Protein AF-0000000083313137 (afdb_homodimer)

Organism: NCBI:txid1204385

InterPro domains:
  IPR005835 Nucleotidyl transferase domain [PF00483] (5-257)
  IPR005836 ADP-glucose pyrophosphorylase, conserved site [PS00809] (96-104)
  IPR005836 ADP-glucose pyrophosphorylase, conserved site [PS00810] (188-198)
  IPR011004 Trimeric LpxA-like superfamily [SSF51161] (223-400)
  IPR011831 Glucose-1-phosphate adenylyltransferase [PTHR43523] (2-388)
  IPR011831 Glucose-1-phosphate adenylyltransferase [TIGR02091] (3-357)
  IPR011832 Glucose-1-phosphate adenylyltransferase, GlgD subunit [TIGR02092] (3-356)
  IPR023049 Glucose-1-phosphate adenylyltransferase GlgC, bacterial [MF_00624] (1-385)
  IPR029044 Nucleotide-diphospho-sugar transferases [G3DSA:3.90.550.10] (1-272)
  IPR029044 Nucleotide-diphospho-sugar transferases [SSF53448] (2-337)
  IPR056818 Glucose-1-phosphate ade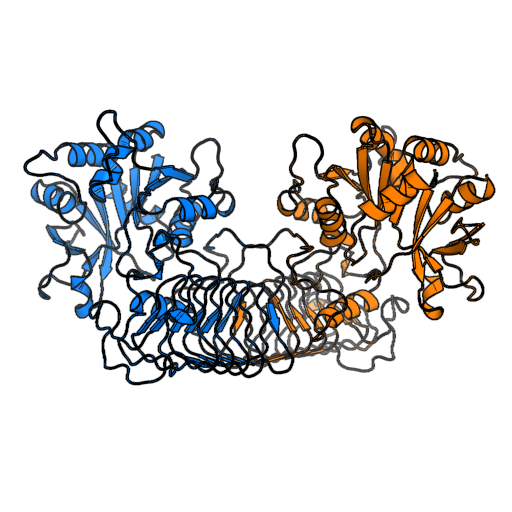nylyltransferase/Bifunctional protein GlmU-like, C-terminal hexapeptide [PF24894] (286-360)

Radius of gyration: 30.84 Å; Cα contacts (8 Å, |Δi|>4): 2310; chains: 2; bounding box: 64×96×79 Å

Secondary structure (DSSP, 8-state):
--EEEEEEE----GGGGGGGTSS-GGGSEETTTEETTHHHHHHHHHTT--EEEEEE-SSHHHHHHHHTTSGGGT---SSSEEEEEPPPEETTEE----SHHHHHHTTHHHHHHTT-SEEEEEETTEEE----HHHHHHHHHTT-SEEEEEEE--GGGGGGSEEEEE-TT-BEEEEEES-S-STT-SEEEEEEEEEEHHHHHHHHHT-BTTB----IIIIIHHHHHHTT--EEEEE--S-EEE--SHHHHHHHHHHTTSSS-SS-SS-SSSPPP------PPEEE-TT-EEESEEE-TT-EE-SEEES-EE-TT-EE-TT-EEES-EE-TT-EE-TT-EEESEEE-TT-EEPTT-EES-S-TTS--SS-TTTS-SS-EEE-TT-EEPTT-EE-SS-EEPTT--GGGS-TT-EE-TT-B-/--EEEEEEE----GGGGGGGTSS-GGGSEETTTEETTHHHHHHHHHTT--EEEEEE-SSHHHHHHHHTTSGGGT---SSSEEEEEPPPEETTEE----SHHHHHHTTHHHHHHTT-SEEEEEETTEEE----HHHHHHHHHTT-SEEEEEEE--GGGGGGSEEEEE-TT-BEEEEEES-S-GGG-SEEEEEEEEEEHHHHHHHHHT-BTTB----IIIIIHHHHHHTT--EEEEE--S-EEE--SHHHHHHHHHHTTSSS-SS-SS-SSSPPP------PPEEE-TT-EEESEEE-TT-EE-SEEES-EE-TT-EE-TT-EEES-EE-TT-EE-TT-EEESEEE-TT-EEPTT-EES-S-TTS--SS-TTTS-SS-EEE-TT-EEPTT-EE-SS-EEPTT--GGGS-TT-EE-TT-B-

Solvent-accessible surface area (backbone atoms only — not comparable to full-atom values): 40136 Å² total; per-residue (Å²): 134,41,59,33,38,38,28,48,39,37,55,60,40,66,50,40,47,60,67,16,68,83,23,18,44,27,50,35,73,34,70,30,63,35,33,32,36,26,28,52,53,23,27,34,43,77,45,71,39,54,30,35,37,35,36,31,63,34,49,48,63,49,43,47,68,58,47,61,57,20,56,64,64,71,18,58,41,92,79,58,8,47,44,82,44,58,63,59,67,50,98,90,48,76,49,72,63,82,29,67,34,30,45,50,58,77,42,45,64,62,45,54,76,66,62,37,47,31,37,35,38,35,50,22,50,36,52,50,76,55,70,53,50,66,58,54,51,48,30,62,73,71,62,41,43,31,30,35,34,27,37,78,48,60,60,90,55,31,44,79,24,39,24,37,40,60,51,96,84,30,35,46,76,45,71,39,56,41,35,83,65,71,84,66,53,29,36,23,50,69,55,37,39,40,28,30,37,67,55,47,53,52,59,47,63,67,32,42,94,91,50,57,29,30,28,44,64,80,30,43,52,48,50,38,49,76,71,63,50,45,37,32,55,40,81,57,88,75,54,73,45,70,47,60,32,46,62,45,38,52,49,55,47,53,47,52,41,42,96,78,32,84,64,72,72,83,46,83,88,69,55,72,41,48,66,78,78,95,50,48,36,16,36,29,30,78,71,20,39,50,26,21,21,33,47,13,30,35,18,38,36,28,14,39,37,32,43,25,35,29,7,36,37,26,34,34,26,52,68,12,35,41,29,52,24,41,38,31,37,48,18,40,37,23,44,46,13,37,39,32,32,31,42,34,35,38,45,21,39,36,22,40,45,15,34,38,37,42,80,53,39,83,38,36,12,71,90,42,49,91,55,24,45,82,23,45,16,38,37,14,39,44,17,38,44,45,62,55,18,38,32,15,5,8,20,39,36,42,56,62,36,40,62,86,69,46,53,93,83,32,59,41,57,50,8,39,74,80,134,41,61,34,38,38,30,48,40,38,55,60,40,67,49,39,46,59,67,16,68,85,24,19,43,26,51,35,74,36,72,30,63,36,32,31,34,27,29,50,53,24,27,34,43,77,43,72,41,53,30,34,39,35,37,31,62,34,50,48,61,48,44,46,67,58,47,61,58,20,56,65,64,71,17,59,42,92,77,58,8,48,42,81,44,57,64,59,66,50,96,93,50,74,48,73,64,81,28,66,32,30,44,50,55,78,42,45,64,63,46,54,75,65,62,36,47,30,37,36,38,36,52,23,51,35,49,48,77,57,70,53,51,66,58,54,50,48,30,61,73,72,62,40,46,31,30,34,33,26,38,78,49,59,61,90,54,30,44,78,25,38,24,39,38,59,53,96,85,28,37,45,76,42,71,37,58,40,35,85,63,72,84,65,54,30,37,21,50,68,55,36,37,41,28,31,38,68,56,47,51,52,60,46,63,66,33,42,93,90,51,58,29,30,29,44,64,80,31,42,51,47,49,38,48,76,70,63,51,46,36,32,54,40,81,59,87,76,54,73,45,70,47,59,33,48,62,44,38,51,50,55,47,53,45,53,42,42,94,79,32,85,65,70,72,84,48,82,91,71,55,71,40,49,65,77,78,94,52,47,36,15,36,30,30,77,70,21,40,50,27,21,21,33,47,14,29,35,18,38,36,28,14,39,37,32,45,25,34,30,7,37,37,24,34,34,27,52,69,12,36,38,29,50,24,40,37,30,37,46,18,39,37,24,45,44,14,36,40,30,34,33,41,35,35,39,46,21,38,38,21,41,45,14,32,39,36,42,81,50,40,84,38,37,12,73,91,42,48,90,55,24,46,80,23,47,16,40,37,13,39,46,16,38,44,44,63,54,18,37,32,16,5,7,21,40,35,39,56,61,35,40,61,86,70,48,53,93,84,31,59,42,56,51,8,39,74,79

Structure (mmCIF, N/CA/C/O backbone):
data_AF-0000000083313137-model_v1
#
loop_
_entity.id
_entity.type
_entity.pdbx_description
1 polymer 'Glucose-1-phosphate adenylyltransferase'
#
loop_
_atom_site.group_PDB
_atom_site.id
_atom_site.type_symbol
_atom_site.label_atom_id
_atom_site.label_alt_id
_atom_site.label_comp_id
_atom_site.label_asym_id
_atom_site.label_entity_id
_atom_site.label_seq_id
_atom_site.pdbx_PDB_ins_code
_atom_site.Cartn_x
_atom_site.Cartn_y
_atom_site.Cartn_z
_atom_site.occupancy
_atom_site.B_iso_or_equiv
_atom_site.auth_seq_id
_atom_site.auth_comp_id
_atom_site.auth_asym_id
_atom_site.auth_atom_id
_atom_site.pdbx_PDB_model_num
ATOM 1 N N . MET A 1 1 ? 30.031 -21.969 -2.078 1 82.25 1 MET A N 1
ATOM 2 C CA . MET A 1 1 ? 29.359 -22.188 -3.357 1 82.25 1 MET A CA 1
ATOM 3 C C . MET A 1 1 ? 28.422 -21.047 -3.691 1 82.25 1 MET A C 1
ATOM 5 O O . MET A 1 1 ? 27.734 -20.531 -2.811 1 82.25 1 MET A O 1
ATOM 9 N N . LYS A 1 2 ? 28.516 -20.531 -4.883 1 93.12 2 LYS A N 1
ATOM 10 C CA . LYS A 1 2 ? 27.688 -19.438 -5.355 1 93.12 2 LYS A CA 1
ATOM 11 C C . LYS A 1 2 ? 26.453 -19.953 -6.078 1 93.12 2 LYS A C 1
ATOM 13 O O . LYS A 1 2 ? 26.547 -20.828 -6.945 1 93.12 2 LYS A O 1
ATOM 18 N N . THR A 1 3 ? 25.281 -19.516 -5.621 1 96.5 3 THR A N 1
ATOM 19 C CA . THR A 1 3 ? 24.016 -19.953 -6.184 1 96.5 3 THR A CA 1
ATOM 20 C C . THR A 1 3 ? 23.344 -18.844 -6.992 1 96.5 3 THR A C 1
ATOM 22 O O . THR A 1 3 ? 23.328 -17.688 -6.566 1 96.5 3 THR A O 1
ATOM 25 N N . ILE A 1 4 ? 22.875 -19.188 -8.227 1 97 4 ILE A N 1
ATOM 26 C CA . ILE A 1 4 ? 22.062 -18.297 -9.055 1 97 4 ILE A CA 1
ATOM 27 C C . ILE A 1 4 ? 20.656 -18.891 -9.227 1 97 4 ILE A C 1
ATOM 29 O O . ILE A 1 4 ? 20.5 -20.109 -9.344 1 97 4 ILE A O 1
ATOM 33 N N . ALA A 1 5 ? 19.656 -18.047 -9.102 1 97.94 5 ALA A N 1
ATOM 34 C CA . ALA A 1 5 ? 18.297 -18.484 -9.336 1 97.94 5 ALA A CA 1
ATOM 35 C C . ALA A 1 5 ? 17.812 -18.062 -10.727 1 97.94 5 ALA A C 1
ATOM 37 O O . ALA A 1 5 ? 18.031 -16.938 -11.148 1 97.94 5 ALA A O 1
ATOM 38 N N . MET A 1 6 ? 17.266 -19 -11.469 1 97.75 6 MET A N 1
ATOM 39 C CA . MET A 1 6 ? 16.656 -18.766 -12.773 1 97.75 6 MET A CA 1
ATOM 40 C C . MET A 1 6 ? 15.156 -19.047 -12.742 1 97.75 6 MET A C 1
ATOM 42 O O . MET A 1 6 ? 14.734 -20.172 -12.508 1 97.75 6 MET A O 1
ATOM 46 N N . ILE A 1 7 ? 14.344 -18.047 -12.961 1 96.75 7 ILE A N 1
ATOM 47 C CA . ILE A 1 7 ? 12.891 -18.172 -12.898 1 96.75 7 ILE A CA 1
ATOM 48 C C . ILE A 1 7 ? 12.32 -18.25 -14.312 1 96.75 7 ILE A C 1
ATOM 50 O O . ILE A 1 7 ? 12.5 -17.344 -15.117 1 96.75 7 ILE A O 1
ATOM 54 N N . LEU A 1 8 ? 11.688 -19.359 -14.555 1 94.81 8 LEU A N 1
ATOM 55 C CA . LEU A 1 8 ? 11.047 -19.547 -15.852 1 94.81 8 LEU A CA 1
ATOM 56 C C . LEU A 1 8 ? 9.727 -18.781 -15.914 1 94.81 8 LEU A C 1
ATOM 58 O O . LEU A 1 8 ? 8.781 -19.125 -15.203 1 94.81 8 LEU A O 1
ATOM 62 N N . ALA A 1 9 ? 9.633 -17.828 -16.734 1 90.25 9 ALA A N 1
ATOM 63 C CA . ALA A 1 9 ? 8.453 -16.969 -16.828 1 90.25 9 ALA A CA 1
ATOM 64 C C . ALA A 1 9 ? 8.062 -16.734 -18.281 1 90.25 9 ALA A C 1
ATOM 66 O O . ALA A 1 9 ? 7.484 -15.695 -18.609 1 90.25 9 ALA A O 1
ATOM 67 N N . GLY A 1 10 ? 8.391 -17.656 -19.188 1 80.19 10 GLY A N 1
ATOM 68 C CA . GLY A 1 10 ? 8.227 -17.391 -20.609 1 80.19 10 GLY A CA 1
ATOM 69 C C . GLY A 1 10 ? 7.004 -18.062 -21.203 1 80.19 10 GLY A C 1
ATOM 70 O O . GLY A 1 10 ? 6.676 -17.844 -22.375 1 80.19 10 GLY A O 1
ATOM 71 N N . GLY A 1 11 ? 6.25 -18.797 -20.422 1 78.12 11 GLY A N 1
ATOM 72 C CA . GLY A 1 11 ? 5.129 -19.531 -20.969 1 78.12 11 GLY A CA 1
ATOM 73 C C . GLY A 1 11 ? 3.951 -18.641 -21.328 1 78.12 11 GLY A C 1
ATOM 74 O O . GLY A 1 11 ? 3.783 -17.562 -20.766 1 78.12 11 GLY A O 1
ATOM 75 N N . GLU A 1 12 ? 3.219 -19.047 -22.328 1 74.38 12 GLU A N 1
ATOM 76 C CA . GLU A 1 12 ? 2.07 -18.281 -22.797 1 74.38 12 GLU A CA 1
ATOM 77 C C . GLU A 1 12 ? 0.947 -18.281 -21.766 1 74.38 12 GLU A C 1
ATOM 79 O O . GLU A 1 12 ? 0.16 -17.328 -21.703 1 74.38 12 GLU A O 1
ATOM 84 N N . GLY A 1 13 ? 0.945 -19.234 -20.922 1 73.81 13 GLY A N 1
ATOM 85 C CA . GLY A 1 13 ? -0.058 -19.281 -19.859 1 73.81 13 GLY A CA 1
ATOM 86 C C . GLY A 1 13 ? -1.478 -19.344 -20.391 1 73.81 13 GLY A C 1
ATOM 87 O O . GLY A 1 13 ? -2.371 -18.672 -19.891 1 73.81 13 GLY A O 1
ATOM 88 N N . THR A 1 14 ? -1.757 -20.141 -21.406 1 76.75 14 THR A N 1
ATOM 89 C CA . THR A 1 14 ? -3.035 -20.156 -22.109 1 76.75 14 THR A CA 1
ATOM 90 C C . THR A 1 14 ? -4.148 -20.672 -21.203 1 76.75 14 THR A C 1
ATOM 92 O O . THR A 1 14 ? -5.32 -20.344 -21.406 1 76.75 14 THR A O 1
ATOM 95 N N . ARG A 1 15 ? -3.826 -21.297 -20.188 1 78.75 15 ARG A N 1
ATOM 96 C CA . ARG A 1 15 ? -4.828 -21.906 -19.328 1 78.75 15 ARG A CA 1
ATOM 97 C C . ARG A 1 15 ? -5.543 -20.844 -18.484 1 78.75 15 ARG A C 1
ATOM 99 O O . ARG A 1 15 ? -6.637 -21.094 -17.969 1 78.75 15 ARG A O 1
ATOM 106 N N . LEU A 1 16 ? -5.012 -19.656 -18.344 1 87.44 16 LEU A N 1
ATOM 107 C CA . LEU A 1 16 ? -5.652 -18.578 -17.609 1 87.44 16 LEU A CA 1
ATOM 108 C C . LEU A 1 16 ? -6.5 -17.719 -18.547 1 87.44 16 LEU A C 1
ATOM 110 O O . LEU A 1 16 ? -7.066 -16.703 -18.125 1 87.44 16 LEU A O 1
ATOM 114 N N . THR A 1 17 ? -6.637 -18.172 -19.75 1 88.06 17 THR A N 1
ATOM 115 C CA . THR A 1 17 ? -7.512 -17.578 -20.75 1 88.06 17 THR A CA 1
ATOM 116 C C . THR A 1 17 ? -7.133 -16.125 -20.984 1 88.06 17 THR A C 1
ATOM 118 O O . THR A 1 17 ? -5.988 -15.812 -21.328 1 88.06 17 THR A O 1
ATOM 121 N N . VAL A 1 18 ? -8.18 -15.234 -20.797 1 88.31 18 VAL A N 1
ATOM 122 C CA . VAL A 1 18 ? -8.016 -13.836 -21.172 1 88.31 18 VAL A CA 1
ATOM 123 C C . VAL A 1 18 ? -7.105 -13.133 -20.172 1 88.31 18 VAL A C 1
ATOM 125 O O . VAL A 1 18 ? -6.523 -12.094 -20.484 1 88.31 18 VAL A O 1
ATOM 128 N N . LEU A 1 19 ? -6.844 -13.695 -19.031 1 89.56 19 LEU A N 1
ATOM 129 C CA . LEU A 1 19 ? -6.043 -13.062 -17.984 1 89.56 19 LEU A CA 1
ATOM 130 C C . LEU A 1 19 ? -4.57 -13.031 -18.375 1 89.56 19 LEU A C 1
ATOM 132 O O . LEU A 1 19 ? -3.799 -12.234 -17.828 1 89.56 19 LEU A O 1
ATOM 136 N N . SER A 1 20 ? -4.203 -13.906 -19.281 1 85.44 20 SER A N 1
ATOM 137 C CA . SER A 1 20 ? -2.812 -13.984 -19.719 1 85.44 20 SER A CA 1
ATOM 138 C C . SER A 1 20 ? -2.66 -13.562 -21.172 1 85.44 20 SER A C 1
ATOM 140 O O . SER A 1 20 ? -1.634 -13.836 -21.812 1 85.44 20 SER A O 1
ATOM 142 N N . GLU A 1 21 ? -3.689 -13 -21.688 1 83 21 GLU A N 1
ATOM 143 C CA . GLU A 1 21 ? -3.615 -12.57 -23.078 1 83 21 GLU A CA 1
ATOM 144 C C . GLU A 1 21 ? -2.762 -11.32 -23.219 1 83 21 GLU A C 1
ATOM 146 O O . GLU A 1 21 ? -1.998 -11.188 -24.188 1 83 21 GLU A O 1
ATOM 151 N N . ALA A 1 22 ? -2.916 -10.469 -22.281 1 80.88 22 ALA A N 1
ATOM 152 C CA . ALA A 1 22 ? -2.219 -9.188 -22.406 1 80.88 22 ALA A CA 1
ATOM 153 C C . ALA A 1 22 ? -1.054 -9.102 -21.438 1 80.88 22 ALA A C 1
ATOM 155 O O . ALA A 1 22 ? -0.424 -8.047 -21.297 1 80.88 22 ALA A O 1
ATOM 156 N N . ARG A 1 23 ? -0.806 -10.133 -20.75 1 86.56 23 ARG A N 1
ATOM 157 C CA . ARG A 1 23 ? 0.291 -10.133 -19.781 1 86.56 23 ARG A CA 1
ATOM 158 C C . ARG A 1 23 ? 0.836 -11.539 -19.578 1 86.56 23 ARG A C 1
ATOM 160 O O . ARG A 1 23 ? 0.142 -12.523 -19.828 1 86.56 23 ARG A O 1
ATOM 167 N N . ALA A 1 24 ? 2.115 -11.539 -19.172 1 87.69 24 ALA A N 1
ATOM 168 C CA . ALA A 1 24 ? 2.688 -12.828 -18.781 1 87.69 24 ALA A CA 1
ATOM 169 C C . ALA A 1 24 ? 1.969 -13.398 -17.562 1 87.69 24 ALA A C 1
ATOM 171 O O . ALA A 1 24 ? 1.581 -12.656 -16.656 1 87.69 24 ALA A O 1
ATOM 172 N N . LYS A 1 25 ? 1.826 -14.68 -17.531 1 91.19 25 LYS A N 1
ATOM 173 C CA . LYS A 1 25 ? 1.146 -15.375 -16.438 1 91.19 25 LYS A CA 1
ATOM 174 C C . LYS A 1 25 ? 1.732 -14.977 -15.086 1 91.19 25 LYS A C 1
ATOM 176 O O . LYS A 1 25 ? 0.994 -14.641 -14.156 1 91.19 25 LYS A O 1
ATOM 181 N N . PRO A 1 26 ? 3.047 -14.922 -14.961 1 92.56 26 PRO A N 1
ATOM 182 C CA . PRO A 1 26 ? 3.623 -14.562 -13.664 1 92.56 26 PRO A CA 1
ATOM 183 C C . PRO A 1 26 ? 3.271 -13.141 -13.234 1 92.56 26 PRO A C 1
ATOM 185 O O . PRO A 1 26 ? 3.408 -12.797 -12.055 1 92.56 26 PRO A O 1
ATOM 188 N N . ALA A 1 27 ? 2.799 -12.328 -14.141 1 92.62 27 ALA A N 1
ATOM 189 C CA . ALA A 1 27 ? 2.486 -10.93 -13.844 1 92.62 27 ALA A CA 1
ATOM 190 C C . ALA A 1 27 ? 1.023 -10.766 -13.438 1 92.62 27 ALA A C 1
ATOM 192 O O . ALA A 1 27 ? 0.587 -9.664 -13.094 1 92.62 27 ALA A O 1
ATOM 193 N N . VAL A 1 28 ? 0.269 -11.828 -13.461 1 94.12 28 VAL A N 1
ATOM 194 C CA . VAL A 1 28 ? -1.145 -11.766 -13.109 1 94.12 28 VAL A CA 1
ATOM 195 C C . VAL A 1 28 ? -1.292 -11.383 -11.641 1 94.12 28 VAL A C 1
ATOM 197 O O . VAL A 1 28 ? -0.591 -11.922 -10.781 1 94.12 28 VAL A O 1
ATOM 200 N N . PRO A 1 29 ? -2.184 -10.43 -11.32 1 95.44 29 PRO A N 1
ATOM 201 C CA . PRO A 1 29 ? -2.41 -10.039 -9.922 1 95.44 29 PRO A CA 1
ATOM 202 C C . PRO A 1 29 ? -2.895 -11.203 -9.062 1 95.44 29 PRO A C 1
ATOM 204 O O . PRO A 1 29 ? -3.684 -12.031 -9.523 1 95.44 29 PRO A O 1
ATOM 207 N N . PHE A 1 30 ? -2.379 -11.258 -7.879 1 96.19 30 PHE A N 1
ATOM 208 C CA . PHE A 1 30 ? -2.729 -12.297 -6.922 1 96.19 30 PHE A CA 1
ATOM 209 C C . PHE A 1 30 ? -2.838 -11.727 -5.516 1 96.19 30 PHE A C 1
ATOM 211 O O . PHE A 1 30 ? -2.053 -10.859 -5.129 1 96.19 30 PHE A O 1
ATOM 218 N N . ALA A 1 31 ? -3.852 -12.133 -4.746 1 96.5 31 ALA A N 1
ATOM 219 C CA . ALA A 1 31 ? -4.039 -11.766 -3.346 1 96.5 31 ALA A CA 1
ATOM 220 C C . ALA A 1 31 ? -4.121 -10.25 -3.184 1 96.5 31 ALA A C 1
ATOM 222 O O . ALA A 1 31 ? -3.498 -9.68 -2.283 1 96.5 31 ALA A O 1
ATOM 223 N N . GLY A 1 32 ? -4.82 -9.656 -4.082 1 95.06 32 GLY A N 1
ATOM 224 C CA . GLY A 1 32 ? -5.023 -8.227 -3.98 1 95.06 32 GLY A CA 1
ATOM 225 C C . GLY A 1 32 ? -3.957 -7.418 -4.699 1 95.06 32 GLY A C 1
ATOM 226 O O . GLY A 1 32 ? -4.16 -6.977 -5.832 1 95.06 32 GLY A O 1
ATOM 227 N N . LYS A 1 33 ? -2.82 -7.398 -4.129 1 94.25 33 LYS A N 1
ATOM 228 C CA . LYS A 1 33 ? -1.879 -6.422 -4.672 1 94.25 33 LYS A CA 1
ATOM 229 C C . LYS A 1 33 ? -0.597 -7.102 -5.145 1 94.25 33 LYS A C 1
ATOM 231 O O . LYS A 1 33 ? 0.269 -6.457 -5.742 1 94.25 33 LYS A O 1
ATOM 236 N N . PHE A 1 34 ? -0.423 -8.328 -4.887 1 95.44 34 PHE A N 1
ATOM 237 C CA . PHE A 1 34 ? 0.764 -9.047 -5.332 1 95.44 34 PHE A CA 1
ATOM 238 C C . PHE A 1 34 ? 0.623 -9.477 -6.785 1 95.44 34 PHE A C 1
ATOM 240 O O . PHE A 1 34 ? -0.432 -9.289 -7.395 1 95.44 34 PHE A O 1
ATOM 247 N N . ARG A 1 35 ? 1.712 -9.922 -7.32 1 95.5 35 ARG A N 1
ATOM 248 C CA . ARG A 1 35 ? 1.758 -10.703 -8.555 1 95.5 35 ARG A CA 1
ATOM 249 C C . ARG A 1 35 ? 2.293 -12.109 -8.289 1 95.5 35 ARG A C 1
ATOM 251 O O . ARG A 1 35 ? 3.016 -12.328 -7.316 1 95.5 35 ARG A O 1
ATOM 258 N N . ILE A 1 36 ? 1.956 -12.977 -9.188 1 95.44 36 ILE A N 1
ATOM 259 C CA . ILE A 1 36 ? 2.342 -14.375 -9 1 95.44 36 ILE A CA 1
ATOM 260 C C . ILE A 1 36 ? 3.861 -14.469 -8.867 1 95.44 36 ILE A C 1
ATOM 262 O O . ILE A 1 36 ? 4.367 -15.188 -7.996 1 95.44 36 ILE A O 1
ATOM 266 N N . ILE A 1 37 ? 4.625 -13.695 -9.57 1 95.5 37 ILE A N 1
ATOM 267 C CA . ILE A 1 37 ? 6.082 -13.797 -9.625 1 95.5 37 ILE A CA 1
ATOM 268 C C . ILE A 1 37 ? 6.684 -13.281 -8.32 1 95.5 37 ILE A C 1
ATOM 270 O O . ILE A 1 37 ? 7.855 -13.523 -8.031 1 95.5 37 ILE A O 1
ATOM 274 N N . ASP A 1 38 ? 5.906 -12.531 -7.57 1 96.06 38 ASP A N 1
ATOM 275 C CA . ASP A 1 38 ? 6.406 -11.969 -6.32 1 96.06 38 ASP A CA 1
ATOM 276 C C . ASP A 1 38 ? 6.828 -13.07 -5.352 1 96.06 38 ASP A C 1
ATOM 278 O O . ASP A 1 38 ? 7.734 -12.875 -4.539 1 96.06 38 ASP A O 1
ATOM 282 N N . PHE A 1 39 ? 6.199 -14.188 -5.426 1 96.5 39 PHE A N 1
ATOM 283 C CA . PHE A 1 39 ? 6.434 -15.273 -4.48 1 96.5 39 PHE A CA 1
ATOM 284 C C . PHE A 1 39 ? 7.793 -15.914 -4.719 1 96.5 39 PHE A C 1
ATOM 286 O O . PHE A 1 39 ? 8.656 -15.906 -3.838 1 96.5 39 PHE A O 1
ATOM 293 N N . PRO A 1 40 ? 8.062 -16.391 -5.961 1 96.75 40 PRO A N 1
ATOM 294 C CA . PRO A 1 40 ? 9.406 -16.938 -6.156 1 96.75 40 PRO A CA 1
ATOM 295 C C . PRO A 1 40 ? 10.508 -15.883 -5.973 1 96.75 40 PRO A C 1
ATOM 297 O O . PRO A 1 40 ? 11.578 -16.188 -5.457 1 96.75 40 PRO A O 1
ATOM 300 N N . LEU A 1 41 ? 10.289 -14.656 -6.352 1 95.94 41 LEU A N 1
ATOM 301 C CA . LEU A 1 41 ? 11.273 -13.594 -6.164 1 95.94 41 LEU A CA 1
ATOM 302 C C . LEU A 1 41 ? 11.562 -13.375 -4.684 1 95.94 41 LEU A C 1
ATOM 304 O O . LEU A 1 41 ? 12.719 -13.297 -4.273 1 95.94 41 LEU A O 1
ATOM 308 N N . SER A 1 42 ? 10.523 -13.25 -3.947 1 96.12 42 SER A N 1
ATOM 309 C CA . SER A 1 42 ? 10.68 -13.031 -2.512 1 96.12 42 SER A CA 1
ATOM 310 C C . SER A 1 42 ? 11.344 -14.234 -1.842 1 96.12 42 SER A C 1
ATOM 312 O O . SER A 1 42 ? 12.156 -14.07 -0.93 1 96.12 42 SER A O 1
ATOM 314 N N . ASN A 1 43 ? 10.953 -15.438 -2.258 1 97 43 ASN A N 1
ATOM 315 C CA . ASN A 1 43 ? 11.586 -16.641 -1.717 1 97 43 ASN A CA 1
ATOM 316 C C . ASN A 1 43 ? 13.094 -16.641 -1.951 1 97 43 ASN A C 1
ATOM 318 O O . ASN A 1 43 ? 13.859 -17.062 -1.089 1 97 43 ASN A O 1
ATOM 322 N N . CYS A 1 44 ? 13.523 -16.172 -3.111 1 96.5 44 CYS A N 1
ATOM 323 C CA . CYS A 1 44 ? 14.953 -16.062 -3.4 1 96.5 44 CYS A CA 1
ATOM 324 C C . CYS A 1 44 ? 15.641 -15.133 -2.414 1 96.5 44 CYS A C 1
ATOM 326 O O . CYS A 1 44 ? 16.578 -15.531 -1.728 1 96.5 44 CYS A O 1
ATOM 328 N N . VAL A 1 45 ? 15.109 -13.977 -2.232 1 94.38 45 VAL A N 1
ATOM 329 C CA . VAL A 1 45 ? 15.734 -12.953 -1.396 1 94.38 45 VAL A CA 1
ATOM 330 C C . VAL A 1 45 ? 15.734 -13.406 0.062 1 94.38 45 VAL A C 1
ATOM 332 O O . VAL A 1 45 ? 16.734 -13.273 0.763 1 94.38 45 VAL A O 1
ATOM 335 N N . ASN A 1 46 ? 14.617 -13.914 0.453 1 94.69 46 ASN A N 1
ATOM 336 C CA . ASN A 1 46 ? 14.5 -14.383 1.827 1 94.69 46 ASN A CA 1
ATOM 337 C C . ASN A 1 46 ? 15.453 -15.547 2.1 1 94.69 46 ASN A C 1
ATOM 339 O O . ASN A 1 46 ? 15.82 -15.797 3.248 1 94.69 46 ASN A O 1
ATOM 343 N N . SER A 1 47 ? 15.836 -16.297 1.074 1 96.5 47 SER A N 1
ATOM 344 C CA . SER A 1 47 ? 16.766 -17.422 1.205 1 96.5 47 SER A CA 1
ATOM 345 C C . SER A 1 47 ? 18.219 -16.953 1.099 1 96.5 47 SER A C 1
ATOM 347 O O . SER A 1 47 ? 19.125 -17.766 1.157 1 96.5 47 SER A O 1
ATOM 349 N N . GLY A 1 48 ? 18.422 -15.656 0.869 1 92.69 48 GLY A N 1
ATOM 350 C CA . GLY A 1 48 ? 19.766 -15.125 0.732 1 92.69 48 GLY A CA 1
ATOM 351 C C . GLY A 1 48 ? 20.328 -15.266 -0.672 1 92.69 48 GLY A C 1
ATOM 352 O O . GLY A 1 48 ? 21.531 -15.242 -0.868 1 92.69 48 GLY A O 1
ATOM 353 N N . ILE A 1 49 ? 19.531 -15.516 -1.605 1 94.44 49 ILE A N 1
ATOM 354 C CA . ILE A 1 49 ? 19.938 -15.602 -3.006 1 94.44 49 ILE A CA 1
ATOM 355 C C . ILE A 1 49 ? 19.609 -14.289 -3.719 1 94.44 49 ILE A C 1
ATOM 357 O O . ILE A 1 49 ? 18.438 -13.969 -3.943 1 94.44 49 ILE A O 1
ATOM 361 N N . TYR A 1 50 ? 20.656 -13.586 -4.207 1 93 50 TYR A N 1
ATOM 362 C CA . TYR A 1 50 ? 20.453 -12.211 -4.664 1 93 50 TYR A CA 1
ATOM 363 C C . TYR A 1 50 ? 20.797 -12.07 -6.141 1 93 50 TYR A C 1
ATOM 365 O O . TYR A 1 50 ? 20.812 -10.961 -6.676 1 93 50 TYR A O 1
ATOM 373 N N . THR A 1 51 ? 21.188 -13.094 -6.781 1 93.31 51 THR A N 1
ATOM 374 C CA . THR A 1 51 ? 21.375 -13.125 -8.227 1 93.31 51 THR A CA 1
ATOM 375 C C . THR A 1 51 ? 20.281 -13.953 -8.891 1 93.31 51 THR A C 1
ATOM 377 O O . THR A 1 51 ? 20.266 -15.18 -8.789 1 93.31 51 THR A O 1
ATOM 380 N N . VAL A 1 52 ? 19.375 -13.219 -9.539 1 95.44 52 VAL A N 1
ATOM 381 C CA . VAL A 1 52 ? 18.172 -13.867 -10.047 1 95.44 52 VAL A CA 1
ATOM 382 C C . VAL A 1 52 ? 17.969 -13.492 -11.516 1 95.44 52 VAL A C 1
ATOM 384 O O . VAL A 1 52 ? 17.969 -12.312 -11.867 1 95.44 52 VAL A O 1
ATOM 387 N N . GLY A 1 53 ? 17.891 -14.461 -12.383 1 94.5 53 GLY A N 1
ATOM 388 C CA . GLY A 1 53 ? 17.484 -14.266 -13.766 1 94.5 53 GLY A CA 1
ATOM 389 C C . GLY A 1 53 ? 16.047 -14.672 -14.023 1 94.5 53 GLY A C 1
ATOM 390 O O . GLY A 1 53 ? 15.625 -15.758 -13.633 1 94.5 53 GLY A O 1
ATOM 391 N N . VAL A 1 54 ? 15.273 -13.789 -14.609 1 94.12 54 VAL A N 1
ATOM 392 C CA . VAL A 1 54 ? 13.898 -14.078 -15 1 94.12 54 VAL A CA 1
ATOM 393 C C . VAL A 1 54 ? 13.812 -14.258 -16.516 1 94.12 54 VAL A C 1
ATOM 395 O O . VAL A 1 54 ? 14.055 -13.312 -17.266 1 94.12 54 VAL A O 1
ATOM 398 N N . LEU A 1 55 ? 13.531 -15.508 -16.891 1 93.62 55 LEU A N 1
ATOM 399 C CA . LEU A 1 55 ? 13.484 -15.828 -18.312 1 93.62 55 LEU A CA 1
ATOM 400 C C . LEU A 1 55 ? 12.094 -15.562 -18.891 1 93.62 55 LEU A C 1
ATOM 402 O O . LEU A 1 55 ? 11.172 -16.344 -18.672 1 93.62 55 LEU A O 1
ATOM 406 N N . THR A 1 56 ? 11.992 -14.5 -19.641 1 89.5 56 THR A N 1
ATOM 407 C CA . THR A 1 56 ? 10.695 -14.086 -20.172 1 89.5 56 THR A CA 1
ATOM 408 C C . THR A 1 56 ? 10.68 -14.211 -21.703 1 89.5 56 THR A C 1
ATOM 410 O O . THR A 1 56 ? 11.727 -14.18 -22.344 1 89.5 56 THR A O 1
ATOM 413 N N . GLN A 1 57 ? 9.516 -14.477 -22.188 1 83.62 57 GLN A N 1
ATOM 414 C CA . GLN A 1 57 ? 9.367 -14.578 -23.625 1 83.62 57 GLN A CA 1
ATOM 415 C C . GLN A 1 57 ? 8.047 -13.961 -24.094 1 83.62 57 GLN A C 1
ATOM 417 O O . GLN A 1 57 ? 8.016 -13.172 -25.031 1 83.62 57 GLN A O 1
ATOM 422 N N . TYR A 1 58 ? 7.02 -14.344 -23.438 1 77.44 58 TYR A N 1
ATOM 423 C CA . TYR A 1 58 ? 5.691 -13.883 -23.844 1 77.44 58 TYR A CA 1
ATOM 424 C C . TYR A 1 58 ? 5.309 -12.617 -23.078 1 77.44 58 TYR A C 1
ATOM 426 O O . TYR A 1 58 ? 5.305 -12.602 -21.844 1 77.44 58 TYR A O 1
ATOM 434 N N . ARG A 1 59 ? 4.977 -11.508 -23.734 1 76.12 59 ARG A N 1
ATOM 435 C CA . ARG A 1 59 ? 4.496 -10.242 -23.188 1 76.12 59 ARG A CA 1
ATOM 436 C C . ARG A 1 59 ? 5.387 -9.766 -22.047 1 76.12 59 ARG A C 1
ATOM 438 O O . ARG A 1 59 ? 4.898 -9.484 -20.953 1 76.12 59 ARG A O 1
ATOM 445 N N . PRO A 1 60 ? 6.613 -9.555 -22.422 1 76.81 60 PRO A N 1
ATOM 446 C CA . PRO A 1 60 ? 7.574 -9.258 -21.359 1 76.81 60 PRO A CA 1
ATOM 447 C C . PRO A 1 60 ? 7.328 -7.902 -20.703 1 76.81 60 PRO A C 1
ATOM 449 O O . PRO A 1 60 ? 7.805 -7.656 -19.594 1 76.81 60 PRO A O 1
ATOM 452 N N . HIS A 1 61 ? 6.551 -7.062 -21.344 1 82.69 61 HIS A N 1
ATOM 453 C CA . HIS A 1 61 ? 6.395 -5.691 -20.859 1 82.69 61 HIS A CA 1
ATOM 454 C C . HIS A 1 61 ? 5.77 -5.656 -19.469 1 82.69 61 HIS A C 1
ATOM 456 O O . HIS A 1 61 ? 6.207 -4.891 -18.609 1 82.69 61 HIS A O 1
ATOM 462 N N . SER A 1 62 ? 4.809 -6.504 -19.234 1 85.81 62 SER A N 1
ATOM 463 C CA . SER A 1 62 ? 4.129 -6.512 -17.953 1 85.81 62 SER A CA 1
ATOM 464 C C . SER A 1 62 ? 5.086 -6.863 -16.812 1 85.81 62 SER A C 1
ATOM 466 O O . SER A 1 62 ? 5.043 -6.258 -15.75 1 85.81 62 SER A O 1
ATOM 468 N N . LEU A 1 63 ? 5.91 -7.77 -17.062 1 87.12 63 LEU A N 1
ATOM 469 C CA . LEU A 1 63 ? 6.879 -8.164 -16.047 1 87.12 63 LEU A CA 1
ATOM 470 C C . LEU A 1 63 ? 7.949 -7.09 -15.875 1 87.12 63 LEU A C 1
ATOM 472 O O . LEU A 1 63 ? 8.359 -6.797 -14.75 1 87.12 63 LEU A O 1
ATOM 476 N N . ASN A 1 64 ? 8.344 -6.559 -16.984 1 84.69 64 ASN A N 1
ATOM 477 C CA . ASN A 1 64 ? 9.312 -5.469 -16.922 1 84.69 64 ASN A CA 1
ATOM 478 C C . ASN A 1 64 ? 8.797 -4.309 -16.078 1 84.69 64 ASN A C 1
ATOM 480 O O . ASN A 1 64 ? 9.531 -3.768 -15.25 1 84.69 64 ASN A O 1
ATOM 484 N N . GLU A 1 65 ? 7.621 -4.012 -16.328 1 83.25 65 GLU A N 1
ATOM 485 C CA . GLU A 1 65 ? 7.012 -2.9 -15.594 1 83.25 65 GLU A CA 1
ATOM 486 C C . GLU A 1 65 ? 6.91 -3.209 -14.102 1 83.25 65 GLU A C 1
ATOM 488 O O . GLU A 1 65 ? 7.145 -2.334 -13.266 1 83.25 65 GLU A O 1
ATOM 493 N N . HIS A 1 66 ? 6.621 -4.371 -13.812 1 87.19 66 HIS A N 1
ATOM 494 C CA . HIS A 1 66 ? 6.406 -4.75 -12.422 1 87.19 66 HIS A CA 1
ATOM 495 C C . HIS A 1 66 ? 7.73 -4.914 -11.688 1 87.19 66 HIS A C 1
ATOM 497 O O . HIS A 1 66 ? 7.906 -4.375 -10.594 1 87.19 66 HIS A O 1
ATOM 503 N N . ILE A 1 67 ? 8.648 -5.609 -12.289 1 85.94 67 ILE A N 1
ATOM 504 C CA . ILE A 1 67 ? 9.898 -5.945 -11.617 1 85.94 67 ILE A CA 1
ATOM 505 C C . ILE A 1 67 ? 10.844 -4.746 -11.648 1 85.94 67 ILE A C 1
ATOM 507 O O . ILE A 1 67 ? 11.531 -4.461 -10.664 1 85.94 67 ILE A O 1
ATOM 511 N N . GLY A 1 68 ? 10.828 -4.059 -12.781 1 75.81 68 GLY A N 1
ATOM 512 C CA . GLY A 1 68 ? 11.75 -2.949 -12.953 1 75.81 68 GLY A CA 1
ATOM 513 C C . GLY A 1 68 ? 13.195 -3.32 -12.672 1 75.81 68 GLY A C 1
ATOM 514 O O . GLY A 1 68 ? 13.711 -4.289 -13.234 1 75.81 68 GLY A O 1
ATOM 515 N N . ILE A 1 69 ? 13.75 -2.537 -11.766 1 71.19 69 ILE A N 1
ATOM 516 C CA . ILE A 1 69 ? 15.148 -2.791 -11.453 1 71.19 69 ILE A CA 1
ATOM 517 C C . ILE A 1 69 ? 15.242 -3.682 -10.211 1 71.19 69 ILE A C 1
ATOM 519 O O . ILE A 1 69 ? 16.344 -3.949 -9.719 1 71.19 69 ILE A O 1
ATOM 523 N N . GLY A 1 70 ? 14.125 -4.148 -9.781 1 79.5 70 GLY A N 1
ATOM 524 C CA . GLY A 1 70 ? 14.086 -5.125 -8.703 1 79.5 70 GLY A CA 1
ATOM 525 C C . GLY A 1 70 ? 14.148 -4.492 -7.32 1 79.5 70 GLY A C 1
ATOM 526 O O . GLY A 1 70 ? 14.312 -5.191 -6.32 1 79.5 70 GLY A O 1
ATOM 527 N N . LYS A 1 71 ? 13.898 -3.236 -7.168 1 72.06 71 LYS A N 1
ATOM 528 C CA . LYS A 1 71 ? 14.07 -2.465 -5.941 1 72.06 71 LYS A CA 1
ATOM 529 C C . LYS A 1 71 ? 13.148 -2.971 -4.836 1 72.06 71 LYS A C 1
ATOM 531 O O . LYS A 1 71 ? 13.586 -3.172 -3.699 1 72.06 71 LYS A O 1
ATOM 536 N N . PRO A 1 72 ? 11.984 -3.252 -5.125 1 75.56 72 PRO A N 1
ATOM 537 C CA . PRO A 1 72 ? 11.094 -3.697 -4.055 1 75.56 72 PRO A CA 1
ATOM 538 C C . PRO A 1 72 ? 11.594 -4.961 -3.355 1 75.56 72 PRO A C 1
ATOM 540 O O . PRO A 1 72 ? 11.25 -5.203 -2.195 1 75.56 72 PRO A O 1
ATOM 543 N N . TRP A 1 73 ? 12.375 -5.715 -4.043 1 81.12 73 TRP A N 1
ATOM 544 C CA . TRP A 1 73 ? 12.891 -6.965 -3.496 1 81.12 73 TRP A CA 1
ATOM 545 C C . TRP A 1 73 ? 14.352 -6.82 -3.086 1 81.12 73 TRP A C 1
ATOM 547 O O . TRP A 1 73 ? 15.008 -7.801 -2.73 1 81.12 73 TRP A O 1
ATOM 557 N N . ASP A 1 74 ? 14.852 -5.633 -3.168 1 76.38 74 ASP A N 1
ATOM 558 C CA . ASP A 1 74 ? 16.266 -5.367 -2.91 1 76.38 74 ASP A CA 1
ATOM 559 C C . ASP A 1 74 ? 17.156 -6.105 -3.908 1 76.38 74 ASP A C 1
ATOM 561 O O . ASP A 1 74 ? 18.203 -6.645 -3.535 1 76.38 74 ASP A O 1
ATOM 565 N N . LEU A 1 75 ? 16.719 -6.199 -5.086 1 79.38 75 LEU A N 1
ATOM 566 C CA . LEU A 1 75 ? 17.469 -6.887 -6.137 1 79.38 75 LEU A CA 1
ATOM 567 C C . LEU A 1 75 ? 18.016 -5.891 -7.156 1 79.38 75 LEU A C 1
ATOM 569 O O . LEU A 1 75 ? 18.312 -6.266 -8.289 1 79.38 75 LEU A O 1
ATOM 573 N N . ASP A 1 76 ? 17.922 -4.613 -6.715 1 74.38 76 ASP A N 1
ATOM 574 C CA . ASP A 1 76 ? 18.516 -3.574 -7.562 1 74.38 76 ASP A CA 1
ATOM 575 C C . ASP A 1 76 ? 20 -3.412 -7.285 1 74.38 76 ASP A C 1
ATOM 577 O O . ASP A 1 76 ? 20.484 -2.297 -7.07 1 74.38 76 ASP A O 1
ATOM 581 N N . ARG A 1 77 ? 20.703 -4.484 -7.305 1 70.12 77 ARG A N 1
ATOM 582 C CA . ARG A 1 77 ? 22.109 -4.504 -6.941 1 70.12 77 ARG A CA 1
ATOM 583 C C . ARG A 1 77 ? 23 -4.402 -8.18 1 70.12 77 ARG A C 1
ATOM 585 O O . ARG A 1 77 ? 22.625 -4.867 -9.258 1 70.12 77 ARG A O 1
ATOM 592 N N . SER A 1 78 ? 24.203 -3.744 -8.008 1 65.25 78 SER A N 1
ATOM 593 C CA . SER A 1 78 ? 25.156 -3.633 -9.109 1 65.25 78 SER A CA 1
ATOM 594 C C . SER A 1 78 ? 25.719 -4.996 -9.492 1 65.25 78 SER A C 1
ATOM 596 O O . SER A 1 78 ? 25.938 -5.281 -10.672 1 65.25 78 SER A O 1
ATOM 598 N N . ARG A 1 79 ? 26.078 -5.652 -8.453 1 66.81 79 ARG A N 1
ATOM 599 C CA . ARG A 1 79 ? 26.516 -7.031 -8.656 1 66.81 79 ARG A CA 1
ATOM 600 C C . ARG A 1 79 ? 25.422 -8.016 -8.25 1 66.81 79 ARG A C 1
ATOM 602 O O . ARG A 1 79 ? 25 -8.031 -7.094 1 66.81 79 ARG A O 1
ATOM 609 N N . GLY A 1 80 ? 24.938 -8.727 -9.32 1 74.88 80 GLY A N 1
ATOM 610 C CA . GLY A 1 80 ? 23.766 -9.578 -9.094 1 74.88 80 GLY A CA 1
ATOM 611 C C . GLY A 1 80 ? 22.453 -8.875 -9.383 1 74.88 80 GLY A C 1
ATOM 612 O O . GLY A 1 80 ? 22.312 -8.234 -10.422 1 74.88 80 GLY A O 1
ATOM 613 N N . GLY A 1 81 ? 21.531 -9.094 -8.445 1 84.62 81 GLY A N 1
ATOM 614 C CA . GLY A 1 81 ? 20.234 -8.492 -8.68 1 84.62 81 GLY A CA 1
ATOM 615 C C . GLY A 1 81 ? 19.359 -9.289 -9.633 1 84.62 81 GLY A C 1
ATOM 616 O O . GLY A 1 81 ? 19.656 -10.445 -9.93 1 84.62 81 GLY A O 1
ATOM 617 N N . VAL A 1 82 ? 18.266 -8.672 -9.953 1 89.12 82 VAL A N 1
ATOM 618 C CA . VAL A 1 82 ? 17.344 -9.336 -10.859 1 89.12 82 VAL A CA 1
ATOM 619 C C . VAL A 1 82 ? 17.562 -8.836 -12.281 1 89.12 82 VAL A C 1
ATOM 621 O O . VAL A 1 82 ? 17.797 -7.648 -12.5 1 89.12 82 VAL A O 1
ATOM 624 N N . ARG A 1 83 ? 17.578 -9.703 -13.219 1 88.69 83 ARG A N 1
ATOM 625 C CA . ARG A 1 83 ? 17.688 -9.367 -14.633 1 88.69 83 ARG A CA 1
ATOM 626 C C . ARG A 1 83 ? 16.609 -10.078 -15.453 1 88.69 83 ARG A C 1
ATOM 628 O O . ARG A 1 83 ? 16.328 -11.25 -15.219 1 88.69 83 ARG A O 1
ATOM 635 N N . LEU A 1 84 ? 15.977 -9.336 -16.281 1 88.88 84 LEU A N 1
ATOM 636 C CA . LEU A 1 84 ? 15.031 -9.93 -17.219 1 88.88 84 LEU A CA 1
ATOM 637 C C . LEU A 1 84 ? 15.742 -10.383 -18.5 1 88.88 84 LEU A C 1
ATOM 639 O O . LEU A 1 84 ? 16.344 -9.57 -19.203 1 88.88 84 LEU A O 1
ATOM 643 N N . LEU A 1 85 ? 15.727 -11.688 -18.703 1 88.38 85 LEU A N 1
ATOM 644 C CA . LEU A 1 85 ? 16.453 -12.289 -19.812 1 88.38 85 LEU A CA 1
ATOM 645 C C . LEU A 1 85 ? 15.492 -12.695 -20.938 1 88.38 85 LEU A C 1
ATOM 647 O O . LEU A 1 85 ? 14.695 -13.617 -20.766 1 88.38 85 LEU A O 1
ATOM 651 N N . GLN A 1 86 ? 15.5 -11.93 -21.938 1 80.38 86 GLN A N 1
ATOM 652 C CA . GLN A 1 86 ? 14.672 -12.195 -23.109 1 80.38 86 GLN A CA 1
ATOM 653 C C . GLN A 1 86 ? 15.477 -12.93 -24.188 1 80.38 86 GLN A C 1
ATOM 655 O O . GLN A 1 86 ? 16.703 -12.859 -24.203 1 80.38 86 GLN A O 1
ATOM 660 N N . PRO A 1 87 ? 14.727 -13.758 -24.922 1 79.19 87 PRO A N 1
ATOM 661 C CA . PRO A 1 87 ? 15.461 -14.414 -26 1 79.19 87 PRO A CA 1
ATOM 662 C C . PRO A 1 87 ? 16.141 -13.422 -26.938 1 79.19 87 PRO A C 1
ATOM 664 O O . PRO A 1 87 ? 15.672 -12.289 -27.094 1 79.19 87 PRO A O 1
ATOM 667 N N . TYR A 1 88 ? 17.422 -13.695 -27.281 1 63.38 88 TYR A N 1
ATOM 668 C CA . TYR A 1 88 ? 18.188 -12.82 -28.172 1 63.38 88 TYR A CA 1
ATOM 669 C C . TYR A 1 88 ? 17.875 -13.125 -29.641 1 63.38 88 TYR A C 1
ATOM 671 O O . TYR A 1 88 ? 17.547 -14.258 -29.984 1 63.38 88 TYR A O 1
ATOM 679 N N . GLN A 1 89 ? 17.641 -12.062 -30.438 1 59.03 89 GLN A N 1
ATOM 680 C CA . GLN A 1 89 ? 17.594 -12.203 -31.875 1 59.03 89 GLN A CA 1
ATOM 681 C C . GLN A 1 89 ? 18.938 -12.68 -32.438 1 59.03 89 GLN A C 1
ATOM 683 O O . GLN A 1 89 ? 19.969 -12.055 -32.188 1 59.03 89 GLN A O 1
ATOM 688 N N . ARG A 1 90 ? 19.188 -13.898 -32.688 1 51.12 90 ARG A N 1
ATOM 689 C CA . ARG A 1 90 ? 20.359 -14.203 -33.5 1 51.12 90 ARG A CA 1
ATOM 690 C C . ARG A 1 90 ? 20.188 -13.688 -34.906 1 51.12 90 ARG A C 1
ATOM 692 O O . ARG A 1 90 ? 19.078 -13.375 -35.344 1 51.12 90 ARG A O 1
ATOM 699 N N . ARG A 1 91 ? 21.328 -13.547 -35.719 1 45.41 91 ARG A N 1
ATOM 700 C CA . ARG A 1 91 ? 21.422 -13.062 -37.094 1 45.41 91 ARG A CA 1
ATOM 701 C C . ARG A 1 91 ? 20.281 -13.594 -37.938 1 45.41 91 ARG A C 1
ATOM 703 O O . ARG A 1 91 ? 19.922 -13 -38.969 1 45.41 91 ARG A O 1
ATOM 710 N N . ARG A 1 92 ? 19.953 -14.672 -37.844 1 43.12 92 ARG A N 1
ATOM 711 C CA . ARG A 1 92 ? 19.109 -15.305 -38.844 1 43.12 92 ARG A CA 1
ATOM 712 C C . ARG A 1 92 ? 17.703 -15.539 -38.312 1 43.12 92 ARG A C 1
ATOM 714 O O . ARG A 1 92 ? 17.078 -16.562 -38.594 1 43.12 92 ARG A O 1
ATOM 721 N N . GLY A 1 93 ? 17.141 -14.625 -37.281 1 48.44 93 GLY A N 1
ATOM 722 C CA . GLY A 1 93 ? 15.758 -14.547 -36.844 1 48.44 93 GLY A CA 1
ATOM 723 C C . GLY A 1 93 ? 15.578 -14.672 -35.344 1 48.44 93 GLY A C 1
ATOM 724 O O . GLY A 1 93 ? 16.5 -15.07 -34.656 1 48.44 93 GLY A O 1
ATOM 725 N N . GLN A 1 94 ? 14.602 -14.062 -34.812 1 54.16 94 GLN A N 1
ATOM 726 C CA . GLN A 1 94 ? 14.289 -14.117 -33.375 1 54.16 94 GLN A CA 1
ATOM 727 C C . GLN A 1 94 ? 14.109 -15.562 -32.906 1 54.16 94 GLN A C 1
ATOM 729 O O . GLN A 1 94 ? 13.336 -16.312 -33.5 1 54.16 94 GLN A O 1
ATOM 734 N N . GLN A 1 95 ? 15.008 -16.141 -32.188 1 68.94 95 GLN A N 1
ATOM 735 C CA . GLN A 1 95 ? 14.836 -17.516 -31.688 1 68.94 95 GLN A CA 1
ATOM 736 C C . GLN A 1 95 ? 14.094 -17.531 -30.359 1 68.94 95 GLN A C 1
ATOM 738 O O . GLN A 1 95 ? 14.523 -16.891 -29.391 1 68.94 95 GLN A O 1
ATOM 743 N N . TRP A 1 96 ? 12.758 -17.984 -30.281 1 79.5 96 TRP A N 1
ATOM 744 C CA . TRP A 1 96 ? 11.945 -18.219 -29.094 1 79.5 96 TRP A CA 1
ATOM 745 C C . TRP A 1 96 ? 12.477 -19.406 -28.297 1 79.5 96 TRP A C 1
ATOM 747 O O . TRP A 1 96 ? 13.133 -20.297 -28.844 1 79.5 96 TRP A O 1
ATOM 757 N N . TYR A 1 97 ? 12.422 -19.234 -26.906 1 83.19 97 TYR A N 1
ATOM 758 C CA . TYR A 1 97 ? 12.703 -20.438 -26.141 1 83.19 97 TYR A CA 1
ATOM 759 C C . TYR A 1 97 ? 11.828 -21.594 -26.594 1 83.19 97 TYR A C 1
ATOM 761 O O . TYR A 1 97 ? 10.602 -21.469 -26.641 1 83.19 97 TYR A O 1
ATOM 769 N N . ALA A 1 98 ? 12.367 -22.625 -26.891 1 84.5 98 ALA A N 1
ATOM 770 C CA . ALA A 1 98 ? 11.625 -23.781 -27.391 1 84.5 98 ALA A CA 1
ATOM 771 C C . ALA A 1 98 ? 10.992 -24.562 -26.234 1 84.5 98 ALA A C 1
ATOM 773 O O . ALA A 1 98 ? 10.094 -25.375 -26.453 1 84.5 98 ALA A O 1
ATOM 774 N N . GLY A 1 99 ? 11.477 -24.359 -25.109 1 88.5 99 GLY A N 1
ATOM 775 C CA . GLY A 1 99 ? 11.023 -25.016 -23.891 1 88.5 99 GLY A CA 1
ATOM 776 C C . GLY A 1 99 ? 11.734 -24.5 -22.641 1 88.5 99 GLY A C 1
ATOM 777 O O . GLY A 1 99 ? 12.547 -23.578 -22.719 1 88.5 99 GLY A O 1
ATOM 778 N N . THR A 1 100 ? 11.398 -25.125 -21.578 1 91.12 100 THR A N 1
ATOM 779 C CA . THR A 1 100 ? 11.938 -24.672 -20.297 1 91.12 100 THR A CA 1
ATOM 780 C C . THR A 1 100 ? 13.445 -24.906 -20.234 1 91.12 100 THR A C 1
ATOM 782 O O . THR A 1 100 ? 14.195 -24.031 -19.812 1 91.12 100 THR A O 1
ATOM 785 N N . ALA A 1 101 ? 13.867 -26.078 -20.672 1 94.06 101 ALA A N 1
ATOM 786 C CA . ALA A 1 101 ? 15.297 -26.391 -20.641 1 94.06 101 ALA A CA 1
ATOM 787 C C . ALA A 1 101 ? 16.062 -25.562 -21.656 1 94.06 101 ALA A C 1
ATOM 789 O O . ALA A 1 101 ? 17.188 -25.125 -21.391 1 94.06 101 ALA A O 1
ATOM 790 N N . ASP A 1 102 ? 15.469 -25.359 -22.781 1 91.88 102 ASP A N 1
ATOM 791 C CA . ASP A 1 102 ? 16.094 -24.531 -23.812 1 91.88 102 ASP A CA 1
ATOM 792 C C . ASP A 1 102 ? 16.297 -23.094 -23.328 1 91.88 102 ASP A C 1
ATOM 794 O O . ASP A 1 102 ? 17.312 -22.469 -23.656 1 91.88 102 ASP A O 1
ATOM 798 N N . ALA A 1 103 ? 15.297 -22.578 -22.625 1 92.19 103 ALA A N 1
ATOM 799 C CA . ALA A 1 103 ? 15.406 -21.234 -22.078 1 92.19 103 ALA A CA 1
ATOM 800 C C . ALA A 1 103 ? 16.656 -21.078 -21.203 1 92.19 103 ALA A C 1
ATOM 802 O O . ALA A 1 103 ? 17.359 -20.078 -21.297 1 92.19 103 ALA A O 1
ATOM 803 N N . ILE A 1 104 ? 16.938 -22.078 -20.406 1 94.5 104 ILE A N 1
ATOM 804 C CA . ILE A 1 104 ? 18.109 -22.078 -19.531 1 94.5 104 ILE A CA 1
ATOM 805 C C . ILE A 1 104 ? 19.375 -22.188 -20.375 1 94.5 104 ILE A C 1
ATOM 807 O O . ILE A 1 104 ? 20.344 -21.453 -20.172 1 94.5 104 ILE A O 1
ATOM 811 N N . TYR A 1 105 ? 19.344 -23.062 -21.328 1 92.94 105 TYR A N 1
ATOM 812 C CA . TYR A 1 105 ? 20.516 -23.312 -22.156 1 92.94 105 TYR A CA 1
ATOM 813 C C . TYR A 1 105 ? 20.953 -22.047 -22.875 1 92.94 105 TYR A C 1
ATOM 815 O O . TYR A 1 105 ? 22.156 -21.734 -22.953 1 92.94 105 TYR A O 1
ATOM 823 N N . GLN A 1 106 ? 20 -21.344 -23.375 1 90.12 106 GLN A N 1
ATOM 824 C CA . GLN A 1 106 ? 20.281 -20.125 -24.125 1 90.12 106 GLN A CA 1
ATOM 825 C C . GLN A 1 106 ? 20.891 -19.047 -23.234 1 90.12 106 GLN A C 1
ATOM 827 O O . GLN A 1 106 ? 21.453 -18.062 -23.719 1 90.12 106 GLN A O 1
ATOM 832 N N . ASN A 1 107 ? 20.734 -19.234 -21.953 1 92.44 107 ASN A N 1
ATOM 833 C CA . ASN A 1 107 ? 21.219 -18.203 -21.031 1 92.44 107 ASN A CA 1
ATOM 834 C C . ASN A 1 107 ? 22.328 -18.734 -20.141 1 92.44 107 ASN A C 1
ATOM 836 O O . ASN A 1 107 ? 22.547 -18.234 -19.047 1 92.44 107 ASN A O 1
ATOM 840 N N . MET A 1 108 ? 23.031 -19.75 -20.578 1 93.56 108 MET A N 1
ATOM 841 C CA . MET A 1 108 ? 24.141 -20.328 -19.797 1 93.56 108 MET A CA 1
ATOM 842 C C . MET A 1 108 ? 25.25 -19.312 -19.594 1 93.56 108 MET A C 1
ATOM 844 O O . MET A 1 108 ? 25.922 -19.312 -18.562 1 93.56 108 MET A O 1
ATOM 848 N N . ASP A 1 109 ? 25.422 -18.406 -20.547 1 91.88 109 ASP A N 1
ATOM 849 C CA . ASP A 1 109 ? 26.438 -17.375 -20.422 1 91.88 109 ASP A CA 1
ATOM 850 C C . ASP A 1 109 ? 26.188 -16.516 -19.188 1 91.88 109 ASP A C 1
ATOM 852 O O . ASP A 1 109 ? 27.125 -16.125 -18.5 1 91.88 109 ASP A O 1
ATOM 856 N N . TYR A 1 110 ? 24.906 -16.219 -18.984 1 91.81 110 TYR A N 1
ATOM 857 C CA . TYR A 1 110 ? 24.547 -15.438 -17.812 1 91.81 110 TYR A CA 1
ATOM 858 C C . TYR A 1 110 ? 24.938 -16.156 -16.531 1 91.81 110 TYR A C 1
ATOM 860 O O . TYR A 1 110 ? 25.453 -15.539 -15.594 1 91.81 110 TYR A O 1
ATOM 868 N N . ILE A 1 111 ? 24.75 -17.422 -16.5 1 94 111 ILE A N 1
ATOM 869 C CA . ILE A 1 111 ? 25.062 -18.25 -15.336 1 94 111 ILE A CA 1
ATOM 870 C C . ILE A 1 111 ? 26.578 -18.25 -15.102 1 94 111 ILE A C 1
ATOM 872 O O . ILE A 1 111 ? 27.031 -18.062 -13.977 1 94 111 ILE A O 1
ATOM 876 N N . TRP A 1 112 ? 27.359 -18.359 -16.141 1 93.56 112 TRP A N 1
ATOM 877 C CA . TRP A 1 112 ? 28.812 -18.422 -16.047 1 93.56 112 TRP A CA 1
ATOM 878 C C . TRP A 1 112 ? 29.391 -17.062 -15.672 1 93.56 112 TRP A C 1
ATOM 880 O O . TRP A 1 112 ? 30.375 -16.969 -14.93 1 93.56 112 TRP A O 1
ATOM 890 N N . GLU A 1 113 ? 28.781 -16.047 -16.203 1 92.38 113 GLU A N 1
ATOM 891 C CA . GLU A 1 113 ? 29.234 -14.703 -15.875 1 92.38 113 GLU A CA 1
ATOM 892 C C . GLU A 1 113 ? 29.188 -14.453 -14.367 1 92.38 113 GLU A C 1
ATOM 894 O O . GLU A 1 113 ? 30 -13.703 -13.828 1 92.38 113 GLU A O 1
ATOM 899 N N . HIS A 1 114 ? 28.297 -15.133 -13.766 1 92.25 114 HIS A N 1
ATOM 900 C CA . HIS A 1 114 ? 28.156 -14.938 -12.328 1 92.25 114 HIS A CA 1
ATOM 901 C C . HIS A 1 114 ? 28.906 -16.016 -11.555 1 92.25 114 HIS A C 1
ATOM 903 O O . HIS A 1 114 ? 28.797 -16.094 -10.328 1 92.25 114 HIS A O 1
ATOM 909 N N . ARG A 1 115 ? 29.672 -16.875 -12.219 1 91.19 115 ARG A N 1
ATOM 910 C CA . ARG A 1 115 ? 30.516 -17.906 -11.641 1 91.19 115 ARG A CA 1
ATOM 911 C C . ARG A 1 115 ? 29.719 -18.797 -10.68 1 91.19 115 ARG A C 1
ATOM 913 O O . ARG A 1 115 ? 30.188 -19.062 -9.57 1 91.19 115 ARG A O 1
ATOM 920 N N . ALA A 1 116 ? 28.484 -19.156 -11.148 1 94.69 116 ALA A N 1
ATOM 921 C CA . ALA A 1 116 ? 27.609 -19.938 -10.289 1 94.69 116 ALA A CA 1
ATOM 922 C C . ALA A 1 116 ? 28.016 -21.406 -10.281 1 94.69 116 ALA A C 1
ATOM 924 O O . ALA A 1 116 ? 28.344 -21.969 -11.328 1 94.69 116 ALA A O 1
ATOM 925 N N . ASP A 1 117 ? 28.078 -22 -9.07 1 96.44 117 ASP A N 1
ATOM 926 C CA . ASP A 1 117 ? 28.281 -23.438 -8.906 1 96.44 117 ASP A CA 1
ATOM 927 C C . ASP A 1 117 ? 26.938 -24.172 -8.898 1 96.44 117 ASP A C 1
ATOM 929 O O . ASP A 1 117 ? 26.875 -25.344 -9.281 1 96.44 117 ASP A O 1
ATOM 933 N N . THR A 1 118 ? 26.016 -23.5 -8.375 1 98.06 118 THR A N 1
ATOM 934 C CA . THR A 1 118 ? 24.688 -24.062 -8.172 1 98.06 118 THR A CA 1
ATOM 935 C C . THR A 1 118 ? 23.641 -23.25 -8.922 1 98.06 118 THR A C 1
ATOM 937 O O . THR A 1 118 ? 23.625 -22.016 -8.836 1 98.06 118 THR A O 1
ATOM 940 N N . VAL A 1 119 ? 22.797 -23.906 -9.703 1 98.44 119 VAL A N 1
ATOM 941 C CA . VAL A 1 119 ? 21.703 -23.25 -10.406 1 98.44 119 VAL A CA 1
ATOM 942 C C . VAL A 1 119 ? 20.359 -23.703 -9.828 1 98.44 119 VAL A C 1
ATOM 944 O O . VAL A 1 119 ? 20.031 -24.891 -9.859 1 98.44 119 VAL A O 1
ATOM 947 N N . LEU A 1 120 ? 19.656 -22.766 -9.242 1 98.69 120 LEU A N 1
ATOM 948 C CA . LEU A 1 120 ? 18.297 -22.984 -8.773 1 98.69 120 LEU A CA 1
ATOM 949 C C . LEU A 1 120 ? 17.281 -22.578 -9.836 1 98.69 120 LEU A C 1
ATOM 951 O O . LEU A 1 120 ? 17.25 -21.406 -10.25 1 98.69 120 LEU A O 1
ATOM 955 N N . ILE A 1 121 ? 16.531 -23.531 -10.32 1 98.44 121 ILE A N 1
ATOM 956 C CA . ILE A 1 121 ? 15.523 -23.25 -11.344 1 98.44 121 ILE A CA 1
ATOM 957 C C . ILE A 1 121 ? 14.133 -23.234 -10.719 1 98.44 121 ILE A C 1
ATOM 959 O O . ILE A 1 121 ? 13.75 -24.172 -10.023 1 98.44 121 ILE A O 1
ATOM 963 N N . LEU A 1 122 ? 13.422 -22.219 -10.953 1 97.88 122 LEU A N 1
ATOM 964 C CA . LEU A 1 122 ? 12.117 -22 -10.344 1 97.88 122 LEU A CA 1
ATOM 965 C C . LEU A 1 122 ? 11.055 -21.734 -11.406 1 97.88 122 LEU A C 1
ATOM 967 O O . LEU A 1 122 ? 11.367 -21.203 -12.477 1 97.88 122 LEU A O 1
ATOM 971 N N . SER A 1 123 ? 9.852 -22.156 -11.055 1 94.5 123 SER A N 1
ATOM 972 C CA . SER A 1 123 ? 8.719 -21.75 -11.875 1 94.5 123 SER A CA 1
ATOM 973 C C . SER A 1 123 ? 8.18 -20.391 -11.438 1 94.5 123 SER A C 1
ATOM 975 O O . SER A 1 123 ? 8.117 -20.109 -10.242 1 94.5 123 SER A O 1
ATOM 977 N N . GLY A 1 124 ? 7.742 -19.594 -12.383 1 93.12 124 GLY A N 1
ATOM 978 C CA . GLY A 1 124 ? 7.25 -18.266 -12.086 1 93.12 124 GLY A CA 1
ATOM 979 C C . GLY A 1 124 ? 5.766 -18.219 -11.773 1 93.12 124 GLY A C 1
ATOM 980 O O . GLY A 1 124 ? 5.203 -17.156 -11.5 1 93.12 124 GLY A O 1
ATOM 981 N N . ASP A 1 125 ? 5.109 -19.375 -11.75 1 91 125 ASP A N 1
ATOM 982 C CA . ASP A 1 125 ? 3.654 -19.312 -11.648 1 91 125 ASP A CA 1
ATOM 983 C C . ASP A 1 125 ? 3.156 -20.125 -10.453 1 91 125 ASP A C 1
ATOM 985 O O . ASP A 1 125 ? 2.025 -20.609 -10.461 1 91 125 ASP A O 1
ATOM 989 N N . HIS A 1 126 ? 3.969 -20.359 -9.477 1 94.12 126 HIS A N 1
ATOM 990 C CA . HIS A 1 126 ? 3.57 -21.078 -8.281 1 94.12 126 HIS A CA 1
ATOM 991 C C . HIS A 1 126 ? 3.475 -20.141 -7.078 1 94.12 126 HIS A C 1
ATOM 993 O O . HIS A 1 126 ? 4.215 -19.156 -6.988 1 94.12 126 HIS A O 1
ATOM 999 N N . ILE A 1 127 ? 2.559 -20.531 -6.223 1 96.44 127 ILE A N 1
ATOM 1000 C CA . ILE A 1 127 ? 2.348 -19.781 -4.992 1 96.44 127 ILE A CA 1
ATOM 1001 C C . ILE A 1 127 ? 2.811 -20.609 -3.797 1 96.44 127 ILE A C 1
ATOM 1003 O O . ILE A 1 127 ? 2.271 -21.688 -3.535 1 96.44 127 ILE A O 1
ATOM 1007 N N . TYR A 1 128 ? 3.82 -20.188 -3.125 1 95.88 128 TYR A N 1
ATOM 1008 C CA . TYR A 1 128 ? 4.371 -20.891 -1.974 1 95.88 128 TYR A CA 1
ATOM 1009 C C . TYR A 1 128 ? 5.387 -20.031 -1.237 1 95.88 128 TYR A C 1
ATOM 1011 O O . TYR A 1 128 ? 5.805 -18.984 -1.744 1 95.88 128 TYR A O 1
ATOM 1019 N N . LYS A 1 129 ? 5.684 -20.391 0.01 1 95.62 129 LYS A N 1
ATOM 1020 C CA . LYS A 1 129 ? 6.793 -19.859 0.801 1 95.62 129 LYS A CA 1
ATOM 1021 C C . LYS A 1 129 ? 7.809 -20.953 1.112 1 95.62 129 LYS A C 1
ATOM 1023 O O . LYS A 1 129 ? 7.473 -21.969 1.747 1 95.62 129 LYS A O 1
ATOM 1028 N N . MET A 1 130 ? 9 -20.734 0.63 1 96.69 130 MET A N 1
ATOM 1029 C CA . MET A 1 130 ? 9.992 -21.781 0.82 1 96.69 130 MET A CA 1
ATOM 1030 C C . MET A 1 130 ? 11.383 -21.203 1.001 1 96.69 130 MET A C 1
ATOM 1032 O O . MET A 1 130 ? 11.812 -20.344 0.218 1 96.69 130 MET A O 1
ATOM 1036 N N . ASN A 1 131 ? 12.055 -21.625 2.092 1 97.31 131 ASN A N 1
ATOM 1037 C CA . ASN A 1 131 ? 13.5 -21.422 2.189 1 97.31 131 ASN A CA 1
ATOM 1038 C C . ASN A 1 131 ? 14.258 -22.438 1.34 1 97.31 131 ASN A C 1
ATOM 1040 O O . ASN A 1 131 ? 14.219 -23.641 1.615 1 97.31 131 ASN A O 1
ATOM 1044 N N . TYR A 1 132 ? 14.969 -21.953 0.35 1 98.12 132 TYR A N 1
ATOM 1045 C CA . TYR A 1 132 ? 15.609 -22.859 -0.604 1 98.12 132 TYR A CA 1
ATOM 1046 C C . TYR A 1 132 ? 16.906 -23.406 -0.038 1 98.12 132 TYR A C 1
ATOM 1048 O O . TYR A 1 132 ? 17.469 -24.375 -0.569 1 98.12 132 TYR A O 1
ATOM 1056 N N . MET A 1 133 ? 17.484 -22.891 1.004 1 97.75 133 MET A N 1
ATOM 1057 C CA . MET A 1 133 ? 18.828 -23.203 1.475 1 97.75 133 MET A CA 1
ATOM 1058 C C . MET A 1 133 ? 18.922 -24.656 1.947 1 97.75 133 MET A C 1
ATOM 1060 O O . MET A 1 133 ? 19.875 -25.359 1.606 1 97.75 133 MET A O 1
ATOM 1064 N N . PRO A 1 134 ? 17.891 -25.094 2.715 1 97.94 134 PRO A N 1
ATOM 1065 C CA . PRO A 1 134 ? 17.969 -26.5 3.113 1 97.94 134 PRO A CA 1
ATOM 1066 C C . PRO A 1 134 ? 18.016 -27.453 1.92 1 97.94 134 PRO A C 1
ATOM 1068 O O . PRO A 1 134 ? 18.719 -28.453 1.955 1 97.94 134 PRO A O 1
ATOM 1071 N N . MET A 1 135 ? 17.312 -27.156 0.909 1 98.31 135 MET A N 1
ATOM 1072 C CA . MET A 1 135 ? 17.312 -27.984 -0.292 1 98.31 135 MET A CA 1
ATOM 1073 C C . MET A 1 135 ? 18.672 -27.953 -0.982 1 98.31 135 MET A C 1
ATOM 1075 O O . MET A 1 135 ? 19.188 -28.984 -1.41 1 98.31 135 MET A O 1
ATOM 1079 N N . ILE A 1 136 ? 19.266 -26.781 -1.075 1 98.38 136 ILE A N 1
ATOM 1080 C CA . ILE A 1 136 ? 20.562 -26.609 -1.705 1 98.38 136 ILE A CA 1
ATOM 1081 C C . ILE A 1 136 ? 21.641 -27.344 -0.896 1 98.38 136 ILE A C 1
ATOM 1083 O O . ILE A 1 136 ? 22.5 -28.016 -1.462 1 98.38 136 ILE A O 1
ATOM 1087 N N . GLU A 1 137 ? 21.578 -27.203 0.403 1 98.12 137 GLU A N 1
ATOM 1088 C CA . GLU A 1 137 ? 22.516 -27.906 1.277 1 98.12 137 GLU A CA 1
ATOM 1089 C C . GLU A 1 137 ? 22.375 -29.422 1.127 1 98.12 137 GLU A C 1
ATOM 1091 O O . GLU A 1 137 ? 23.391 -30.141 1.071 1 98.12 137 GLU A O 1
ATOM 1096 N N . TYR A 1 138 ? 21.188 -29.875 1.073 1 98.19 138 TYR A N 1
ATOM 1097 C CA . TYR A 1 138 ? 20.922 -31.297 0.854 1 98.19 138 TYR A CA 1
ATOM 1098 C C . TYR A 1 138 ? 21.547 -31.766 -0.458 1 98.19 138 TYR A C 1
ATOM 1100 O O . TYR A 1 138 ? 22.172 -32.812 -0.511 1 98.19 138 TYR A O 1
ATOM 1108 N N . HIS A 1 139 ? 21.359 -31.031 -1.482 1 98.25 139 HIS A N 1
ATOM 1109 C CA . HIS A 1 139 ? 21.891 -31.328 -2.805 1 98.25 139 HIS A CA 1
ATOM 1110 C C . HIS A 1 139 ? 23.391 -31.594 -2.738 1 98.25 139 HIS A C 1
ATOM 1112 O O . HIS A 1 139 ? 23.875 -32.594 -3.277 1 98.25 139 HIS A O 1
ATOM 1118 N N . TRP A 1 140 ? 24.109 -30.797 -2.074 1 97.69 140 TRP A N 1
ATOM 1119 C CA . TRP A 1 140 ? 25.562 -30.922 -1.991 1 97.69 140 TRP A CA 1
ATOM 1120 C C . TRP A 1 140 ? 25.969 -32.031 -1.015 1 97.69 140 TRP A C 1
ATOM 1122 O O . TRP A 1 140 ? 26.938 -32.719 -1.237 1 97.69 140 TRP A O 1
ATOM 1132 N N . ALA A 1 141 ? 25.203 -32.125 0.05 1 97.75 141 ALA A N 1
ATOM 1133 C CA . ALA A 1 141 ? 25.516 -33.125 1.068 1 97.75 141 ALA A CA 1
ATOM 1134 C C . ALA A 1 141 ? 25.469 -34.531 0.483 1 97.75 141 ALA A C 1
ATOM 1136 O O . ALA A 1 141 ? 26.297 -35.406 0.84 1 97.75 141 ALA A O 1
ATOM 1137 N N . VAL A 1 142 ? 24.578 -34.812 -0.437 1 97.19 142 VAL A N 1
ATOM 1138 C CA . VAL A 1 142 ? 24.422 -36.156 -0.959 1 97.19 142 VAL A CA 1
ATOM 1139 C C . VAL A 1 142 ? 25.188 -36.312 -2.271 1 97.19 142 VAL A C 1
ATOM 1141 O O . VAL A 1 142 ? 25.156 -37.375 -2.898 1 97.19 142 VAL A O 1
ATOM 1144 N N . GLY A 1 143 ? 25.797 -35.188 -2.695 1 97 143 GLY A N 1
ATOM 1145 C CA . GLY A 1 143 ? 26.547 -35.219 -3.943 1 97 143 GLY A CA 1
ATOM 1146 C C . GLY A 1 143 ? 25.672 -35.375 -5.164 1 97 143 GLY A C 1
ATOM 1147 O O . GLY A 1 143 ? 25.984 -36.156 -6.062 1 97 143 GLY A O 1
ATOM 1148 N N . ALA A 1 144 ? 24.531 -34.719 -5.164 1 98.06 144 ALA A N 1
ATOM 1149 C CA . ALA A 1 144 ? 23.562 -34.844 -6.246 1 98.06 144 ALA A CA 1
ATOM 1150 C C . ALA A 1 144 ? 24 -34.062 -7.48 1 98.06 144 ALA A C 1
ATOM 1152 O O . ALA A 1 144 ? 24.734 -33.094 -7.367 1 98.06 144 ALA A O 1
ATOM 1153 N N . ASP A 1 145 ? 23.562 -34.594 -8.648 1 98.19 145 ASP A N 1
ATOM 1154 C CA . ASP A 1 145 ? 23.656 -33.844 -9.891 1 98.19 145 ASP A CA 1
ATOM 1155 C C . ASP A 1 145 ? 22.438 -32.938 -10.078 1 98.19 145 ASP A C 1
ATOM 1157 O O . ASP A 1 145 ? 22.531 -31.859 -10.648 1 98.19 145 ASP A O 1
ATOM 1161 N N . LEU A 1 146 ? 21.359 -33.469 -9.656 1 98.56 146 LEU A N 1
ATOM 1162 C CA . LEU A 1 146 ? 20.062 -32.781 -9.688 1 98.56 146 LEU A CA 1
ATOM 1163 C C . LEU A 1 146 ? 19.234 -33.156 -8.453 1 98.56 146 LEU A C 1
ATOM 1165 O O . LEU A 1 146 ? 19.172 -34.312 -8.062 1 98.56 146 LEU A O 1
ATOM 1169 N N . THR A 1 147 ? 18.719 -32.156 -7.789 1 98.75 147 THR A N 1
ATOM 1170 C CA . THR A 1 147 ? 17.734 -32.344 -6.73 1 98.75 147 THR A CA 1
ATOM 1171 C C . THR A 1 147 ? 16.406 -31.703 -7.102 1 98.75 147 THR A C 1
ATOM 1173 O O . THR A 1 147 ? 16.375 -30.562 -7.57 1 98.75 147 THR A O 1
ATOM 1176 N N . ILE A 1 148 ? 15.305 -32.438 -6.98 1 98.56 148 ILE A N 1
ATOM 1177 C CA . ILE A 1 148 ? 13.969 -31.969 -7.316 1 98.56 148 ILE A CA 1
ATOM 1178 C C . ILE A 1 148 ? 13.117 -31.859 -6.051 1 98.56 148 ILE A C 1
ATOM 1180 O O . ILE A 1 148 ? 13.039 -32.812 -5.273 1 98.56 148 ILE A O 1
ATOM 1184 N N . ALA A 1 149 ? 12.539 -30.641 -5.844 1 98.5 149 ALA A N 1
ATOM 1185 C CA . ALA A 1 149 ? 11.57 -30.547 -4.754 1 98.5 149 ALA A CA 1
ATOM 1186 C C . ALA A 1 149 ? 10.273 -31.281 -5.098 1 98.5 149 ALA A C 1
ATOM 1188 O O . ALA A 1 149 ? 9.758 -31.141 -6.207 1 98.5 149 ALA A O 1
ATOM 1189 N N . VAL A 1 150 ? 9.781 -32.062 -4.133 1 97.88 150 VAL A N 1
ATOM 1190 C CA . VAL A 1 150 ? 8.617 -32.906 -4.426 1 97.88 150 VAL A CA 1
ATOM 1191 C C . VAL A 1 150 ? 7.621 -32.812 -3.268 1 97.88 150 VAL A C 1
ATOM 1193 O O . VAL A 1 150 ? 8 -32.5 -2.137 1 97.88 150 VAL A O 1
ATOM 1196 N N . MET A 1 151 ? 6.441 -33.031 -3.621 1 96.25 151 MET A N 1
ATOM 1197 C CA . MET A 1 151 ? 5.359 -33.125 -2.645 1 96.25 151 MET A CA 1
ATOM 1198 C C . MET A 1 151 ? 4.25 -34.031 -3.143 1 96.25 151 MET A C 1
ATOM 1200 O O . MET A 1 151 ? 3.951 -34.062 -4.336 1 96.25 151 MET A O 1
ATOM 1204 N N . PRO A 1 152 ? 3.662 -34.844 -2.225 1 95.06 152 PRO A N 1
ATOM 1205 C CA . PRO A 1 152 ? 2.51 -35.625 -2.654 1 95.06 152 PRO A CA 1
ATOM 1206 C C . PRO A 1 152 ? 1.31 -34.75 -3.041 1 95.06 152 PRO A C 1
ATOM 1208 O O . PRO A 1 152 ? 1.045 -33.75 -2.396 1 95.06 152 PRO A O 1
ATOM 1211 N N . VAL A 1 153 ? 0.666 -35.125 -4.109 1 92.25 153 VAL A N 1
ATOM 1212 C CA . VAL A 1 153 ? -0.565 -34.469 -4.543 1 92.25 153 VAL A CA 1
ATOM 1213 C C . VAL A 1 153 ? -1.7 -35.5 -4.598 1 92.25 153 VAL A C 1
ATOM 1215 O O . VAL A 1 153 ? -1.457 -36.719 -4.594 1 92.25 153 VAL A O 1
ATOM 1218 N N . PRO A 1 154 ? -2.916 -35.031 -4.547 1 89.75 154 PRO A N 1
ATOM 1219 C CA . PRO A 1 154 ? -4.008 -36 -4.781 1 89.75 154 PRO A CA 1
ATOM 1220 C C . PRO A 1 154 ? -3.875 -36.719 -6.105 1 89.75 154 PRO A C 1
ATOM 1222 O O . PRO A 1 154 ? -3.48 -36.125 -7.113 1 89.75 154 PRO A O 1
ATOM 1225 N N . ILE A 1 155 ? -4.246 -37.938 -6.078 1 92.06 155 ILE A N 1
ATOM 1226 C CA . ILE A 1 155 ? -4.047 -38.812 -7.234 1 92.06 155 ILE A CA 1
ATOM 1227 C C . ILE A 1 155 ? -4.816 -38.25 -8.43 1 92.06 155 ILE A C 1
ATOM 1229 O O . ILE A 1 155 ? -4.363 -38.375 -9.578 1 92.06 155 ILE A O 1
ATOM 1233 N N . GLU A 1 156 ? -5.941 -37.594 -8.102 1 87.5 156 GLU A N 1
ATOM 1234 C CA . GLU A 1 156 ? -6.789 -37.031 -9.164 1 87.5 156 GLU A CA 1
ATOM 1235 C C . GLU A 1 156 ? -6.098 -35.906 -9.891 1 87.5 156 GLU A C 1
ATOM 1237 O O . GLU A 1 156 ? -6.453 -35.562 -11.023 1 87.5 156 GLU A O 1
ATOM 1242 N N . GLU A 1 157 ? -5.09 -35.344 -9.273 1 86.56 157 GLU A N 1
ATOM 1243 C CA . GLU A 1 157 ? -4.406 -34.188 -9.859 1 86.56 157 GLU A CA 1
ATOM 1244 C C . GLU A 1 157 ? -3.035 -34.594 -10.398 1 86.56 157 GLU A C 1
ATOM 1246 O O . GLU A 1 157 ? -2.346 -33.781 -11.008 1 86.56 157 GLU A O 1
ATOM 1251 N N . ALA A 1 158 ? -2.645 -35.812 -10.242 1 90.94 158 ALA A N 1
ATOM 1252 C CA . ALA A 1 158 ? -1.295 -36.281 -10.547 1 90.94 158 ALA A CA 1
ATOM 1253 C C . ALA A 1 158 ? -0.961 -36.062 -12.016 1 90.94 158 ALA A C 1
ATOM 1255 O O . ALA A 1 158 ? 0.194 -35.812 -12.367 1 90.94 158 ALA A O 1
ATOM 1256 N N . HIS A 1 159 ? -1.982 -36.062 -12.844 1 89.06 159 HIS A N 1
ATOM 1257 C CA . HIS A 1 159 ? -1.785 -35.969 -14.281 1 89.06 159 HIS A CA 1
ATOM 1258 C C . HIS A 1 159 ? -1.277 -34.594 -14.672 1 89.06 159 HIS A C 1
ATOM 1260 O O . HIS A 1 159 ? -0.824 -34.375 -15.805 1 89.06 159 HIS A O 1
ATOM 1266 N N . ARG A 1 160 ? -1.295 -33.625 -13.742 1 86.38 160 ARG A N 1
ATOM 1267 C CA . ARG A 1 160 ? -0.908 -32.25 -14.031 1 86.38 160 ARG A CA 1
ATOM 1268 C C . ARG A 1 160 ? 0.582 -32.031 -13.781 1 86.38 160 ARG A C 1
ATOM 1270 O O . ARG A 1 160 ? 1.143 -31.016 -14.18 1 86.38 160 ARG A O 1
ATOM 1277 N N . PHE A 1 161 ? 1.199 -33.031 -13.219 1 91.69 161 PHE A N 1
ATOM 1278 C CA . PHE A 1 161 ? 2.551 -32.812 -12.727 1 91.69 161 PHE A CA 1
ATOM 1279 C C . PHE A 1 161 ? 3.49 -33.938 -13.18 1 91.69 161 PHE A C 1
ATOM 1281 O O . PHE A 1 161 ? 3.043 -34.938 -13.711 1 91.69 161 PHE A O 1
ATOM 1288 N N . GLY A 1 162 ? 4.824 -33.656 -13.086 1 93.88 162 GLY A N 1
ATOM 1289 C CA . GLY A 1 162 ? 5.789 -34.719 -13.125 1 93.88 162 GLY A CA 1
ATOM 1290 C C . GLY A 1 162 ? 5.766 -35.594 -11.891 1 93.88 162 GLY A C 1
ATOM 1291 O O . GLY A 1 162 ? 5.855 -35.094 -10.766 1 93.88 162 GLY A O 1
ATOM 1292 N N . ILE A 1 163 ? 5.566 -36.875 -12.164 1 96.31 163 ILE A N 1
ATOM 1293 C CA . ILE A 1 163 ? 5.461 -37.844 -11.062 1 96.31 163 ILE A CA 1
ATOM 1294 C C . ILE A 1 163 ? 6.711 -38.719 -11.016 1 96.31 163 ILE A C 1
ATOM 1296 O O . ILE A 1 163 ? 7.227 -39.125 -12.055 1 96.31 163 ILE A O 1
ATOM 1300 N N . MET A 1 164 ? 7.25 -38.875 -9.766 1 95.62 164 MET A N 1
ATOM 1301 C CA . MET A 1 164 ? 8.477 -39.656 -9.688 1 95.62 164 MET A CA 1
ATOM 1302 C C . MET A 1 164 ? 8.367 -40.719 -8.602 1 95.62 164 MET A C 1
ATOM 1304 O O . MET A 1 164 ? 7.484 -40.656 -7.746 1 95.62 164 MET A O 1
ATOM 1308 N N . GLN A 1 165 ? 9.156 -41.75 -8.766 1 96 165 GLN A N 1
ATOM 1309 C CA . GLN A 1 165 ? 9.359 -42.812 -7.781 1 96 165 GLN A CA 1
ATOM 1310 C C . GLN A 1 165 ? 10.789 -42.781 -7.242 1 96 165 GLN A C 1
ATOM 1312 O O . GLN A 1 165 ? 11.742 -42.562 -7.988 1 96 165 GLN A O 1
ATOM 1317 N N . THR A 1 166 ? 10.891 -42.906 -5.957 1 96.56 166 THR A N 1
ATOM 1318 C CA . THR A 1 166 ? 12.203 -42.844 -5.32 1 96.56 166 THR A CA 1
ATOM 1319 C C . THR A 1 166 ? 12.539 -44.156 -4.617 1 96.56 166 THR A C 1
ATOM 1321 O O . THR A 1 166 ? 11.641 -44.938 -4.277 1 96.56 166 THR A O 1
ATOM 1324 N N . ASP A 1 167 ? 13.781 -44.406 -4.438 1 96.31 167 ASP A N 1
ATOM 1325 C CA . ASP A 1 167 ? 14.227 -45.531 -3.586 1 96.31 167 ASP A CA 1
ATOM 1326 C C . ASP A 1 167 ? 14.328 -45.062 -2.127 1 96.31 167 ASP A C 1
ATOM 1328 O O . ASP A 1 167 ? 13.805 -44.031 -1.755 1 96.31 167 ASP A O 1
ATOM 1332 N N . ASP A 1 168 ? 14.93 -45.875 -1.281 1 95.19 168 ASP A N 1
ATOM 1333 C CA . ASP A 1 168 ? 14.961 -45.656 0.159 1 95.19 168 ASP A CA 1
ATOM 1334 C C . ASP A 1 168 ? 15.859 -44.469 0.499 1 95.19 168 ASP A C 1
ATOM 1336 O O . ASP A 1 168 ? 15.719 -43.844 1.566 1 95.19 168 ASP A O 1
ATOM 1340 N N . GLU A 1 169 ? 16.75 -44.156 -0.386 1 95.62 169 GLU A N 1
ATOM 1341 C CA . GLU A 1 169 ? 17.656 -43.031 -0.154 1 95.62 169 GLU A CA 1
ATOM 1342 C C . GLU A 1 169 ? 17.172 -41.781 -0.845 1 95.62 169 GLU A C 1
ATOM 1344 O O . GLU A 1 169 ? 17.891 -40.781 -0.93 1 95.62 169 GLU A O 1
ATOM 1349 N N . GLN A 1 170 ? 15.961 -41.75 -1.408 1 96.75 170 GLN A N 1
ATOM 1350 C CA . GLN A 1 170 ? 15.305 -40.625 -2.064 1 96.75 170 GLN A CA 1
ATOM 1351 C C . GLN A 1 170 ? 15.914 -40.375 -3.438 1 96.75 170 GLN A C 1
ATOM 1353 O O . GLN A 1 170 ? 15.75 -39.281 -3.994 1 96.75 170 GLN A O 1
ATOM 1358 N N . ARG A 1 171 ? 16.672 -41.312 -3.879 1 97.5 171 ARG A N 1
ATOM 1359 C CA . ARG A 1 171 ? 17.109 -41.219 -5.266 1 97.5 171 ARG A CA 1
ATOM 1360 C C . ARG A 1 171 ? 15.961 -41.5 -6.227 1 97.5 171 ARG A C 1
ATOM 1362 O O . ARG A 1 171 ? 15.195 -42.469 -6.031 1 97.5 171 ARG A O 1
ATOM 1369 N N . ILE A 1 172 ? 15.773 -40.688 -7.184 1 97.56 172 ILE A N 1
ATOM 1370 C CA . ILE A 1 172 ? 14.688 -40.875 -8.141 1 97.56 172 ILE A CA 1
ATOM 1371 C C . ILE A 1 172 ? 15.039 -41.969 -9.141 1 97.56 172 ILE A C 1
ATOM 1373 O O . ILE A 1 172 ? 16.047 -41.875 -9.844 1 97.56 172 ILE A O 1
ATOM 1377 N N . ILE A 1 173 ? 14.18 -42.938 -9.242 1 95.81 173 ILE A N 1
ATOM 1378 C CA . ILE A 1 173 ? 14.469 -44.094 -10.094 1 95.81 173 ILE A CA 1
ATOM 1379 C C . ILE A 1 173 ? 13.586 -44.031 -11.336 1 95.81 173 ILE A C 1
ATOM 1381 O O . ILE A 1 173 ? 13.938 -44.625 -12.375 1 95.81 173 ILE A O 1
ATOM 1385 N N . GLN A 1 174 ? 12.453 -43.438 -11.188 1 95.25 174 GLN A N 1
ATOM 1386 C CA . GLN A 1 174 ? 11.547 -43.25 -12.312 1 95.25 174 GLN A CA 1
ATOM 1387 C C . GLN A 1 174 ? 10.906 -41.875 -12.289 1 95.25 174 GLN A C 1
ATOM 1389 O O . GLN A 1 174 ? 10.664 -41.312 -11.219 1 95.25 174 GLN A O 1
ATOM 1394 N N . PHE A 1 175 ? 10.641 -41.344 -13.461 1 95.56 175 PHE A N 1
ATOM 1395 C CA . PHE A 1 175 ? 10.008 -40.062 -13.641 1 95.56 175 PHE A CA 1
ATOM 1396 C C . PHE A 1 175 ? 8.992 -40.094 -14.781 1 95.56 175 PHE A C 1
ATOM 1398 O O . PHE A 1 175 ? 9.305 -40.562 -15.883 1 95.56 175 PHE A O 1
ATOM 1405 N N . TYR A 1 176 ? 7.785 -39.719 -14.516 1 94.06 176 TYR A N 1
ATOM 1406 C CA . TYR A 1 176 ? 6.703 -39.688 -15.492 1 94.06 176 TYR A CA 1
ATOM 1407 C C . TYR A 1 176 ? 6.164 -38.281 -15.656 1 94.06 176 TYR A C 1
ATOM 1409 O O . TYR A 1 176 ? 5.551 -37.719 -14.742 1 94.06 176 TYR A O 1
ATOM 1417 N N . GLU A 1 177 ? 6.391 -37.719 -16.812 1 92.62 177 GLU A N 1
ATOM 1418 C CA . GLU A 1 177 ? 5.871 -36.375 -17.047 1 92.62 177 GLU A CA 1
ATOM 1419 C C . GLU A 1 177 ? 4.379 -36.406 -17.359 1 92.62 177 GLU A C 1
ATOM 1421 O O . GLU A 1 177 ? 3.971 -36.938 -18.406 1 92.62 177 GLU A O 1
ATOM 1426 N N . LYS A 1 178 ? 3.611 -35.812 -16.484 1 89.69 178 LYS A N 1
ATOM 1427 C CA . LYS A 1 178 ? 2.166 -35.656 -16.641 1 89.69 178 LYS A CA 1
ATOM 1428 C C . LYS A 1 178 ? 1.524 -36.969 -17.109 1 89.69 178 LYS A C 1
ATOM 1430 O O . LYS A 1 178 ? 0.85 -37 -18.141 1 89.69 178 LYS A O 1
ATOM 1435 N N . PRO A 1 179 ? 1.678 -37.938 -16.312 1 90 179 PRO A N 1
ATOM 1436 C CA . PRO A 1 179 ? 1.127 -39.219 -16.703 1 90 179 PRO A CA 1
ATOM 1437 C C . PRO A 1 179 ? -0.399 -39.25 -16.672 1 90 179 PRO A C 1
ATOM 1439 O O . PRO A 1 179 ? -1.012 -38.688 -15.758 1 90 179 PRO A O 1
ATOM 1442 N N . LYS A 1 180 ? -1.004 -39.812 -17.625 1 88.19 180 LYS A N 1
ATOM 1443 C CA . LYS A 1 180 ? -2.453 -40 -17.641 1 88.19 180 LYS A CA 1
ATOM 1444 C C . LYS A 1 180 ? -2.893 -41.094 -16.688 1 88.19 180 LYS A C 1
ATOM 1446 O O . LYS A 1 180 ? -3.963 -41.031 -16.078 1 88.19 180 LYS A O 1
ATOM 1451 N N . GLU A 1 181 ? -1.97 -42.062 -16.656 1 85.25 181 GLU A N 1
ATOM 1452 C CA . GLU A 1 181 ? -2.266 -43.188 -15.789 1 85.25 181 GLU A CA 1
ATOM 1453 C C . GLU A 1 181 ? -2.098 -42.812 -14.312 1 85.25 181 GLU A C 1
ATOM 1455 O O . GLU A 1 181 ? -1.196 -42.062 -13.961 1 85.25 181 GLU A O 1
ATOM 1460 N N . ARG A 1 182 ? -2.996 -43.406 -13.461 1 85.44 182 ARG A N 1
ATOM 1461 C CA . ARG A 1 182 ? -2.99 -43.094 -12.039 1 85.44 182 ARG A CA 1
ATOM 1462 C C . ARG A 1 182 ? -2.133 -44.062 -11.25 1 85.44 182 ARG A C 1
ATOM 1464 O O . ARG A 1 182 ? -1.991 -43.938 -10.031 1 85.44 182 ARG A O 1
ATOM 1471 N N . ASP A 1 183 ? -1.528 -44.969 -11.883 1 86.38 183 ASP A N 1
ATOM 1472 C CA . ASP A 1 183 ? -0.8 -46 -11.18 1 86.38 183 ASP A CA 1
ATOM 1473 C C . ASP A 1 183 ? 0.676 -45.656 -11.031 1 86.38 183 ASP A C 1
ATOM 1475 O O . ASP A 1 183 ? 1.473 -46.469 -10.555 1 86.38 183 ASP A O 1
ATOM 1479 N N . LYS A 1 184 ? 1.058 -44.469 -11.398 1 87.31 184 LYS A N 1
ATOM 1480 C CA . LYS A 1 184 ? 2.461 -44.062 -11.375 1 87.31 184 LYS A CA 1
ATOM 1481 C C . LYS A 1 184 ? 2.832 -43.438 -10.039 1 87.31 184 LYS A C 1
ATOM 1483 O O . LYS A 1 184 ? 4.004 -43.156 -9.789 1 87.31 184 LYS A O 1
ATOM 1488 N N . GLY A 1 185 ? 1.871 -43.281 -9.156 1 91.12 185 GLY A N 1
ATOM 1489 C CA . GLY A 1 185 ? 2.117 -42.656 -7.871 1 91.12 185 GLY A CA 1
ATOM 1490 C C . GLY A 1 185 ? 1.628 -41.219 -7.812 1 91.12 185 GLY A C 1
ATOM 1491 O O . GLY A 1 185 ? 0.853 -40.781 -8.664 1 91.12 185 GLY A O 1
ATOM 1492 N N . ASN A 1 186 ? 2.027 -40.5 -6.668 1 93.56 186 ASN A N 1
ATOM 1493 C CA . ASN A 1 186 ? 1.493 -39.156 -6.492 1 93.56 186 ASN A CA 1
ATOM 1494 C C . ASN A 1 186 ? 2.566 -38.188 -6.008 1 93.56 186 ASN A C 1
ATOM 1496 O O . ASN A 1 186 ? 2.254 -37.094 -5.555 1 93.56 186 ASN A O 1
ATOM 1500 N N . LEU A 1 187 ? 3.789 -38.688 -6.074 1 95.94 187 LEU A N 1
ATOM 1501 C CA . LEU A 1 187 ? 4.879 -37.812 -5.703 1 95.94 187 LEU A CA 1
ATOM 1502 C C . LEU A 1 187 ? 5.203 -36.844 -6.844 1 95.94 187 LEU A C 1
ATOM 1504 O O . LEU A 1 187 ? 5.855 -37.219 -7.816 1 95.94 187 LEU A O 1
ATOM 1508 N N . ALA A 1 188 ? 4.77 -35.594 -6.695 1 95.94 188 ALA A N 1
ATOM 1509 C CA . ALA A 1 188 ? 4.785 -34.625 -7.793 1 95.94 188 ALA A CA 1
ATOM 1510 C C . ALA A 1 188 ? 5.992 -33.688 -7.695 1 95.94 188 ALA A C 1
ATOM 1512 O O . ALA A 1 188 ? 6.383 -33.281 -6.598 1 95.94 188 ALA A O 1
ATOM 1513 N N . SER A 1 189 ? 6.516 -33.375 -8.828 1 96.75 189 SER A N 1
ATOM 1514 C CA . SER A 1 189 ? 7.539 -32.344 -8.938 1 96.75 189 SER A CA 1
ATOM 1515 C C . SER A 1 189 ? 6.941 -30.969 -8.727 1 96.75 189 SER A C 1
ATOM 1517 O O . SER A 1 189 ? 5.93 -30.609 -9.336 1 96.75 189 SER A O 1
ATOM 1519 N N . MET A 1 190 ? 7.566 -30.141 -7.898 1 96.12 190 MET A N 1
ATOM 1520 C CA . MET A 1 190 ? 7.109 -28.781 -7.652 1 96.12 190 MET A CA 1
ATOM 1521 C C . MET A 1 190 ? 7.637 -27.828 -8.719 1 96.12 190 MET A C 1
ATOM 1523 O O . MET A 1 190 ? 7.324 -26.641 -8.703 1 96.12 190 MET A O 1
ATOM 1527 N N . GLY A 1 191 ? 8.438 -28.359 -9.594 1 94.94 191 GLY A N 1
ATOM 1528 C CA . GLY A 1 191 ? 9.047 -27.484 -10.586 1 94.94 191 GLY A CA 1
ATOM 1529 C C . GLY A 1 191 ? 10.18 -26.641 -10.031 1 94.94 191 GLY A C 1
ATOM 1530 O O . GLY A 1 191 ? 10.438 -25.547 -10.508 1 94.94 191 GLY A O 1
ATOM 1531 N N . ILE A 1 192 ? 10.727 -27.078 -8.953 1 97.88 192 ILE A N 1
ATOM 1532 C CA . ILE A 1 192 ? 11.898 -26.469 -8.32 1 97.88 192 ILE A CA 1
ATOM 1533 C C . ILE A 1 192 ? 13.086 -27.422 -8.422 1 97.88 192 ILE A C 1
ATOM 1535 O O . ILE A 1 192 ? 13.039 -28.531 -7.891 1 97.88 192 ILE A O 1
ATOM 1539 N N . TYR A 1 193 ? 14.164 -26.953 -9.094 1 98.5 193 TYR A N 1
ATOM 1540 C CA . TYR A 1 193 ? 15.312 -27.812 -9.375 1 98.5 193 TYR A CA 1
ATOM 1541 C C . TYR A 1 193 ? 16.609 -27.172 -8.875 1 98.5 193 TYR A C 1
ATOM 1543 O O . TYR A 1 193 ? 16.797 -25.969 -9.008 1 98.5 193 TYR A O 1
ATOM 1551 N N . VAL A 1 194 ? 17.406 -27.969 -8.297 1 98.69 194 VAL A N 1
ATOM 1552 C CA . VAL A 1 194 ? 18.766 -27.562 -7.98 1 98.69 194 VAL A CA 1
ATOM 1553 C C . VAL A 1 194 ? 19.75 -28.406 -8.789 1 98.69 194 VAL A C 1
ATOM 1555 O O . VAL A 1 194 ? 19.797 -29.625 -8.664 1 98.69 194 VAL A O 1
ATOM 1558 N N . PHE A 1 195 ? 20.594 -27.719 -9.609 1 98.62 195 PHE A N 1
ATOM 1559 C CA . PHE A 1 195 ? 21.578 -28.375 -10.469 1 98.62 195 PHE A CA 1
ATOM 1560 C C . PHE A 1 195 ? 22.984 -27.953 -10.086 1 98.62 195 PHE A C 1
ATOM 1562 O O . PHE A 1 195 ? 23.219 -26.797 -9.703 1 98.62 195 PHE A O 1
ATOM 1569 N N . ASN A 1 196 ? 23.906 -28.906 -10.312 1 97.5 196 ASN A N 1
ATOM 1570 C CA . ASN A 1 196 ? 25.281 -28.469 -10.555 1 97.5 196 ASN A CA 1
ATOM 1571 C C . ASN A 1 196 ? 25.406 -27.75 -11.898 1 97.5 196 ASN A C 1
ATOM 1573 O O . ASN A 1 196 ? 24.953 -28.266 -12.93 1 97.5 196 ASN A O 1
ATOM 1577 N N . ALA A 1 197 ? 26.047 -26.609 -11.844 1 96.75 197 ALA A N 1
ATOM 1578 C CA . ALA A 1 197 ? 26.109 -25.797 -13.047 1 96.75 197 ALA A CA 1
ATOM 1579 C C . ALA A 1 197 ? 26.75 -26.562 -14.203 1 96.75 197 ALA A C 1
ATOM 1581 O O . ALA A 1 197 ? 26.25 -26.547 -15.328 1 96.75 197 ALA A O 1
ATOM 1582 N N . HIS A 1 198 ? 27.812 -27.219 -13.914 1 96 198 HIS A N 1
ATOM 1583 C CA . HIS A 1 198 ? 28.531 -27.938 -14.945 1 96 198 HIS A CA 1
ATOM 1584 C C . HIS A 1 198 ? 27.703 -29.094 -15.492 1 96 198 HIS A C 1
ATOM 1586 O O . HIS A 1 198 ? 27.656 -29.328 -16.703 1 96 198 HIS A O 1
ATOM 1592 N N . THR A 1 199 ? 27.094 -29.812 -14.578 1 96.88 199 THR A N 1
ATOM 1593 C CA . THR A 1 199 ? 26.219 -30.922 -15 1 96.88 199 THR A CA 1
ATOM 1594 C C . THR A 1 199 ? 25.062 -30.391 -15.844 1 96.88 199 THR A C 1
ATOM 1596 O O . THR A 1 199 ? 24.703 -31.016 -16.844 1 96.88 199 THR A O 1
ATOM 1599 N N . LEU A 1 200 ? 24.484 -29.328 -15.398 1 97 200 LEU A N 1
ATOM 1600 C CA . LEU A 1 200 ? 23.375 -28.719 -16.125 1 97 200 LEU A CA 1
ATOM 1601 C C . LEU A 1 200 ? 23.781 -28.406 -17.562 1 97 200 LEU A C 1
ATOM 1603 O O . LEU A 1 200 ? 23.109 -28.812 -18.516 1 97 200 LEU A O 1
ATOM 1607 N N . GLU A 1 201 ? 24.859 -27.734 -17.75 1 95.44 201 GLU A N 1
ATOM 1608 C CA . GLU A 1 201 ? 25.312 -27.359 -19.094 1 95.44 201 GLU A CA 1
ATOM 1609 C C . GLU A 1 201 ? 25.578 -28.594 -19.953 1 95.44 201 GLU A C 1
ATOM 1611 O O . GLU A 1 201 ? 25.188 -28.641 -21.109 1 95.44 201 GLU A O 1
ATOM 1616 N N . ARG A 1 202 ? 26.25 -29.469 -19.344 1 94.94 202 ARG A N 1
ATOM 1617 C CA . ARG A 1 202 ? 26.594 -30.703 -20.078 1 94.94 202 ARG A CA 1
ATOM 1618 C C . ARG A 1 202 ? 25.328 -31.391 -20.578 1 94.94 202 ARG A C 1
ATOM 1620 O O . ARG A 1 202 ? 25.234 -31.719 -21.766 1 94.94 202 ARG A O 1
ATOM 1627 N N . ARG A 1 203 ? 24.391 -31.562 -19.719 1 94.75 203 ARG A N 1
ATOM 1628 C CA . ARG A 1 203 ? 23.188 -32.312 -20.062 1 94.75 203 ARG A CA 1
ATOM 1629 C C . ARG A 1 203 ? 22.312 -31.531 -21.047 1 94.75 203 ARG A C 1
ATOM 1631 O O . ARG A 1 203 ? 21.656 -32.125 -21.906 1 94.75 203 ARG A O 1
ATOM 1638 N N . LEU A 1 204 ? 22.312 -30.234 -20.969 1 94.25 204 LEU A N 1
ATOM 1639 C CA . LEU A 1 204 ? 21.547 -29.422 -21.906 1 94.25 204 LEU A CA 1
ATOM 1640 C C . LEU A 1 204 ? 22.188 -29.438 -23.281 1 94.25 204 LEU A C 1
ATOM 1642 O O . LEU A 1 204 ? 21.5 -29.328 -24.297 1 94.25 204 LEU A O 1
ATOM 1646 N N . SER A 1 205 ? 23.484 -29.578 -23.344 1 91.06 205 SER A N 1
ATOM 1647 C CA . SER A 1 205 ? 24.234 -29.516 -24.594 1 91.06 205 SER A CA 1
ATOM 1648 C C . SER A 1 205 ? 24.188 -30.844 -25.328 1 91.06 205 SER A C 1
ATOM 1650 O O . SER A 1 205 ? 24.453 -30.906 -26.531 1 91.06 205 SER A O 1
ATOM 1652 N N . GLU A 1 206 ? 23.938 -31.828 -24.625 1 88.19 206 GLU A N 1
ATOM 1653 C CA . GLU A 1 206 ? 23.969 -33.188 -25.188 1 88.19 206 GLU A CA 1
ATOM 1654 C C . GLU A 1 206 ? 22.781 -33.438 -26.094 1 88.19 206 GLU A C 1
ATOM 1656 O O . GLU A 1 206 ? 22.766 -34.406 -26.859 1 88.19 206 GLU A O 1
ATOM 1661 N N . GLY A 1 207 ? 21.859 -32.469 -26 1 77.75 207 GLY A N 1
ATOM 1662 C CA . GLY A 1 207 ? 20.703 -32.688 -26.844 1 77.75 207 GLY A CA 1
ATOM 1663 C C . GLY A 1 207 ? 20.969 -32.438 -28.312 1 77.75 207 GLY A C 1
ATOM 1664 O O . GLY A 1 207 ? 21.719 -31.531 -28.672 1 77.75 207 GLY A O 1
ATOM 1665 N N . GLY A 1 208 ? 20.812 -33.438 -29.266 1 74.69 208 GLY A N 1
ATOM 1666 C CA . GLY A 1 208 ? 20.953 -33.25 -30.703 1 74.69 208 GLY A CA 1
ATOM 1667 C C . GLY A 1 208 ? 19.625 -33.062 -31.406 1 74.69 208 GLY A C 1
ATOM 1668 O O . GLY A 1 208 ? 18.578 -33 -30.75 1 74.69 208 GLY A O 1
ATOM 1669 N N . PRO A 1 209 ? 19.672 -32.75 -32.688 1 76 209 PRO A N 1
ATOM 1670 C CA . PRO A 1 209 ? 18.453 -32.531 -33.469 1 76 209 PRO A CA 1
ATOM 1671 C C . PRO A 1 209 ? 17.438 -33.688 -33.312 1 76 209 PRO A C 1
ATOM 1673 O O . PRO A 1 209 ? 16.234 -33.438 -33.281 1 76 209 PRO A O 1
ATOM 1676 N N . GLU A 1 210 ? 17.906 -34.844 -33.094 1 75.69 210 GLU A N 1
ATOM 1677 C CA . GLU A 1 210 ? 17.031 -36 -33 1 75.69 210 GLU A CA 1
ATOM 1678 C C . GLU A 1 210 ? 16.469 -36.156 -31.578 1 75.69 210 GLU A C 1
ATOM 1680 O O . GLU A 1 210 ? 15.414 -36.75 -31.391 1 75.69 210 GLU A O 1
ATOM 1685 N N . ASN A 1 211 ? 17.172 -35.656 -30.656 1 80.25 211 ASN A N 1
ATOM 1686 C CA . ASN A 1 211 ? 16.75 -35.719 -29.25 1 80.25 211 ASN A CA 1
ATOM 1687 C C . ASN A 1 211 ? 17 -34.406 -28.531 1 80.25 211 ASN A C 1
ATOM 1689 O O . ASN A 1 211 ? 17.844 -34.344 -27.641 1 80.25 211 ASN A O 1
ATOM 1693 N N . PRO A 1 212 ? 16.188 -33.5 -28.984 1 83.44 212 PRO A N 1
ATOM 1694 C CA . PRO A 1 212 ? 16.438 -32.188 -28.391 1 83.44 212 PRO A CA 1
ATOM 1695 C C . PRO A 1 212 ? 16.125 -32.125 -26.906 1 83.44 212 PRO A C 1
ATOM 1697 O O . PRO A 1 212 ? 15.195 -32.812 -26.438 1 83.44 212 PRO A O 1
ATOM 1700 N N . ARG A 1 213 ? 16.922 -31.594 -26.078 1 86.75 213 ARG A N 1
ATOM 1701 C CA . ARG A 1 213 ? 16.703 -31.359 -24.656 1 86.75 213 ARG A CA 1
ATOM 1702 C C . ARG A 1 213 ? 16.125 -29.984 -24.406 1 86.75 213 ARG A C 1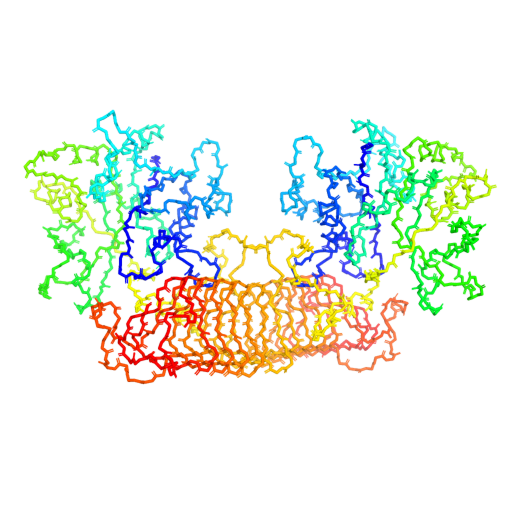
ATOM 1704 O O . ARG A 1 213 ? 16.781 -29.109 -23.844 1 86.75 213 ARG A O 1
ATOM 1711 N N . ILE A 1 214 ? 14.836 -29.922 -24.75 1 90.19 214 ILE A N 1
ATOM 1712 C CA . ILE A 1 214 ? 14.25 -28.594 -24.75 1 90.19 214 ILE A CA 1
ATOM 1713 C C . ILE A 1 214 ? 13.367 -28.406 -23.516 1 90.19 214 ILE A C 1
ATOM 1715 O O . ILE A 1 214 ? 13.047 -27.281 -23.125 1 90.19 214 ILE A O 1
ATOM 1719 N N . ASP A 1 215 ? 13.016 -29.547 -22.922 1 92.94 215 ASP A N 1
ATOM 1720 C CA . ASP A 1 215 ? 12.141 -29.5 -21.766 1 92.94 215 ASP A CA 1
ATOM 1721 C C . ASP A 1 215 ? 12.711 -30.328 -20.609 1 92.94 215 ASP A C 1
ATOM 1723 O O . ASP A 1 215 ? 13.203 -31.438 -20.812 1 92.94 215 ASP A O 1
ATOM 1727 N N . PHE A 1 216 ? 12.633 -29.797 -19.391 1 94.5 216 PHE A N 1
ATOM 1728 C CA . PHE A 1 216 ? 13.188 -30.5 -18.234 1 94.5 216 PHE A CA 1
ATOM 1729 C C . PHE A 1 216 ? 12.422 -31.781 -17.969 1 94.5 216 PHE A C 1
ATOM 1731 O O . PHE A 1 216 ? 13.023 -32.844 -17.797 1 94.5 216 PHE A O 1
ATOM 1738 N N . GLY A 1 217 ? 11.094 -31.719 -17.906 1 92.5 217 GLY A N 1
ATOM 1739 C CA . GLY A 1 217 ? 10.273 -32.875 -17.562 1 92.5 217 GLY A CA 1
ATOM 1740 C C . GLY A 1 217 ? 10.242 -33.938 -18.641 1 92.5 217 GLY A C 1
ATOM 1741 O O . GLY A 1 217 ? 10.281 -35.125 -18.344 1 92.5 217 GLY A O 1
ATOM 1742 N N . LYS A 1 218 ? 10.227 -33.5 -19.891 1 91.56 218 LYS A N 1
ATOM 1743 C CA . LYS A 1 218 ? 10.039 -34.438 -21 1 91.56 218 LYS A CA 1
ATOM 1744 C C . LYS A 1 218 ? 11.375 -35.031 -21.453 1 91.56 218 LYS A C 1
ATOM 1746 O O . LYS A 1 218 ? 11.43 -36.156 -21.922 1 91.56 218 LYS A O 1
ATOM 1751 N N . ASP A 1 219 ? 12.453 -34.219 -21.281 1 94.12 219 ASP A N 1
ATOM 1752 C CA . ASP A 1 219 ? 13.688 -34.594 -21.953 1 94.12 219 ASP A CA 1
ATOM 1753 C C . ASP A 1 219 ? 14.828 -34.75 -20.953 1 94.12 219 ASP A C 1
ATOM 1755 O O . ASP A 1 219 ? 15.359 -35.844 -20.766 1 94.12 219 ASP A O 1
ATOM 1759 N N . VAL A 1 220 ? 15.086 -33.75 -20.219 1 95.25 220 VAL A N 1
ATOM 1760 C CA . VAL A 1 220 ? 16.328 -33.656 -19.469 1 95.25 220 VAL A CA 1
ATOM 1761 C C . VAL A 1 220 ? 16.312 -34.625 -18.281 1 95.25 220 VAL A C 1
ATOM 1763 O O . VAL A 1 220 ? 17.203 -35.438 -18.141 1 95.25 220 VAL A O 1
ATOM 1766 N N . ILE A 1 221 ? 15.234 -34.594 -17.484 1 96.19 221 ILE A N 1
ATOM 1767 C CA . ILE A 1 221 ? 15.18 -35.375 -16.25 1 96.19 221 ILE A CA 1
ATOM 1768 C C . ILE A 1 221 ? 15.141 -36.844 -16.578 1 96.19 221 ILE A C 1
ATOM 1770 O O . ILE A 1 221 ? 15.922 -37.625 -16.031 1 96.19 221 ILE A O 1
ATOM 1774 N N . PRO A 1 222 ? 14.312 -37.219 -17.516 1 94.25 222 PRO A N 1
ATOM 1775 C CA . PRO A 1 222 ? 14.32 -38.656 -17.891 1 94.25 222 PRO A CA 1
ATOM 1776 C C . PRO A 1 222 ? 15.68 -39.094 -18.406 1 94.25 222 PRO A C 1
ATOM 1778 O O . PRO A 1 222 ? 16.125 -40.219 -18.062 1 94.25 222 PRO A O 1
ATOM 1781 N N . ALA A 1 223 ? 16.344 -38.312 -19.203 1 94.06 223 ALA A N 1
ATOM 1782 C CA . ALA A 1 223 ? 17.656 -38.656 -19.734 1 94.06 223 ALA A CA 1
ATOM 1783 C C . ALA A 1 223 ? 18.688 -38.812 -18.609 1 94.06 223 ALA A C 1
ATOM 1785 O O . ALA A 1 223 ? 19.516 -39.719 -18.625 1 94.06 223 ALA A O 1
ATOM 1786 N N . MET A 1 224 ? 18.672 -37.938 -17.656 1 96.44 224 MET A N 1
ATOM 1787 C CA . MET A 1 224 ? 19.609 -37.969 -16.531 1 96.44 224 MET A CA 1
ATOM 1788 C C . MET A 1 224 ? 19.438 -39.25 -15.711 1 96.44 224 MET A C 1
ATOM 1790 O O . MET A 1 224 ? 20.422 -39.875 -15.32 1 96.44 224 MET A O 1
ATOM 1794 N N . ILE A 1 225 ? 18.203 -39.562 -15.469 1 96.12 225 ILE A N 1
ATOM 1795 C CA . ILE A 1 225 ? 17.922 -40.781 -14.711 1 96.12 225 ILE A CA 1
ATOM 1796 C C . ILE A 1 225 ? 18.406 -42 -15.484 1 96.12 225 ILE A C 1
ATOM 1798 O O . ILE A 1 225 ? 19.078 -42.875 -14.93 1 96.12 225 ILE A O 1
ATOM 1802 N N . ALA A 1 226 ? 18.094 -42.094 -16.75 1 94 226 ALA A N 1
ATOM 1803 C CA . ALA A 1 226 ? 18.453 -43.219 -17.609 1 94 226 ALA A CA 1
ATOM 1804 C C . ALA A 1 226 ? 19.969 -43.375 -17.703 1 94 226 ALA A C 1
ATOM 1806 O O . ALA A 1 226 ? 20.484 -44.5 -17.781 1 94 226 ALA A O 1
ATOM 1807 N N . GLU A 1 227 ? 20.641 -42.281 -17.625 1 94.38 227 GLU A N 1
ATOM 1808 C CA . GLU A 1 227 ? 22.078 -42.281 -17.828 1 94.38 227 GLU A CA 1
ATOM 1809 C C . GLU A 1 227 ? 22.812 -42.438 -16.5 1 94.38 227 GLU A C 1
ATOM 1811 O O . GLU A 1 227 ? 24.047 -42.438 -16.469 1 94.38 227 GLU A O 1
ATOM 1816 N N . GLY A 1 228 ? 22.156 -42.438 -15.422 1 94.44 228 GLY A N 1
ATOM 1817 C CA . GLY A 1 228 ? 22.75 -42.844 -14.148 1 94.44 228 GLY A CA 1
ATOM 1818 C C . GLY A 1 228 ? 23.188 -41.656 -13.32 1 94.44 228 GLY A C 1
ATOM 1819 O O . GLY A 1 228 ? 23.984 -41.781 -12.375 1 94.44 228 GLY A O 1
ATOM 1820 N N . ASP A 1 229 ? 22.797 -40.469 -13.742 1 96.81 229 ASP A N 1
ATOM 1821 C CA . ASP A 1 229 ? 23.094 -39.312 -12.906 1 96.81 229 ASP A CA 1
ATOM 1822 C C . ASP A 1 229 ? 22.484 -39.469 -11.516 1 96.81 229 ASP A C 1
ATOM 1824 O O . ASP A 1 229 ? 21.547 -40.219 -11.328 1 96.81 229 ASP A O 1
ATOM 1828 N N . ARG A 1 230 ? 23.047 -38.781 -10.578 1 97.81 230 ARG A N 1
ATOM 1829 C CA . ARG A 1 230 ? 22.531 -38.781 -9.211 1 97.81 230 ARG A CA 1
ATOM 1830 C C . ARG A 1 230 ? 21.406 -37.781 -9.039 1 97.81 230 ARG A C 1
ATOM 1832 O O . ARG A 1 230 ? 21.656 -36.625 -8.672 1 97.81 230 ARG A O 1
ATOM 1839 N N . VAL A 1 231 ? 20.219 -38.281 -9.281 1 98.5 231 VAL A N 1
ATOM 1840 C CA . VAL A 1 231 ? 19.031 -37.438 -9.188 1 98.5 231 VAL A CA 1
ATOM 1841 C C . VAL A 1 231 ? 18.266 -37.75 -7.902 1 98.5 231 VAL A C 1
ATOM 1843 O O . VAL A 1 231 ? 17.875 -38.906 -7.684 1 98.5 231 VAL A O 1
ATOM 1846 N N . PHE A 1 232 ? 18.047 -36.688 -7.078 1 98.62 232 PHE A N 1
ATOM 1847 C CA . PHE A 1 232 ? 17.453 -36.938 -5.766 1 98.62 232 PHE A CA 1
ATOM 1848 C C . PHE A 1 232 ? 16.188 -36.125 -5.59 1 98.62 232 PHE A C 1
ATOM 1850 O O . PHE A 1 232 ? 16.031 -35.062 -6.191 1 98.62 232 PHE A O 1
ATOM 1857 N N . ALA A 1 233 ? 15.234 -36.656 -4.797 1 98.38 233 ALA A N 1
ATOM 1858 C CA . ALA A 1 233 ? 14.023 -35.938 -4.402 1 98.38 233 ALA A CA 1
ATOM 1859 C C . ALA A 1 233 ? 14.188 -35.281 -3.035 1 98.38 233 ALA A C 1
ATOM 1861 O O . ALA A 1 233 ? 14.742 -35.906 -2.111 1 98.38 233 ALA A O 1
ATOM 1862 N N . TYR A 1 234 ? 13.844 -34.031 -2.973 1 98.38 234 TYR A N 1
ATOM 1863 C CA . TYR A 1 234 ? 13.766 -33.312 -1.701 1 98.38 234 TYR A CA 1
ATOM 1864 C C . TYR A 1 234 ? 12.312 -33.094 -1.289 1 98.38 234 TYR A C 1
ATOM 1866 O O . TYR A 1 234 ? 11.594 -32.312 -1.916 1 98.38 234 TYR A O 1
ATOM 1874 N N . ARG A 1 235 ? 11.93 -33.719 -0.265 1 97.06 235 ARG A N 1
ATOM 1875 C CA . ARG A 1 235 ? 10.531 -33.656 0.169 1 97.06 235 ARG A CA 1
ATOM 1876 C C . ARG A 1 235 ? 10.258 -32.344 0.883 1 97.06 235 ARG A C 1
ATOM 1878 O O . ARG A 1 235 ? 10.859 -32.031 1.916 1 97.06 235 ARG A O 1
ATOM 1885 N N . TYR A 1 236 ? 9.352 -31.578 0.246 1 95.69 236 TYR A N 1
ATOM 1886 C CA . TYR A 1 236 ? 8.945 -30.312 0.826 1 95.69 236 TYR A CA 1
ATOM 1887 C C . TYR A 1 236 ? 7.672 -30.453 1.647 1 95.69 236 TYR A C 1
ATOM 1889 O O . TYR A 1 236 ? 6.73 -31.125 1.222 1 95.69 236 TYR A O 1
ATOM 1897 N N . GLU A 1 237 ? 7.793 -29.922 2.895 1 92 237 GLU A N 1
ATOM 1898 C CA . GLU A 1 237 ? 6.621 -29.875 3.764 1 92 237 GLU A CA 1
ATOM 1899 C C . GLU A 1 237 ? 6.102 -28.453 3.928 1 92 237 GLU A C 1
ATOM 1901 O O . GLU A 1 237 ? 6.785 -27.594 4.5 1 92 237 GLU A O 1
ATOM 1906 N N . GLY A 1 238 ? 5.07 -28.125 3.252 1 91.31 238 GLY A N 1
ATOM 1907 C CA . GLY A 1 238 ? 4.484 -26.797 3.328 1 91.31 238 GLY A CA 1
ATOM 1908 C C . GLY A 1 238 ? 3.391 -26.562 2.303 1 91.31 238 GLY A C 1
ATOM 1909 O O . GLY A 1 238 ? 2.842 -27.516 1.747 1 91.31 238 GLY A O 1
ATOM 1910 N N . TYR A 1 239 ? 3.078 -25.359 2.162 1 93.62 239 TYR A N 1
ATOM 1911 C CA . TYR A 1 239 ? 2.025 -24.969 1.23 1 93.62 239 TYR A CA 1
ATOM 1912 C C . TYR A 1 239 ? 2.598 -24.703 -0.157 1 93.62 239 TYR A C 1
ATOM 1914 O O . TYR A 1 239 ? 3.611 -24.016 -0.294 1 93.62 239 TYR A O 1
ATOM 1922 N N . TRP A 1 240 ? 2.025 -25.281 -1.143 1 94.69 240 TRP A N 1
ATOM 1923 C CA . TRP A 1 240 ? 2.408 -25.094 -2.537 1 94.69 240 TRP A CA 1
ATOM 1924 C C . TRP A 1 240 ? 1.22 -25.328 -3.465 1 94.69 240 TRP A C 1
ATOM 1926 O O . TRP A 1 240 ? 0.526 -26.344 -3.354 1 94.69 240 TRP A O 1
ATOM 1936 N N . VAL A 1 241 ? 0.979 -24.328 -4.305 1 93.44 241 VAL A N 1
ATOM 1937 C CA . VAL A 1 241 ? -0.129 -24.469 -5.242 1 93.44 241 VAL A CA 1
ATOM 1938 C C . VAL A 1 241 ? 0.289 -23.938 -6.617 1 93.44 241 VAL A C 1
ATOM 1940 O O . VAL A 1 241 ? 0.964 -22.906 -6.715 1 93.44 241 VAL A O 1
ATOM 1943 N N . ASP A 1 242 ? -0.075 -24.688 -7.617 1 89.44 242 ASP A N 1
ATOM 1944 C CA . ASP A 1 242 ? 0.03 -24.234 -9 1 89.44 242 ASP A CA 1
ATOM 1945 C C . ASP A 1 242 ? -1.225 -23.484 -9.43 1 89.44 242 ASP A C 1
ATOM 1947 O O . ASP A 1 242 ? -2.312 -24.047 -9.492 1 89.44 242 ASP A O 1
ATOM 1951 N N . VAL A 1 243 ? -1.089 -22.172 -9.703 1 89 243 VAL A N 1
ATOM 1952 C CA . VAL A 1 243 ? -2.238 -21.375 -10.102 1 89 243 VAL A CA 1
ATOM 1953 C C . VAL A 1 243 ? -2.27 -21.234 -11.617 1 89 243 VAL A C 1
ATOM 1955 O O . VAL A 1 243 ? -2.504 -20.141 -12.141 1 89 243 VAL A O 1
ATOM 1958 N N . GLY A 1 244 ? -2.191 -22.297 -12.336 1 83.5 244 GLY A N 1
ATOM 1959 C CA . GLY A 1 244 ? -2.109 -22.266 -13.789 1 83.5 244 GLY A CA 1
ATOM 1960 C C . GLY A 1 244 ? -3.469 -22.281 -14.461 1 83.5 244 GLY A C 1
ATOM 1961 O O . GLY A 1 244 ? -3.57 -22.047 -15.672 1 83.5 244 GLY A O 1
ATOM 1962 N N . THR A 1 245 ? -4.512 -22.531 -13.727 1 88.94 245 THR A N 1
ATOM 1963 C CA . THR A 1 245 ? -5.863 -22.562 -14.273 1 88.94 245 THR A CA 1
ATOM 1964 C C . THR A 1 245 ? -6.738 -21.5 -13.594 1 88.94 245 THR A C 1
ATOM 1966 O O . THR A 1 245 ? -6.41 -21.031 -12.508 1 88.94 245 THR A O 1
ATOM 1969 N N . VAL A 1 246 ? -7.867 -21.203 -14.242 1 94.25 246 VAL A N 1
ATOM 1970 C CA . VAL A 1 246 ? -8.789 -20.219 -13.695 1 94.25 246 VAL A CA 1
ATOM 1971 C C . VAL A 1 246 ? -9.336 -20.719 -12.359 1 94.25 246 VAL A C 1
ATOM 1973 O O . VAL A 1 246 ? -9.414 -19.953 -11.391 1 94.25 246 VAL A O 1
ATOM 1976 N N . ASP A 1 247 ? -9.633 -22 -12.359 1 93.5 247 ASP A N 1
ATOM 1977 C CA . ASP A 1 247 ? -10.188 -22.594 -11.148 1 93.5 247 ASP A CA 1
ATOM 1978 C C . ASP A 1 247 ? -9.195 -22.5 -9.984 1 93.5 247 ASP A C 1
ATOM 1980 O O . ASP A 1 247 ? -9.555 -22.078 -8.883 1 93.5 247 ASP A O 1
ATOM 1984 N N . SER A 1 248 ? -8.047 -22.984 -10.25 1 91.88 248 SER A N 1
ATOM 1985 C CA . SER A 1 248 ? -7.039 -22.969 -9.195 1 91.88 248 SER A CA 1
ATOM 1986 C C . SER A 1 248 ? -6.695 -21.562 -8.766 1 91.88 248 SER A C 1
ATOM 1988 O O . SER A 1 248 ? -6.477 -21.297 -7.574 1 91.88 248 SER A O 1
ATOM 1990 N N . TYR A 1 249 ? -6.668 -20.672 -9.75 1 95.75 249 TYR A N 1
ATOM 1991 C CA . TYR A 1 249 ? -6.387 -19.281 -9.469 1 95.75 249 TYR A CA 1
ATOM 1992 C C . TYR A 1 249 ? -7.441 -18.688 -8.539 1 95.75 249 TYR A C 1
ATOM 1994 O O . TYR A 1 249 ? -7.113 -18.094 -7.508 1 95.75 249 TYR A O 1
ATOM 2002 N N . TRP A 1 250 ? -8.633 -18.844 -8.875 1 97.56 250 TRP A N 1
ATOM 2003 C CA . TRP A 1 250 ? -9.773 -18.359 -8.109 1 97.56 250 TRP A CA 1
ATOM 2004 C C . TRP A 1 250 ? -9.797 -18.984 -6.719 1 97.56 250 TRP A C 1
ATOM 2006 O O . TRP A 1 250 ? -9.859 -18.266 -5.711 1 97.56 250 TRP A O 1
ATOM 2016 N N . ALA A 1 251 ? -9.672 -20.25 -6.68 1 96.25 251 ALA A N 1
ATOM 2017 C CA . ALA A 1 251 ? -9.766 -20.969 -5.414 1 96.25 251 ALA A CA 1
ATOM 2018 C C . ALA A 1 251 ? -8.648 -20.562 -4.465 1 96.25 251 ALA A C 1
ATOM 2020 O O . ALA A 1 251 ? -8.867 -20.406 -3.264 1 96.25 251 ALA A O 1
ATOM 2021 N N . THR A 1 252 ? -7.477 -20.453 -5.012 1 96.31 252 THR A N 1
ATOM 2022 C CA . THR A 1 252 ? -6.324 -20.125 -4.184 1 96.31 252 THR A CA 1
ATOM 2023 C C . THR A 1 252 ? -6.48 -18.719 -3.59 1 96.31 252 THR A C 1
ATOM 2025 O O . THR A 1 252 ? -6.125 -18.5 -2.432 1 96.31 252 THR A O 1
ATOM 2028 N N . ASN A 1 253 ? -6.98 -17.797 -4.332 1 97.81 253 ASN A N 1
ATOM 2029 C CA . ASN A 1 253 ? -7.258 -16.469 -3.803 1 97.81 253 ASN A CA 1
ATOM 2030 C C . ASN A 1 253 ? -8.242 -16.516 -2.641 1 97.81 253 ASN A C 1
ATOM 2032 O O . ASN A 1 253 ? -8.016 -15.898 -1.597 1 97.81 253 ASN A O 1
ATOM 2036 N N . LEU A 1 254 ? -9.297 -17.234 -2.824 1 97.44 254 LEU A N 1
ATOM 2037 C CA . LEU A 1 254 ? -10.352 -17.266 -1.815 1 97.44 254 LEU A CA 1
ATOM 2038 C C . LEU A 1 254 ? -9.898 -18.047 -0.581 1 97.44 254 LEU A C 1
ATOM 2040 O O . LEU A 1 254 ? -10.344 -17.75 0.534 1 97.44 254 LEU A O 1
ATOM 2044 N N . ASP A 1 255 ? -8.984 -18.969 -0.804 1 95.94 255 ASP A N 1
ATOM 2045 C CA . ASP A 1 255 ? -8.445 -19.734 0.323 1 95.94 255 ASP A CA 1
ATOM 2046 C C . ASP A 1 255 ? -7.746 -18.812 1.321 1 95.94 255 ASP A C 1
ATOM 2048 O O . ASP A 1 255 ? -7.688 -19.109 2.516 1 95.94 255 ASP A O 1
ATOM 2052 N N . LEU A 1 256 ? -7.254 -17.719 0.841 1 96.12 256 LEU A N 1
ATOM 2053 C CA . LEU A 1 256 ? -6.547 -16.766 1.689 1 96.12 256 LEU A CA 1
ATOM 2054 C C . LEU A 1 256 ? -7.5 -16.125 2.686 1 96.12 256 LEU A C 1
ATOM 2056 O O . LEU A 1 256 ? -7.066 -15.531 3.68 1 96.12 256 LEU A O 1
ATOM 2060 N N . LEU A 1 257 ? -8.781 -16.156 2.406 1 96.81 257 LEU A N 1
ATOM 2061 C CA . LEU A 1 257 ? -9.781 -15.422 3.182 1 96.81 257 LEU A CA 1
ATOM 2062 C C . LEU A 1 257 ? -10.195 -16.219 4.41 1 96.81 257 LEU A C 1
ATOM 2064 O O . LEU A 1 257 ? -10.852 -15.688 5.309 1 96.81 257 LEU A O 1
ATOM 2068 N N . LYS A 1 258 ? -9.75 -17.453 4.406 1 93.5 258 LYS A N 1
ATOM 2069 C CA . LYS A 1 258 ? -10.086 -18.297 5.551 1 93.5 258 LYS A CA 1
ATOM 2070 C C . LYS A 1 258 ? -9.438 -17.781 6.828 1 93.5 258 LYS A C 1
ATOM 2072 O O . LYS A 1 258 ? -8.398 -17.125 6.777 1 93.5 258 LYS A O 1
ATOM 2077 N N . PRO A 1 259 ? -10.031 -18.016 7.98 1 86.75 259 PRO A N 1
ATOM 2078 C CA . PRO A 1 259 ? -9.461 -17.562 9.25 1 86.75 259 PRO A CA 1
ATOM 2079 C C . PRO A 1 259 ? -8.039 -18.078 9.477 1 86.75 259 PRO A C 1
ATOM 2081 O O . PRO A 1 259 ? -7.191 -17.328 9.977 1 86.75 259 PRO A O 1
ATOM 2084 N N . GLU A 1 260 ? -7.824 -19.297 9.102 1 89.06 260 GLU A N 1
ATOM 2085 C CA . GLU A 1 260 ? -6.492 -19.891 9.172 1 89.06 260 GLU A CA 1
ATOM 2086 C C . GLU A 1 260 ? -6.047 -20.422 7.812 1 89.06 260 GLU A C 1
ATOM 2088 O O . GLU A 1 260 ? -6.031 -21.625 7.594 1 89.06 260 GLU A O 1
ATOM 2093 N N . PRO A 1 261 ? -5.633 -19.469 7.047 1 90.88 261 PRO A N 1
ATOM 2094 C CA . PRO A 1 261 ? -5.215 -19.922 5.715 1 90.88 261 PRO A CA 1
ATOM 2095 C C . PRO A 1 261 ? -3.896 -20.688 5.738 1 90.88 261 PRO A C 1
ATOM 2097 O O . PRO A 1 261 ? -3.066 -20.469 6.625 1 90.88 261 PRO A O 1
ATOM 2100 N N . ALA A 1 262 ? -3.746 -21.578 4.797 1 89.62 262 ALA A N 1
ATOM 2101 C CA . ALA A 1 262 ? -2.51 -22.344 4.68 1 89.62 262 ALA A CA 1
ATOM 2102 C C . ALA A 1 262 ? -1.332 -21.438 4.328 1 89.62 262 ALA A C 1
ATOM 2104 O O . ALA A 1 262 ? -0.198 -21.703 4.738 1 89.62 262 ALA A O 1
ATOM 2105 N N . LEU A 1 263 ? -1.646 -20.438 3.592 1 92.31 263 LEU A N 1
ATOM 2106 C CA . LEU A 1 263 ? -0.658 -19.422 3.248 1 92.31 263 LEU A CA 1
ATOM 2107 C C . LEU A 1 263 ? -0.908 -18.141 4.027 1 92.31 263 LEU A C 1
ATOM 2109 O O . LEU A 1 263 ? -1.883 -17.422 3.768 1 92.31 263 LEU A O 1
ATOM 2113 N N . ASP A 1 264 ? -0.025 -17.844 4.949 1 92.38 264 ASP A N 1
ATOM 2114 C CA . ASP A 1 264 ? -0.159 -16.641 5.75 1 92.38 264 ASP A CA 1
ATOM 2115 C C . ASP A 1 264 ? 0.689 -15.5 5.176 1 92.38 264 ASP A C 1
ATOM 2117 O O . ASP A 1 264 ? 1.92 -15.555 5.227 1 92.38 264 ASP A O 1
ATOM 2121 N N . LEU A 1 265 ? 0.049 -14.5 4.715 1 93.88 265 LEU A N 1
ATOM 2122 C CA . LEU A 1 265 ? 0.75 -13.391 4.086 1 93.88 265 LEU A CA 1
ATOM 2123 C C . LEU A 1 265 ? 1.055 -12.297 5.105 1 93.88 265 LEU A C 1
ATOM 2125 O O . LEU A 1 265 ? 1.712 -11.305 4.781 1 93.88 265 LEU A O 1
ATOM 2129 N N . TYR A 1 266 ? 0.661 -12.422 6.32 1 90.44 266 TYR A N 1
ATOM 2130 C CA . TYR A 1 266 ? 0.698 -11.32 7.285 1 90.44 266 TYR A CA 1
ATOM 2131 C C . TYR A 1 266 ? 1.773 -11.562 8.336 1 90.44 266 TYR A C 1
ATOM 2133 O O . TYR A 1 266 ? 1.914 -10.773 9.281 1 90.44 266 TYR A O 1
ATOM 2141 N N . THR A 1 267 ? 2.541 -12.539 8.141 1 85.69 267 THR A N 1
ATOM 2142 C CA . THR A 1 267 ? 3.633 -12.797 9.07 1 85.69 267 THR A CA 1
ATOM 2143 C C . THR A 1 267 ? 4.891 -12.039 8.656 1 85.69 267 THR A C 1
ATOM 2145 O O . THR A 1 267 ? 5.152 -11.867 7.461 1 85.69 267 THR A O 1
ATOM 2148 N N . ASP A 1 268 ? 5.652 -11.648 9.664 1 81.06 268 ASP A N 1
ATOM 2149 C CA . ASP A 1 268 ? 6.879 -10.906 9.414 1 81.06 268 ASP A CA 1
ATOM 2150 C C . ASP A 1 268 ? 8.062 -11.852 9.188 1 81.06 268 ASP A C 1
ATOM 2152 O O . ASP A 1 268 ? 9.125 -11.43 8.75 1 81.06 268 ASP A O 1
ATOM 2156 N N . LYS A 1 269 ? 7.992 -13.078 9.406 1 85.19 269 LYS A N 1
ATOM 2157 C CA . LYS A 1 269 ? 9.102 -14.031 9.359 1 85.19 269 LYS A CA 1
ATOM 2158 C C . LYS A 1 269 ? 9.516 -14.312 7.918 1 85.19 269 LYS A C 1
ATOM 2160 O O . LYS A 1 269 ? 10.68 -14.617 7.652 1 85.19 269 LYS A O 1
ATOM 2165 N N . TRP A 1 270 ? 8.68 -14.242 7.008 1 90.81 270 TRP A N 1
ATOM 2166 C CA . TRP A 1 270 ? 8.922 -14.531 5.598 1 90.81 270 TRP A CA 1
ATOM 2167 C C . TRP A 1 270 ? 8.031 -13.68 4.703 1 90.81 270 TRP A C 1
ATOM 2169 O O . TRP A 1 270 ? 7.121 -14.195 4.047 1 90.81 270 TRP A O 1
ATOM 2179 N N . PRO A 1 271 ? 8.414 -12.469 4.676 1 91 271 PRO A N 1
ATOM 2180 C CA . PRO A 1 271 ? 7.551 -11.531 3.953 1 91 271 PRO A CA 1
ATOM 2181 C C . PRO A 1 271 ? 7.586 -11.742 2.441 1 91 271 PRO A C 1
ATOM 2183 O O . PRO A 1 271 ? 8.625 -12.102 1.889 1 91 271 PRO A O 1
ATOM 2186 N N . ILE A 1 272 ? 6.48 -11.594 1.842 1 94.12 272 ILE A N 1
ATOM 2187 C CA . ILE A 1 272 ? 6.398 -11.523 0.386 1 94.12 272 ILE A CA 1
ATOM 2188 C C . ILE A 1 272 ? 6.422 -10.062 -0.06 1 94.12 272 ILE A C 1
ATOM 2190 O O . ILE A 1 272 ? 5.555 -9.273 0.323 1 94.12 272 ILE A O 1
ATOM 2194 N N . HIS A 1 273 ? 7.426 -9.734 -0.864 1 92.19 273 HIS A N 1
ATOM 2195 C CA . HIS A 1 273 ? 7.617 -8.367 -1.347 1 92.19 273 HIS A CA 1
ATOM 2196 C C . HIS A 1 273 ? 6.934 -8.164 -2.693 1 92.19 273 HIS A C 1
ATOM 2198 O O . HIS A 1 273 ? 6.734 -9.117 -3.447 1 92.19 273 HIS A O 1
ATOM 2204 N N . THR A 1 274 ? 6.543 -6.973 -2.939 1 92.44 274 THR A N 1
ATOM 2205 C CA . THR A 1 274 ? 5.941 -6.617 -4.219 1 92.44 274 THR A CA 1
ATOM 2206 C C . THR A 1 274 ? 6.141 -5.137 -4.516 1 92.44 274 THR A C 1
ATOM 2208 O O . THR A 1 274 ? 6.566 -4.375 -3.646 1 92.44 274 THR A O 1
ATOM 2211 N N . LYS A 1 275 ? 5.984 -4.785 -5.781 1 86.19 275 LYS A N 1
ATOM 2212 C CA . LYS A 1 275 ? 5.902 -3.375 -6.148 1 86.19 275 LYS A CA 1
ATOM 2213 C C . LYS A 1 275 ? 4.531 -2.801 -5.805 1 86.19 275 LYS A C 1
ATOM 2215 O O . LYS A 1 275 ? 3.537 -3.117 -6.461 1 86.19 275 LYS A O 1
ATOM 2220 N N . SER A 1 276 ? 4.516 -1.977 -4.801 1 82.31 276 SER A N 1
ATOM 2221 C CA . SER A 1 276 ? 3.236 -1.432 -4.367 1 82.31 276 SER A CA 1
ATOM 2222 C C . SER A 1 276 ? 2.869 -0.182 -5.16 1 82.31 276 SER A C 1
ATOM 2224 O O . SER A 1 276 ? 3.744 0.602 -5.535 1 82.31 276 SER A O 1
ATOM 2226 N N . GLU A 1 277 ? 1.534 -0.112 -5.406 1 82.88 277 GLU A N 1
ATOM 2227 C CA . GLU A 1 277 ? 0.999 1.111 -5.996 1 82.88 277 GLU A CA 1
ATOM 2228 C C . GLU A 1 277 ? 0.71 2.158 -4.926 1 82.88 277 GLU A C 1
ATOM 2230 O O . GLU A 1 277 ? 0.225 1.828 -3.84 1 82.88 277 GLU A O 1
ATOM 2235 N N . GLU A 1 278 ? 1.079 3.375 -5.266 1 84.12 278 GLU A N 1
ATOM 2236 C CA . GLU A 1 278 ? 0.767 4.461 -4.34 1 84.12 278 GLU A CA 1
ATOM 2237 C C . GLU A 1 278 ? -0.71 4.84 -4.41 1 84.12 278 GLU A C 1
ATOM 2239 O O . GLU A 1 278 ? -1.134 5.543 -5.328 1 84.12 278 GLU A O 1
ATOM 2244 N N . ARG A 1 279 ? -1.424 4.305 -3.492 1 92.19 279 ARG A N 1
ATOM 2245 C CA . ARG A 1 279 ? -2.854 4.57 -3.355 1 92.19 279 ARG A CA 1
ATOM 2246 C C . ARG A 1 279 ? -3.205 4.945 -1.92 1 92.19 279 ARG A C 1
ATOM 2248 O O . ARG A 1 279 ? -2.547 4.5 -0.978 1 92.19 279 ARG A O 1
ATOM 2255 N N . PRO A 1 280 ? -4.227 5.875 -1.794 1 94.44 280 PRO A N 1
ATOM 2256 C CA . PRO A 1 280 ? -4.695 6.105 -0.426 1 94.44 280 PRO A CA 1
ATOM 2257 C C . PRO A 1 280 ? -5.285 4.852 0.214 1 94.44 280 PRO A C 1
ATOM 2259 O O . PRO A 1 280 ? -5.543 3.863 -0.479 1 94.44 280 PRO A O 1
ATOM 2262 N N . ALA A 1 281 ? -5.438 4.859 1.551 1 96.25 281 ALA A N 1
ATOM 2263 C CA . ALA A 1 281 ? -6.086 3.766 2.271 1 96.25 281 ALA A CA 1
ATOM 2264 C C . ALA A 1 281 ? -7.473 3.482 1.706 1 96.25 281 ALA A C 1
ATOM 2266 O O . ALA A 1 281 ? -8.086 4.352 1.081 1 96.25 281 ALA A O 1
ATOM 2267 N N . ALA A 1 282 ? -7.883 2.25 1.869 1 97.75 282 ALA A N 1
ATOM 2268 C CA . ALA A 1 282 ? -9.234 1.922 1.42 1 97.75 282 ALA A CA 1
ATOM 2269 C C . ALA A 1 282 ? -10.281 2.693 2.221 1 97.75 282 ALA A C 1
ATOM 2271 O O . ALA A 1 282 ? -10.156 2.838 3.438 1 97.75 282 ALA A O 1
ATOM 2272 N N . LYS A 1 283 ? -11.25 3.232 1.513 1 97.62 283 LYS A N 1
ATOM 2273 C CA . LYS A 1 283 ? -12.328 3.992 2.148 1 97.62 283 LYS A CA 1
ATOM 2274 C C . LYS A 1 283 ? -13.641 3.217 2.125 1 97.62 283 LYS A C 1
ATOM 2276 O O . LYS A 1 283 ? -14 2.625 1.104 1 97.62 283 LYS A O 1
ATOM 2281 N N . PHE A 1 284 ? -14.32 3.184 3.254 1 97.88 284 PHE A N 1
ATOM 2282 C CA . PHE A 1 284 ? -15.586 2.48 3.4 1 97.88 284 PHE A CA 1
ATOM 2283 C C . PHE A 1 284 ? -16.719 3.453 3.727 1 97.88 284 PHE A C 1
ATOM 2285 O O . PHE A 1 284 ? -16.609 4.238 4.672 1 97.88 284 PHE A O 1
ATOM 2292 N N . GLY A 1 285 ? -17.797 3.424 2.947 1 95.81 285 GLY A N 1
ATOM 2293 C CA . GLY A 1 285 ? -18.938 4.297 3.152 1 95.81 285 GLY A CA 1
ATOM 2294 C C . GLY A 1 285 ? -19.859 3.824 4.262 1 95.81 285 GLY A C 1
ATOM 2295 O O . GLY A 1 285 ? -19.656 2.754 4.836 1 95.81 285 GLY A O 1
ATOM 2296 N N . PRO A 1 286 ? -20.875 4.652 4.582 1 93.06 286 PRO A N 1
ATOM 2297 C CA . PRO A 1 286 ? -21.766 4.352 5.703 1 93.06 286 PRO A CA 1
ATOM 2298 C C . PRO A 1 286 ? -22.594 3.098 5.469 1 93.06 286 PRO A C 1
ATOM 2300 O O . PRO A 1 286 ? -23.016 2.436 6.426 1 93.06 286 PRO A O 1
ATOM 2303 N N . GLN A 1 287 ? -22.844 2.764 4.215 1 92.06 287 GLN A N 1
ATOM 2304 C CA . GLN A 1 287 ? -23.688 1.617 3.928 1 92.06 287 GLN A CA 1
ATOM 2305 C C . GLN A 1 287 ? -22.859 0.402 3.521 1 92.06 287 GLN A C 1
ATOM 2307 O O . GLN A 1 287 ? -23.422 -0.641 3.166 1 92.06 287 GLN A O 1
ATOM 2312 N N . SER A 1 288 ? -21.609 0.54 3.549 1 93.81 288 SER A N 1
ATOM 2313 C CA . SER A 1 288 ? -20.75 -0.545 3.096 1 93.81 288 SER A CA 1
ATOM 2314 C C . SER A 1 288 ? -20.766 -1.717 4.074 1 93.81 288 SER A C 1
ATOM 2316 O O . SER A 1 288 ? -21.031 -1.532 5.266 1 93.81 288 SER A O 1
ATOM 2318 N N . LYS A 1 289 ? -20.656 -2.865 3.533 1 95.25 289 LYS A N 1
ATOM 2319 C CA . LYS A 1 289 ? -20.469 -4.082 4.316 1 95.25 289 LYS A CA 1
ATOM 2320 C C . LYS A 1 289 ? -19.422 -4.988 3.676 1 95.25 289 LYS A C 1
ATOM 2322 O O . LYS A 1 289 ? -19.5 -5.289 2.482 1 95.25 289 LYS A O 1
ATOM 2327 N N . VAL A 1 290 ? -18.453 -5.41 4.438 1 97.25 290 VAL A N 1
ATOM 2328 C CA . VAL A 1 290 ? -17.375 -6.277 3.957 1 97.25 290 VAL A CA 1
ATOM 2329 C C . VAL A 1 290 ? -17.234 -7.484 4.883 1 97.25 290 VAL A C 1
ATOM 2331 O O . VAL A 1 290 ? -17.094 -7.328 6.098 1 97.25 290 VAL A O 1
ATOM 2334 N N . VAL A 1 291 ? -17.312 -8.633 4.238 1 96.12 291 VAL A N 1
ATOM 2335 C CA . VAL A 1 291 ? -17.266 -9.875 5.004 1 96.12 291 VAL A CA 1
ATOM 2336 C C . VAL A 1 291 ? -16.25 -10.828 4.375 1 96.12 291 VAL A C 1
ATOM 2338 O O . VAL A 1 291 ? -16.266 -11.055 3.164 1 96.12 291 VAL A O 1
ATOM 2341 N N . SER A 1 292 ? -15.344 -11.453 5.23 1 97.12 292 SER A N 1
ATOM 2342 C CA . SER A 1 292 ? -14.406 -12.469 4.773 1 97.12 292 SER A CA 1
ATOM 2343 C C . SER A 1 292 ? -13.789 -12.094 3.436 1 97.12 292 SER A C 1
ATOM 2345 O O . SER A 1 292 ? -13.883 -12.844 2.463 1 97.12 292 SER A O 1
ATOM 2347 N N . SER A 1 293 ? -13.156 -10.953 3.41 1 98.56 293 SER A N 1
ATOM 2348 C CA . SER A 1 293 ? -12.633 -10.43 2.152 1 98.56 293 SER A CA 1
ATOM 2349 C C . SER A 1 293 ? -11.289 -9.742 2.355 1 98.56 293 SER A C 1
ATOM 2351 O O . SER A 1 293 ? -10.867 -9.516 3.492 1 98.56 293 SER A O 1
ATOM 2353 N N . MET A 1 294 ? -10.594 -9.609 1.329 1 98.31 294 MET A N 1
ATOM 2354 C CA . MET A 1 294 ? -9.367 -8.812 1.258 1 98.31 294 MET A CA 1
ATOM 2355 C C . MET A 1 294 ? -9.578 -7.566 0.407 1 98.31 294 MET A C 1
ATOM 2357 O O . MET A 1 294 ? -10.055 -7.652 -0.725 1 98.31 294 MET A O 1
ATOM 2361 N N . ILE A 1 295 ? -9.328 -6.367 0.995 1 98.62 295 ILE A N 1
ATOM 2362 C CA . ILE A 1 295 ? -9.539 -5.086 0.328 1 98.62 295 ILE A CA 1
ATOM 2363 C C . ILE A 1 295 ? -8.227 -4.305 0.286 1 98.62 295 ILE A C 1
ATOM 2365 O O . ILE A 1 295 ? -7.617 -4.047 1.326 1 98.62 295 ILE A O 1
ATOM 2369 N N . SER A 1 296 ? -7.816 -3.951 -0.903 1 97.81 296 SER A N 1
ATOM 2370 C CA . SER A 1 296 ? -6.543 -3.258 -1.078 1 97.81 296 SER A CA 1
ATOM 2371 C C . SER A 1 296 ? -6.723 -1.745 -1.002 1 97.81 296 SER A C 1
ATOM 2373 O O . SER A 1 296 ? -7.836 -1.239 -1.144 1 97.81 296 SER A O 1
ATOM 2375 N N . ASN A 1 297 ? -5.574 -1.021 -0.756 1 97.19 297 ASN A N 1
ATOM 2376 C CA . ASN A 1 297 ? -5.566 0.438 -0.78 1 97.19 297 ASN A CA 1
ATOM 2377 C C . ASN A 1 297 ? -6.148 0.982 -2.082 1 97.19 297 ASN A C 1
ATOM 2379 O O . ASN A 1 297 ? -6.066 0.329 -3.123 1 97.19 297 ASN A O 1
ATOM 2383 N N . GLY A 1 298 ? -6.738 2.166 -1.977 1 96.31 298 GLY A N 1
ATOM 2384 C CA . GLY A 1 298 ? -7.297 2.805 -3.158 1 96.31 298 GLY A CA 1
ATOM 2385 C C . GLY A 1 298 ? -8.75 2.438 -3.406 1 96.31 298 GLY A C 1
ATOM 2386 O O . GLY A 1 298 ? -9.438 3.107 -4.176 1 96.31 298 GLY A O 1
ATOM 2387 N N . CYS A 1 299 ? -9.172 1.349 -2.797 1 98.06 299 CYS A N 1
ATOM 2388 C CA . CYS A 1 299 ? -10.555 0.938 -2.979 1 98.06 299 CYS A CA 1
ATOM 2389 C C . CYS A 1 299 ? -11.508 1.91 -2.289 1 98.06 299 CYS A C 1
ATOM 2391 O O . CYS A 1 299 ? -11.164 2.502 -1.265 1 98.06 299 CYS A O 1
ATOM 2393 N N . VAL A 1 300 ? -12.594 2.125 -2.836 1 97.5 300 VAL A N 1
ATOM 2394 C CA . VAL A 1 300 ? -13.734 2.811 -2.232 1 97.5 300 VAL A CA 1
ATOM 2395 C C . VAL A 1 300 ? -14.953 1.89 -2.229 1 97.5 300 VAL A C 1
ATOM 2397 O O . VAL A 1 300 ? -15.477 1.538 -3.289 1 97.5 300 VAL A O 1
ATOM 2400 N N . ILE A 1 301 ? -15.383 1.488 -1.057 1 98.25 301 ILE A N 1
ATOM 2401 C CA . ILE A 1 301 ? -16.438 0.487 -0.917 1 98.25 301 ILE A CA 1
ATOM 2402 C C . ILE A 1 301 ? -17.703 1.144 -0.377 1 98.25 301 ILE A C 1
ATOM 2404 O O . ILE A 1 301 ? -17.719 1.627 0.757 1 98.25 301 ILE A O 1
ATOM 2408 N N . ARG A 1 302 ? -18.719 1.154 -1.161 1 97.38 302 ARG A N 1
ATOM 2409 C CA . ARG A 1 302 ? -20.016 1.708 -0.757 1 97.38 302 ARG A CA 1
ATOM 2410 C C . ARG A 1 302 ? -21.109 0.657 -0.849 1 97.38 302 ARG A C 1
ATOM 2412 O O . ARG A 1 302 ? -22.281 0.958 -0.623 1 97.38 302 ARG A O 1
ATOM 2419 N N . GLY A 1 303 ? -20.75 -0.571 -1.239 1 97.62 303 GLY A N 1
ATOM 2420 C CA . GLY A 1 303 ? -21.688 -1.683 -1.354 1 97.62 303 GLY A CA 1
ATOM 2421 C C . GLY A 1 303 ? -21.312 -2.869 -0.487 1 97.62 303 GLY A C 1
ATOM 2422 O O . GLY A 1 303 ? -20.703 -2.701 0.578 1 97.62 303 GLY A O 1
ATOM 2423 N N . LEU A 1 304 ? -21.828 -4.062 -0.907 1 98.12 304 LEU A N 1
ATOM 2424 C CA . LEU A 1 304 ? -21.594 -5.293 -0.156 1 98.12 304 LEU A CA 1
ATOM 2425 C C . LEU A 1 304 ? -20.516 -6.137 -0.811 1 98.12 304 LEU A C 1
ATOM 2427 O O . LEU A 1 304 ? -20.578 -6.422 -2.008 1 98.12 304 LEU A O 1
ATOM 2431 N N . VAL A 1 305 ? -19.469 -6.469 -0.1 1 98.62 305 VAL A N 1
ATOM 2432 C CA . VAL A 1 305 ? -18.406 -7.344 -0.565 1 98.62 305 VAL A CA 1
ATOM 2433 C C . VAL A 1 305 ? -18.281 -8.555 0.361 1 98.62 305 VAL A C 1
ATOM 2435 O O . VAL A 1 305 ? -18.031 -8.406 1.56 1 98.62 305 VAL A O 1
ATOM 2438 N N . VAL A 1 306 ? -18.484 -9.719 -0.217 1 98.31 306 VAL A N 1
ATOM 2439 C CA . VAL A 1 306 ? -18.484 -10.945 0.575 1 98.31 306 VAL A CA 1
ATOM 2440 C C . VAL A 1 306 ? -17.531 -11.969 -0.055 1 98.31 306 VAL A C 1
ATOM 2442 O O . VAL A 1 306 ? -17.625 -12.25 -1.252 1 98.31 306 VAL A O 1
ATOM 2445 N N . ASN A 1 307 ? -16.641 -12.5 0.772 1 98.25 307 ASN A N 1
ATOM 2446 C CA . ASN A 1 307 ? -15.773 -13.602 0.347 1 98.25 307 ASN A CA 1
ATOM 2447 C C . ASN A 1 307 ? -15.102 -13.297 -0.989 1 98.25 307 ASN A C 1
ATOM 2449 O O . ASN A 1 307 ? -15.195 -14.086 -1.93 1 98.25 307 ASN A O 1
ATOM 2453 N N . SER A 1 308 ? -14.461 -12.156 -1.031 1 98.81 308 SER A N 1
ATOM 2454 C CA . SER A 1 308 ? -13.914 -11.688 -2.299 1 98.81 308 SER A CA 1
ATOM 2455 C C . SER A 1 308 ? -12.578 -10.969 -2.092 1 98.81 308 SER A C 1
ATOM 2457 O O . SER A 1 308 ? -12.258 -10.562 -0.974 1 98.81 308 SER A O 1
ATOM 2459 N N . VAL A 1 309 ? -11.805 -10.938 -3.09 1 98.81 309 VAL A N 1
ATOM 2460 C CA . VAL A 1 309 ? -10.516 -10.258 -3.098 1 98.81 309 VAL A CA 1
ATOM 2461 C C . VAL A 1 309 ? -10.555 -9.086 -4.074 1 98.81 309 VAL A C 1
ATOM 2463 O O . VAL A 1 309 ? -10.805 -9.266 -5.266 1 98.81 309 VAL A O 1
ATOM 2466 N N . LEU A 1 310 ? -10.359 -7.844 -3.568 1 98.81 310 LEU A N 1
ATOM 2467 C CA . LEU A 1 310 ? -10.375 -6.648 -4.406 1 98.81 310 LEU A CA 1
ATOM 2468 C C . LEU A 1 310 ? -8.984 -6.02 -4.484 1 98.81 310 LEU A C 1
ATOM 2470 O O . LEU A 1 310 ? -8.406 -5.66 -3.457 1 98.81 310 LEU A O 1
ATOM 2474 N N . SER A 1 311 ? -8.508 -5.918 -5.699 1 98.38 311 SER A N 1
ATOM 2475 C CA . SER A 1 311 ? -7.227 -5.27 -5.965 1 98.38 311 SER A CA 1
ATOM 2476 C C . SER A 1 311 ? -7.332 -3.758 -5.805 1 98.38 311 SER A C 1
ATOM 2478 O O . SER A 1 311 ? -8.422 -3.225 -5.574 1 98.38 311 SER A O 1
ATOM 2480 N N . PRO A 1 312 ? -6.195 -3.053 -5.828 1 97.19 312 PRO A N 1
ATOM 2481 C CA . PRO A 1 312 ? -6.195 -1.607 -5.586 1 97.19 312 PRO A CA 1
ATOM 2482 C C . PRO A 1 312 ? -7.09 -0.846 -6.562 1 97.19 312 PRO A C 1
ATOM 2484 O O . PRO A 1 312 ? -7.094 -1.138 -7.762 1 97.19 312 PRO A O 1
ATOM 2487 N N . GLY A 1 313 ? -7.824 0.114 -6.02 1 97.19 313 GLY A N 1
ATOM 2488 C CA . GLY A 1 313 ? -8.531 1.074 -6.855 1 97.19 313 GLY A CA 1
ATOM 2489 C C . GLY A 1 313 ? -9.898 0.594 -7.289 1 97.19 313 GLY A C 1
ATOM 2490 O O . GLY A 1 313 ? -10.555 1.233 -8.117 1 97.19 313 GLY A O 1
ATOM 2491 N N . VAL A 1 314 ? -10.305 -0.502 -6.762 1 98.56 314 VAL A N 1
ATOM 2492 C CA . VAL A 1 314 ? -11.641 -0.986 -7.105 1 98.56 314 VAL A CA 1
ATOM 2493 C C . VAL A 1 314 ? -12.695 -0.115 -6.43 1 98.56 314 VAL A C 1
ATOM 2495 O O . VAL A 1 314 ? -12.555 0.248 -5.262 1 98.56 314 VAL A O 1
ATOM 2498 N N . TYR A 1 315 ? -13.688 0.254 -7.207 1 98.44 315 TYR A N 1
ATOM 2499 C CA . TYR A 1 315 ? -14.805 1.041 -6.703 1 98.44 315 TYR A CA 1
ATOM 2500 C C . TYR A 1 315 ? -16.094 0.223 -6.703 1 98.44 315 TYR A C 1
ATOM 2502 O O . TYR A 1 315 ? -16.531 -0.26 -7.754 1 98.44 315 TYR A O 1
ATOM 2510 N N . VAL A 1 316 ? -16.703 0.02 -5.562 1 98.69 316 VAL A N 1
ATOM 2511 C CA . VAL A 1 316 ? -17.953 -0.701 -5.434 1 98.69 316 VAL A CA 1
ATOM 2512 C C . VAL A 1 316 ? -19.078 0.275 -5.074 1 98.69 316 VAL A C 1
ATOM 2514 O O . VAL A 1 316 ? -19.141 0.769 -3.945 1 98.69 316 VAL A O 1
ATOM 2517 N N . SER A 1 317 ? -19.969 0.527 -5.977 1 98.12 317 SER A N 1
ATOM 2518 C CA . SER A 1 317 ? -21.016 1.525 -5.824 1 98.12 317 SER A CA 1
ATOM 2519 C C . SER A 1 317 ? -22.078 1.074 -4.816 1 98.12 317 SER A C 1
ATOM 2521 O O . SER A 1 317 ? -22.109 -0.098 -4.438 1 98.12 317 SER A O 1
ATOM 2523 N N . PRO A 1 318 ? -22.922 2.09 -4.367 1 96.75 318 PRO A N 1
ATOM 2524 C CA . PRO A 1 318 ? -24.016 1.726 -3.471 1 96.75 318 PRO A CA 1
ATOM 2525 C C . PRO A 1 318 ? -24.953 0.673 -4.07 1 96.75 318 PRO A C 1
ATOM 2527 O O . PRO A 1 318 ? -25.25 0.723 -5.266 1 96.75 318 PRO A O 1
ATOM 2530 N N . GLY A 1 319 ? -25.312 -0.238 -3.266 1 97.5 319 GLY A N 1
ATOM 2531 C CA . GLY A 1 319 ? -26.25 -1.263 -3.691 1 97.5 319 GLY A CA 1
ATOM 2532 C C . GLY A 1 319 ? -25.594 -2.4 -4.449 1 97.5 319 GLY A C 1
ATOM 2533 O O . GLY A 1 319 ? -26.203 -3.455 -4.645 1 97.5 319 GLY A O 1
ATOM 2534 N N . ALA A 1 320 ? -24.375 -2.227 -4.879 1 98.56 320 ALA A N 1
ATOM 2535 C CA . ALA A 1 320 ? -23.656 -3.289 -5.582 1 98.56 320 ALA A CA 1
ATOM 2536 C C . ALA A 1 320 ? -23.266 -4.414 -4.625 1 98.56 320 ALA A C 1
ATOM 2538 O O . ALA A 1 320 ? -23.094 -4.188 -3.428 1 98.56 320 ALA A O 1
ATOM 2539 N N . VAL A 1 321 ? -23.25 -5.629 -5.18 1 98.69 321 VAL A N 1
ATOM 2540 C CA . VAL A 1 321 ? -22.875 -6.816 -4.414 1 98.69 321 VAL A CA 1
ATOM 2541 C C . VAL A 1 321 ? -21.781 -7.582 -5.145 1 98.69 321 VAL A C 1
ATOM 2543 O O . VAL A 1 321 ? -21.922 -7.91 -6.328 1 98.69 321 VAL A O 1
ATOM 2546 N N . VAL A 1 322 ? -20.688 -7.809 -4.516 1 98.81 322 VAL A N 1
ATOM 2547 C CA . VAL A 1 322 ? -19.578 -8.633 -5.02 1 98.81 322 VAL A CA 1
ATOM 2548 C C . VAL A 1 322 ? -19.391 -9.844 -4.117 1 98.81 322 VAL A C 1
ATOM 2550 O O . VAL A 1 322 ? -19.031 -9.703 -2.947 1 98.81 322 VAL A O 1
ATOM 2553 N N . LYS A 1 323 ? -19.656 -10.992 -4.645 1 98.69 323 LYS A N 1
ATOM 2554 C CA . LYS A 1 323 ? -19.609 -12.211 -3.848 1 98.69 323 LYS A CA 1
ATOM 2555 C C . LYS A 1 323 ? -18.75 -13.273 -4.523 1 98.69 323 LYS A C 1
ATOM 2557 O O . LYS A 1 323 ? -18.812 -13.445 -5.742 1 98.69 323 LYS A O 1
ATOM 2562 N N . ASP A 1 324 ? -17.891 -13.961 -3.738 1 98.5 324 ASP A N 1
ATOM 2563 C CA . ASP A 1 324 ? -17.094 -15.086 -4.207 1 98.5 324 ASP A CA 1
ATOM 2564 C C . ASP A 1 324 ? -16.328 -14.727 -5.48 1 98.5 324 ASP A C 1
ATOM 2566 O O . ASP A 1 324 ? -16.359 -15.477 -6.461 1 98.5 324 ASP A O 1
ATOM 2570 N N . SER A 1 325 ? -15.695 -13.539 -5.449 1 98.88 325 SER A N 1
ATOM 2571 C CA . SER A 1 325 ? -15.117 -13.047 -6.699 1 98.88 325 SER A CA 1
ATOM 2572 C C . SER A 1 325 ? -13.727 -12.469 -6.473 1 98.88 325 SER A C 1
ATOM 2574 O O . SER A 1 325 ? -13.352 -12.148 -5.34 1 98.88 325 SER A O 1
ATOM 2576 N N . VAL A 1 326 ? -12.945 -12.469 -7.477 1 98.81 326 VAL A N 1
ATOM 2577 C CA . VAL A 1 326 ? -11.648 -11.789 -7.543 1 98.81 326 VAL A CA 1
ATOM 2578 C C . VAL A 1 326 ? -11.719 -10.641 -8.539 1 98.81 326 VAL A C 1
ATOM 2580 O O . VAL A 1 326 ? -11.953 -10.859 -9.734 1 98.81 326 VAL A O 1
ATOM 2583 N N . VAL A 1 327 ? -11.594 -9.406 -8.047 1 98.88 327 VAL A N 1
ATOM 2584 C CA . VAL A 1 327 ? -11.711 -8.211 -8.883 1 98.88 327 VAL A CA 1
ATOM 2585 C C . VAL A 1 327 ? -10.375 -7.469 -8.914 1 98.88 327 VAL A C 1
ATOM 2587 O O . VAL A 1 327 ? -9.883 -7.027 -7.875 1 98.88 327 VAL A O 1
ATOM 2590 N N . MET A 1 328 ? -9.844 -7.297 -10.125 1 98.25 328 MET A N 1
ATOM 2591 C CA . MET A 1 328 ? -8.5 -6.738 -10.266 1 98.25 328 MET A CA 1
ATOM 2592 C C . MET A 1 328 ? -8.555 -5.219 -10.383 1 98.25 328 MET A C 1
ATOM 2594 O O . MET A 1 328 ? -9.625 -4.617 -10.258 1 98.25 328 MET A O 1
ATOM 2598 N N . ASN A 1 329 ? -7.438 -4.586 -10.594 1 97.31 329 ASN A N 1
ATOM 2599 C CA . ASN A 1 329 ? -7.148 -3.174 -10.375 1 97.31 329 ASN A CA 1
ATOM 2600 C C . ASN A 1 329 ? -8.102 -2.279 -11.164 1 97.31 329 ASN A C 1
ATOM 2602 O O . ASN A 1 329 ? -8.391 -2.545 -12.328 1 97.31 329 ASN A O 1
ATOM 2606 N N . ASP A 1 330 ? -8.531 -1.173 -10.5 1 97.5 330 ASP A N 1
ATOM 2607 C CA . ASP A 1 330 ? -9.172 -0.012 -11.117 1 97.5 330 ASP A CA 1
ATOM 2608 C C . ASP A 1 330 ? -10.445 -0.41 -11.852 1 97.5 330 ASP A C 1
ATOM 2610 O O . ASP A 1 330 ? -10.727 0.087 -12.945 1 97.5 330 ASP A O 1
ATOM 2614 N N . THR A 1 331 ? -11.109 -1.401 -11.273 1 98.44 331 THR A N 1
ATOM 2615 C CA . THR A 1 331 ? -12.406 -1.814 -11.789 1 98.44 331 THR A CA 1
ATOM 2616 C C . THR A 1 331 ? -13.531 -1.038 -11.102 1 98.44 331 THR A C 1
ATOM 2618 O O . THR A 1 331 ? -13.492 -0.823 -9.883 1 98.44 331 THR A O 1
ATOM 2621 N N . TRP A 1 332 ? -14.477 -0.607 -11.898 1 98.69 332 TRP A N 1
ATOM 2622 C CA . TRP A 1 332 ? -15.641 0.109 -11.383 1 98.69 332 TRP A CA 1
ATOM 2623 C C . TRP A 1 332 ? -16.891 -0.771 -11.43 1 98.69 332 TRP A C 1
ATOM 2625 O O . TRP A 1 332 ? -17.297 -1.226 -12.508 1 98.69 332 TRP A O 1
ATOM 2635 N N . ILE A 1 333 ? -17.469 -1.038 -10.312 1 98.88 333 ILE A N 1
ATOM 2636 C CA . ILE A 1 333 ? -18.703 -1.813 -10.219 1 98.88 333 ILE A CA 1
ATOM 2637 C C . ILE A 1 333 ? -19.891 -0.876 -9.984 1 98.88 333 ILE A C 1
ATOM 2639 O O . ILE A 1 333 ? -20.016 -0.287 -8.906 1 98.88 333 ILE A O 1
ATOM 2643 N N . GLY A 1 334 ? -20.734 -0.791 -10.938 1 98.56 334 GLY A N 1
ATOM 2644 C CA . GLY A 1 334 ? -21.797 0.204 -10.945 1 98.56 334 GLY A CA 1
ATOM 2645 C C . GLY A 1 334 ? -22.859 -0.053 -9.906 1 98.56 334 GLY A C 1
ATOM 2646 O O . GLY A 1 334 ? -22.906 -1.126 -9.297 1 98.56 334 GLY A O 1
ATOM 2647 N N . PRO A 1 335 ? -23.75 1.005 -9.711 1 98.5 335 PRO A N 1
ATOM 2648 C CA . PRO A 1 335 ? -24.797 0.892 -8.688 1 98.5 335 PRO A CA 1
ATOM 2649 C C . PRO A 1 335 ? -25.734 -0.29 -8.93 1 98.5 335 PRO A C 1
ATOM 2651 O O . PRO A 1 335 ? -26.203 -0.493 -10.047 1 98.5 335 PRO A O 1
ATOM 2654 N N . GLY A 1 336 ? -25.906 -1.059 -7.898 1 98.44 336 GLY A N 1
ATOM 2655 C CA . GLY A 1 336 ? -26.875 -2.143 -7.957 1 98.44 336 GLY A CA 1
ATOM 2656 C C . GLY A 1 336 ? -26.375 -3.35 -8.727 1 98.44 336 GLY A C 1
ATOM 2657 O O . GLY A 1 336 ? -27.094 -4.344 -8.867 1 98.44 336 GLY A O 1
ATOM 2658 N N . ALA A 1 337 ? -25.156 -3.293 -9.25 1 98.69 337 ALA A N 1
ATOM 2659 C CA . ALA A 1 337 ? -24.594 -4.438 -9.961 1 98.69 337 ALA A CA 1
ATOM 2660 C C . ALA A 1 337 ? -24.344 -5.602 -9.008 1 98.69 337 ALA A C 1
ATOM 2662 O O . ALA A 1 337 ? -24.109 -5.398 -7.816 1 98.69 337 ALA A O 1
ATOM 2663 N N . ARG A 1 338 ? -24.438 -6.812 -9.547 1 98.75 338 ARG A N 1
ATOM 2664 C CA . ARG A 1 338 ? -24.219 -8.016 -8.758 1 98.75 338 ARG A CA 1
ATOM 2665 C C . ARG A 1 338 ? -23.234 -8.961 -9.453 1 98.75 338 ARG A C 1
ATOM 2667 O O . ARG A 1 338 ? -23.469 -9.375 -10.594 1 98.75 338 ARG A O 1
ATOM 2674 N N . LEU A 1 339 ? -22.156 -9.227 -8.852 1 98.81 339 LEU A N 1
ATOM 2675 C CA . LEU A 1 339 ? -21.156 -10.172 -9.32 1 98.81 339 LEU A CA 1
ATOM 2676 C C . LEU A 1 339 ? -21.062 -11.375 -8.391 1 98.81 339 LEU A C 1
ATOM 2678 O O . LEU A 1 339 ? -20.969 -11.219 -7.168 1 98.81 339 LEU A O 1
ATOM 2682 N N . GLU A 1 340 ? -21.141 -12.531 -8.898 1 98.62 340 GLU A N 1
ATOM 2683 C CA . GLU A 1 340 ? -20.984 -13.758 -8.109 1 98.62 340 GLU A CA 1
ATOM 2684 C C . GLU A 1 340 ? -20.109 -14.773 -8.836 1 98.62 340 GLU A C 1
ATOM 2686 O O . GLU A 1 340 ? -20.438 -15.203 -9.945 1 98.62 340 GLU A O 1
ATOM 2691 N N . LYS A 1 341 ? -19 -15.188 -8.18 1 98.25 341 LYS A N 1
ATOM 2692 C CA . LYS A 1 341 ? -18.078 -16.188 -8.703 1 98.25 341 LYS A CA 1
ATOM 2693 C C . LYS A 1 341 ? -17.516 -15.758 -10.055 1 98.25 341 LYS A C 1
ATOM 2695 O O . LYS A 1 341 ? -17.625 -16.484 -11.039 1 98.25 341 LYS A O 1
ATOM 2700 N N . VAL A 1 342 ? -16.906 -14.602 -10.078 1 98.56 342 VAL A N 1
ATOM 2701 C CA . VAL A 1 342 ? -16.359 -14 -11.289 1 98.56 342 VAL A CA 1
ATOM 2702 C C . VAL A 1 342 ? -14.906 -13.578 -11.047 1 98.56 342 VAL A C 1
ATOM 2704 O O . VAL A 1 342 ? -14.547 -13.203 -9.938 1 98.56 342 VAL A O 1
ATOM 2707 N N . VAL A 1 343 ? -14.078 -13.75 -12.008 1 98.5 343 VAL A N 1
ATOM 2708 C CA . VAL A 1 343 ? -12.758 -13.133 -12.062 1 98.5 343 VAL A CA 1
ATOM 2709 C C . VAL A 1 343 ? -12.773 -11.969 -13.047 1 98.5 343 VAL A C 1
ATOM 2711 O O . VAL A 1 343 ? -13.016 -12.164 -14.242 1 98.5 343 VAL A O 1
ATOM 2714 N N . VAL A 1 344 ? -12.602 -10.781 -12.516 1 98.62 344 VAL A N 1
ATOM 2715 C CA . VAL A 1 344 ? -12.656 -9.562 -13.328 1 98.62 344 VAL A CA 1
ATOM 2716 C C . VAL A 1 344 ? -11.258 -8.977 -13.484 1 98.62 344 VAL A C 1
ATOM 2718 O O . VAL A 1 344 ? -10.617 -8.617 -12.492 1 98.62 344 VAL A O 1
ATOM 2721 N N . ASP A 1 345 ? -10.805 -8.852 -14.695 1 97.88 345 ASP A N 1
ATOM 2722 C CA . ASP A 1 345 ? -9.477 -8.305 -14.969 1 97.88 345 ASP A CA 1
ATOM 2723 C C . ASP A 1 345 ? -9.445 -6.797 -14.734 1 97.88 345 ASP A C 1
ATOM 2725 O O . ASP A 1 345 ? -10.383 -6.234 -14.164 1 97.88 345 ASP A O 1
ATOM 2729 N N . LYS A 1 346 ? -8.344 -6.148 -15.102 1 97.19 346 LYS A N 1
ATOM 2730 C CA . LYS A 1 346 ? -8.086 -4.758 -14.75 1 97.19 346 LYS A CA 1
ATOM 2731 C C . LYS A 1 346 ? -8.945 -3.809 -15.586 1 97.19 346 LYS A C 1
ATOM 2733 O O . LYS A 1 346 ? -9.25 -4.098 -16.734 1 97.19 346 LYS A O 1
ATOM 2738 N N . GLN A 1 347 ? -9.297 -2.652 -14.984 1 97.56 347 GLN A N 1
ATOM 2739 C CA . GLN A 1 347 ? -9.875 -1.504 -15.672 1 97.56 347 GLN A CA 1
ATOM 2740 C C . GLN A 1 347 ? -11.188 -1.876 -16.359 1 97.56 347 GLN A C 1
ATOM 2742 O O . GLN A 1 347 ? -11.43 -1.487 -17.5 1 97.56 347 GLN A O 1
ATOM 2747 N N . VAL A 1 348 ? -11.969 -2.709 -15.711 1 98.31 348 VAL A N 1
ATOM 2748 C CA . VAL A 1 348 ? -13.273 -3.109 -16.219 1 98.31 348 VAL A CA 1
ATOM 2749 C C . VAL A 1 348 ? -14.352 -2.188 -15.648 1 98.31 348 VAL A C 1
ATOM 2751 O O . VAL A 1 348 ? -14.219 -1.676 -14.539 1 98.31 348 VAL A O 1
ATOM 2754 N N . MET A 1 349 ? -15.328 -1.902 -16.406 1 98.62 349 MET A N 1
ATOM 2755 C CA . MET A 1 349 ? -16.5 -1.162 -15.969 1 98.62 349 MET A CA 1
ATOM 2756 C C . MET A 1 349 ? -17.75 -2.043 -16.016 1 98.62 349 MET A C 1
ATOM 2758 O O . MET A 1 349 ? -18.141 -2.51 -17.078 1 98.62 349 MET A O 1
ATOM 2762 N N . ILE A 1 350 ? -18.312 -2.291 -14.875 1 98.75 350 ILE A N 1
ATOM 2763 C CA . ILE A 1 350 ? -19.562 -3.045 -14.781 1 98.75 350 ILE A CA 1
ATOM 2764 C C . ILE A 1 350 ? -20.734 -2.082 -14.672 1 98.75 350 ILE A C 1
ATOM 2766 O O . ILE A 1 350 ? -20.859 -1.352 -13.688 1 98.75 350 ILE A O 1
ATOM 2770 N N . GLY A 1 351 ? -21.578 -2.125 -15.609 1 98.44 351 GLY A N 1
ATOM 2771 C CA . GLY A 1 351 ? -22.703 -1.19 -15.664 1 98.44 351 GLY A CA 1
ATOM 2772 C C . GLY A 1 351 ? -23.672 -1.359 -14.523 1 98.44 351 GLY A C 1
ATOM 2773 O O . GLY A 1 351 ? -23.719 -2.408 -13.875 1 98.44 351 GLY A O 1
ATOM 2774 N N . ALA A 1 352 ? -24.5 -0.266 -14.344 1 98.44 352 ALA A N 1
ATOM 2775 C CA . ALA A 1 352 ? -25.5 -0.264 -13.289 1 98.44 352 ALA A CA 1
ATOM 2776 C C . ALA A 1 352 ? -26.5 -1.404 -13.477 1 98.44 352 ALA A C 1
ATOM 2778 O O . ALA A 1 352 ? -26.953 -1.657 -14.594 1 98.44 352 ALA A O 1
ATOM 2779 N N . GLY A 1 353 ? -26.688 -2.104 -12.406 1 98.44 353 GLY A N 1
ATOM 2780 C CA . GLY A 1 353 ? -27.719 -3.129 -12.406 1 98.44 353 GLY A CA 1
ATOM 2781 C C . GLY A 1 353 ? -27.312 -4.387 -13.148 1 98.44 353 GLY A C 1
ATOM 2782 O O . GLY A 1 353 ? -28.094 -5.34 -13.242 1 98.44 353 GLY A O 1
ATOM 2783 N N . ALA A 1 354 ? -26.109 -4.441 -13.672 1 98.5 354 ALA A N 1
ATOM 2784 C CA . ALA A 1 354 ? -25.656 -5.645 -14.367 1 98.5 354 ALA A CA 1
ATOM 2785 C C . ALA A 1 354 ? -25.5 -6.812 -13.398 1 98.5 354 ALA A C 1
ATOM 2787 O O . ALA A 1 354 ? -25.156 -6.617 -12.227 1 98.5 354 ALA A O 1
ATOM 2788 N N . VAL A 1 355 ? -25.859 -7.996 -13.867 1 98.62 355 VAL A N 1
ATOM 2789 C CA . VAL A 1 355 ? -25.703 -9.219 -13.094 1 98.62 355 VAL A CA 1
ATOM 2790 C C . VAL A 1 355 ? -24.734 -10.164 -13.812 1 98.62 355 VAL A C 1
ATOM 2792 O O . VAL A 1 355 ? -24.984 -10.562 -14.953 1 98.62 355 VAL A O 1
ATOM 2795 N N . VAL A 1 356 ? -23.656 -10.453 -13.18 1 98.25 356 VAL A N 1
ATOM 2796 C CA . VAL A 1 356 ? -22.641 -11.344 -13.758 1 98.25 356 VAL A CA 1
ATOM 2797 C C . VAL A 1 356 ? -22.516 -12.602 -12.898 1 98.25 356 VAL A C 1
ATOM 2799 O O . VAL A 1 356 ? -22.281 -12.516 -11.695 1 98.25 356 VAL A O 1
ATOM 2802 N N . GLY A 1 357 ? -22.484 -13.781 -13.484 1 96.81 357 GLY A N 1
ATOM 2803 C CA . GLY A 1 357 ? -22.375 -15.047 -12.781 1 96.81 357 GLY A CA 1
ATOM 2804 C C . GLY A 1 357 ? -23.719 -15.609 -12.359 1 96.81 357 GLY A C 1
ATOM 2805 O O . GLY A 1 357 ? -23.859 -16.156 -11.266 1 96.81 357 GLY A O 1
ATOM 2806 N N . THR A 1 358 ? -24.688 -15.234 -13.266 1 92.75 358 THR A N 1
ATOM 2807 C CA . THR A 1 358 ? -26 -15.805 -13.039 1 92.75 358 THR A CA 1
ATOM 2808 C C . THR A 1 358 ? -26.25 -16.984 -13.969 1 92.75 358 THR A C 1
ATOM 2810 O O . THR A 1 358 ? -25.641 -17.094 -15.023 1 92.75 358 THR A O 1
ATOM 2813 N N . GLY A 1 359 ? -26.891 -18.062 -13.445 1 92.88 359 GLY A N 1
ATOM 2814 C CA . GLY A 1 359 ? -27.234 -19.156 -14.336 1 92.88 359 GLY A CA 1
ATOM 2815 C C . GLY A 1 359 ? -26.781 -20.5 -13.82 1 92.88 359 GLY A C 1
ATOM 2816 O O . GLY A 1 359 ? -26.688 -20.719 -12.609 1 92.88 359 GLY A O 1
ATOM 2817 N N . ASP A 1 360 ? -26.547 -21.438 -14.875 1 94.44 360 ASP A N 1
ATOM 2818 C CA . ASP A 1 360 ? -26.234 -22.828 -14.586 1 94.44 360 ASP A CA 1
ATOM 2819 C C . ASP A 1 360 ? -24.734 -23.094 -14.711 1 94.44 360 ASP A C 1
ATOM 2821 O O . ASP A 1 360 ? -24.172 -22.984 -15.805 1 94.44 360 ASP A O 1
ATOM 2825 N N . GLU A 1 361 ? -24.109 -23.594 -13.641 1 94.06 361 GLU A N 1
ATOM 2826 C CA . GLU A 1 361 ? -22.672 -23.781 -13.617 1 94.06 361 GLU A CA 1
ATOM 2827 C C . GLU A 1 361 ? -22.266 -25.062 -14.344 1 94.06 361 GLU A C 1
ATOM 2829 O O . GLU A 1 361 ? -21.094 -25.266 -14.641 1 94.06 361 GLU A O 1
ATOM 2834 N N . SER A 1 362 ? -23.234 -25.844 -14.734 1 95.19 362 SER A N 1
ATOM 2835 C CA . SER A 1 362 ? -22.938 -27.141 -15.328 1 95.19 362 SER A CA 1
ATOM 2836 C C . SER A 1 362 ? -22.625 -27.016 -16.812 1 95.19 362 SER A C 1
ATOM 2838 O O . SER A 1 362 ? -22.172 -27.969 -17.453 1 95.19 362 SER A O 1
ATOM 2840 N N . VAL A 1 363 ? -22.844 -25.844 -17.484 1 97 363 VAL A N 1
ATOM 2841 C CA . VAL A 1 363 ? -22.625 -25.625 -18.906 1 97 363 VAL A CA 1
ATOM 2842 C C . VAL A 1 363 ? -21.219 -25.094 -19.125 1 97 363 VAL A C 1
ATOM 2844 O O . VAL A 1 363 ? -20.938 -23.922 -18.859 1 97 363 VAL A O 1
ATOM 2847 N N . PRO A 1 364 ? -20.344 -25.953 -19.656 1 97 364 PRO A N 1
ATOM 2848 C CA . PRO A 1 364 ? -18.984 -25.469 -19.891 1 97 364 PRO A CA 1
ATOM 2849 C C . PRO A 1 364 ? -18.922 -24.422 -21.016 1 97 364 PRO A C 1
ATOM 2851 O O . PRO A 1 364 ? -19.859 -24.312 -21.797 1 97 364 PRO A O 1
ATOM 2854 N N . ASN A 1 365 ? -17.891 -23.641 -21.016 1 97.56 365 ASN A N 1
ATOM 2855 C CA . ASN A 1 365 ? -17.703 -22.672 -22.078 1 97.56 365 ASN A CA 1
ATOM 2856 C C . ASN A 1 365 ? -17.609 -23.344 -23.453 1 97.56 365 ASN A C 1
ATOM 2858 O O . ASN A 1 365 ? -16.938 -24.375 -23.594 1 97.56 365 ASN A O 1
ATOM 2862 N N . GLU A 1 366 ? -18.188 -22.781 -24.406 1 97 366 GLU A N 1
ATOM 2863 C CA . GLU A 1 366 ? -18.281 -23.375 -25.734 1 97 366 GLU A CA 1
ATOM 2864 C C . GLU A 1 366 ? -16.922 -23.391 -26.422 1 97 366 GLU A C 1
ATOM 2866 O O . GLU A 1 366 ? -16.578 -24.359 -27.094 1 97 366 GLU A O 1
ATOM 2871 N N . GLN A 1 367 ? -16.172 -22.359 -26.281 1 94.62 367 GLN A N 1
ATOM 2872 C CA . GLN A 1 367 ? -14.906 -22.219 -27 1 94.62 367 GLN A CA 1
ATOM 2873 C C . GLN A 1 367 ? -13.758 -22.828 -26.203 1 94.62 367 GLN A C 1
ATOM 2875 O O . GLN A 1 367 ? -12.75 -23.266 -26.781 1 94.62 367 GLN A O 1
ATOM 2880 N N . MET A 1 368 ? -13.922 -22.875 -24.922 1 93.44 368 MET A N 1
ATOM 2881 C CA . MET A 1 368 ? -12.859 -23.391 -24.062 1 93.44 368 MET A CA 1
ATOM 2882 C C . MET A 1 368 ? -13.43 -24.281 -22.953 1 93.44 368 MET A C 1
ATOM 2884 O O . MET A 1 368 ? -13.273 -23.984 -21.766 1 93.44 368 MET A O 1
ATOM 2888 N N . PRO A 1 369 ? -13.977 -25.391 -23.312 1 93.94 369 PRO A N 1
ATOM 2889 C CA . PRO A 1 369 ? -14.672 -26.25 -22.344 1 93.94 369 PRO A CA 1
ATOM 2890 C C . PRO A 1 369 ? -13.727 -26.844 -21.297 1 93.94 369 PRO A C 1
ATOM 2892 O O . PRO A 1 369 ? -14.164 -27.188 -20.203 1 93.94 369 PRO A O 1
ATOM 2895 N N . ASP A 1 370 ? -12.492 -26.891 -21.641 1 90.19 370 ASP A N 1
ATOM 2896 C CA . ASP A 1 370 ? -11.531 -27.5 -20.719 1 90.19 370 ASP A CA 1
ATOM 2897 C C . ASP A 1 370 ? -10.945 -26.453 -19.766 1 90.19 370 ASP A C 1
ATOM 2899 O O . ASP A 1 370 ? -10.25 -26.812 -18.812 1 90.19 370 ASP A O 1
ATOM 2903 N N . LYS A 1 371 ? -11.297 -25.219 -19.969 1 91.81 371 LYS A N 1
ATOM 2904 C CA . LYS A 1 371 ? -10.711 -24.156 -19.156 1 91.81 371 LYS A CA 1
ATOM 2905 C C . LYS A 1 371 ? -11.773 -23.5 -18.281 1 91.81 371 LYS A C 1
ATOM 2907 O O . LYS A 1 371 ? -11.477 -23 -17.188 1 91.81 371 LYS A O 1
ATOM 2912 N N . LEU A 1 372 ? -12.938 -23.422 -18.75 1 95 372 LEU A N 1
ATOM 2913 C CA . LEU A 1 372 ? -14.047 -22.797 -18.031 1 95 372 LEU A CA 1
ATOM 2914 C C . LEU A 1 372 ? -15.234 -23.75 -17.922 1 95 372 LEU A C 1
ATOM 2916 O O . LEU A 1 372 ? -16.047 -23.844 -18.859 1 95 372 LEU A O 1
ATOM 2920 N N . TYR A 1 373 ? -15.32 -24.375 -16.781 1 95.12 373 TYR A N 1
ATOM 2921 C CA . TYR A 1 373 ? -16.344 -25.406 -16.641 1 95.12 373 TYR A CA 1
ATOM 2922 C C . TYR A 1 373 ? -16.844 -25.516 -15.211 1 95.12 373 TYR A C 1
ATOM 2924 O O . TYR A 1 373 ? -17.672 -26.375 -14.891 1 95.12 373 TYR A O 1
ATOM 2932 N N . THR A 1 374 ? -16.359 -24.672 -14.32 1 95 374 THR A N 1
ATOM 2933 C CA . THR A 1 374 ? -16.688 -24.844 -12.914 1 95 374 THR A CA 1
ATOM 2934 C C . THR A 1 374 ? -17.641 -23.734 -12.445 1 95 374 THR A C 1
ATOM 2936 O O . THR A 1 374 ? -17.875 -23.578 -11.242 1 95 374 THR A O 1
ATOM 2939 N N . GLY A 1 375 ? -18.141 -22.969 -13.289 1 97.31 375 GLY A N 1
ATOM 2940 C CA . GLY A 1 375 ? -19.109 -21.953 -12.93 1 97.31 375 GLY A CA 1
ATOM 2941 C C . GLY A 1 375 ? -18.531 -20.547 -12.883 1 97.31 375 GLY A C 1
ATOM 2942 O O . GLY A 1 375 ? -19.266 -19.562 -12.75 1 97.31 375 GLY A O 1
ATOM 2943 N N . ILE A 1 376 ? -17.188 -20.406 -13.062 1 97.81 376 ILE A N 1
ATOM 2944 C CA . ILE A 1 376 ? -16.516 -19.109 -12.977 1 97.81 376 ILE A CA 1
ATOM 2945 C C . ILE A 1 376 ? -16.609 -18.391 -14.32 1 97.81 376 ILE A C 1
ATOM 2947 O O . ILE A 1 376 ? -16.297 -18.969 -15.359 1 97.81 376 ILE A O 1
ATOM 2951 N N . SER A 1 377 ? -17.125 -17.203 -14.312 1 98.25 377 SER A N 1
ATOM 2952 C CA . SER A 1 377 ? -17.047 -16.359 -15.5 1 98.25 377 SER A CA 1
ATOM 2953 C C . SER A 1 377 ? -15.867 -15.391 -15.422 1 98.25 377 SER A C 1
ATOM 2955 O O . SER A 1 377 ? -15.5 -14.945 -14.336 1 98.25 377 SER A O 1
ATOM 2957 N N . VAL A 1 378 ? -15.258 -15.148 -16.547 1 98.19 378 VAL A N 1
ATOM 2958 C CA . VAL A 1 378 ? -14.055 -14.328 -16.594 1 98.19 378 VAL A CA 1
ATOM 2959 C C . VAL A 1 378 ? -14.289 -13.117 -17.5 1 98.19 378 VAL A C 1
ATOM 2961 O O . VAL A 1 378 ? -14.781 -13.266 -18.625 1 98.19 378 VAL A O 1
ATOM 2964 N N . ILE A 1 379 ? -14.023 -11.938 -16.969 1 98.25 379 ILE A N 1
ATOM 2965 C CA . ILE A 1 379 ? -14.148 -10.703 -17.734 1 98.25 379 ILE A CA 1
ATOM 2966 C C . ILE A 1 379 ? -12.758 -10.141 -18.016 1 98.25 379 ILE A C 1
ATOM 2968 O O . ILE A 1 379 ? -11.992 -9.852 -17.094 1 98.25 379 ILE A O 1
ATOM 2972 N N . GLY A 1 380 ? -12.516 -9.883 -19.297 1 97.56 380 GLY A N 1
ATOM 2973 C CA . GLY A 1 380 ? -11.195 -9.453 -19.734 1 97.56 380 GLY A CA 1
ATOM 2974 C C . GLY A 1 380 ? -10.93 -7.984 -19.469 1 97.56 380 GLY A C 1
ATOM 2975 O O . GLY A 1 380 ? -11.859 -7.215 -19.234 1 97.56 380 GLY A O 1
ATOM 2976 N N . LYS A 1 381 ? -9.703 -7.66 -19.609 1 97 381 LYS A N 1
ATOM 2977 C CA . LYS A 1 381 ? -9.203 -6.328 -19.281 1 97 381 LYS A CA 1
ATOM 2978 C C . LYS A 1 381 ? -9.898 -5.254 -20.109 1 97 381 LYS A C 1
ATOM 2980 O O . LYS A 1 381 ? -10.062 -5.406 -21.312 1 97 381 LYS A O 1
ATOM 2985 N N . GLY A 1 382 ? -10.344 -4.191 -19.438 1 97.31 382 GLY A N 1
ATOM 2986 C CA . GLY A 1 382 ? -10.852 -3.01 -20.109 1 97.31 382 GLY A CA 1
ATOM 2987 C C . GLY A 1 382 ? -12.258 -3.191 -20.672 1 97.31 382 GLY A C 1
ATOM 2988 O O . GLY A 1 382 ? -12.766 -2.326 -21.375 1 97.31 382 GLY A O 1
ATOM 2989 N N . ALA A 1 383 ? -12.859 -4.277 -20.391 1 97.69 383 ALA A N 1
ATOM 2990 C CA . ALA A 1 383 ? -14.195 -4.52 -20.906 1 97.69 383 ALA A CA 1
ATOM 2991 C C . ALA A 1 383 ? -15.227 -3.633 -20.219 1 97.69 383 ALA A C 1
ATOM 2993 O O . ALA A 1 383 ? -15.047 -3.254 -19.047 1 97.69 383 ALA A O 1
ATOM 2994 N N . TYR A 1 384 ? -16.188 -3.275 -20.938 1 98.25 384 TYR A N 1
ATOM 2995 C CA . TYR A 1 384 ? -17.359 -2.561 -20.422 1 98.25 384 TYR A CA 1
ATOM 2996 C C . TYR A 1 384 ? -18.609 -3.424 -20.516 1 98.25 384 TYR A C 1
ATOM 2998 O O . TYR A 1 384 ? -19.078 -3.74 -21.609 1 98.25 384 TYR A O 1
ATOM 3006 N N . ILE A 1 385 ? -19.125 -3.844 -19.359 1 98.44 385 ILE A N 1
ATOM 3007 C CA . ILE A 1 385 ? -20.375 -4.586 -19.297 1 98.44 385 ILE A CA 1
ATOM 3008 C C . ILE A 1 385 ? -21.562 -3.611 -19.25 1 98.44 385 ILE A C 1
ATOM 3010 O O . ILE A 1 385 ? -21.672 -2.811 -18.312 1 98.44 385 ILE A O 1
ATOM 3014 N N . PRO A 1 386 ? -22.438 -3.684 -20.172 1 98 386 PRO A N 1
ATOM 3015 C CA . PRO A 1 386 ? -23.516 -2.707 -20.266 1 98 386 PRO A CA 1
ATOM 3016 C C . PRO A 1 386 ? -24.438 -2.75 -19.047 1 98 386 PRO A C 1
ATOM 3018 O O . PRO A 1 386 ? -24.531 -3.781 -18.375 1 98 386 PRO A O 1
ATOM 3021 N N . ASP A 1 387 ? -25.172 -1.606 -18.875 1 97.88 387 ASP A N 1
ATOM 3022 C CA . ASP A 1 387 ? -26.156 -1.521 -17.797 1 97.88 387 ASP A CA 1
ATOM 3023 C C . ASP A 1 387 ? -27.219 -2.609 -17.953 1 97.88 387 ASP A C 1
ATOM 3025 O O . ASP A 1 387 ? -27.688 -2.885 -19.062 1 97.88 387 ASP A O 1
ATOM 3029 N N . GLY A 1 388 ? -27.453 -3.242 -16.891 1 97.81 388 GLY A N 1
ATOM 3030 C CA . GLY A 1 388 ? -28.547 -4.191 -16.844 1 97.81 388 GLY A CA 1
ATOM 3031 C C . GLY A 1 388 ? -28.219 -5.508 -17.531 1 97.81 388 GLY A C 1
ATOM 3032 O O . GLY A 1 388 ? -29.062 -6.418 -17.562 1 97.81 388 GLY A O 1
ATOM 3033 N N . ALA A 1 389 ? -27.047 -5.664 -18.047 1 97.94 389 ALA A N 1
ATOM 3034 C CA . ALA A 1 389 ? -26.672 -6.902 -18.719 1 97.94 389 ALA A CA 1
ATOM 3035 C C . ALA A 1 389 ? -26.75 -8.094 -17.781 1 97.94 389 ALA A C 1
ATOM 3037 O O . ALA A 1 389 ? -26.469 -7.965 -16.578 1 97.94 389 ALA A O 1
ATOM 3038 N N . GLN A 1 390 ? -27.172 -9.219 -18.312 1 98.31 390 GLN A N 1
ATOM 3039 C CA . GLN A 1 390 ? -27.188 -10.484 -17.594 1 98.31 390 GLN A CA 1
ATOM 3040 C C . GLN A 1 390 ? -26.188 -11.469 -18.203 1 98.31 390 GLN A C 1
ATOM 3042 O O . GLN A 1 390 ? -26.422 -12.008 -19.281 1 98.31 390 GLN A O 1
ATOM 3047 N N . ILE A 1 391 ? -25.172 -11.734 -17.484 1 98.31 391 ILE A N 1
ATOM 3048 C CA . ILE A 1 391 ? -24.094 -12.594 -17.969 1 98.31 391 ILE A CA 1
ATOM 3049 C C . ILE A 1 391 ? -24.125 -13.914 -17.203 1 98.31 391 ILE A C 1
ATOM 3051 O O . ILE A 1 391 ? -24.016 -13.93 -15.977 1 98.31 391 ILE A O 1
ATOM 3055 N N . GLY A 1 392 ? -24.172 -15.016 -17.891 1 98.19 392 GLY A N 1
ATOM 3056 C CA . GLY A 1 392 ? -24.281 -16.328 -17.281 1 98.19 392 GLY A CA 1
ATOM 3057 C C . GLY A 1 392 ? -22.984 -16.828 -16.688 1 98.19 392 GLY A C 1
ATOM 3058 O O . GLY A 1 392 ? -22.109 -16.031 -16.344 1 98.19 392 GLY A O 1
ATOM 3059 N N . ARG A 1 393 ? -22.938 -18.141 -16.438 1 98.25 393 ARG A N 1
ATOM 3060 C CA . ARG A 1 393 ? -21.781 -18.797 -15.859 1 98.25 393 ARG A CA 1
ATOM 3061 C C . ARG A 1 393 ? -20.906 -19.438 -16.938 1 98.25 393 ARG A C 1
ATOM 3063 O O . ARG A 1 393 ? -21.375 -19.719 -18.031 1 98.25 393 ARG A O 1
ATOM 3070 N N . ASN A 1 394 ? -19.594 -19.562 -16.547 1 98.12 394 ASN A N 1
ATOM 3071 C CA . ASN A 1 394 ? -18.609 -20.094 -17.5 1 98.12 394 ASN A CA 1
ATOM 3072 C C . ASN A 1 394 ? -18.562 -19.25 -18.781 1 98.12 394 ASN A C 1
ATOM 3074 O O . ASN A 1 394 ? -18.391 -19.797 -19.875 1 98.12 394 ASN A O 1
ATOM 3078 N N . VAL A 1 395 ? -18.828 -17.984 -18.609 1 98.12 395 VAL A N 1
ATOM 3079 C CA . VAL A 1 395 ? -18.797 -17.047 -19.734 1 98.12 395 VAL A CA 1
ATOM 3080 C C . VAL A 1 395 ? -17.422 -16.375 -19.781 1 98.12 395 VAL A C 1
ATOM 3082 O O . VAL A 1 395 ? -16.812 -16.094 -18.734 1 98.12 395 VAL A O 1
ATOM 3085 N N . LEU A 1 396 ? -16.953 -16.203 -21.016 1 97.81 396 LEU A N 1
ATOM 3086 C CA . LEU A 1 396 ? -15.719 -15.453 -21.234 1 97.81 396 LEU A CA 1
ATOM 3087 C C . LEU A 1 396 ? -16.016 -14.156 -21.984 1 97.81 396 LEU A C 1
ATOM 3089 O O . LEU A 1 396 ? -16.562 -14.18 -23.094 1 97.81 396 LEU A O 1
ATOM 3093 N N . ILE A 1 397 ? -15.797 -13.023 -21.344 1 98 397 ILE A N 1
ATOM 3094 C CA . ILE A 1 397 ? -15.82 -11.734 -22.031 1 98 397 ILE A CA 1
ATOM 3095 C C . ILE A 1 397 ? -14.391 -11.305 -22.359 1 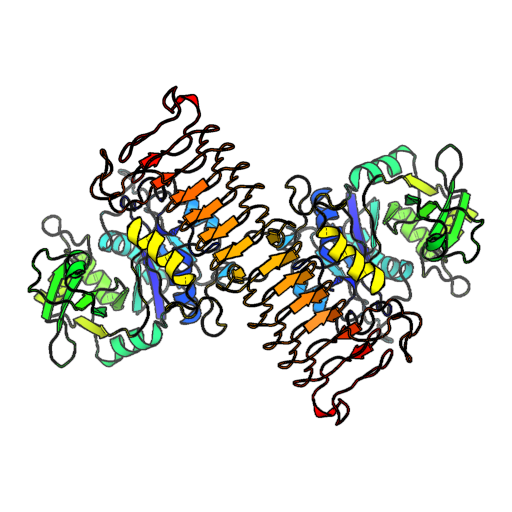98 397 ILE A C 1
ATOM 3097 O O . ILE A 1 397 ? -13.586 -11.047 -21.469 1 98 397 ILE A O 1
ATOM 3101 N N . ASN A 1 398 ? -14.109 -11.195 -23.625 1 96.88 398 ASN A N 1
ATOM 3102 C CA . ASN A 1 398 ? -12.766 -10.828 -24.062 1 96.88 398 ASN A CA 1
ATOM 3103 C C . ASN A 1 398 ? -12.438 -9.383 -23.688 1 96.88 398 ASN A C 1
ATOM 3105 O O . ASN A 1 398 ? -13.328 -8.594 -23.375 1 96.88 398 ASN A O 1
ATOM 3109 N N . SER A 1 399 ? -11.18 -9.062 -23.766 1 96.44 399 SER A N 1
ATOM 3110 C CA . SER A 1 399 ? -10.703 -7.734 -23.391 1 96.44 399 SER A CA 1
ATOM 3111 C C . SER A 1 399 ? -11.273 -6.66 -24.312 1 96.44 399 SER A C 1
ATOM 3113 O O . SER A 1 399 ? -11.516 -6.914 -25.5 1 96.44 399 SER A O 1
ATOM 3115 N N . ASN A 1 400 ? -11.539 -5.512 -23.781 1 96.38 400 ASN A N 1
ATOM 3116 C CA . ASN A 1 400 ? -11.898 -4.285 -24.484 1 96.38 400 ASN A CA 1
ATOM 3117 C C . ASN A 1 400 ? -13.227 -4.434 -25.219 1 96.38 400 ASN A C 1
ATOM 3119 O O . ASN A 1 400 ? -13.414 -3.863 -26.297 1 96.38 400 ASN A O 1
ATOM 3123 N N . ARG A 1 401 ? -14.047 -5.363 -24.719 1 96.5 401 ARG A N 1
ATOM 3124 C CA . ARG A 1 401 ? -15.398 -5.438 -25.25 1 96.5 401 ARG A CA 1
ATOM 3125 C C . ARG A 1 401 ? -16.25 -4.262 -24.781 1 96.5 401 ARG A C 1
ATOM 3127 O O . ARG A 1 401 ? -16.016 -3.723 -23.703 1 96.5 401 ARG A O 1
ATOM 3134 N N . ASP A 1 402 ? -17.141 -3.875 -25.625 1 95.88 402 ASP A N 1
ATOM 3135 C CA . ASP A 1 402 ? -18.031 -2.754 -25.312 1 95.88 402 ASP A CA 1
ATOM 3136 C C . ASP A 1 402 ? -19.484 -3.104 -25.625 1 95.88 402 ASP A C 1
ATOM 3138 O O . ASP A 1 402 ? -19.797 -4.25 -25.938 1 95.88 402 ASP A O 1
ATOM 3142 N N . GLU A 1 403 ? -20.297 -2.143 -25.469 1 94.81 403 GLU A N 1
ATOM 3143 C CA . GLU A 1 403 ? -21.734 -2.352 -25.578 1 94.81 403 GLU A CA 1
ATOM 3144 C C . GLU A 1 403 ? -22.109 -2.984 -26.922 1 94.81 403 GLU A C 1
ATOM 3146 O O . GLU A 1 403 ? -23 -3.832 -26.984 1 94.81 403 GLU A O 1
ATOM 3151 N N . LYS A 1 404 ? -21.406 -2.598 -27.938 1 95.62 404 LYS A N 1
ATOM 3152 C CA . LYS A 1 404 ? -21.75 -3.064 -29.281 1 95.62 404 LYS A CA 1
ATOM 3153 C C . LYS A 1 404 ? -21.469 -4.559 -29.422 1 95.62 404 LYS A C 1
ATOM 3155 O O . LYS A 1 404 ? -22 -5.203 -30.344 1 95.62 404 LYS A O 1
ATOM 3160 N N . ASP A 1 405 ? -20.641 -5.102 -28.578 1 96.75 405 ASP A N 1
ATOM 3161 C CA . ASP A 1 405 ? -20.25 -6.504 -28.688 1 96.75 405 ASP A CA 1
ATOM 3162 C C . ASP A 1 405 ? -21.25 -7.418 -28 1 96.75 405 ASP A C 1
ATOM 3164 O O . ASP A 1 405 ? -21.203 -8.641 -28.172 1 96.75 405 ASP A O 1
ATOM 3168 N N . PHE A 1 406 ? -22.141 -6.82 -27.234 1 96.94 406 PHE A N 1
ATOM 3169 C CA . PHE A 1 406 ? -23.109 -7.605 -26.469 1 96.94 406 PHE A CA 1
ATOM 3170 C C . PHE A 1 406 ? -24.422 -7.742 -27.25 1 96.94 406 PHE A C 1
ATOM 3172 O O . PHE A 1 406 ? -24.766 -6.883 -28.062 1 96.94 406 PHE A O 1
ATOM 3179 N N . PRO A 1 407 ? -25.141 -8.82 -26.953 1 96.25 407 PRO A N 1
ATOM 3180 C CA . PRO A 1 407 ? -26.453 -8.953 -27.562 1 96.25 407 PRO A CA 1
ATOM 3181 C C . PRO A 1 407 ? -27.391 -7.793 -27.234 1 96.25 407 PRO A C 1
ATOM 3183 O O . PRO A 1 407 ? -27.281 -7.199 -26.156 1 96.25 407 PRO A O 1
ATOM 3186 N N . ALA A 1 408 ? -28.359 -7.555 -28.062 1 93.94 408 ALA A N 1
ATOM 3187 C CA . ALA A 1 408 ? -29.266 -6.426 -27.922 1 93.94 408 ALA A CA 1
ATOM 3188 C C . ALA A 1 408 ? -30.109 -6.551 -26.656 1 93.94 408 ALA A C 1
ATOM 3190 O O . ALA A 1 408 ? -30.453 -5.543 -26.031 1 93.94 408 ALA A O 1
ATOM 3191 N N . ASP A 1 409 ? -30.344 -7.77 -26.297 1 94.38 409 ASP A N 1
ATOM 3192 C CA . ASP A 1 409 ? -31.188 -7.961 -25.125 1 94.38 409 ASP A CA 1
ATOM 3193 C C . ASP A 1 409 ? -30.344 -7.965 -23.844 1 94.38 409 ASP A C 1
ATOM 3195 O O . ASP A 1 409 ? -30.891 -8.078 -22.75 1 94.38 409 ASP A O 1
ATOM 3199 N N . GLY A 1 410 ? -29.062 -7.922 -24.031 1 94.44 410 GLY A N 1
ATOM 3200 C CA . GLY A 1 410 ? -28.156 -7.805 -22.891 1 94.44 410 GLY A CA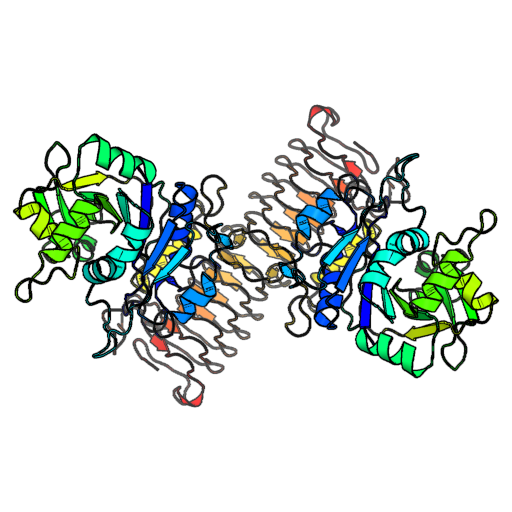 1
ATOM 3201 C C . GLY A 1 410 ? -27.906 -9.125 -22.188 1 94.44 410 GLY A C 1
ATOM 3202 O O . GLY A 1 410 ? -27.297 -9.156 -21.109 1 94.44 410 GLY A O 1
ATOM 3203 N N . ILE A 1 411 ? -28.422 -10.211 -22.75 1 97.12 411 ILE A N 1
ATOM 3204 C CA . ILE A 1 411 ? -28.312 -11.508 -22.109 1 97.12 411 ILE A CA 1
ATOM 3205 C C . ILE A 1 411 ? -27.203 -12.336 -22.766 1 97.12 411 ILE A C 1
ATOM 3207 O O . ILE A 1 411 ? -27.25 -12.57 -23.984 1 97.12 411 ILE A O 1
ATOM 3211 N N . VAL A 1 412 ? -26.234 -12.719 -22.031 1 97.94 412 VAL A N 1
ATOM 3212 C CA . VAL A 1 412 ? -25.188 -13.648 -22.469 1 97.94 412 VAL A CA 1
ATOM 3213 C C . VAL A 1 412 ? -25.375 -14.992 -21.766 1 97.94 412 VAL A C 1
ATOM 3215 O O . VAL A 1 412 ? -25.094 -15.109 -20.562 1 97.94 412 VAL A O 1
ATOM 3218 N N . ALA A 1 413 ? -25.75 -15.984 -22.484 1 97.5 413 ALA A N 1
ATOM 3219 C CA . ALA A 1 413 ? -26.094 -17.281 -21.922 1 97.5 413 ALA A CA 1
ATOM 3220 C C . ALA A 1 413 ? -24.859 -17.969 -21.344 1 97.5 413 ALA A C 1
ATOM 3222 O O . ALA A 1 413 ? -23.719 -17.594 -21.656 1 97.5 413 ALA A O 1
ATOM 3223 N N . ASP A 1 414 ? -25.141 -18.984 -20.547 1 98.06 414 ASP A N 1
ATOM 3224 C CA . ASP A 1 414 ? -24.062 -19.797 -19.969 1 98.06 414 ASP A CA 1
ATOM 3225 C C . ASP A 1 414 ? -23.141 -20.344 -21.047 1 98.06 414 ASP A C 1
ATOM 3227 O O . ASP A 1 414 ? -23.609 -20.766 -22.109 1 98.06 414 ASP A O 1
ATOM 3231 N N . GLY A 1 415 ? -21.859 -20.281 -20.75 1 97.94 415 GLY A N 1
ATOM 3232 C CA . GLY A 1 415 ? -20.875 -20.953 -21.578 1 97.94 415 GLY A CA 1
ATOM 3233 C C . GLY A 1 415 ? -20.484 -20.156 -22.812 1 97.94 415 GLY A C 1
ATOM 3234 O O . GLY A 1 415 ? -19.672 -20.609 -23.625 1 97.94 415 GLY A O 1
ATOM 3235 N N . LYS A 1 416 ? -21.016 -18.969 -22.984 1 97.69 416 LYS A N 1
ATOM 3236 C CA . LYS A 1 416 ? -20.75 -18.188 -24.203 1 97.69 416 LYS A CA 1
ATOM 3237 C C . LYS A 1 416 ? -19.469 -17.375 -24.047 1 97.69 416 LYS A C 1
ATOM 3239 O O . LYS A 1 416 ? -18.969 -17.188 -22.938 1 97.69 416 LYS A O 1
ATOM 3244 N N . THR A 1 417 ? -18.938 -17.031 -25.188 1 97.25 417 THR A N 1
ATOM 3245 C CA . THR A 1 417 ? -17.797 -16.125 -25.281 1 97.25 417 THR A CA 1
ATOM 3246 C C . THR A 1 417 ? -18.141 -14.883 -26.109 1 97.25 417 THR A C 1
ATOM 3248 O O . THR A 1 417 ? -18.75 -14.992 -27.172 1 97.25 417 THR A O 1
ATOM 3251 N N . ILE A 1 418 ? -17.875 -13.781 -25.453 1 96.19 418 ILE A N 1
ATOM 3252 C CA . ILE A 1 418 ? -18.047 -12.531 -26.188 1 96.19 418 ILE A CA 1
ATOM 3253 C C . ILE A 1 418 ? -16.688 -11.883 -26.438 1 96.19 418 ILE A C 1
ATOM 3255 O O . ILE A 1 418 ? -15.93 -11.633 -25.5 1 96.19 418 ILE A O 1
ATOM 3259 N N . MET B 1 1 ? 12.484 31.969 -14.664 1 82.81 1 MET B N 1
ATOM 3260 C CA . MET B 1 1 ? 12.812 32.094 -13.25 1 82.81 1 MET B CA 1
ATOM 3261 C C . MET B 1 1 ? 12.859 30.75 -12.562 1 82.81 1 MET B C 1
ATOM 3263 O O . MET B 1 1 ? 12.039 29.875 -12.844 1 82.81 1 MET B O 1
ATOM 3267 N N . LYS B 1 2 ? 13.891 30.5 -11.828 1 93.12 2 LYS B N 1
ATOM 3268 C CA . LYS B 1 2 ? 14.078 29.25 -11.102 1 93.12 2 LYS B CA 1
ATOM 3269 C C . LYS B 1 2 ? 13.531 29.359 -9.68 1 93.12 2 LYS B C 1
ATOM 3271 O O . LYS B 1 2 ? 13.828 30.312 -8.969 1 93.12 2 LYS B O 1
ATOM 3276 N N . THR B 1 3 ? 12.648 28.438 -9.336 1 96.5 3 THR B N 1
ATOM 3277 C CA . THR B 1 3 ? 12.008 28.438 -8.023 1 96.5 3 THR B CA 1
ATOM 3278 C C . THR B 1 3 ? 12.523 27.281 -7.16 1 96.5 3 THR B C 1
ATOM 3280 O O . THR B 1 3 ? 12.672 26.156 -7.645 1 96.5 3 THR B O 1
ATOM 3283 N N . ILE B 1 4 ? 12.875 27.594 -5.883 1 97.06 4 ILE B N 1
ATOM 3284 C CA . ILE B 1 4 ? 13.219 26.594 -4.879 1 97.06 4 ILE B CA 1
ATOM 3285 C C . ILE B 1 4 ? 12.188 26.625 -3.752 1 97.06 4 ILE B C 1
ATOM 3287 O O . ILE B 1 4 ? 11.688 27.688 -3.381 1 97.06 4 ILE B O 1
ATOM 3291 N N . ALA B 1 5 ? 11.781 25.453 -3.326 1 97.94 5 ALA B N 1
ATOM 3292 C CA . ALA B 1 5 ? 10.859 25.344 -2.193 1 97.94 5 ALA B CA 1
ATOM 3293 C C . ALA B 1 5 ? 11.609 25 -0.912 1 97.94 5 ALA B C 1
ATOM 3295 O O . ALA B 1 5 ? 12.469 24.109 -0.912 1 97.94 5 ALA B O 1
ATOM 3296 N N . MET B 1 6 ? 11.375 25.75 0.144 1 97.75 6 MET B N 1
ATOM 3297 C CA . MET B 1 6 ? 11.914 25.484 1.477 1 97.75 6 MET B CA 1
ATOM 3298 C C . MET B 1 6 ? 10.797 25.156 2.463 1 97.75 6 MET B C 1
ATOM 3300 O O . MET B 1 6 ? 9.938 26 2.738 1 97.75 6 MET B O 1
ATOM 3304 N N . ILE B 1 7 ? 10.789 23.969 2.998 1 96.75 7 ILE B N 1
ATOM 3305 C CA . ILE B 1 7 ? 9.742 23.516 3.91 1 96.75 7 ILE B CA 1
ATOM 3306 C C . ILE B 1 7 ? 10.25 23.594 5.352 1 96.75 7 ILE B C 1
ATOM 3308 O O . ILE B 1 7 ? 11.242 22.938 5.695 1 96.75 7 ILE B O 1
ATOM 3312 N N . LEU B 1 8 ? 9.562 24.391 6.102 1 94.81 8 LEU B N 1
ATOM 3313 C CA . LEU B 1 8 ? 9.906 24.5 7.516 1 94.81 8 LEU B CA 1
ATOM 3314 C C . LEU B 1 8 ? 9.367 23.312 8.305 1 94.81 8 LEU B C 1
ATOM 3316 O O . LEU B 1 8 ? 8.156 23.156 8.438 1 94.81 8 LEU B O 1
ATOM 3320 N N . ALA B 1 9 ? 10.211 22.516 8.82 1 90.12 9 ALA B N 1
ATOM 3321 C CA . ALA B 1 9 ? 9.82 21.297 9.523 1 90.12 9 ALA B CA 1
ATOM 3322 C C . ALA B 1 9 ? 10.594 21.141 10.828 1 90.12 9 ALA B C 1
ATOM 3324 O O . ALA B 1 9 ? 10.82 20.031 11.305 1 90.12 9 ALA B O 1
ATOM 3325 N N . GLY B 1 10 ? 11.039 22.25 11.438 1 79.88 10 GLY B N 1
ATOM 3326 C CA . GLY B 1 10 ? 11.945 22.156 12.57 1 79.88 10 GLY B CA 1
ATOM 3327 C C . GLY B 1 10 ? 11.258 22.375 13.906 1 79.88 10 GLY B C 1
ATOM 3328 O O . GLY B 1 10 ? 11.883 22.234 14.961 1 79.88 10 GLY B O 1
ATOM 3329 N N . GLY B 1 11 ? 9.977 22.625 13.922 1 78.12 11 GLY B N 1
ATOM 3330 C CA . GLY B 1 11 ? 9.312 22.938 15.172 1 78.12 11 GLY B CA 1
ATOM 3331 C C . GLY B 1 11 ? 9.117 21.734 16.062 1 78.12 11 GLY B C 1
ATOM 3332 O O . GLY B 1 11 ? 9.062 20.594 15.578 1 78.12 11 GLY B O 1
ATOM 3333 N N . GLU B 1 12 ? 9.117 21.953 17.344 1 73.88 12 GLU B N 1
ATOM 3334 C CA . GLU B 1 12 ? 8.969 20.875 18.312 1 73.88 12 GLU B CA 1
ATOM 3335 C C . GLU B 1 12 ? 7.562 20.281 18.266 1 73.88 12 GLU B C 1
ATOM 3337 O O . GLU B 1 12 ? 7.371 19.109 18.578 1 73.88 12 GLU B O 1
ATOM 3342 N N . GLY B 1 13 ? 6.652 21.031 17.781 1 73.5 13 GLY B N 1
ATOM 3343 C CA . GLY B 1 13 ? 5.293 20.516 17.656 1 73.5 13 GLY B CA 1
ATOM 3344 C C . GLY B 1 13 ? 4.684 20.125 18.984 1 73.5 13 GLY B C 1
ATOM 3345 O O . GLY B 1 13 ? 4.023 19.078 19.078 1 73.5 13 GLY B O 1
ATOM 3346 N N . THR B 1 14 ? 4.836 20.891 20.031 1 76.56 14 THR B N 1
ATOM 3347 C CA . THR B 1 14 ? 4.457 20.516 21.375 1 76.56 14 THR B CA 1
ATOM 3348 C C . THR B 1 14 ? 2.938 20.422 21.516 1 76.56 14 THR B C 1
ATOM 3350 O O . THR B 1 14 ? 2.426 19.703 22.375 1 76.56 14 THR B O 1
ATOM 3353 N N . ARG B 1 15 ? 2.254 20.969 20.641 1 78 15 ARG B N 1
ATOM 3354 C CA . ARG B 1 15 ? 0.799 21 20.75 1 78 15 ARG B CA 1
ATOM 3355 C C . ARG B 1 15 ? 0.194 19.641 20.422 1 78 15 ARG B C 1
ATOM 3357 O O . ARG B 1 15 ? -0.952 19.359 20.781 1 78 15 ARG B O 1
ATOM 3364 N N . LEU B 1 16 ? 0.911 18.75 19.781 1 87.12 16 LEU B N 1
ATOM 3365 C CA . LEU B 1 16 ? 0.441 17.391 19.484 1 87.12 16 LEU B CA 1
ATOM 3366 C C . LEU B 1 16 ? 0.822 16.422 20.594 1 87.12 16 LEU B C 1
ATOM 3368 O O . LEU B 1 16 ? 0.578 15.227 20.5 1 87.12 16 LEU B O 1
ATOM 3372 N N . THR B 1 17 ? 1.336 16.984 21.656 1 87.62 17 THR B N 1
ATOM 3373 C CA . THR B 1 17 ? 1.644 16.25 22.875 1 87.62 17 THR B CA 1
ATOM 3374 C C . THR B 1 17 ? 2.607 15.102 22.578 1 87.62 17 THR B C 1
ATOM 3376 O O . THR B 1 17 ? 3.701 15.32 22.062 1 87.62 17 THR B O 1
ATOM 3379 N N . VAL B 1 18 ? 2.135 13.867 22.984 1 88 18 VAL B N 1
ATOM 3380 C CA . VAL B 1 18 ? 3.021 12.711 22.938 1 88 18 VAL B CA 1
ATOM 3381 C C . VAL B 1 18 ? 3.238 12.273 21.5 1 88 18 VAL B C 1
ATOM 3383 O O . VAL B 1 18 ? 4.227 11.602 21.188 1 88 18 VAL B O 1
ATOM 3386 N N . LEU B 1 19 ? 2.459 12.711 20.562 1 89.25 19 LEU B N 1
ATOM 3387 C CA . LEU B 1 19 ? 2.549 12.289 19.172 1 89.25 19 LEU B CA 1
ATOM 3388 C C . LEU B 1 19 ? 3.785 12.883 18.5 1 89.25 19 LEU B C 1
ATOM 3390 O O . LEU B 1 19 ? 4.246 12.375 17.484 1 89.25 19 LEU B O 1
ATOM 3394 N N . SER B 1 20 ? 4.289 13.953 19.078 1 85.19 20 SER B N 1
ATOM 3395 C CA . SER B 1 20 ? 5.457 14.625 18.516 1 85.19 20 SER B CA 1
ATOM 3396 C C . SER B 1 20 ? 6.66 14.508 19.453 1 85.19 20 SER B C 1
ATOM 3398 O O . SER B 1 20 ? 7.645 15.234 19.281 1 85.19 20 SER B O 1
ATOM 3400 N N . GLU B 1 21 ? 6.52 13.68 20.406 1 82.75 21 GLU B N 1
ATOM 3401 C CA . GLU B 1 21 ? 7.633 13.523 21.344 1 82.75 21 GLU B CA 1
ATOM 3402 C C . GLU B 1 21 ? 8.781 12.742 20.703 1 82.75 21 GLU B C 1
ATOM 3404 O O . GLU B 1 21 ? 9.953 13.062 20.906 1 82.75 21 GLU B O 1
ATOM 3409 N N . ALA B 1 22 ? 8.406 11.773 19.953 1 80.88 22 ALA B N 1
ATOM 3410 C CA . ALA B 1 22 ? 9.438 10.898 19.406 1 80.88 22 ALA B CA 1
ATOM 3411 C C . ALA B 1 22 ? 9.602 11.125 17.906 1 80.88 22 ALA B C 1
ATOM 3413 O O . ALA B 1 22 ? 10.336 10.391 17.234 1 80.88 22 ALA B O 1
ATOM 3414 N N . ARG B 1 23 ? 8.922 12.055 17.406 1 86.44 23 ARG B N 1
ATOM 3415 C CA . ARG B 1 23 ? 9.016 12.336 15.977 1 86.44 23 ARG B CA 1
ATOM 3416 C C . ARG B 1 23 ? 8.695 13.797 15.68 1 86.44 23 ARG B C 1
ATOM 3418 O O . ARG B 1 23 ? 8.031 14.461 16.469 1 86.44 23 ARG B O 1
ATOM 3425 N N . ALA B 1 24 ? 9.273 14.234 14.539 1 87.5 24 ALA B N 1
ATOM 3426 C CA . ALA B 1 24 ? 8.898 15.57 14.078 1 87.5 24 ALA B CA 1
ATOM 3427 C C . ALA B 1 24 ? 7.418 15.625 13.719 1 87.5 24 ALA B C 1
ATOM 3429 O O . ALA B 1 24 ? 6.863 14.664 13.188 1 87.5 24 ALA B O 1
ATOM 3430 N N . LYS B 1 25 ? 6.805 16.719 13.984 1 91.12 25 LYS B N 1
ATOM 3431 C CA . LYS B 1 25 ? 5.383 16.922 13.711 1 91.12 25 LYS B CA 1
ATOM 3432 C C . LYS B 1 25 ? 5.051 16.578 12.258 1 91.12 25 LYS B C 1
ATOM 3434 O O . LYS B 1 25 ? 4.09 15.859 11.992 1 91.12 25 LYS B O 1
ATOM 3439 N N . PRO B 1 26 ? 5.863 17.047 11.305 1 92.5 26 PRO B N 1
ATOM 3440 C CA . PRO B 1 26 ? 5.543 16.734 9.906 1 92.5 26 PRO B CA 1
ATOM 3441 C C . PRO B 1 26 ? 5.582 15.242 9.602 1 92.5 26 PRO B C 1
ATOM 3443 O O . PRO B 1 26 ? 5.043 14.805 8.586 1 92.5 26 PRO B O 1
ATOM 3446 N N . ALA B 1 27 ? 6.164 14.461 10.461 1 92.56 27 ALA B N 1
ATOM 3447 C CA . ALA B 1 27 ? 6.309 13.023 10.234 1 92.56 27 ALA B CA 1
ATOM 3448 C C . ALA B 1 27 ? 5.145 12.25 10.852 1 92.56 27 ALA B C 1
ATOM 3450 O O . ALA B 1 27 ? 5.055 11.031 10.711 1 92.56 27 ALA B O 1
ATOM 3451 N N . VAL B 1 28 ? 4.258 12.922 11.523 1 94.06 28 VAL B N 1
ATOM 3452 C CA . VAL B 1 28 ? 3.121 12.266 12.164 1 94.06 28 VAL B CA 1
ATOM 3453 C C . VAL B 1 28 ? 2.217 11.648 11.102 1 94.06 28 VAL B C 1
ATOM 3455 O O . VAL B 1 28 ? 1.911 12.281 10.086 1 94.06 28 VAL B O 1
ATOM 3458 N N . PRO B 1 29 ? 1.793 10.391 11.289 1 95.44 29 PRO B N 1
ATOM 3459 C CA . PRO B 1 29 ? 0.889 9.742 10.336 1 95.44 29 PRO B CA 1
ATOM 3460 C C . PRO B 1 29 ? -0.436 10.484 10.18 1 95.44 29 PRO B C 1
ATOM 3462 O O . PRO B 1 29 ? -0.978 11 11.164 1 95.44 29 PRO B O 1
ATOM 3465 N N . PHE B 1 30 ? -0.884 10.555 8.977 1 96.06 30 PHE B N 1
ATOM 3466 C CA . PHE B 1 30 ? -2.137 11.227 8.648 1 96.06 30 PHE B CA 1
ATOM 3467 C C . PHE B 1 30 ? -2.9 10.445 7.582 1 96.06 30 PHE B C 1
ATOM 3469 O O . PHE B 1 30 ? -2.299 9.898 6.656 1 96.06 30 PHE B O 1
ATOM 3476 N N . ALA B 1 31 ? -4.219 10.312 7.711 1 96.5 31 ALA B N 1
ATOM 3477 C CA . ALA B 1 31 ? -5.102 9.695 6.73 1 96.5 31 ALA B CA 1
ATOM 3478 C C . ALA B 1 31 ? -4.672 8.258 6.434 1 96.5 31 ALA B C 1
ATOM 3480 O O . ALA B 1 31 ? -4.621 7.848 5.27 1 96.5 31 ALA B O 1
ATOM 3481 N N . GLY B 1 32 ? -4.324 7.594 7.477 1 95.19 32 GLY B N 1
ATOM 3482 C CA . GLY B 1 32 ? -3.967 6.195 7.32 1 95.19 32 GLY B CA 1
ATOM 3483 C C . GLY B 1 32 ? -2.49 5.984 7.043 1 95.19 32 GLY B C 1
ATOM 3484 O O . GLY B 1 32 ? -1.72 5.68 7.957 1 95.19 32 GLY B O 1
ATOM 3485 N N . LYS B 1 33 ? -2.107 6.312 5.867 1 94.25 33 LYS B N 1
ATOM 3486 C CA . LYS B 1 33 ? -0.762 5.867 5.516 1 94.25 33 LYS B CA 1
ATOM 3487 C C . LYS B 1 33 ? 0.127 7.051 5.145 1 94.25 33 LYS B C 1
ATOM 3489 O O . LYS B 1 33 ? 1.332 6.891 4.941 1 94.25 33 LYS B O 1
ATOM 3494 N N . PHE B 1 34 ? -0.4 8.195 5.031 1 95.44 34 PHE B N 1
ATOM 3495 C CA . PHE B 1 34 ? 0.391 9.375 4.703 1 95.44 34 PHE B CA 1
ATOM 3496 C C . PHE B 1 34 ? 1.073 9.93 5.949 1 95.44 34 PHE B C 1
ATOM 3498 O O . PHE B 1 34 ? 0.841 9.453 7.059 1 95.44 34 PHE B O 1
ATOM 3505 N N . ARG B 1 35 ? 1.966 10.836 5.711 1 95.56 35 ARG B N 1
ATOM 3506 C CA . ARG B 1 35 ? 2.49 11.75 6.723 1 95.56 35 ARG B CA 1
ATOM 3507 C C . ARG B 1 35 ? 2.131 13.195 6.395 1 95.56 35 ARG B C 1
ATOM 3509 O O . ARG B 1 35 ? 1.887 13.531 5.234 1 95.56 35 ARG B O 1
ATOM 3516 N N . ILE B 1 36 ? 2.154 13.992 7.418 1 95.44 36 ILE B N 1
ATOM 3517 C CA . ILE B 1 36 ? 1.748 15.375 7.238 1 95.44 36 ILE B CA 1
ATOM 3518 C C . ILE B 1 36 ? 2.621 16.031 6.176 1 95.44 36 ILE B C 1
ATOM 3520 O O . ILE B 1 36 ? 2.117 16.75 5.305 1 95.44 36 ILE B O 1
ATOM 3524 N N . ILE B 1 37 ? 3.883 15.734 6.078 1 95.44 37 ILE B N 1
ATOM 3525 C CA . ILE B 1 37 ? 4.836 16.391 5.195 1 95.44 37 ILE B CA 1
ATOM 3526 C C . ILE B 1 37 ? 4.59 15.961 3.752 1 95.44 37 ILE B C 1
ATOM 3528 O O . ILE B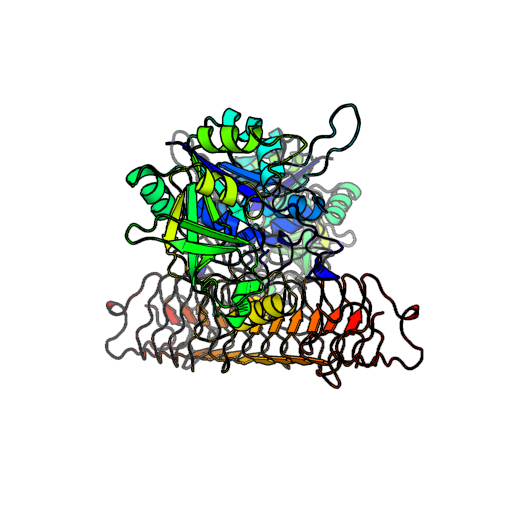 1 37 ? 5.078 16.594 2.814 1 95.44 37 ILE B O 1
ATOM 3532 N N . ASP B 1 38 ? 3.873 14.867 3.58 1 96.12 38 ASP B N 1
ATOM 3533 C CA . ASP B 1 38 ? 3.611 14.359 2.234 1 96.12 38 ASP B CA 1
ATOM 3534 C C . ASP B 1 38 ? 2.838 15.383 1.405 1 96.12 38 ASP B C 1
ATOM 3536 O O . ASP B 1 38 ? 2.984 15.438 0.182 1 96.12 38 ASP B O 1
ATOM 3540 N N . PHE B 1 39 ? 2.039 16.172 2.049 1 96.5 39 PHE B N 1
ATOM 3541 C CA . PHE B 1 39 ? 1.162 17.109 1.355 1 96.5 39 PHE B CA 1
ATOM 3542 C C . PHE B 1 39 ? 1.962 18.266 0.753 1 96.5 39 PHE B C 1
ATOM 3544 O O . PHE B 1 39 ? 1.957 18.453 -0.464 1 96.5 39 PHE B O 1
ATOM 3551 N N . PRO B 1 40 ? 2.76 18.984 1.574 1 96.69 40 PRO B N 1
ATOM 3552 C CA . PRO B 1 40 ? 3.561 20.031 0.934 1 96.69 40 PRO B CA 1
ATOM 3553 C C . PRO B 1 40 ? 4.566 19.469 -0.069 1 96.69 40 PRO B C 1
ATOM 3555 O O . PRO B 1 40 ? 4.824 20.094 -1.104 1 96.69 40 PRO B O 1
ATOM 3558 N N . LEU B 1 41 ? 5.141 18.328 0.163 1 95.94 41 LEU B N 1
ATOM 3559 C CA . LEU B 1 41 ? 6.078 17.719 -0.776 1 95.94 41 LEU B CA 1
ATOM 3560 C C . LEU B 1 41 ? 5.391 17.406 -2.102 1 95.94 41 LEU B C 1
ATOM 3562 O O . LEU B 1 41 ? 5.918 17.719 -3.17 1 95.94 41 LEU B O 1
ATOM 3566 N N . SER B 1 42 ? 4.277 16.781 -2.004 1 96.19 42 SER B N 1
ATOM 3567 C CA . SER B 1 42 ? 3.531 16.422 -3.207 1 96.19 42 SER B CA 1
ATOM 3568 C C . SER B 1 42 ? 3.074 17.672 -3.957 1 96.19 42 SER B C 1
ATOM 3570 O O . SER B 1 42 ? 3.076 17.703 -5.188 1 96.19 42 SER B O 1
ATOM 3572 N N . ASN B 1 43 ? 2.625 18.688 -3.205 1 96.94 43 ASN B N 1
ATOM 3573 C CA . ASN B 1 43 ? 2.229 19.938 -3.836 1 96.94 43 ASN B CA 1
ATOM 3574 C C . ASN B 1 43 ? 3.375 20.547 -4.637 1 96.94 43 ASN B C 1
ATOM 3576 O O . ASN B 1 43 ? 3.158 21.109 -5.711 1 96.94 43 ASN B O 1
ATOM 3580 N N . CYS B 1 44 ? 4.594 20.469 -4.121 1 96.56 44 CYS B N 1
ATOM 3581 C CA . CYS B 1 44 ? 5.758 20.969 -4.844 1 96.56 44 CYS B CA 1
ATOM 3582 C C . CYS B 1 44 ? 5.934 20.234 -6.172 1 96.56 44 CYS B C 1
ATOM 3584 O O . CYS B 1 44 ? 5.953 20.859 -7.23 1 96.56 44 CYS B O 1
ATOM 3586 N N . VAL B 1 45 ? 5.91 18.953 -6.133 1 94.38 45 VAL B N 1
ATOM 3587 C CA . VAL B 1 45 ? 6.176 18.141 -7.316 1 94.38 45 VAL B CA 1
ATOM 3588 C C . VAL B 1 45 ? 5.055 18.328 -8.336 1 94.38 45 VAL B C 1
ATOM 3590 O O . VAL B 1 45 ? 5.312 18.5 -9.531 1 94.38 45 VAL B O 1
ATOM 3593 N N . ASN B 1 46 ? 3.877 18.297 -7.836 1 94.62 46 ASN B N 1
ATOM 3594 C CA . ASN B 1 46 ? 2.732 18.484 -8.719 1 94.62 46 ASN B CA 1
ATOM 3595 C C . ASN B 1 46 ? 2.738 19.875 -9.359 1 94.62 46 ASN B C 1
ATOM 3597 O O . ASN B 1 46 ? 2.146 20.062 -10.422 1 94.62 46 ASN B O 1
ATOM 3601 N N . SER B 1 47 ? 3.361 20.859 -8.719 1 96.5 47 SER B N 1
ATOM 3602 C CA . SER B 1 47 ? 3.453 22.219 -9.242 1 96.5 47 SER B CA 1
ATOM 3603 C C . SER B 1 47 ? 4.652 22.375 -10.172 1 96.5 47 SER B C 1
ATOM 3605 O O . SER B 1 47 ? 4.902 23.453 -10.695 1 96.5 47 SER B O 1
ATOM 3607 N N . GLY B 1 48 ? 5.43 21.297 -10.328 1 92.75 48 GLY B N 1
ATOM 3608 C CA . GLY B 1 48 ? 6.609 21.359 -11.172 1 92.75 48 GLY B CA 1
ATOM 3609 C C . GLY B 1 48 ? 7.832 21.906 -10.461 1 92.75 48 GLY B C 1
ATOM 3610 O O . GLY B 1 48 ? 8.773 22.375 -11.109 1 92.75 48 GLY B O 1
ATOM 3611 N N . ILE B 1 49 ? 7.824 21.969 -9.211 1 94.5 49 ILE B N 1
ATOM 3612 C CA . ILE B 1 49 ? 8.961 22.406 -8.406 1 94.5 49 ILE B CA 1
ATOM 3613 C C . ILE B 1 49 ? 9.711 21.203 -7.863 1 94.5 49 ILE B C 1
ATOM 3615 O O . ILE B 1 49 ? 9.203 20.484 -6.988 1 94.5 49 ILE B O 1
ATOM 3619 N N . TYR B 1 50 ? 10.984 21.031 -8.289 1 93.06 50 TYR B N 1
ATOM 3620 C CA . TYR B 1 50 ? 11.672 19.781 -8.023 1 93.06 50 TYR B CA 1
ATOM 3621 C C . TYR B 1 50 ? 12.906 20 -7.16 1 93.06 50 TYR B C 1
ATOM 3623 O O . TYR B 1 50 ? 13.68 19.078 -6.93 1 93.06 50 TYR B O 1
ATOM 3631 N N . THR B 1 51 ? 13.203 21.188 -6.793 1 93.38 51 THR B N 1
ATOM 3632 C CA . THR B 1 51 ? 14.242 21.5 -5.824 1 93.38 51 THR B CA 1
ATOM 3633 C C . THR B 1 51 ? 13.633 21.922 -4.492 1 93.38 51 THR B C 1
ATOM 3635 O O . THR B 1 51 ? 13.086 23.031 -4.375 1 93.38 51 THR B O 1
ATOM 3638 N N . VAL B 1 52 ? 13.734 21.016 -3.541 1 95.38 52 VAL B N 1
ATOM 3639 C CA . VAL B 1 52 ? 13.031 21.203 -2.281 1 95.38 52 VAL B CA 1
ATOM 3640 C C . VAL B 1 52 ? 13.992 21.016 -1.112 1 95.38 52 VAL B C 1
ATOM 3642 O O . VAL B 1 52 ? 14.68 19.984 -1.033 1 95.38 52 VAL B O 1
ATOM 3645 N N . GLY B 1 53 ? 14.133 21.984 -0.276 1 94.56 53 GLY B N 1
ATOM 3646 C CA . GLY B 1 53 ? 14.836 21.859 0.991 1 94.56 53 GLY B CA 1
ATOM 3647 C C . GLY B 1 53 ? 13.898 21.719 2.178 1 94.56 53 GLY B C 1
ATOM 3648 O O . GLY B 1 53 ? 12.953 22.484 2.326 1 94.56 53 GLY B O 1
ATOM 3649 N N . VAL B 1 54 ? 14.109 20.703 2.984 1 94.06 54 VAL B N 1
ATOM 3650 C CA . VAL B 1 54 ? 13.344 20.484 4.211 1 94.06 54 VAL B CA 1
ATOM 3651 C C . VAL B 1 54 ? 14.203 20.844 5.422 1 94.06 54 VAL B C 1
ATOM 3653 O O . VAL B 1 54 ? 15.219 20.188 5.684 1 94.06 54 VAL B O 1
ATOM 3656 N N . LEU B 1 55 ? 13.773 21.938 6.078 1 93.56 55 LEU B N 1
ATOM 3657 C CA . LEU B 1 55 ? 14.539 22.422 7.219 1 93.56 55 LEU B CA 1
ATOM 3658 C C . LEU B 1 55 ? 14.094 21.734 8.508 1 93.56 55 LEU B C 1
ATOM 3660 O O . LEU B 1 55 ? 13.047 22.062 9.062 1 93.56 55 LEU B O 1
ATOM 3664 N N . THR B 1 56 ? 14.914 20.828 8.977 1 89.44 56 THR B N 1
ATOM 3665 C CA . THR B 1 56 ? 14.562 20.031 10.148 1 89.44 56 THR B CA 1
ATOM 3666 C C . THR B 1 56 ? 15.492 20.344 11.312 1 89.44 56 THR B C 1
ATOM 3668 O O . THR B 1 56 ? 16.625 20.797 11.109 1 89.44 56 THR B O 1
ATOM 3671 N N . GLN B 1 57 ? 14.938 20.234 12.477 1 83.56 57 GLN B N 1
ATOM 3672 C CA . GLN B 1 57 ? 15.742 20.469 13.672 1 83.56 57 GLN B CA 1
ATOM 3673 C C . GLN B 1 57 ? 15.406 19.469 14.773 1 83.56 57 GLN B C 1
ATOM 3675 O O . GLN B 1 57 ? 16.297 18.891 15.383 1 83.56 57 GLN B O 1
ATOM 3680 N N . TYR B 1 58 ? 14.172 19.312 14.992 1 77.44 58 TYR B N 1
ATOM 3681 C CA . TYR B 1 58 ? 13.734 18.438 16.078 1 77.44 58 TYR B CA 1
ATOM 3682 C C . TYR B 1 58 ? 13.484 17.016 15.562 1 77.44 58 TYR B C 1
ATOM 3684 O O . TYR B 1 58 ? 12.68 16.828 14.648 1 77.44 58 TYR B O 1
ATOM 3692 N N . ARG B 1 59 ? 14.117 15.992 16.094 1 76.31 59 ARG B N 1
ATOM 3693 C CA . ARG B 1 59 ? 13.945 14.57 15.805 1 76.31 59 ARG B CA 1
ATOM 3694 C C . ARG B 1 59 ? 13.977 14.312 14.297 1 76.31 59 ARG B C 1
ATOM 3696 O O . ARG B 1 59 ? 13.062 13.703 13.75 1 76.31 59 ARG B O 1
ATOM 3703 N N . PRO B 1 60 ? 15.117 14.656 13.766 1 76.69 60 PRO B N 1
ATOM 3704 C CA . PRO B 1 60 ? 15.172 14.602 12.297 1 76.69 60 PRO B CA 1
ATOM 3705 C C . PRO B 1 60 ? 15.109 13.172 11.758 1 76.69 60 PRO B C 1
ATOM 3707 O O . PRO B 1 60 ? 14.805 12.969 10.586 1 76.69 60 PRO B O 1
ATOM 3710 N N . HIS B 1 61 ? 15.336 12.203 12.609 1 82.62 61 HIS B N 1
ATOM 3711 C CA . HIS B 1 61 ? 15.453 10.828 12.148 1 82.62 61 HIS B CA 1
ATOM 3712 C C . HIS B 1 61 ? 14.148 10.344 11.516 1 82.62 61 HIS B C 1
ATOM 3714 O O . HIS B 1 61 ? 14.172 9.68 10.477 1 82.62 61 HIS B O 1
ATOM 3720 N N . SER B 1 62 ? 13.047 10.711 12.086 1 85.75 62 SER B N 1
ATOM 3721 C CA . SER B 1 62 ? 11.75 10.266 11.57 1 85.75 62 SER B CA 1
ATOM 3722 C C . SER B 1 62 ? 11.516 10.781 10.156 1 85.75 62 SER B C 1
ATOM 3724 O O . SER B 1 62 ? 11.023 10.055 9.297 1 85.75 62 SER B O 1
ATOM 3726 N N . LEU B 1 63 ? 11.875 11.969 9.953 1 87.06 63 LEU B N 1
ATOM 3727 C CA . LEU B 1 63 ? 11.695 12.547 8.625 1 87.06 63 LEU B CA 1
ATOM 3728 C C . LEU B 1 63 ? 12.695 11.953 7.637 1 87.06 63 LEU B C 1
ATOM 3730 O O . LEU B 1 63 ? 12.352 11.68 6.488 1 87.06 63 LEU B O 1
ATOM 3734 N N . ASN B 1 64 ? 13.883 11.797 8.141 1 84.75 64 ASN B N 1
ATOM 3735 C CA . ASN B 1 64 ? 14.906 11.164 7.301 1 84.75 64 ASN B CA 1
ATOM 3736 C C . ASN B 1 64 ? 14.461 9.781 6.828 1 84.75 64 ASN B C 1
ATOM 3738 O O . ASN B 1 64 ? 14.625 9.445 5.656 1 84.75 64 ASN B O 1
ATOM 3742 N N . GLU B 1 65 ? 13.961 9.094 7.727 1 83.38 65 GLU B N 1
ATOM 3743 C CA . GLU B 1 65 ? 13.516 7.738 7.41 1 83.38 65 GLU B CA 1
ATOM 3744 C C . GLU B 1 65 ? 12.367 7.75 6.41 1 83.38 65 GLU B C 1
ATOM 3746 O O . GLU B 1 65 ? 12.312 6.914 5.504 1 83.38 65 GLU B O 1
ATOM 3751 N N . HIS B 1 66 ? 11.539 8.656 6.551 1 87.38 66 HIS B N 1
ATOM 3752 C CA . HIS B 1 66 ? 10.352 8.703 5.703 1 87.38 66 HIS B CA 1
ATOM 3753 C C . HIS B 1 66 ? 10.68 9.25 4.32 1 87.38 66 HIS B C 1
ATOM 3755 O O . HIS B 1 66 ? 10.297 8.664 3.307 1 87.38 66 HIS B O 1
ATOM 3761 N N . ILE B 1 67 ? 11.406 10.336 4.285 1 86.12 67 ILE B N 1
ATOM 3762 C CA . ILE B 1 67 ? 11.664 11.023 3.027 1 86.12 67 ILE B CA 1
ATOM 3763 C C . ILE B 1 67 ? 12.766 10.305 2.26 1 86.12 67 ILE B C 1
ATOM 3765 O O . ILE B 1 67 ? 12.688 10.156 1.038 1 86.12 67 ILE B O 1
ATOM 3769 N N . GLY B 1 68 ? 13.766 9.852 3.014 1 76.25 68 GLY B N 1
ATOM 3770 C CA . GLY B 1 68 ? 14.914 9.227 2.381 1 76.25 68 GLY B CA 1
ATOM 3771 C C . GLY B 1 68 ? 15.531 10.086 1.292 1 76.25 68 GLY B C 1
ATOM 3772 O O . GLY B 1 68 ? 15.852 11.25 1.519 1 76.25 68 GLY B O 1
ATOM 3773 N N . ILE B 1 69 ? 15.609 9.453 0.131 1 71.62 69 ILE B N 1
ATOM 3774 C CA . ILE B 1 69 ? 16.219 10.172 -0.976 1 71.62 69 ILE B CA 1
ATOM 3775 C C . ILE B 1 69 ? 15.133 10.836 -1.823 1 71.62 69 ILE B C 1
ATOM 3777 O O . ILE B 1 69 ? 15.43 11.43 -2.865 1 71.62 69 ILE B O 1
ATOM 3781 N N . GLY B 1 70 ? 13.938 10.766 -1.349 1 79.31 70 GLY B N 1
ATOM 3782 C CA . GLY B 1 70 ? 12.836 11.469 -1.978 1 79.31 70 GLY B CA 1
ATOM 3783 C C . GLY B 1 70 ? 12.227 10.719 -3.145 1 79.31 70 GLY B C 1
ATOM 3784 O O . GLY B 1 70 ? 11.422 11.266 -3.896 1 79.31 70 GLY B O 1
ATOM 3785 N N . LYS B 1 71 ? 12.445 9.445 -3.289 1 72.19 71 LYS B N 1
ATOM 3786 C CA . LYS B 1 71 ? 12.07 8.625 -4.438 1 72.19 71 LYS B CA 1
ATOM 3787 C C . LYS B 1 71 ? 10.555 8.57 -4.59 1 72.19 71 LYS B C 1
ATOM 3789 O O . LYS B 1 71 ? 10.023 8.75 -5.691 1 72.19 71 LYS B O 1
ATOM 3794 N N . PRO B 1 72 ? 9.867 8.422 -3.574 1 75.38 72 PRO B N 1
ATOM 3795 C CA . PRO B 1 72 ? 8.414 8.32 -3.732 1 75.38 72 PRO B CA 1
ATOM 3796 C C . PRO B 1 72 ? 7.801 9.562 -4.383 1 75.38 72 PRO B C 1
ATOM 3798 O O . PRO B 1 72 ? 6.727 9.484 -4.984 1 75.38 72 PRO B O 1
ATOM 3801 N N . TRP B 1 73 ? 8.477 10.648 -4.266 1 81.06 73 TRP B N 1
ATOM 3802 C CA . TRP B 1 73 ? 7.988 11.906 -4.812 1 81.06 73 TRP B CA 1
ATOM 3803 C C . TRP B 1 73 ? 8.742 12.281 -6.09 1 81.06 73 TRP B C 1
ATOM 3805 O O . TRP B 1 73 ? 8.562 13.375 -6.621 1 81.06 73 TRP B O 1
ATOM 3815 N N . ASP B 1 74 ? 9.57 11.406 -6.531 1 76.69 74 ASP B N 1
ATOM 3816 C CA . ASP B 1 74 ? 10.438 11.672 -7.68 1 76.69 74 ASP B CA 1
ATOM 3817 C C . ASP B 1 74 ? 11.383 12.836 -7.395 1 76.69 74 ASP B C 1
ATOM 3819 O O . ASP B 1 74 ? 11.617 13.672 -8.266 1 76.69 74 ASP B O 1
ATOM 3823 N N . LEU B 1 75 ? 11.828 12.93 -6.223 1 79.31 75 LEU B N 1
ATOM 3824 C CA . LEU B 1 75 ? 12.734 13.992 -5.816 1 79.31 75 LEU B CA 1
ATOM 3825 C C . LEU B 1 75 ? 14.133 13.445 -5.555 1 79.31 75 LEU B C 1
ATOM 3827 O O . LEU B 1 75 ? 14.922 14.07 -4.84 1 79.31 75 LEU B O 1
ATOM 3831 N N . ASP B 1 76 ? 14.289 12.211 -6.043 1 74.44 76 ASP B N 1
ATOM 3832 C CA . ASP B 1 76 ? 15.617 11.609 -5.941 1 74.44 76 ASP B CA 1
ATOM 3833 C C . ASP B 1 76 ? 16.484 12 -7.141 1 74.44 76 ASP B C 1
ATOM 3835 O O . ASP B 1 76 ? 17.156 11.148 -7.73 1 74.44 76 ASP B O 1
ATOM 3839 N N . ARG B 1 77 ? 16.531 13.242 -7.43 1 70.62 77 ARG B N 1
ATOM 3840 C CA . ARG B 1 77 ? 17.219 13.75 -8.609 1 70.62 77 ARG B CA 1
ATOM 3841 C C . ARG B 1 77 ? 18.641 14.172 -8.273 1 70.62 77 ARG B C 1
ATOM 3843 O O . ARG B 1 77 ? 18.922 14.602 -7.152 1 70.62 77 ARG B O 1
ATOM 3850 N N . SER B 1 78 ? 19.562 14.016 -9.281 1 65.69 78 SER B N 1
ATOM 3851 C CA . SER B 1 78 ? 20.953 14.445 -9.086 1 65.69 78 SER B CA 1
ATOM 3852 C C . SER B 1 78 ? 21.047 15.953 -8.953 1 65.69 78 SER B C 1
ATOM 3854 O O . SER B 1 78 ? 21.828 16.469 -8.148 1 65.69 78 SER B O 1
ATOM 3856 N N . ARG B 1 79 ? 20.359 16.547 -9.836 1 68.31 79 ARG B N 1
ATOM 3857 C CA . ARG B 1 79 ? 20.25 18 -9.75 1 68.31 79 ARG B CA 1
ATOM 3858 C C . ARG B 1 79 ? 18.891 18.406 -9.203 1 68.31 79 ARG B C 1
ATOM 3860 O O . ARG B 1 79 ? 17.859 18.078 -9.789 1 68.31 79 ARG B O 1
ATOM 3867 N N . GLY B 1 80 ? 19 19.031 -7.984 1 75.19 80 GLY B N 1
ATOM 3868 C CA . GLY B 1 80 ? 17.766 19.312 -7.277 1 75.19 80 GLY B CA 1
ATOM 3869 C C . GLY B 1 80 ? 17.344 18.219 -6.32 1 75.19 80 GLY B C 1
ATOM 3870 O O . GLY B 1 80 ? 18.172 17.703 -5.555 1 75.19 80 GLY B O 1
ATOM 3871 N N . GLY B 1 81 ? 16.031 17.922 -6.371 1 84.88 81 GLY B N 1
ATOM 3872 C CA . GLY B 1 81 ? 15.562 16.906 -5.449 1 84.88 81 GLY B CA 1
ATOM 3873 C C . GLY B 1 81 ? 15.305 17.438 -4.051 1 84.88 81 GLY B C 1
ATOM 3874 O O . GLY B 1 81 ? 15.25 18.656 -3.844 1 84.88 81 GLY B O 1
ATOM 3875 N N . VAL B 1 82 ? 15.023 16.5 -3.211 1 89.12 82 VAL B N 1
ATOM 3876 C CA . VAL B 1 82 ? 14.75 16.891 -1.831 1 89.12 82 VAL B CA 1
ATOM 3877 C C . VAL B 1 82 ? 16.016 16.734 -0.987 1 89.12 82 VAL B C 1
ATOM 3879 O O . VAL B 1 82 ? 16.766 15.773 -1.167 1 89.12 82 VAL B O 1
ATOM 3882 N N . ARG B 1 83 ? 16.297 17.656 -0.17 1 88.75 83 ARG B N 1
ATOM 3883 C CA . ARG B 1 83 ? 17.406 17.594 0.769 1 88.75 83 ARG B CA 1
ATOM 3884 C C . ARG B 1 83 ? 16.953 17.953 2.182 1 88.75 83 ARG B C 1
ATOM 3886 O O . ARG B 1 83 ? 16.156 18.875 2.371 1 88.75 83 ARG B O 1
ATOM 3893 N N . LEU B 1 84 ? 17.359 17.156 3.102 1 88.81 84 LEU B N 1
ATOM 3894 C CA . LEU B 1 84 ? 17.125 17.469 4.508 1 88.81 84 LEU B CA 1
ATOM 3895 C C . LEU B 1 84 ? 18.234 18.344 5.07 1 88.81 84 LEU B C 1
ATOM 3897 O O . LEU B 1 84 ? 19.406 17.938 5.082 1 88.81 84 LEU B O 1
ATOM 3901 N N . LEU B 1 85 ? 17.859 19.562 5.422 1 88.31 85 LEU B N 1
ATOM 3902 C CA . LEU B 1 85 ? 18.828 20.562 5.875 1 88.31 85 LEU B CA 1
ATOM 3903 C C . LEU B 1 85 ? 18.766 20.719 7.391 1 88.31 85 LEU B C 1
ATOM 3905 O O . LEU B 1 85 ? 17.766 21.234 7.926 1 88.31 85 LEU B O 1
ATOM 3909 N N . GLN B 1 86 ? 19.688 20.172 8.031 1 80.44 86 GLN B N 1
ATOM 3910 C CA . GLN B 1 86 ? 19.797 20.266 9.484 1 80.44 86 GLN B CA 1
ATOM 3911 C C . GLN B 1 86 ? 20.75 21.391 9.883 1 80.44 86 GLN B C 1
ATOM 3913 O O . GLN B 1 86 ? 21.609 21.812 9.094 1 80.44 86 GLN B O 1
ATOM 3918 N N . PRO B 1 87 ? 20.422 21.969 11.039 1 78.94 87 PRO B N 1
ATOM 3919 C CA . PRO B 1 87 ? 21.375 23 11.477 1 78.94 87 PRO B CA 1
ATOM 3920 C C . PRO B 1 87 ? 22.797 22.484 11.594 1 78.94 87 PRO B C 1
ATOM 3922 O O . PRO B 1 87 ? 23 21.281 11.844 1 78.94 87 PRO B O 1
ATOM 3925 N N . TYR B 1 88 ? 23.766 23.234 11.047 1 62.69 88 TYR B N 1
ATOM 3926 C CA . TYR B 1 88 ? 25.172 22.844 11.094 1 62.69 88 TYR B CA 1
ATOM 3927 C C . TYR B 1 88 ? 25.812 23.266 12.406 1 62.69 88 TYR B C 1
ATOM 3929 O O . TYR B 1 88 ? 25.406 24.266 13.008 1 62.69 88 TYR B O 1
ATOM 3937 N N . GLN B 1 89 ? 26.531 22.359 13.055 1 58.41 89 GLN B N 1
ATOM 3938 C CA . GLN B 1 89 ? 27.391 22.719 14.172 1 58.41 89 GLN B CA 1
ATOM 3939 C C . GLN B 1 89 ? 28.453 23.734 13.758 1 58.41 89 GLN B C 1
ATOM 3941 O O . GLN B 1 89 ? 29.219 23.5 12.828 1 58.41 89 GLN B O 1
ATOM 3946 N N . ARG B 1 90 ? 28.266 25.078 13.961 1 48.31 90 ARG B N 1
ATOM 3947 C CA . ARG B 1 90 ? 29.438 25.922 13.82 1 48.31 90 ARG B CA 1
ATOM 3948 C C . ARG B 1 90 ? 30.469 25.625 14.898 1 48.31 90 ARG B C 1
ATOM 3950 O O . ARG B 1 90 ? 30.156 24.953 15.883 1 48.31 90 ARG B O 1
ATOM 3957 N N . ARG B 1 91 ? 31.828 26 14.734 1 44.25 91 ARG B N 1
ATOM 3958 C CA . ARG B 1 91 ? 32.969 25.812 15.625 1 44.25 91 ARG B CA 1
ATOM 3959 C C . ARG B 1 91 ? 32.594 26.031 17.078 1 44.25 91 ARG B C 1
ATOM 3961 O O . ARG B 1 91 ? 33.219 25.5 17.984 1 44.25 91 ARG B O 1
ATOM 3968 N N . ARG B 1 92 ? 31.922 26.906 17.453 1 44.12 92 ARG B N 1
ATOM 3969 C CA . ARG B 1 92 ? 31.797 27.297 18.859 1 44.12 92 ARG B CA 1
ATOM 3970 C C . ARG B 1 92 ? 30.438 26.891 19.422 1 44.12 92 ARG B C 1
ATOM 3972 O O . ARG B 1 92 ? 29.875 27.578 20.266 1 44.12 92 ARG B O 1
ATOM 3979 N N . GLY B 1 93 ? 29.719 25.531 18.828 1 49.28 93 GLY B N 1
ATOM 3980 C CA . GLY B 1 93 ? 28.547 24.875 19.422 1 49.28 93 GLY B CA 1
ATOM 3981 C C . GLY B 1 93 ? 27.406 24.688 18.453 1 49.28 93 GLY B C 1
ATOM 3982 O O . GLY B 1 93 ? 27.406 25.281 17.375 1 49.28 93 GLY B O 1
ATOM 3983 N N . GLN B 1 94 ? 26.594 23.688 18.578 1 53.88 94 GLN B N 1
ATOM 3984 C CA . GLN 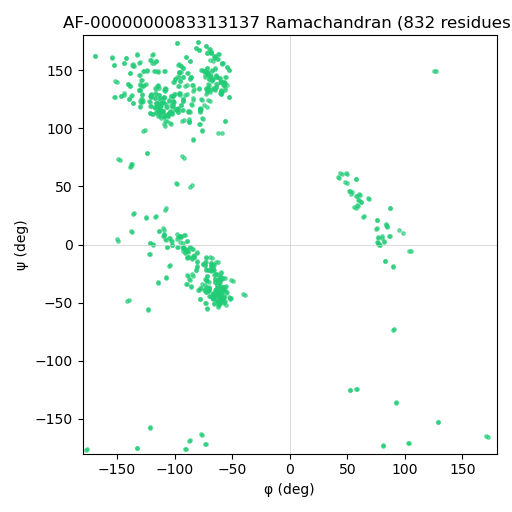B 1 94 ? 25.438 23.391 17.734 1 53.88 94 GLN B CA 1
ATOM 3985 C C . GLN B 1 94 ? 24.469 24.578 17.688 1 53.88 94 GLN B C 1
ATOM 3987 O O . GLN B 1 94 ? 24.078 25.094 18.719 1 53.88 94 GLN B O 1
ATOM 3992 N N . GLN B 1 95 ? 24.375 25.328 16.625 1 68.88 95 GLN B N 1
ATOM 3993 C CA . GLN B 1 95 ? 23.438 26.438 16.547 1 68.88 95 GLN B CA 1
ATOM 3994 C C . GLN B 1 95 ? 22.062 25.969 16.047 1 68.88 95 GLN B C 1
ATOM 3996 O O . GLN B 1 95 ? 21.969 25.359 14.984 1 68.88 95 GLN B O 1
ATOM 4001 N N . TRP B 1 96 ? 20.953 25.859 16.938 1 79.19 96 TRP B N 1
ATOM 4002 C CA . TRP B 1 96 ? 19.547 25.594 16.609 1 79.19 96 TRP B CA 1
ATOM 4003 C C . TRP B 1 96 ? 18.938 26.766 15.844 1 79.19 96 TRP B C 1
ATOM 4005 O O . TRP B 1 96 ? 19.406 27.906 15.969 1 79.19 96 TRP B O 1
ATOM 4015 N N . TYR B 1 97 ? 18.062 26.375 14.836 1 82.75 97 TYR B N 1
ATOM 4016 C CA . TYR B 1 97 ? 17.297 27.469 14.258 1 82.75 97 TYR B CA 1
ATOM 4017 C C . TYR B 1 97 ? 16.578 28.266 15.344 1 82.75 97 TYR B C 1
ATOM 4019 O O . TYR B 1 97 ? 15.836 27.688 16.156 1 82.75 97 TYR B O 1
ATOM 4027 N N . ALA B 1 98 ? 16.734 29.453 15.383 1 83.81 98 ALA B N 1
ATOM 4028 C CA . ALA B 1 98 ? 16.125 30.281 16.406 1 83.81 98 ALA B CA 1
ATOM 4029 C C . ALA B 1 98 ? 14.664 30.578 16.078 1 83.81 98 ALA B C 1
ATOM 4031 O O . ALA B 1 98 ? 13.891 31 16.938 1 83.81 98 ALA B O 1
ATOM 4032 N N . GLY B 1 99 ? 14.328 30.406 14.906 1 88.19 99 GLY B N 1
ATOM 4033 C CA . GLY B 1 99 ? 12.992 30.656 14.383 1 88.19 99 GLY B CA 1
ATOM 4034 C C . GLY B 1 99 ? 12.844 30.281 12.914 1 88.19 99 GLY B C 1
ATOM 4035 O O . GLY B 1 99 ? 13.781 29.75 12.312 1 88.19 99 GLY B O 1
ATOM 4036 N N . THR B 1 100 ? 11.688 30.562 12.422 1 90.88 100 THR B N 1
ATOM 4037 C CA . THR B 1 100 ? 11.383 30.172 11.055 1 90.88 100 THR B CA 1
ATOM 4038 C C . THR B 1 100 ? 12.25 30.953 10.062 1 90.88 100 THR B C 1
ATOM 4040 O O . THR B 1 100 ? 12.805 30.375 9.125 1 90.88 100 THR B O 1
ATOM 4043 N N . ALA B 1 101 ? 12.367 32.25 10.305 1 93.81 101 ALA B N 1
ATOM 4044 C CA . ALA B 1 101 ? 13.164 33.094 9.406 1 93.81 101 ALA B CA 1
ATOM 4045 C C . ALA B 1 101 ? 14.648 32.781 9.539 1 93.81 101 ALA B C 1
ATOM 4047 O O . ALA B 1 101 ? 15.383 32.781 8.547 1 93.81 101 ALA B O 1
ATOM 4048 N N . ASP B 1 102 ? 15.07 32.5 10.727 1 91.69 102 ASP B N 1
ATOM 4049 C CA . ASP B 1 102 ? 16.469 32.156 10.969 1 91.69 102 ASP B CA 1
ATOM 4050 C C . ASP B 1 102 ? 16.828 30.875 10.25 1 91.69 102 ASP B C 1
ATOM 4052 O O . ASP B 1 102 ? 17.953 30.734 9.734 1 91.69 102 ASP B O 1
ATOM 4056 N N . ALA B 1 103 ? 15.922 29.891 10.289 1 92.12 103 ALA B N 1
ATOM 4057 C CA . ALA B 1 103 ? 16.156 28.625 9.609 1 92.12 103 ALA B CA 1
ATOM 4058 C C . ALA B 1 103 ? 16.469 28.844 8.133 1 92.12 103 ALA B C 1
ATOM 4060 O O . ALA B 1 103 ? 17.359 28.219 7.574 1 92.12 103 ALA B O 1
ATOM 4061 N N . ILE B 1 104 ? 15.742 29.766 7.5 1 94.44 104 ILE B N 1
ATOM 4062 C CA . ILE B 1 104 ? 15.961 30.078 6.09 1 94.44 104 ILE B CA 1
ATOM 4063 C C . ILE B 1 104 ? 17.297 30.797 5.918 1 94.44 104 ILE B C 1
ATOM 4065 O O . ILE B 1 104 ? 18.062 30.484 5.016 1 94.44 104 ILE B O 1
ATOM 4069 N N . TYR B 1 105 ? 17.547 31.734 6.785 1 92.88 105 TYR B N 1
ATOM 4070 C CA . TYR B 1 105 ? 18.766 32.531 6.688 1 92.88 105 TYR B CA 1
ATOM 4071 C C . TYR B 1 105 ? 20 31.641 6.754 1 92.88 105 TYR B C 1
ATOM 4073 O O . TYR B 1 105 ? 20.953 31.844 5.984 1 92.88 105 TYR B O 1
ATOM 4081 N N . GLN B 1 106 ? 19.984 30.703 7.621 1 90.06 106 GLN B N 1
ATOM 4082 C CA . GLN B 1 106 ? 21.125 29.812 7.816 1 90.06 106 GLN B CA 1
ATOM 4083 C C . GLN B 1 106 ? 21.344 28.938 6.59 1 90.06 106 GLN B C 1
ATOM 4085 O O . GLN B 1 106 ? 22.422 28.328 6.438 1 90.06 106 GLN B O 1
ATOM 4090 N N . ASN B 1 107 ? 20.359 28.859 5.758 1 92.38 107 ASN B N 1
ATOM 4091 C CA . ASN B 1 107 ? 20.469 27.969 4.602 1 92.38 107 ASN B CA 1
ATOM 4092 C C . ASN B 1 107 ? 20.422 28.75 3.293 1 92.38 107 ASN B C 1
ATOM 4094 O O . ASN B 1 107 ? 20.031 28.203 2.256 1 92.38 107 ASN B O 1
ATOM 4098 N N . MET B 1 108 ? 20.766 30.016 3.318 1 93.5 108 MET B N 1
ATOM 4099 C CA . MET B 1 108 ? 20.766 30.859 2.119 1 93.5 108 MET B CA 1
ATOM 4100 C C . MET B 1 108 ? 21.766 30.328 1.092 1 93.5 108 MET B C 1
ATOM 4102 O O . MET B 1 108 ? 21.531 30.422 -0.114 1 93.5 108 MET B O 1
ATOM 4106 N N . ASP B 1 109 ? 22.828 29.703 1.565 1 91.94 109 ASP B N 1
ATOM 4107 C CA . ASP B 1 109 ? 23.812 29.125 0.653 1 91.94 109 ASP B CA 1
ATOM 4108 C C . ASP B 1 109 ? 23.188 28.062 -0.24 1 91.94 109 ASP B C 1
ATOM 4110 O O . ASP B 1 109 ? 23.516 27.969 -1.425 1 91.94 109 ASP B O 1
ATOM 4114 N N . TYR B 1 110 ? 22.328 27.281 0.389 1 91.81 110 TYR B N 1
ATOM 4115 C CA . TYR B 1 110 ? 21.625 26.25 -0.376 1 91.81 110 TYR B CA 1
ATOM 4116 C C . TYR B 1 110 ? 20.781 26.875 -1.479 1 91.81 110 TYR B C 1
ATOM 4118 O O . TYR B 1 110 ? 20.75 26.375 -2.605 1 91.81 110 TYR B O 1
ATOM 4126 N N . ILE B 1 111 ? 20.141 27.938 -1.191 1 94.06 111 ILE B N 1
ATOM 4127 C CA . ILE B 1 111 ? 19.297 28.656 -2.133 1 94.06 111 ILE B CA 1
ATOM 4128 C C . ILE B 1 111 ? 20.125 29.203 -3.285 1 94.06 111 ILE B C 1
ATOM 4130 O O . ILE B 1 111 ? 19.766 29.031 -4.453 1 94.06 111 ILE B O 1
ATOM 4134 N N . TRP B 1 112 ? 21.281 29.766 -2.988 1 93.56 112 TRP B N 1
ATOM 4135 C CA . TRP B 1 112 ? 22.141 30.359 -4 1 93.56 112 TRP B CA 1
ATOM 4136 C C . TRP B 1 112 ? 22.812 29.297 -4.859 1 93.56 112 TRP B C 1
ATOM 4138 O O . TRP B 1 112 ? 23.016 29.484 -6.059 1 93.56 112 TRP B O 1
ATOM 4148 N N . GLU B 1 113 ? 23.156 28.219 -4.223 1 92.38 113 GLU B N 1
ATOM 4149 C CA . GLU B 1 113 ? 23.75 27.109 -4.961 1 92.38 113 GLU B CA 1
ATOM 4150 C C . GLU B 1 113 ? 22.844 26.641 -6.094 1 92.38 113 GLU B C 1
ATOM 4152 O O . GLU B 1 113 ? 23.328 26.188 -7.133 1 92.38 113 GLU B O 1
ATOM 4157 N N . HIS B 1 114 ? 21.625 26.828 -5.891 1 92.38 114 HIS B N 1
ATOM 4158 C CA . HIS B 1 114 ? 20.672 26.375 -6.906 1 92.38 114 HIS B CA 1
ATOM 4159 C C . HIS B 1 114 ? 20.25 27.531 -7.809 1 92.38 114 HIS B C 1
ATOM 4161 O O . HIS B 1 114 ? 19.344 27.375 -8.641 1 92.38 114 HIS B O 1
ATOM 4167 N N . ARG B 1 115 ? 20.828 28.688 -7.641 1 91.88 115 ARG B N 1
ATOM 4168 C CA . ARG B 1 115 ? 20.625 29.891 -8.461 1 91.88 115 ARG B CA 1
ATOM 4169 C C . ARG B 1 115 ? 19.141 30.234 -8.531 1 91.88 115 ARG B C 1
ATOM 4171 O O . ARG B 1 115 ? 18.609 30.5 -9.617 1 91.88 115 ARG B O 1
ATOM 4178 N N . ALA B 1 116 ? 18.484 30.172 -7.348 1 94.69 116 ALA B N 1
ATOM 4179 C CA . ALA B 1 116 ? 17.047 30.422 -7.301 1 94.69 116 ALA B CA 1
ATOM 4180 C C . ALA B 1 116 ? 16.75 31.922 -7.348 1 94.69 116 ALA B C 1
ATOM 4182 O O . ALA B 1 116 ? 17.422 32.719 -6.691 1 94.69 116 ALA B O 1
ATOM 4183 N N . ASP B 1 117 ? 15.766 32.281 -8.18 1 96.5 117 ASP B N 1
ATOM 4184 C CA . ASP B 1 117 ? 15.234 33.656 -8.219 1 96.5 117 ASP B CA 1
ATOM 4185 C C . ASP B 1 117 ? 14.07 33.812 -7.242 1 96.5 117 ASP B C 1
ATOM 4187 O O . ASP B 1 117 ? 13.828 34.906 -6.746 1 96.5 117 ASP B O 1
ATOM 4191 N N . THR B 1 118 ? 13.391 32.75 -7.148 1 98.06 118 THR B N 1
ATOM 4192 C CA . THR B 1 118 ? 12.172 32.719 -6.352 1 98.06 118 THR B CA 1
ATOM 4193 C C . THR B 1 118 ? 12.273 31.688 -5.238 1 98.06 118 THR B C 1
ATOM 4195 O O . THR B 1 118 ? 12.688 30.547 -5.484 1 98.06 118 THR B O 1
ATOM 4198 N N . VAL B 1 119 ? 11.977 32.094 -4.008 1 98.5 119 VAL B N 1
ATOM 4199 C CA . VAL B 1 119 ? 11.969 31.172 -2.873 1 98.5 119 VAL B CA 1
ATOM 4200 C C . VAL B 1 119 ? 10.539 30.984 -2.371 1 98.5 119 VAL B C 1
ATOM 4202 O O . VAL B 1 119 ? 9.883 31.938 -1.952 1 98.5 119 VAL B O 1
ATOM 4205 N N . LEU B 1 120 ? 10.055 29.766 -2.498 1 98.69 120 LEU B N 1
ATOM 4206 C CA . LEU B 1 120 ? 8.766 29.359 -1.935 1 98.69 120 LEU B CA 1
ATOM 4207 C C . LEU B 1 120 ? 8.953 28.75 -0.545 1 98.69 120 LEU B C 1
ATOM 4209 O O . LEU B 1 120 ? 9.641 27.75 -0.386 1 98.69 120 LEU B O 1
ATOM 4213 N N . ILE B 1 121 ? 8.398 29.406 0.454 1 98.44 121 ILE B N 1
ATOM 4214 C CA . ILE B 1 121 ? 8.508 28.922 1.824 1 98.44 121 ILE B CA 1
ATOM 4215 C C . ILE B 1 121 ? 7.195 28.266 2.248 1 98.44 121 ILE B C 1
ATOM 4217 O O . ILE B 1 121 ? 6.129 28.875 2.129 1 98.44 121 ILE B O 1
ATOM 4221 N N . LEU B 1 122 ? 7.273 27.109 2.73 1 97.88 122 LEU B N 1
ATOM 4222 C CA . LEU B 1 122 ? 6.102 26.312 3.09 1 97.88 122 LEU B CA 1
ATOM 4223 C C . LEU B 1 122 ? 6.199 25.812 4.527 1 97.88 122 LEU B C 1
ATOM 4225 O O . LEU B 1 122 ? 7.301 25.625 5.047 1 97.88 122 LEU B O 1
ATOM 4229 N N . SER B 1 123 ? 5.016 25.688 5.098 1 94.5 123 SER B N 1
ATOM 4230 C CA . SER B 1 123 ? 4.953 25 6.387 1 94.5 123 SER B CA 1
ATOM 4231 C C . SER B 1 123 ? 4.836 23.484 6.203 1 94.5 123 SER B C 1
ATOM 4233 O O . SER B 1 123 ? 4.137 23.016 5.301 1 94.5 123 SER B O 1
ATOM 4235 N N . GLY B 1 124 ? 5.461 22.719 7.07 1 93.12 124 GLY B N 1
ATOM 4236 C CA . GLY B 1 124 ? 5.453 21.281 6.965 1 93.12 124 GLY B CA 1
ATOM 4237 C C . GLY B 1 124 ? 4.289 20.625 7.691 1 93.12 124 GLY B C 1
ATOM 4238 O O . GLY B 1 124 ? 4.156 19.406 7.695 1 93.12 124 GLY B O 1
ATOM 4239 N N . ASP B 1 125 ? 3.408 21.406 8.266 1 90.88 125 ASP B N 1
ATOM 4240 C CA . ASP B 1 125 ? 2.406 20.781 9.117 1 90.88 125 ASP B CA 1
ATOM 4241 C C . ASP B 1 125 ? 0.994 21.156 8.672 1 90.88 125 ASP B C 1
ATOM 4243 O O . ASP B 1 125 ? 0.066 21.172 9.484 1 90.88 125 ASP B O 1
ATOM 4247 N N . HIS B 1 126 ? 0.807 21.516 7.461 1 94 126 HIS B N 1
ATOM 4248 C CA . HIS B 1 126 ? -0.512 21.844 6.93 1 94 126 HIS B CA 1
ATOM 4249 C C . HIS B 1 126 ? -0.99 20.781 5.953 1 94 126 HIS B C 1
ATOM 4251 O O . HIS B 1 126 ? -0.18 20.156 5.262 1 94 126 HIS B O 1
ATOM 4257 N N . ILE B 1 127 ? -2.293 20.656 5.953 1 96.31 127 ILE B N 1
ATOM 4258 C CA . ILE B 1 127 ? -2.943 19.703 5.051 1 96.31 127 ILE B CA 1
ATOM 4259 C C . ILE B 1 127 ? -3.729 20.469 3.984 1 96.31 127 ILE B C 1
ATOM 4261 O O . ILE B 1 127 ? -4.668 21.203 4.301 1 96.31 127 ILE B O 1
ATOM 4265 N N . TYR B 1 128 ? -3.328 20.375 2.777 1 95.81 128 TYR B N 1
ATOM 4266 C CA . TYR B 1 128 ? -3.98 21.062 1.667 1 95.81 128 TYR B CA 1
ATOM 4267 C C . TYR B 1 128 ? -3.455 20.547 0.329 1 95.81 128 TYR B C 1
ATOM 4269 O O . TYR B 1 128 ? -2.453 19.828 0.278 1 95.81 128 TYR B O 1
ATOM 4277 N N . LYS B 1 129 ? -4.207 20.812 -0.736 1 95.44 129 LYS B N 1
ATOM 4278 C CA . LYS B 1 129 ? -3.789 20.641 -2.125 1 95.44 129 LYS B CA 1
ATOM 4279 C C . LYS B 1 129 ? -3.744 21.984 -2.85 1 95.44 129 LYS B C 1
ATOM 4281 O O . LYS B 1 129 ? -4.766 22.672 -2.965 1 95.44 129 LYS B O 1
ATOM 4286 N N . MET B 1 130 ? -2.551 22.312 -3.289 1 96.56 130 MET B N 1
ATOM 4287 C CA . MET B 1 130 ? -2.428 23.641 -3.912 1 96.56 130 MET B CA 1
ATOM 4288 C C . MET B 1 130 ? -1.402 23.609 -5.043 1 96.56 130 MET B C 1
ATOM 4290 O O . MET B 1 130 ? -0.288 23.109 -4.863 1 96.56 130 MET B O 1
ATOM 4294 N N . ASN B 1 131 ? -1.84 24.094 -6.219 1 97.25 131 ASN B N 1
ATOM 4295 C CA . ASN B 1 131 ? -0.879 24.453 -7.254 1 97.25 131 ASN B CA 1
ATOM 4296 C C . ASN B 1 131 ? -0.22 25.797 -6.957 1 97.25 131 ASN B C 1
ATOM 4298 O O . ASN B 1 131 ? -0.883 26.828 -6.969 1 97.25 131 ASN B O 1
ATOM 4302 N N . TYR B 1 132 ? 1.074 25.781 -6.754 1 98.12 132 TYR B N 1
ATOM 4303 C CA . TYR B 1 132 ? 1.767 26.984 -6.316 1 98.12 132 TYR B CA 1
ATOM 4304 C C . TYR B 1 132 ? 2.039 27.922 -7.496 1 98.12 132 TYR B C 1
ATOM 4306 O O . TYR B 1 132 ? 2.371 29.094 -7.305 1 98.12 132 TYR B O 1
ATOM 4314 N N . MET B 1 133 ? 1.935 27.516 -8.719 1 97.75 133 MET B N 1
ATOM 4315 C CA . MET B 1 133 ? 2.393 28.25 -9.898 1 97.75 133 MET B CA 1
ATOM 4316 C C . MET B 1 133 ? 1.589 29.531 -10.086 1 97.75 133 MET B C 1
ATOM 4318 O O . MET B 1 133 ? 2.156 30.594 -10.344 1 97.75 133 MET B O 1
ATOM 4322 N N . PRO B 1 134 ? 0.248 29.422 -9.93 1 97.94 134 PRO B N 1
ATOM 4323 C CA . PRO B 1 134 ? -0.502 30.672 -10.062 1 97.94 134 PRO B CA 1
ATOM 4324 C C . PRO B 1 134 ? -0.067 31.734 -9.055 1 97.94 134 PRO B C 1
ATOM 4326 O O . PRO B 1 134 ? -0.022 32.906 -9.383 1 97.94 134 PRO B O 1
ATOM 4329 N N . MET B 1 135 ? 0.248 31.344 -7.887 1 98.31 135 MET B N 1
ATOM 4330 C CA . MET B 1 135 ? 0.706 32.281 -6.859 1 98.31 135 MET B CA 1
ATOM 4331 C C . MET B 1 135 ? 2.061 32.875 -7.23 1 98.31 135 MET B C 1
ATOM 4333 O O . MET B 1 135 ? 2.279 34.062 -7.078 1 98.31 135 MET B O 1
ATOM 4337 N N . ILE B 1 136 ? 2.943 32.062 -7.727 1 98.38 136 ILE B N 1
ATOM 4338 C CA . ILE B 1 136 ? 4.277 32.5 -8.125 1 98.38 136 ILE B CA 1
ATOM 4339 C C . ILE B 1 136 ? 4.172 33.438 -9.312 1 98.38 136 ILE B C 1
ATOM 4341 O O . ILE B 1 136 ? 4.844 34.469 -9.344 1 98.38 136 ILE B O 1
ATOM 4345 N N . GLU B 1 137 ? 3.338 33.125 -10.258 1 98.12 137 GLU B N 1
ATOM 4346 C CA . GLU B 1 137 ? 3.115 33.969 -11.406 1 98.12 137 GLU B CA 1
ATOM 4347 C C . GLU B 1 137 ? 2.545 35.344 -10.977 1 98.12 137 GLU B C 1
ATOM 4349 O O . GLU B 1 137 ? 2.965 36.375 -11.484 1 98.12 137 GLU B O 1
ATOM 4354 N N . TYR B 1 138 ? 1.627 35.281 -10.094 1 98.19 138 TYR B N 1
ATOM 4355 C CA . TYR B 1 138 ? 1.053 36.5 -9.547 1 98.19 138 TYR B CA 1
ATOM 4356 C C . TYR B 1 138 ? 2.127 37.375 -8.891 1 98.19 138 TYR B C 1
ATOM 4358 O O . TYR B 1 138 ? 2.17 38.594 -9.102 1 98.19 138 TYR B O 1
ATOM 4366 N N . HIS B 1 139 ? 2.947 36.781 -8.117 1 98.25 139 HIS B N 1
ATOM 4367 C CA . HIS B 1 139 ? 4.047 37.469 -7.441 1 98.25 139 HIS B CA 1
ATOM 4368 C C . HIS B 1 139 ? 4.883 38.281 -8.414 1 98.25 139 HIS B C 1
ATOM 4370 O O . HIS B 1 139 ? 5.156 39.469 -8.172 1 98.25 139 HIS B O 1
ATOM 4376 N N . TRP B 1 140 ? 5.227 37.719 -9.5 1 97.69 140 TRP B N 1
ATOM 4377 C CA . TRP B 1 140 ? 6.082 38.375 -10.484 1 97.69 140 TRP B CA 1
ATOM 4378 C C . TRP B 1 140 ? 5.285 39.406 -11.297 1 97.69 140 TRP B C 1
ATOM 4380 O O . TRP B 1 140 ? 5.805 40.469 -11.664 1 97.69 140 TRP B O 1
ATOM 4390 N N . ALA B 1 141 ? 4.059 39.062 -11.586 1 97.75 141 ALA B N 1
ATOM 4391 C CA . ALA B 1 141 ? 3.215 39.938 -12.391 1 97.75 141 ALA B CA 1
ATOM 4392 C C . ALA B 1 141 ? 3.025 41.281 -11.711 1 97.75 141 ALA B C 1
ATOM 4394 O O . ALA B 1 141 ? 3.002 42.344 -12.375 1 97.75 141 ALA B O 1
ATOM 4395 N N . VAL B 1 142 ? 2.932 41.344 -10.406 1 97.19 142 VAL B N 1
ATOM 4396 C CA . VAL B 1 142 ? 2.645 42.594 -9.695 1 97.19 142 VAL B CA 1
ATOM 4397 C C . VAL B 1 142 ? 3.945 43.188 -9.195 1 97.19 142 VAL B C 1
ATOM 4399 O O . VAL B 1 142 ? 3.932 44.25 -8.555 1 97.19 142 VAL B O 1
ATOM 4402 N N . GLY B 1 143 ? 5.062 42.469 -9.445 1 97.06 143 GLY B N 1
ATOM 4403 C CA . GLY B 1 143 ? 6.352 42.969 -8.992 1 97.06 143 GLY B CA 1
ATOM 4404 C C . GLY B 1 143 ? 6.5 42.969 -7.484 1 97.06 143 GLY B C 1
ATOM 4405 O O . GLY B 1 143 ? 6.996 43.938 -6.898 1 97.06 143 GLY B O 1
ATOM 4406 N N . ALA B 1 144 ? 6.008 41.938 -6.852 1 98.06 144 ALA B N 1
ATOM 4407 C CA . ALA B 1 144 ? 6.02 41.844 -5.395 1 98.06 144 ALA B CA 1
ATOM 4408 C C . ALA B 1 144 ? 7.414 41.469 -4.883 1 98.06 144 ALA B C 1
ATOM 4410 O O . ALA B 1 144 ? 8.195 40.844 -5.59 1 98.06 144 ALA B O 1
ATOM 4411 N N . ASP B 1 145 ? 7.676 41.969 -3.646 1 98.19 145 ASP B N 1
ATOM 4412 C CA . ASP B 1 145 ? 8.828 41.5 -2.891 1 98.19 145 ASP B CA 1
ATOM 4413 C C . ASP B 1 145 ? 8.492 40.219 -2.09 1 98.19 145 ASP B C 1
ATOM 4415 O O . ASP B 1 145 ? 9.336 39.344 -1.901 1 98.19 145 ASP B O 1
ATOM 4419 N N . LEU B 1 146 ? 7.312 40.219 -1.639 1 98.56 146 LEU B N 1
ATOM 4420 C CA . LEU B 1 146 ? 6.742 39.125 -0.881 1 98.56 146 LEU B CA 1
ATOM 4421 C C . LEU B 1 146 ? 5.262 38.938 -1.205 1 98.56 146 LEU B C 1
ATOM 4423 O O . LEU B 1 146 ? 4.52 39.906 -1.279 1 98.56 146 LEU B O 1
ATOM 4427 N N . THR B 1 147 ? 4.875 37.75 -1.522 1 98.75 147 THR B N 1
ATOM 4428 C CA . THR B 1 147 ? 3.469 37.375 -1.648 1 98.75 147 THR B CA 1
ATOM 4429 C C . THR B 1 147 ? 3.086 36.312 -0.609 1 98.75 147 THR B C 1
ATOM 4431 O O . THR B 1 147 ? 3.805 35.344 -0.419 1 98.75 147 THR B O 1
ATOM 4434 N N . ILE B 1 148 ? 1.998 36.531 0.115 1 98.56 148 ILE B N 1
ATOM 4435 C CA . ILE B 1 148 ? 1.517 35.656 1.162 1 98.56 148 ILE B CA 1
ATOM 4436 C C . ILE B 1 148 ? 0.179 35.031 0.748 1 98.56 148 ILE B C 1
ATOM 4438 O O . ILE B 1 148 ? -0.748 35.75 0.37 1 98.56 148 ILE B O 1
ATOM 4442 N N . ALA B 1 149 ? 0.131 33.688 0.784 1 98.44 149 ALA B N 1
ATOM 4443 C CA . ALA B 1 149 ? -1.172 33.062 0.581 1 98.44 149 ALA B CA 1
ATOM 4444 C C . ALA B 1 149 ? -2.08 33.281 1.787 1 98.44 149 ALA B C 1
ATOM 4446 O O . ALA B 1 149 ? -1.652 33.094 2.932 1 98.44 149 ALA B O 1
ATOM 4447 N N . VAL B 1 150 ? -3.346 33.656 1.495 1 97.81 150 VAL B N 1
ATOM 4448 C CA . VAL B 1 150 ? -4.242 34 2.596 1 97.81 150 VAL B CA 1
ATOM 4449 C C . VAL B 1 150 ? -5.609 33.375 2.361 1 97.81 150 VAL B C 1
ATOM 4451 O O . VAL B 1 150 ? -5.973 33.062 1.224 1 97.81 150 VAL B O 1
ATOM 4454 N N . MET B 1 151 ? -6.238 33.156 3.426 1 96.25 151 MET B N 1
ATOM 4455 C CA . MET B 1 151 ? -7.617 32.656 3.408 1 96.25 151 MET B CA 1
ATOM 4456 C C . MET B 1 151 ? -8.383 33.156 4.637 1 96.25 151 MET B C 1
ATOM 4458 O O . MET B 1 151 ? -7.82 33.219 5.73 1 96.25 151 MET B O 1
ATOM 4462 N N . PRO B 1 152 ? -9.664 33.531 4.445 1 94.94 152 PRO B N 1
ATOM 4463 C CA . PRO B 1 152 ? -10.453 33.844 5.633 1 94.94 152 PRO B CA 1
ATOM 4464 C C . PRO B 1 152 ? -10.656 32.656 6.566 1 94.94 152 PRO B C 1
ATOM 4466 O O . PRO B 1 152 ? -10.859 31.547 6.102 1 94.94 152 PRO B O 1
ATOM 4469 N N . VAL B 1 153 ? -10.539 32.906 7.836 1 92.19 153 VAL B N 1
ATOM 4470 C CA . VAL B 1 153 ? -10.82 31.922 8.859 1 92.19 153 VAL B CA 1
ATOM 4471 C C . VAL B 1 153 ? -11.922 32.406 9.789 1 92.19 153 VAL B C 1
ATOM 4473 O O . VAL B 1 153 ? -12.227 33.625 9.812 1 92.19 153 VAL B O 1
ATOM 4476 N N . PRO B 1 154 ? -12.57 31.531 10.477 1 89.69 154 PRO B N 1
ATOM 4477 C CA . PRO B 1 154 ? -13.508 32 11.5 1 89.69 154 PRO B CA 1
ATOM 4478 C C . PRO B 1 154 ? -12.844 32.938 12.523 1 89.69 154 PRO B C 1
ATOM 4480 O O . PRO B 1 154 ? -11.703 32.688 12.93 1 89.69 154 PRO B O 1
ATOM 4483 N N . ILE B 1 155 ? -13.578 33.875 12.938 1 91.94 155 ILE B N 1
ATOM 4484 C CA . ILE B 1 155 ? -13.031 34.906 13.805 1 91.94 155 ILE B CA 1
ATOM 4485 C C . ILE B 1 155 ? -12.547 34.281 15.109 1 91.94 155 ILE B C 1
ATOM 4487 O O . ILE B 1 155 ? -11.547 34.75 15.688 1 91.94 155 ILE B O 1
ATOM 4491 N N . GLU B 1 156 ? -13.234 33.188 15.484 1 87.31 156 GLU B N 1
ATOM 4492 C CA . GLU B 1 156 ? -12.891 32.531 16.734 1 87.31 156 GLU B CA 1
ATOM 4493 C C . GLU B 1 156 ? -11.523 31.875 16.656 1 87.31 156 GLU B C 1
ATOM 4495 O O . GLU B 1 156 ? -10.898 31.609 17.688 1 87.31 156 GLU B O 1
ATOM 4500 N N . GLU B 1 157 ? -11.062 31.672 15.461 1 86.56 157 GLU B N 1
ATOM 4501 C CA . GLU B 1 157 ? -9.789 30.984 15.289 1 86.56 157 GLU B CA 1
ATOM 4502 C C . GLU B 1 157 ? -8.688 31.938 14.867 1 86.56 157 GLU B C 1
ATOM 4504 O O . GLU B 1 157 ? -7.52 31.562 14.75 1 86.56 157 GLU B O 1
ATOM 4509 N N . ALA B 1 158 ? -9.008 33.188 14.68 1 90.88 158 ALA B N 1
ATOM 4510 C CA . ALA B 1 158 ? -8.102 34.188 14.117 1 90.88 158 ALA B CA 1
ATOM 4511 C C . ALA B 1 158 ? -6.84 34.312 14.969 1 90.88 158 ALA B C 1
ATOM 4513 O O . ALA B 1 158 ? -5.758 34.594 14.445 1 90.88 158 ALA B O 1
ATOM 4514 N N . HIS B 1 159 ? -6.98 34.062 16.25 1 88.94 159 HIS B N 1
ATOM 4515 C CA . HIS B 1 159 ? -5.883 34.25 17.188 1 88.94 159 HIS B CA 1
ATOM 4516 C C . HIS B 1 159 ? -4.762 33.25 16.938 1 88.94 159 HIS B C 1
ATOM 4518 O O . HIS B 1 159 ? -3.652 33.406 17.453 1 88.94 159 HIS B O 1
ATOM 4524 N N . ARG B 1 160 ? -5.016 32.219 16.094 1 86.31 160 ARG B N 1
ATOM 4525 C CA . ARG B 1 160 ? -4.043 31.172 15.852 1 86.31 160 ARG B CA 1
ATOM 4526 C C . ARG B 1 160 ? -3.145 31.516 14.672 1 86.31 160 ARG B C 1
ATOM 4528 O O . ARG B 1 160 ? -2.117 30.875 14.453 1 86.31 160 ARG B O 1
ATOM 4535 N N . PHE B 1 161 ? -3.48 32.594 14.008 1 91.69 161 PHE B N 1
ATOM 4536 C CA . PHE B 1 161 ? -2.824 32.812 12.727 1 91.69 161 PHE B CA 1
ATOM 4537 C C . PHE B 1 161 ? -2.332 34.25 12.633 1 91.69 161 PHE B C 1
ATOM 4539 O O . PHE B 1 161 ? -2.672 35.094 13.477 1 91.69 161 PHE B O 1
ATOM 4546 N N . GLY B 1 162 ? -1.417 34.5 11.648 1 93.75 162 GLY B N 1
ATOM 4547 C CA . GLY B 1 162 ? -1.171 35.875 11.227 1 93.75 162 GLY B CA 1
ATOM 4548 C C . GLY B 1 162 ? -2.328 36.469 10.445 1 93.75 162 GLY B C 1
ATOM 4549 O O . GLY B 1 162 ? -2.801 35.875 9.477 1 93.75 162 GLY B O 1
ATOM 4550 N N . ILE B 1 163 ? -2.771 37.594 10.977 1 96.19 163 ILE B N 1
ATOM 4551 C CA . ILE B 1 163 ? -3.92 38.25 10.359 1 96.19 163 ILE B CA 1
ATOM 4552 C C . ILE B 1 163 ? -3.467 39.531 9.648 1 96.19 163 ILE B C 1
ATOM 4554 O O . ILE B 1 163 ? -2.615 40.25 10.156 1 96.19 163 ILE B O 1
ATOM 4558 N N . MET B 1 164 ? -3.992 39.688 8.398 1 95.5 164 MET B N 1
ATOM 4559 C CA . MET B 1 164 ? -3.539 40.875 7.668 1 95.5 164 MET B CA 1
ATOM 4560 C C . MET B 1 164 ? -4.723 41.656 7.09 1 95.5 164 MET B C 1
ATOM 4562 O O . MET B 1 164 ? -5.832 41.125 7.008 1 95.5 164 MET B O 1
ATOM 4566 N N . GLN B 1 165 ? -4.492 42.906 6.855 1 95.88 165 GLN B N 1
ATOM 4567 C CA . GLN B 1 165 ? -5.402 43.781 6.148 1 95.88 165 GLN B CA 1
ATOM 4568 C C . GLN B 1 165 ? -4.805 44.25 4.82 1 95.88 165 GLN B C 1
ATOM 4570 O O . GLN B 1 165 ? -3.607 44.531 4.73 1 95.88 165 GLN B O 1
ATOM 4575 N N . THR B 1 166 ? -5.621 44.25 3.824 1 96.56 166 THR B N 1
ATOM 4576 C CA . THR B 1 166 ? -5.141 44.594 2.492 1 96.56 166 THR B CA 1
ATOM 4577 C C . THR B 1 166 ? -5.879 45.812 1.949 1 96.56 166 THR B C 1
ATOM 4579 O O . THR B 1 166 ? -6.977 46.125 2.402 1 96.56 166 THR B O 1
ATOM 4582 N N . ASP B 1 167 ? -5.277 46.5 1.043 1 96.25 167 ASP B N 1
ATOM 4583 C CA . ASP B 1 167 ? -5.961 47.531 0.289 1 96.25 167 ASP B CA 1
ATOM 4584 C C . ASP B 1 167 ? -6.668 46.969 -0.935 1 96.25 167 ASP B C 1
ATOM 4586 O O . ASP B 1 167 ? -6.848 45.75 -1.038 1 96.25 167 ASP B O 1
ATOM 4590 N N . ASP B 1 168 ? -7.117 47.812 -1.832 1 95.06 168 ASP B N 1
ATOM 4591 C CA . ASP B 1 168 ? -7.938 47.375 -2.965 1 95.06 168 ASP B CA 1
ATOM 4592 C C . ASP B 1 168 ? -7.109 46.594 -3.98 1 95.06 168 ASP B C 1
ATOM 4594 O O . ASP B 1 168 ? -7.66 45.844 -4.781 1 95.06 168 ASP B O 1
ATOM 4598 N N . GLU B 1 169 ? -5.844 46.812 -3.949 1 95.56 169 GLU B N 1
ATOM 4599 C CA . GLU B 1 169 ? -4.961 46.094 -4.883 1 95.56 169 GLU B CA 1
ATOM 4600 C C . GLU B 1 169 ? -4.352 44.844 -4.242 1 95.56 169 GLU B C 1
ATOM 4602 O O . GLU B 1 169 ? -3.438 44.25 -4.801 1 95.56 169 GLU B O 1
ATOM 4607 N N . GLN B 1 170 ? -4.766 44.469 -3.037 1 96.62 170 GLN B N 1
ATOM 4608 C CA . GLN B 1 170 ? -4.34 43.281 -2.295 1 96.62 170 GLN B CA 1
ATOM 4609 C C . GLN B 1 170 ? -2.949 43.469 -1.703 1 96.62 170 GLN B C 1
ATOM 4611 O O . GLN B 1 170 ? -2.279 42.5 -1.345 1 96.62 170 GLN B O 1
ATOM 4616 N N . ARG B 1 171 ? -2.541 44.688 -1.716 1 97.44 171 ARG B N 1
ATOM 4617 C CA . ARG B 1 171 ? -1.317 45 -0.979 1 97.44 171 ARG B CA 1
ATOM 4618 C C . ARG B 1 171 ? -1.561 44.969 0.526 1 97.44 171 ARG B C 1
ATOM 4620 O O . ARG B 1 171 ? -2.555 45.5 1.017 1 97.44 171 ARG B O 1
ATOM 4627 N N . ILE B 1 172 ? -0.753 44.281 1.243 1 97.5 172 ILE B N 1
ATOM 4628 C CA . ILE B 1 172 ? -0.918 44.156 2.686 1 97.5 172 ILE B CA 1
ATOM 4629 C C . ILE B 1 172 ? -0.455 45.438 3.375 1 97.5 172 ILE B C 1
ATOM 4631 O O . ILE B 1 172 ? 0.703 45.844 3.24 1 97.5 172 ILE B O 1
ATOM 4635 N N . ILE B 1 173 ? -1.334 46 4.148 1 95.69 173 ILE B N 1
ATOM 4636 C CA . ILE B 1 173 ? -1.036 47.281 4.773 1 95.69 173 ILE B CA 1
ATOM 4637 C C . ILE B 1 173 ? -0.789 47.094 6.266 1 95.69 173 ILE B C 1
ATOM 4639 O O . ILE B 1 173 ? -0.117 47.906 6.906 1 95.69 173 ILE B O 1
ATOM 4643 N N . GLN B 1 174 ? -1.401 46.094 6.793 1 95.12 174 GLN B N 1
ATOM 4644 C CA . GLN B 1 174 ? -1.203 45.75 8.195 1 95.12 174 GLN B CA 1
ATOM 4645 C C . GLN B 1 174 ? -1.104 44.219 8.383 1 95.12 174 GLN B C 1
ATOM 4647 O O . GLN B 1 174 ? -1.738 43.469 7.648 1 95.12 174 GLN B O 1
ATOM 4652 N N . PHE B 1 175 ? -0.319 43.844 9.352 1 95.5 175 PHE B N 1
ATOM 4653 C CA . PHE B 1 175 ? -0.121 42.438 9.703 1 95.5 175 PHE B CA 1
ATOM 4654 C C . PHE B 1 175 ? -0.073 42.25 11.219 1 95.5 175 PHE B C 1
ATOM 4656 O O . PHE B 1 175 ? 0.671 42.969 11.906 1 95.5 175 PHE B O 1
ATOM 4663 N N . TYR B 1 176 ? -0.891 41.406 11.734 1 94 176 TYR B N 1
ATOM 4664 C CA . TYR B 1 176 ? -0.956 41.094 13.156 1 94 176 TYR B CA 1
ATOM 4665 C C . TYR B 1 176 ? -0.652 39.625 13.414 1 94 176 TYR B C 1
ATOM 4667 O O . TYR B 1 176 ? -1.433 38.75 13.039 1 94 176 TYR B O 1
ATOM 4675 N N . GLU B 1 177 ? 0.45 39.375 14.047 1 92.56 177 GLU B N 1
ATOM 4676 C CA . GLU B 1 177 ? 0.781 37.969 14.359 1 92.56 177 GLU B CA 1
ATOM 4677 C C . GLU B 1 177 ? -0.01 37.469 15.562 1 92.56 177 GLU B C 1
ATOM 4679 O O . GLU B 1 177 ? 0.193 37.938 16.688 1 92.56 177 GLU B O 1
ATOM 4684 N N . LYS B 1 178 ? -0.833 36.5 15.305 1 89.56 178 LYS B N 1
ATOM 4685 C CA . LYS B 1 178 ? -1.635 35.844 16.328 1 89.56 178 LYS B CA 1
ATOM 4686 C C . LYS B 1 178 ? -2.258 36.844 17.281 1 89.56 178 LYS B C 1
ATOM 4688 O O . LYS B 1 178 ? -2.051 36.75 18.5 1 89.56 178 LYS B O 1
ATOM 4693 N N . PRO B 1 179 ? -3.043 37.656 16.766 1 89.75 179 PRO B N 1
ATOM 4694 C CA . PRO B 1 179 ? -3.664 38.688 17.609 1 89.75 179 PRO B CA 1
ATOM 4695 C C . PRO B 1 179 ? -4.699 38.125 18.562 1 89.75 179 PRO B C 1
ATOM 4697 O O . PRO B 1 179 ? -5.48 37.25 18.188 1 89.75 179 PRO B O 1
ATOM 4700 N N . LYS B 1 180 ? -4.719 38.562 19.75 1 87.88 180 LYS B N 1
ATOM 4701 C CA . LYS B 1 180 ? -5.723 38.156 20.719 1 87.88 180 LYS B CA 1
ATOM 4702 C C . LYS B 1 180 ? -7.055 38.844 20.469 1 87.88 180 LYS B C 1
ATOM 4704 O O . LYS B 1 180 ? -8.117 38.281 20.703 1 87.88 180 LYS B O 1
ATOM 4709 N N . GLU B 1 181 ? -6.832 40.062 20 1 85.06 181 GLU B N 1
ATOM 4710 C CA . GLU B 1 181 ? -8.023 40.844 19.719 1 85.06 181 GLU B CA 1
ATOM 4711 C C . GLU B 1 181 ? -8.727 40.344 18.453 1 85.06 181 GLU B C 1
ATOM 4713 O O . GLU B 1 181 ? -8.07 39.969 17.484 1 85.06 181 GLU B O 1
ATOM 4718 N N . ARG B 1 182 ? -10.094 40.438 18.469 1 85.12 182 ARG B N 1
ATOM 4719 C CA . ARG B 1 182 ? -10.883 39.906 17.359 1 85.12 182 ARG B CA 1
ATOM 4720 C C . ARG B 1 182 ? -11.203 41.031 16.359 1 85.12 182 ARG B C 1
ATOM 4722 O O . ARG B 1 182 ? -11.852 40.781 15.336 1 85.12 182 ARG B O 1
ATOM 4729 N N . ASP B 1 183 ? -10.742 42.156 16.594 1 86.12 183 ASP B N 1
ATOM 4730 C CA . ASP B 1 183 ? -11.125 43.281 15.75 1 86.12 183 ASP B CA 1
ATOM 4731 C C . ASP B 1 183 ? -10.109 43.5 14.633 1 86.12 183 ASP B C 1
ATOM 4733 O O . ASP B 1 183 ? -10.203 44.5 13.891 1 86.12 183 ASP B O 1
ATOM 4737 N N . LYS B 1 184 ? -9.172 42.656 14.484 1 87.06 184 LYS B N 1
ATOM 4738 C CA . LYS B 1 184 ? -8.102 42.812 13.5 1 87.06 184 LYS B CA 1
ATOM 4739 C C . LYS B 1 184 ? -8.477 42.188 12.156 1 87.06 184 LYS B C 1
ATOM 4741 O O . LYS B 1 184 ? -7.758 42.344 11.172 1 87.06 184 LYS B O 1
ATOM 4746 N N . GLY B 1 185 ? -9.625 41.531 12.109 1 91 185 GLY B N 1
ATOM 4747 C CA . GLY B 1 185 ? -10.047 40.875 10.891 1 91 185 GLY B CA 1
ATOM 4748 C C . GLY B 1 185 ? -9.852 39.375 10.938 1 91 185 GLY B C 1
ATOM 4749 O O . GLY B 1 185 ? -9.641 38.812 12.008 1 91 185 GLY B O 1
ATOM 4750 N N . ASN B 1 186 ? -10.055 38.719 9.695 1 93.5 186 ASN B N 1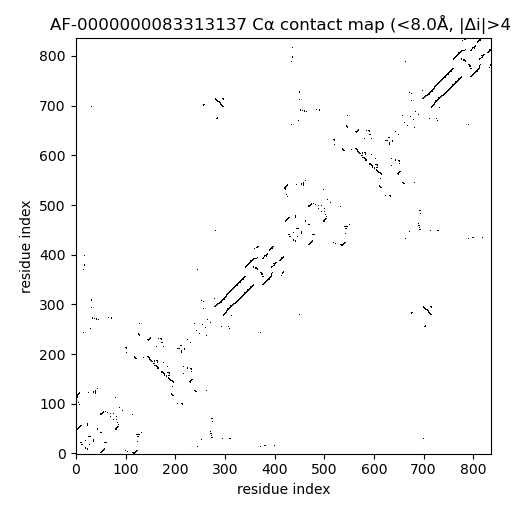
ATOM 4751 C CA . ASN B 1 186 ? -10 37.25 9.695 1 93.5 186 ASN B CA 1
ATOM 4752 C C . ASN B 1 186 ? -9.227 36.719 8.5 1 93.5 186 ASN B C 1
ATOM 4754 O O . ASN B 1 186 ? -9.297 35.531 8.195 1 93.5 186 ASN B O 1
ATOM 4758 N N . LEU B 1 187 ? -8.578 37.656 7.84 1 95.88 187 LEU B N 1
ATOM 4759 C CA . LEU B 1 187 ? -7.758 37.219 6.723 1 95.88 187 LEU B CA 1
ATOM 4760 C C . LEU B 1 187 ? -6.438 36.625 7.219 1 95.88 187 LEU B C 1
ATOM 4762 O O . LEU B 1 187 ? -5.52 37.375 7.566 1 95.88 187 LEU B O 1
ATOM 4766 N N . ALA B 1 188 ? -6.34 35.312 7.199 1 95.81 188 ALA B N 1
ATOM 4767 C CA . ALA B 1 188 ? -5.25 34.594 7.867 1 95.81 188 ALA B CA 1
ATOM 4768 C C . ALA B 1 188 ? -4.16 34.188 6.871 1 95.81 188 ALA B C 1
ATOM 4770 O O . ALA B 1 188 ? -4.453 33.812 5.738 1 95.81 188 ALA B O 1
ATOM 4771 N N . SER B 1 189 ? -2.955 34.281 7.332 1 96.75 189 SER B N 1
ATOM 4772 C CA . SER B 1 189 ? -1.814 33.75 6.594 1 96.75 189 SER B CA 1
ATOM 4773 C C . SER B 1 189 ? -1.807 32.219 6.605 1 96.75 189 SER B C 1
ATOM 4775 O O . SER B 1 189 ? -1.946 31.609 7.664 1 96.75 189 SER B O 1
ATOM 4777 N N . MET B 1 190 ? -1.612 31.609 5.461 1 96.06 190 MET B N 1
ATOM 4778 C CA . MET B 1 190 ? -1.547 30.141 5.363 1 96.06 190 MET B CA 1
ATOM 4779 C C . MET B 1 190 ? -0.141 29.641 5.672 1 96.06 190 MET B C 1
ATOM 4781 O O . MET B 1 190 ? 0.102 28.438 5.688 1 96.06 190 MET B O 1
ATOM 4785 N N . GLY B 1 191 ? 0.751 30.562 5.887 1 94.88 191 GLY B N 1
ATOM 4786 C CA . GLY B 1 191 ? 2.131 30.156 6.102 1 94.88 191 GLY B CA 1
ATOM 4787 C C . GLY B 1 191 ? 2.838 29.75 4.82 1 94.88 191 GLY B C 1
ATOM 4788 O O . GLY B 1 191 ? 3.76 28.938 4.852 1 94.88 191 GLY B O 1
ATOM 4789 N N . ILE B 1 192 ? 2.344 30.188 3.729 1 97.81 192 ILE B N 1
ATOM 4790 C CA . ILE B 1 192 ? 2.934 30 2.408 1 97.81 192 ILE B CA 1
ATOM 4791 C C . ILE B 1 192 ? 3.412 31.344 1.859 1 97.81 192 ILE B C 1
ATOM 4793 O O . ILE B 1 192 ? 2.613 32.25 1.664 1 97.81 192 ILE B O 1
ATOM 4797 N N . TYR B 1 193 ? 4.738 31.438 1.602 1 98.5 193 TYR B N 1
ATOM 4798 C CA . TYR B 1 193 ? 5.344 32.688 1.195 1 98.5 193 TYR B CA 1
ATOM 4799 C C . TYR B 1 193 ? 6.109 32.531 -0.111 1 98.5 193 TYR B C 1
ATOM 4801 O O . TYR B 1 193 ? 6.789 31.531 -0.323 1 98.5 193 TYR B O 1
ATOM 4809 N N . VAL B 1 194 ? 5.961 33.5 -0.941 1 98.69 194 VAL B N 1
ATOM 4810 C CA . VAL B 1 194 ? 6.809 33.594 -2.125 1 98.69 194 VAL B CA 1
ATOM 4811 C C . VAL B 1 194 ? 7.664 34.875 -2.033 1 98.69 194 VAL B C 1
ATOM 4813 O O . VAL B 1 194 ? 7.137 35.969 -1.957 1 98.69 194 VAL B O 1
ATOM 4816 N N . PHE B 1 195 ? 9.008 34.688 -2.064 1 98.56 195 PHE B N 1
ATOM 4817 C CA . PHE B 1 195 ? 9.953 35.781 -1.965 1 98.56 195 PHE B CA 1
ATOM 4818 C C . PHE B 1 195 ? 10.805 35.906 -3.227 1 98.56 195 PHE B C 1
ATOM 4820 O O . PHE B 1 195 ? 11.141 34.875 -3.836 1 98.56 195 PHE B O 1
ATOM 4827 N N . ASN B 1 196 ? 11.188 37.156 -3.512 1 97.5 196 ASN B N 1
ATOM 4828 C CA . ASN B 1 196 ? 12.414 37.312 -4.281 1 97.5 196 ASN B CA 1
ATOM 4829 C C . ASN B 1 196 ? 13.641 36.906 -3.469 1 97.5 196 ASN B C 1
ATOM 4831 O O . ASN B 1 196 ? 13.812 37.344 -2.334 1 97.5 196 ASN B O 1
ATOM 4835 N N . ALA B 1 197 ? 14.469 36.125 -4.094 1 96.81 197 ALA B N 1
ATOM 4836 C CA . ALA B 1 197 ? 15.602 35.562 -3.357 1 96.81 197 ALA B CA 1
ATOM 4837 C C . ALA B 1 197 ? 16.484 36.688 -2.795 1 96.81 197 ALA B C 1
ATOM 4839 O O . ALA B 1 197 ? 16.891 36.656 -1.632 1 96.81 197 ALA B O 1
ATOM 4840 N N . HIS B 1 198 ? 16.734 37.656 -3.588 1 95.94 198 HIS B N 1
ATOM 4841 C CA . HIS B 1 198 ? 17.609 38.75 -3.166 1 95.94 198 HIS B CA 1
ATOM 4842 C C . HIS B 1 198 ? 16.953 39.562 -2.043 1 95.94 198 HIS B C 1
ATOM 4844 O O . HIS B 1 198 ? 17.625 39.938 -1.082 1 95.94 198 HIS B O 1
ATOM 4850 N N . THR B 1 199 ? 15.68 39.844 -2.234 1 96.88 199 THR B N 1
ATOM 4851 C CA . THR B 1 199 ? 14.961 40.562 -1.194 1 96.88 199 THR B CA 1
ATOM 4852 C C . THR B 1 199 ? 14.945 39.781 0.11 1 96.88 199 THR B C 1
ATOM 4854 O O . THR B 1 199 ? 15.117 40.344 1.189 1 96.88 199 THR B O 1
ATOM 4857 N N . LEU B 1 200 ? 14.703 38.531 -0.003 1 96.94 200 LEU B N 1
ATOM 4858 C CA . LEU B 1 200 ? 14.68 37.656 1.165 1 96.94 200 LEU B CA 1
ATOM 4859 C C . LEU B 1 200 ? 16 37.719 1.925 1 96.94 200 LEU B C 1
ATOM 4861 O O . LEU B 1 200 ? 16.016 37.969 3.133 1 96.94 200 LEU B O 1
ATOM 4865 N N . GLU B 1 201 ? 17.078 37.562 1.269 1 95.38 201 GLU B N 1
ATOM 4866 C CA . GLU B 1 201 ? 18.391 37.594 1.917 1 95.38 201 GLU B CA 1
ATOM 4867 C C . GLU B 1 201 ? 18.625 38.938 2.576 1 95.38 201 GLU B C 1
ATOM 4869 O O . GLU B 1 201 ? 19.109 39 3.711 1 95.38 201 GLU B O 1
ATOM 4874 N N . ARG B 1 202 ? 18.359 39.938 1.825 1 94.88 202 ARG B N 1
ATOM 4875 C CA . ARG B 1 202 ? 18.578 41.281 2.334 1 94.88 202 ARG B CA 1
ATOM 4876 C C . ARG B 1 202 ? 17.812 41.5 3.631 1 94.88 202 ARG B C 1
ATOM 4878 O O . ARG B 1 202 ? 18.375 41.938 4.629 1 94.88 202 ARG B O 1
ATOM 4885 N N . ARG B 1 203 ? 16.578 41.156 3.619 1 94.56 203 ARG B N 1
ATOM 4886 C CA . ARG B 1 203 ? 15.719 41.438 4.766 1 94.56 203 ARG B CA 1
ATOM 4887 C C . ARG B 1 203 ? 16.078 40.531 5.945 1 94.56 203 ARG B C 1
ATOM 4889 O O . ARG B 1 203 ? 15.961 40.938 7.105 1 94.56 203 ARG B O 1
ATOM 4896 N N . LEU B 1 204 ? 16.531 39.344 5.691 1 94 204 LEU B N 1
ATOM 4897 C CA . LEU B 1 204 ? 16.938 38.438 6.766 1 94 204 LEU B CA 1
ATOM 4898 C C . LEU B 1 204 ? 18.25 38.906 7.379 1 94 204 LEU B C 1
ATOM 4900 O O . LEU B 1 204 ? 18.5 38.688 8.57 1 94 204 LEU B O 1
ATOM 4904 N N . SER B 1 205 ? 19.078 39.531 6.605 1 90.75 205 SER B N 1
ATOM 4905 C CA . SER B 1 205 ? 20.406 39.969 7.055 1 90.75 205 SER B CA 1
ATOM 4906 C C . SER B 1 205 ? 20.344 41.281 7.832 1 90.75 205 SER B C 1
ATOM 4908 O O . SER B 1 205 ? 21.266 41.594 8.578 1 90.75 205 SER B O 1
ATOM 4910 N N . GLU B 1 206 ? 19.344 41.969 7.609 1 87.81 206 GLU B N 1
ATOM 4911 C CA . GLU B 1 206 ? 19.203 43.312 8.211 1 87.81 206 GLU B CA 1
ATOM 4912 C C . GLU B 1 206 ? 18.906 43.188 9.703 1 87.81 206 GLU B C 1
ATOM 4914 O O . GLU B 1 206 ? 19.047 44.188 10.438 1 87.81 206 GLU B O 1
ATOM 4919 N N . GLY B 1 207 ? 18.609 41.969 10.078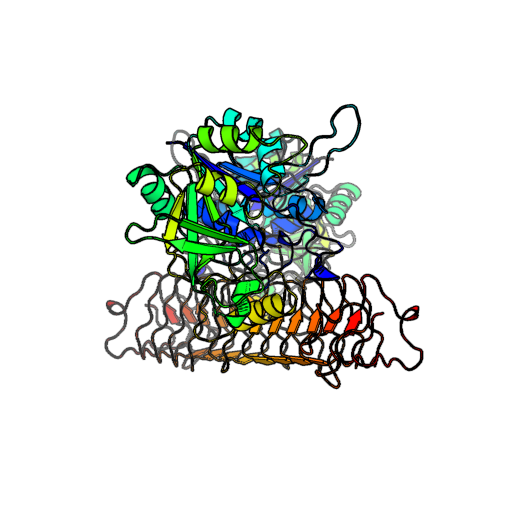 1 77.44 207 GLY B N 1
ATOM 4920 C CA . GLY B 1 207 ? 18.297 41.812 11.492 1 77.44 207 GLY B CA 1
ATOM 4921 C C . GLY B 1 207 ? 19.531 41.938 12.383 1 77.44 207 GLY B C 1
ATOM 4922 O O . GLY B 1 207 ? 20.609 41.469 12.016 1 77.44 207 GLY B O 1
ATOM 4923 N N . GLY B 1 208 ? 19.672 42.906 13.344 1 74.06 208 GLY B N 1
ATOM 4924 C CA . GLY B 1 208 ? 20.75 43 14.312 1 74.06 208 GLY B CA 1
ATOM 4925 C C . GLY B 1 208 ? 20.406 42.438 15.664 1 74.06 208 GLY B C 1
ATOM 4926 O O . GLY B 1 208 ? 19.312 41.875 15.852 1 74.06 208 GLY B O 1
ATOM 4927 N N . PRO B 1 209 ? 21.391 42.375 16.531 1 75.75 209 PRO B N 1
ATOM 4928 C CA . PRO B 1 209 ? 21.172 41.844 17.875 1 75.75 209 PRO B CA 1
ATOM 4929 C C . PRO B 1 209 ? 19.953 42.469 18.578 1 75.75 209 PRO B C 1
ATOM 4931 O O . PRO B 1 209 ? 19.25 41.781 19.312 1 75.75 209 PRO B O 1
ATOM 4934 N N . GLU B 1 210 ? 19.688 43.656 18.281 1 74.94 210 GLU B N 1
ATOM 4935 C CA . GLU B 1 210 ? 18.594 44.375 18.953 1 74.94 210 GLU B CA 1
ATOM 4936 C C . GLU B 1 210 ? 17.25 44.062 18.281 1 74.94 210 GLU B C 1
ATOM 4938 O O . GLU B 1 210 ? 16.203 44.219 18.906 1 74.94 210 GLU B O 1
ATOM 4943 N N . ASN B 1 211 ? 17.312 43.75 17.078 1 79.75 211 ASN B N 1
ATOM 4944 C CA . ASN B 1 211 ? 16.094 43.438 16.312 1 79.75 211 ASN B CA 1
ATOM 4945 C C . ASN B 1 211 ? 16.312 42.219 15.422 1 79.75 211 ASN B C 1
ATOM 4947 O O . ASN B 1 211 ? 16.297 42.312 14.195 1 79.75 211 ASN B O 1
ATOM 4951 N N . PRO B 1 212 ? 16.422 41.125 16.156 1 82.94 212 PRO B N 1
ATOM 4952 C CA . PRO B 1 212 ? 16.703 39.938 15.352 1 82.94 212 PRO B CA 1
ATOM 4953 C C . PRO B 1 212 ? 15.539 39.562 14.438 1 82.94 212 PRO B C 1
ATOM 4955 O O . PRO B 1 212 ? 14.375 39.719 14.812 1 82.94 212 PRO B O 1
ATOM 4958 N N . ARG B 1 213 ? 15.75 39.25 13.227 1 85.62 213 ARG B N 1
ATOM 4959 C CA . ARG B 1 213 ? 14.773 38.75 12.273 1 85.62 213 ARG B CA 1
ATOM 4960 C C . ARG B 1 213 ? 14.766 37.219 12.25 1 85.62 213 ARG B C 1
ATOM 4962 O O . ARG B 1 213 ? 15.156 36.625 11.258 1 85.62 213 ARG B O 1
ATOM 4969 N N . ILE B 1 214 ? 14.148 36.719 13.312 1 89.81 214 ILE B N 1
ATOM 4970 C CA . ILE B 1 214 ? 14.281 35.281 13.492 1 89.81 214 ILE B CA 1
ATOM 4971 C C . ILE B 1 214 ? 12.969 34.594 13.102 1 89.81 214 ILE B C 1
ATOM 4973 O O . ILE B 1 214 ? 12.945 33.375 12.852 1 89.81 214 ILE B O 1
ATOM 4977 N N . ASP B 1 215 ? 11.938 35.406 13.078 1 92.75 215 ASP B N 1
ATOM 4978 C CA . ASP B 1 215 ? 10.625 34.844 12.766 1 92.75 215 ASP B CA 1
ATOM 4979 C C . ASP B 1 215 ? 9.93 35.656 11.664 1 92.75 215 ASP B C 1
ATOM 4981 O O . ASP B 1 215 ? 9.961 36.875 11.664 1 92.75 215 ASP B O 1
ATOM 4985 N N . PHE B 1 216 ? 9.281 34.969 10.719 1 94.38 216 PHE B N 1
ATOM 4986 C CA . PHE B 1 216 ? 8.633 35.625 9.609 1 94.38 216 PHE B CA 1
ATOM 4987 C C . PHE B 1 216 ? 7.461 36.469 10.102 1 94.38 216 PHE B C 1
ATOM 4989 O O . PHE B 1 216 ? 7.332 37.656 9.727 1 94.38 216 PHE B O 1
ATOM 4996 N N . GLY B 1 217 ? 6.578 35.875 10.906 1 92.31 217 GLY B N 1
ATOM 4997 C CA . GLY B 1 217 ? 5.375 36.562 11.352 1 92.31 217 GLY B CA 1
ATOM 4998 C C . GLY B 1 217 ? 5.648 37.688 12.336 1 92.31 217 GLY B C 1
ATOM 4999 O O . GLY B 1 217 ? 5.02 38.75 12.281 1 92.31 217 GLY B O 1
ATOM 5000 N N . LYS B 1 218 ? 6.598 37.469 13.211 1 91.44 218 LYS B N 1
ATOM 5001 C CA . LYS B 1 218 ? 6.84 38.406 14.305 1 91.44 218 LYS B CA 1
ATOM 5002 C C . LYS B 1 218 ? 7.789 39.531 13.875 1 91.44 218 LYS B C 1
ATOM 5004 O O . LYS B 1 218 ? 7.695 40.656 14.367 1 91.44 218 LYS B O 1
ATOM 5009 N N . ASP B 1 219 ? 8.695 39.188 12.93 1 94 219 ASP B N 1
ATOM 5010 C CA . ASP B 1 219 ? 9.789 40.125 12.688 1 94 219 ASP B CA 1
ATOM 5011 C C . ASP B 1 219 ? 9.836 40.562 11.227 1 94 219 ASP B C 1
ATOM 5013 O O . ASP B 1 219 ? 9.633 41.719 10.906 1 94 219 ASP B O 1
ATOM 5017 N N . VAL B 1 220 ? 9.914 39.625 10.359 1 95.12 220 VAL B N 1
ATOM 5018 C CA . VAL B 1 220 ? 10.289 39.906 8.977 1 95.12 220 VAL B CA 1
ATOM 5019 C C . VAL B 1 220 ? 9.133 40.594 8.258 1 95.12 220 VAL B C 1
ATOM 5021 O O . VAL B 1 220 ? 9.305 41.688 7.676 1 95.12 220 VAL B O 1
ATOM 5024 N N . ILE B 1 221 ? 7.914 40.031 8.336 1 96.06 221 ILE B N 1
ATOM 5025 C CA . ILE B 1 221 ? 6.777 40.531 7.574 1 96.06 221 ILE B CA 1
ATOM 5026 C C . ILE B 1 221 ? 6.391 41.938 8.07 1 96.06 221 ILE B C 1
ATOM 5028 O O . ILE B 1 221 ? 6.246 42.875 7.277 1 96.06 221 ILE B O 1
ATOM 5032 N N . PRO B 1 222 ? 6.316 42.094 9.375 1 94.19 222 PRO B N 1
ATOM 5033 C CA . PRO B 1 222 ? 6.012 43.438 9.859 1 94.19 222 PRO B CA 1
ATOM 5034 C C . PRO B 1 222 ? 7.059 44.469 9.438 1 94.19 222 PRO B C 1
ATOM 5036 O O . PRO B 1 222 ? 6.711 45.594 9.062 1 94.19 222 PRO B O 1
ATOM 5039 N N . ALA B 1 223 ? 8.32 44.125 9.477 1 93.94 223 ALA B N 1
ATOM 5040 C CA . ALA B 1 223 ? 9.391 45.031 9.078 1 93.94 223 ALA B CA 1
ATOM 5041 C C . ALA B 1 223 ? 9.289 45.406 7.602 1 93.94 223 ALA B C 1
ATOM 5043 O O . ALA B 1 223 ? 9.492 46.562 7.223 1 93.94 223 ALA B O 1
ATOM 5044 N N . MET B 1 224 ? 8.992 44.438 6.758 1 96.31 224 MET B N 1
ATOM 5045 C CA . MET B 1 224 ? 8.875 44.656 5.32 1 96.31 224 MET B CA 1
ATOM 5046 C C . MET B 1 224 ? 7.734 45.625 5.012 1 96.31 224 MET B C 1
ATOM 5048 O O . MET B 1 224 ? 7.887 46.531 4.18 1 96.31 224 MET B O 1
ATOM 5052 N N . ILE B 1 225 ? 6.641 45.438 5.684 1 96 225 ILE B N 1
ATOM 5053 C CA . ILE B 1 225 ? 5.496 46.312 5.48 1 96 225 ILE B CA 1
ATOM 5054 C C . ILE B 1 225 ? 5.848 47.719 5.934 1 96 225 ILE B C 1
ATOM 5056 O O . ILE B 1 225 ? 5.586 48.688 5.219 1 96 225 ILE B O 1
ATOM 5060 N N . ALA B 1 226 ? 6.43 47.875 7.09 1 93.88 226 ALA B N 1
ATOM 5061 C CA . ALA B 1 226 ? 6.785 49.156 7.668 1 93.88 226 ALA B CA 1
ATOM 5062 C C . ALA B 1 226 ? 7.781 49.906 6.781 1 93.88 226 ALA B C 1
ATOM 5064 O O . ALA B 1 226 ? 7.742 51.125 6.688 1 93.88 226 ALA B O 1
ATOM 5065 N N . GLU B 1 227 ? 8.602 49.156 6.137 1 94.25 227 GLU B N 1
ATOM 5066 C CA . GLU B 1 227 ? 9.672 49.75 5.352 1 94.25 227 GLU B CA 1
ATOM 5067 C C . GLU B 1 227 ? 9.242 49.969 3.904 1 94.25 227 GLU B C 1
ATOM 5069 O O . GLU B 1 227 ? 10.023 50.469 3.086 1 94.25 227 GLU B O 1
ATOM 5074 N N . GLY B 1 228 ? 8.102 49.594 3.533 1 94.38 228 GLY B N 1
ATOM 5075 C CA . GLY B 1 228 ? 7.508 49.969 2.262 1 94.38 228 GLY B CA 1
ATOM 5076 C C . GLY B 1 228 ? 7.727 48.938 1.17 1 94.38 228 GLY B C 1
ATOM 5077 O O . GLY B 1 228 ? 7.574 49.219 -0.015 1 94.38 228 GLY B O 1
ATOM 5078 N N . ASP B 1 229 ? 8.188 47.75 1.559 1 96.75 229 ASP B N 1
ATOM 5079 C CA . ASP B 1 229 ? 8.297 46.688 0.561 1 96.75 229 ASP B CA 1
ATOM 5080 C C . ASP B 1 229 ? 6.934 46.406 -0.059 1 96.75 229 ASP B C 1
ATOM 5082 O O . ASP B 1 229 ? 5.895 46.688 0.529 1 96.75 229 ASP B O 1
ATOM 5086 N N . ARG B 1 230 ? 6.965 45.875 -1.222 1 97.81 230 ARG B N 1
ATOM 5087 C CA . ARG B 1 230 ? 5.742 45.469 -1.911 1 97.81 230 ARG B CA 1
ATOM 5088 C C . ARG B 1 230 ? 5.289 44.094 -1.466 1 97.81 230 ARG B C 1
ATOM 5090 O O . ARG B 1 230 ? 5.641 43.062 -2.088 1 97.81 230 ARG B O 1
ATOM 5097 N N . VAL B 1 231 ? 4.465 44.094 -0.448 1 98.44 231 VAL B N 1
ATOM 5098 C CA . VAL B 1 231 ? 3.945 42.875 0.119 1 98.44 231 VAL B CA 1
ATOM 5099 C C . VAL B 1 231 ? 2.488 42.688 -0.296 1 98.44 231 VAL B C 1
ATOM 5101 O O . VAL B 1 231 ? 1.646 43.531 -0.029 1 98.44 231 VAL B O 1
ATOM 5104 N N . PHE B 1 232 ? 2.211 41.5 -0.925 1 98.62 232 PHE B N 1
ATOM 5105 C CA . PHE B 1 232 ? 0.88 41.281 -1.484 1 98.62 232 PHE B CA 1
ATOM 5106 C C . PHE B 1 232 ? 0.248 40.031 -0.923 1 98.62 232 PHE B C 1
ATOM 5108 O O . PHE B 1 232 ? 0.955 39.094 -0.538 1 98.62 232 PHE B O 1
ATOM 5115 N N . ALA B 1 233 ? -1.094 40.031 -0.827 1 98.38 233 ALA B N 1
ATOM 5116 C CA . ALA B 1 233 ? -1.882 38.875 -0.443 1 98.38 233 ALA B CA 1
ATOM 5117 C C . ALA B 1 233 ? -2.402 38.125 -1.673 1 98.38 233 ALA B C 1
ATOM 5119 O O . ALA B 1 233 ? -2.871 38.75 -2.627 1 98.38 233 ALA B O 1
ATOM 5120 N N . TYR B 1 234 ? -2.176 36.844 -1.689 1 98.38 234 TYR B N 1
ATOM 5121 C CA . TYR B 1 234 ? -2.779 35.969 -2.697 1 98.38 234 TYR B CA 1
ATOM 5122 C C . TYR B 1 234 ? -3.916 35.156 -2.1 1 98.38 234 TYR B C 1
ATOM 5124 O O . TYR B 1 234 ? -3.682 34.25 -1.286 1 98.38 234 TYR B O 1
ATOM 5132 N N . ARG B 1 235 ? -5.078 35.406 -2.523 1 97 235 ARG B N 1
ATOM 5133 C CA . ARG B 1 235 ? -6.242 34.75 -1.96 1 97 235 ARG B CA 1
ATOM 5134 C C . ARG B 1 235 ? -6.379 33.312 -2.514 1 97 235 ARG B C 1
ATOM 5136 O O . ARG B 1 235 ? -6.539 33.125 -3.723 1 97 235 ARG B O 1
ATOM 5143 N N . TYR B 1 236 ? -6.277 32.375 -1.567 1 95.62 236 TYR B N 1
ATOM 5144 C CA . TYR B 1 236 ? -6.422 30.984 -1.934 1 95.62 236 TYR B CA 1
ATOM 5145 C C . TYR B 1 236 ? -7.852 30.5 -1.704 1 95.62 236 TYR B C 1
ATOM 5147 O O . TYR B 1 236 ? -8.461 30.812 -0.675 1 95.62 236 TYR B O 1
ATOM 5155 N N . GLU B 1 237 ? -8.359 29.859 -2.799 1 91.81 237 GLU B N 1
ATOM 5156 C CA . GLU B 1 237 ? -9.68 29.234 -2.699 1 91.81 237 GLU B CA 1
ATOM 5157 C C . GLU B 1 237 ? -9.57 27.719 -2.705 1 91.81 237 GLU B C 1
ATOM 5159 O O . GLU B 1 237 ? -9.156 27.125 -3.703 1 91.81 237 GLU B O 1
ATOM 5164 N N . GLY B 1 238 ? -9.711 27.125 -1.574 1 91.25 238 GLY B N 1
ATOM 5165 C CA . GLY B 1 238 ? -9.625 25.672 -1.459 1 91.25 238 GLY B CA 1
ATOM 5166 C C . GLY B 1 238 ? -9.594 25.188 -0.021 1 91.25 238 GLY B C 1
ATOM 5167 O O . GLY B 1 238 ? -9.969 25.922 0.895 1 91.25 238 GLY B O 1
ATOM 5168 N N . TYR B 1 239 ? -9.227 24 0.096 1 93.44 239 TYR B N 1
ATOM 5169 C CA . TYR B 1 239 ? -9.164 23.375 1.413 1 93.44 239 TYR B CA 1
ATOM 5170 C C . TYR B 1 239 ? -7.789 23.547 2.039 1 93.44 239 TYR B C 1
ATOM 5172 O O . TYR B 1 239 ? -6.77 23.344 1.384 1 93.44 239 TYR B O 1
ATOM 5180 N N . TRP B 1 240 ? -7.758 24.016 3.238 1 94.62 240 TRP B N 1
ATOM 5181 C CA . TRP B 1 240 ? -6.531 24.203 4.008 1 94.62 240 TRP B CA 1
ATOM 5182 C C . TRP B 1 240 ? -6.805 24.094 5.504 1 94.62 240 TRP B C 1
ATOM 5184 O O . TRP B 1 240 ? -7.719 24.734 6.023 1 94.62 240 TRP B O 1
ATOM 5194 N N . VAL B 1 241 ? -6.027 23.219 6.129 1 93.44 241 VAL B N 1
ATOM 5195 C CA . VAL B 1 241 ? -6.203 23.047 7.57 1 93.44 241 VAL B CA 1
ATOM 5196 C C . VAL B 1 241 ? -4.836 22.938 8.242 1 93.44 241 VAL B C 1
ATOM 5198 O O . VAL B 1 241 ? -3.934 22.281 7.73 1 93.44 241 VAL B O 1
ATOM 5201 N N . ASP B 1 242 ? -4.715 23.625 9.352 1 89.31 242 ASP B N 1
ATOM 5202 C CA . ASP B 1 242 ? -3.574 23.469 10.242 1 89.31 242 ASP B CA 1
ATOM 5203 C C . ASP B 1 242 ? -3.832 22.359 11.258 1 89.31 242 ASP B C 1
ATOM 5205 O O . ASP B 1 242 ? -4.73 22.469 12.094 1 89.31 242 ASP B O 1
ATOM 5209 N N . VAL B 1 243 ? -3.061 21.266 11.188 1 88.88 243 VAL B N 1
ATOM 5210 C CA . VAL B 1 243 ? -3.248 20.156 12.102 1 88.88 243 VAL B CA 1
ATOM 5211 C C . VAL B 1 243 ? -2.23 20.25 13.242 1 88.88 243 VAL B C 1
ATOM 5213 O O . VAL B 1 243 ? -1.606 19.25 13.602 1 88.88 243 VAL B O 1
ATOM 5216 N N . GLY B 1 244 ? -2.141 21.344 13.898 1 83.38 244 GLY B N 1
ATOM 5217 C CA . GLY B 1 244 ? -1.141 21.578 14.93 1 83.38 244 GLY B CA 1
ATOM 5218 C C . GLY B 1 244 ? -1.603 21.156 16.312 1 83.38 244 GLY B C 1
ATOM 5219 O O . GLY B 1 244 ? -0.798 21.078 17.234 1 83.38 244 GLY B O 1
ATOM 5220 N N . THR B 1 245 ? -2.873 20.875 16.469 1 88.88 245 THR B N 1
ATOM 5221 C CA . THR B 1 245 ? -3.414 20.453 17.75 1 88.88 245 THR B CA 1
ATOM 5222 C C . THR B 1 245 ? -4.02 19.047 17.641 1 88.88 245 THR B C 1
ATOM 5224 O O . THR B 1 245 ? -4.32 18.578 16.531 1 88.88 245 THR B O 1
ATOM 5227 N N . VAL B 1 246 ? -4.23 18.438 18.797 1 94.19 246 VAL B N 1
ATOM 5228 C CA . VAL B 1 246 ? -4.809 17.094 18.828 1 94.19 246 VAL B CA 1
ATOM 5229 C C . VAL B 1 246 ? -6.223 17.125 18.25 1 94.19 246 VAL B C 1
ATOM 5231 O O . VAL B 1 246 ? -6.602 16.25 17.469 1 94.19 246 VAL B O 1
ATOM 5234 N N . ASP B 1 247 ? -6.914 18.188 18.656 1 93.5 247 ASP B N 1
ATOM 5235 C CA . ASP B 1 247 ? -8.297 18.328 18.188 1 93.5 247 ASP B CA 1
ATOM 5236 C C . ASP B 1 247 ? -8.359 18.469 16.672 1 93.5 247 ASP B C 1
ATOM 5238 O O . ASP B 1 247 ? -9.148 17.781 16.016 1 93.5 247 ASP B O 1
ATOM 5242 N N . SER B 1 248 ? -7.613 19.375 16.188 1 91.81 248 SER B N 1
ATOM 5243 C CA . SER B 1 248 ? -7.625 19.609 14.75 1 91.81 248 SER B CA 1
ATOM 5244 C C . SER B 1 248 ? -7.133 18.391 13.984 1 91.81 248 SER B C 1
ATOM 5246 O O . SER B 1 248 ? -7.656 18.062 12.922 1 91.81 248 SER B O 1
ATOM 5248 N N . TYR B 1 249 ? -6.152 17.75 14.578 1 95.75 249 TYR B N 1
ATOM 5249 C CA . TYR B 1 249 ? -5.605 16.531 13.969 1 95.75 249 TYR B CA 1
ATOM 5250 C C . TYR B 1 249 ? -6.668 15.445 13.867 1 95.75 249 TYR B C 1
ATOM 5252 O O . TYR B 1 249 ? -6.891 14.883 12.797 1 95.75 249 TYR B O 1
ATOM 5260 N N . TRP B 1 250 ? -7.289 15.203 14.906 1 97.56 250 TRP B N 1
ATOM 5261 C CA . TRP B 1 250 ? -8.344 14.195 14.992 1 97.56 250 TRP B CA 1
ATOM 5262 C C . TRP B 1 250 ? -9.508 14.547 14.07 1 97.56 250 TRP B C 1
ATOM 5264 O O . TRP B 1 250 ? -9.922 13.727 13.25 1 97.56 250 TRP B O 1
ATOM 5274 N N . ALA B 1 251 ? -9.938 15.727 14.156 1 96.19 251 ALA B N 1
ATOM 5275 C CA . ALA B 1 251 ? -11.094 16.156 13.383 1 96.19 251 ALA B CA 1
ATOM 5276 C C . ALA B 1 251 ? -10.812 16.094 11.883 1 96.19 251 ALA B C 1
ATOM 5278 O O . ALA B 1 251 ? -11.68 15.68 11.102 1 96.19 251 ALA B O 1
ATOM 5279 N N . THR B 1 252 ? -9.656 16.531 11.516 1 96.25 252 THR B N 1
ATOM 5280 C CA . THR B 1 252 ? -9.297 16.531 10.102 1 96.25 252 THR B CA 1
ATOM 5281 C C . THR B 1 252 ? -9.242 15.117 9.547 1 96.25 252 THR B C 1
ATOM 5283 O O . THR B 1 252 ? -9.672 14.867 8.414 1 96.25 252 THR B O 1
ATOM 5286 N N . ASN B 1 253 ? -8.734 14.188 10.281 1 97.81 253 ASN B N 1
ATOM 5287 C CA . ASN B 1 253 ? -8.75 12.789 9.867 1 97.81 253 ASN B CA 1
ATOM 5288 C C . ASN B 1 253 ? -10.164 12.281 9.641 1 97.81 253 ASN B C 1
ATOM 5290 O O . ASN B 1 253 ? -10.453 11.656 8.617 1 97.81 253 ASN B O 1
ATOM 5294 N N . LEU B 1 254 ? -11.023 12.562 10.57 1 97.44 254 LEU B N 1
ATOM 5295 C CA . LEU B 1 254 ? -12.383 12.031 10.5 1 97.44 254 LEU B CA 1
ATOM 5296 C C . LEU B 1 254 ? -13.18 12.727 9.398 1 97.44 254 LEU B C 1
ATOM 5298 O O . LEU B 1 254 ? -14.078 12.125 8.805 1 97.44 254 LEU B O 1
ATOM 5302 N N . ASP B 1 255 ? -12.789 13.961 9.117 1 95.88 255 ASP B N 1
ATOM 5303 C CA . ASP B 1 255 ? -13.453 14.688 8.039 1 95.88 255 ASP B CA 1
ATOM 5304 C C . ASP B 1 255 ? -13.281 13.969 6.707 1 95.88 255 ASP B C 1
ATOM 5306 O O . ASP B 1 255 ? -14.141 14.086 5.82 1 95.88 255 ASP B O 1
ATOM 5310 N N . LEU B 1 256 ? -12.227 13.242 6.574 1 96.06 256 LEU B N 1
ATOM 5311 C CA . LEU B 1 256 ? -11.945 12.516 5.344 1 96.06 256 LEU B CA 1
ATOM 5312 C C . LEU B 1 256 ? -12.961 11.406 5.117 1 96.06 256 LEU B C 1
ATOM 5314 O O . LEU B 1 256 ? -13.086 10.891 4.004 1 96.06 256 LEU B O 1
ATOM 5318 N N . LEU B 1 257 ? -13.625 10.984 6.16 1 96.81 257 LEU B N 1
ATOM 5319 C CA . LEU B 1 257 ? -14.508 9.82 6.117 1 96.81 257 LEU B CA 1
ATOM 5320 C C . LEU B 1 257 ? -15.883 10.195 5.582 1 96.81 257 LEU B C 1
ATOM 5322 O O . LEU B 1 257 ? -16.688 9.32 5.254 1 96.81 257 LEU B O 1
ATOM 5326 N N . LYS B 1 258 ? -16.078 11.492 5.484 1 93.44 258 LYS B N 1
ATOM 5327 C CA . LYS B 1 258 ? -17.359 11.953 4.969 1 93.44 258 LYS B CA 1
ATOM 5328 C C . LYS B 1 258 ? -17.547 11.539 3.514 1 93.44 258 LYS B C 1
ATOM 5330 O O . LYS B 1 258 ? -16.578 11.352 2.785 1 93.44 258 LYS B O 1
ATOM 5335 N N . PRO B 1 259 ? -18.766 11.359 3.062 1 86.62 259 PRO B N 1
ATOM 5336 C CA . PRO B 1 259 ? -19.031 10.977 1.674 1 86.62 259 PRO B CA 1
ATOM 5337 C C . PRO B 1 259 ? -18.438 11.961 0.668 1 86.62 259 PRO B C 1
ATOM 5339 O O . PRO B 1 259 ? -17.922 11.539 -0.37 1 86.62 259 PRO B O 1
ATOM 5342 N N . GLU B 1 260 ? -18.531 13.203 0.997 1 89 260 GLU B N 1
ATOM 5343 C CA . GLU B 1 260 ? -17.922 14.25 0.174 1 89 260 GLU B CA 1
ATOM 5344 C C . GLU B 1 260 ? -16.969 15.109 0.989 1 89 260 GLU B C 1
ATOM 5346 O O . GLU B 1 260 ? -17.281 16.25 1.319 1 89 260 GLU B O 1
ATOM 5351 N N . PRO B 1 261 ? -15.828 14.523 1.159 1 90.81 261 PRO B N 1
ATOM 5352 C CA . PRO B 1 261 ? -14.875 15.297 1.957 1 90.81 261 PRO B CA 1
ATOM 5353 C C . PRO B 1 261 ? -14.32 16.5 1.205 1 90.81 261 PRO B C 1
ATOM 5355 O O . PRO B 1 261 ? -14.258 16.5 -0.027 1 90.81 261 PRO B O 1
ATOM 5358 N N . ALA B 1 262 ? -13.953 17.516 1.97 1 89.38 262 ALA B N 1
ATOM 5359 C CA . ALA B 1 262 ? -13.359 18.719 1.375 1 89.38 262 ALA B CA 1
ATOM 5360 C C . ALA B 1 262 ? -12.008 18.391 0.735 1 89.38 262 ALA B C 1
ATOM 5362 O O . ALA B 1 262 ? -11.633 19.016 -0.265 1 89.38 262 ALA B O 1
ATOM 5363 N N . LEU B 1 263 ? -11.352 17.469 1.326 1 92.19 263 LEU B N 1
ATOM 5364 C CA . LEU B 1 263 ? -10.086 16.969 0.787 1 92.19 263 LEU B CA 1
ATOM 5365 C C . LEU B 1 263 ? -10.266 15.586 0.169 1 92.19 263 LEU B C 1
ATOM 5367 O O . LEU B 1 263 ? -10.469 14.609 0.884 1 92.19 263 LEU B O 1
ATOM 5371 N N . ASP B 1 264 ? -10.164 15.531 -1.144 1 92.25 264 ASP B N 1
ATOM 5372 C CA . ASP B 1 264 ? -10.305 14.258 -1.84 1 92.25 264 ASP B CA 1
ATOM 5373 C C . ASP B 1 264 ? -8.938 13.641 -2.135 1 92.25 264 ASP B C 1
ATOM 5375 O O . ASP B 1 264 ? -8.18 14.164 -2.957 1 92.25 264 ASP B O 1
ATOM 5379 N N . LEU B 1 265 ? -8.68 12.547 -1.531 1 93.75 265 LEU B N 1
ATOM 5380 C CA . LEU B 1 265 ? -7.379 11.898 -1.685 1 93.75 265 LEU B CA 1
ATOM 5381 C C . LEU B 1 265 ? -7.418 10.875 -2.811 1 93.75 265 LEU B C 1
ATOM 5383 O O . LEU B 1 265 ? -6.395 10.273 -3.143 1 93.75 265 LEU B O 1
ATOM 5387 N N . TYR B 1 266 ? -8.516 10.664 -3.447 1 90.25 266 TYR B N 1
ATOM 5388 C CA . TYR B 1 266 ? -8.695 9.539 -4.359 1 90.25 266 TYR B CA 1
ATOM 5389 C C . TYR B 1 266 ? -8.758 10.016 -5.805 1 90.25 266 TYR B C 1
ATOM 5391 O O . TYR B 1 266 ? -8.984 9.211 -6.719 1 90.25 266 TYR B O 1
ATOM 5399 N N . THR B 1 267 ? -8.5 11.227 -6.008 1 85.5 267 THR B N 1
ATOM 5400 C CA . THR B 1 267 ? -8.484 11.75 -7.371 1 85.5 267 THR B CA 1
ATOM 5401 C C . THR B 1 267 ? -7.094 11.609 -7.984 1 85.5 267 THR B C 1
ATOM 5403 O O . THR B 1 267 ? -6.086 11.742 -7.289 1 85.5 267 THR B O 1
ATOM 5406 N N . ASP B 1 268 ? -7.102 11.406 -9.281 1 81.5 268 ASP B N 1
ATOM 5407 C CA . ASP B 1 268 ? -5.84 11.242 -10 1 81.5 268 ASP B CA 1
ATOM 5408 C C . ASP B 1 268 ? -5.285 12.594 -10.453 1 81.5 268 ASP B C 1
ATOM 5410 O O . ASP B 1 268 ? -4.125 12.688 -10.852 1 81.5 268 ASP B O 1
ATOM 5414 N N . LYS B 1 269 ? -5.949 13.625 -10.398 1 85.88 269 LYS B N 1
ATOM 5415 C CA . LYS B 1 269 ? -5.551 14.922 -10.93 1 85.88 269 LYS B CA 1
ATOM 5416 C C . LYS B 1 269 ? -4.453 15.555 -10.078 1 85.88 269 LYS B C 1
ATOM 5418 O O . LYS B 1 269 ? -3.607 16.297 -10.594 1 85.88 269 LYS B O 1
ATOM 5423 N N . TRP B 1 270 ? -4.395 15.32 -8.852 1 91 270 TRP B N 1
ATOM 5424 C CA . TRP B 1 270 ? -3.432 15.883 -7.91 1 91 270 TRP B CA 1
ATOM 5425 C C . TRP B 1 270 ? -3.109 14.898 -6.793 1 91 270 TRP B C 1
ATOM 5427 O O . TRP B 1 270 ? -3.465 15.125 -5.637 1 91 270 TRP B O 1
ATOM 5437 N N . PRO B 1 271 ? -2.379 13.945 -7.199 1 91 271 PRO B N 1
ATOM 5438 C CA . PRO B 1 271 ? -2.119 12.867 -6.246 1 91 271 PRO B CA 1
ATOM 5439 C C . PRO B 1 271 ? -1.197 13.297 -5.105 1 91 271 PRO B C 1
ATOM 5441 O O . PRO B 1 271 ? -0.289 14.102 -5.312 1 91 271 PRO B O 1
ATOM 5444 N N . ILE B 1 272 ? -1.471 12.828 -3.967 1 94.06 272 ILE B N 1
ATOM 5445 C CA . ILE B 1 272 ? -0.555 12.953 -2.838 1 94.06 272 ILE B CA 1
ATOM 5446 C C . ILE B 1 272 ? 0.312 11.695 -2.74 1 94.06 272 ILE B C 1
ATOM 5448 O O . ILE B 1 272 ? -0.205 10.594 -2.574 1 94.06 272 ILE B O 1
ATOM 5452 N N . HIS B 1 273 ? 1.609 11.914 -2.84 1 92.19 273 HIS B N 1
ATOM 5453 C CA . HIS B 1 273 ? 2.57 10.82 -2.807 1 92.19 273 HIS B CA 1
ATOM 5454 C C . HIS B 1 273 ? 3.072 10.562 -1.388 1 92.19 273 HIS B C 1
ATOM 5456 O O . HIS B 1 273 ? 3.064 11.477 -0.552 1 92.19 273 HIS B O 1
ATOM 5462 N N . THR B 1 274 ? 3.436 9.367 -1.141 1 92.56 274 THR B N 1
ATOM 5463 C CA . THR B 1 274 ? 4.004 9 0.151 1 92.56 274 THR B CA 1
ATOM 5464 C C . THR B 1 274 ? 4.898 7.77 0.021 1 92.56 274 THR B C 1
ATOM 5466 O O . THR B 1 274 ? 4.906 7.109 -1.021 1 92.56 274 THR B O 1
ATOM 5469 N N . LYS B 1 275 ? 5.75 7.594 1.005 1 86.25 275 LYS B N 1
ATOM 5470 C CA . LYS B 1 275 ? 6.473 6.332 1.123 1 86.25 275 LYS B CA 1
ATOM 5471 C C . LYS B 1 275 ? 5.57 5.227 1.664 1 86.25 275 LYS B C 1
ATOM 5473 O O . LYS B 1 275 ? 5.223 5.227 2.846 1 86.25 275 LYS B O 1
ATOM 5478 N N . SER B 1 276 ? 5.23 4.324 0.797 1 82.62 276 SER B N 1
ATOM 5479 C CA . SER B 1 276 ? 4.309 3.271 1.217 1 82.62 276 SER B CA 1
ATOM 5480 C C . SER B 1 276 ? 5.059 2.105 1.854 1 82.62 276 SER B C 1
ATOM 5482 O O . SER B 1 276 ? 6.176 1.778 1.443 1 82.62 276 SER B O 1
ATOM 5484 N N . GLU B 1 277 ? 4.371 1.572 2.895 1 82.94 277 GLU B N 1
ATOM 5485 C CA . GLU B 1 277 ? 4.871 0.339 3.494 1 82.94 277 GLU B CA 1
ATOM 5486 C C . GLU B 1 277 ? 4.391 -0.885 2.721 1 82.94 277 GLU B C 1
ATOM 5488 O O . GLU B 1 277 ? 3.242 -0.933 2.273 1 82.94 277 GLU B O 1
ATOM 5493 N N . GLU B 1 278 ? 5.328 -1.798 2.549 1 84.19 278 GLU B N 1
ATOM 5494 C CA . GLU B 1 278 ? 4.941 -3.047 1.898 1 84.19 278 GLU B CA 1
ATOM 5495 C C . GLU B 1 278 ? 4.164 -3.949 2.854 1 84.19 278 GLU B C 1
ATOM 5497 O O . GLU B 1 278 ? 4.758 -4.605 3.715 1 84.19 278 GLU B O 1
ATOM 5502 N N . ARG B 1 279 ? 2.906 -3.895 2.707 1 92.12 279 ARG B N 1
ATOM 5503 C CA . ARG B 1 279 ? 1.982 -4.707 3.49 1 92.12 279 ARG B CA 1
ATOM 5504 C C . ARG B 1 279 ? 0.964 -5.402 2.592 1 92.12 279 ARG B C 1
ATOM 5506 O O . ARG B 1 279 ? 0.615 -4.887 1.528 1 92.12 279 ARG B O 1
ATOM 5513 N N . PRO B 1 280 ? 0.572 -6.664 3.02 1 94.44 280 PRO B N 1
ATOM 5514 C CA . PRO B 1 280 ? -0.533 -7.262 2.268 1 94.44 280 PRO B CA 1
ATOM 5515 C C . PRO B 1 280 ? -1.82 -6.445 2.359 1 94.44 280 PRO B C 1
ATOM 5517 O O . PRO B 1 280 ? -1.923 -5.539 3.191 1 94.44 280 PRO B O 1
ATOM 5520 N N . ALA B 1 281 ? -2.783 -6.711 1.466 1 96.31 281 ALA B N 1
ATOM 5521 C CA . ALA B 1 281 ? -4.098 -6.074 1.51 1 96.31 281 ALA B CA 1
ATOM 5522 C C . ALA B 1 281 ? -4.75 -6.266 2.875 1 96.31 281 ALA B C 1
ATOM 5524 O O . ALA B 1 281 ? -4.41 -7.195 3.611 1 96.31 281 ALA B O 1
ATOM 5525 N N . ALA B 1 282 ? -5.602 -5.324 3.197 1 97.75 282 ALA B N 1
ATOM 5526 C CA . ALA B 1 282 ? -6.328 -5.48 4.457 1 97.75 282 ALA B CA 1
ATOM 5527 C C . ALA B 1 282 ? -7.234 -6.707 4.422 1 97.75 282 ALA B C 1
ATOM 5529 O O . ALA B 1 282 ? -7.887 -6.973 3.408 1 97.75 282 ALA B O 1
ATOM 5530 N N . LYS B 1 283 ? -7.211 -7.469 5.496 1 97.62 283 LYS B N 1
ATOM 5531 C CA . LYS B 1 283 ? -8.031 -8.672 5.598 1 97.62 283 LYS B CA 1
ATOM 5532 C C . LYS B 1 283 ? -9.18 -8.469 6.586 1 97.62 283 LYS B C 1
ATOM 5534 O O . LYS B 1 283 ? -8.984 -7.918 7.668 1 97.62 283 LYS B O 1
ATOM 5539 N N . PHE B 1 284 ? -10.367 -8.875 6.184 1 97.88 284 PHE B N 1
ATOM 5540 C CA . PHE B 1 284 ? -11.57 -8.742 7.004 1 97.88 284 PHE B CA 1
ATOM 5541 C C . PHE B 1 284 ? -12.141 -10.117 7.344 1 97.88 284 PHE B C 1
ATOM 5543 O O . PHE B 1 284 ? -12.391 -10.93 6.449 1 97.88 284 PHE B O 1
ATOM 5550 N N . GLY B 1 285 ? -12.352 -10.383 8.633 1 95.81 285 GLY B N 1
ATOM 5551 C CA . GLY B 1 285 ? -12.891 -11.656 9.086 1 95.81 285 GLY B CA 1
ATOM 5552 C C . GLY B 1 285 ? -14.398 -11.75 8.93 1 95.81 285 GLY B C 1
ATOM 5553 O O . GLY B 1 285 ? -15.047 -10.781 8.531 1 95.81 285 GLY B O 1
ATOM 5554 N N . PRO B 1 286 ? -14.945 -12.938 9.211 1 93.12 286 PRO B N 1
ATOM 5555 C CA . PRO B 1 286 ? -16.375 -13.18 9 1 93.12 286 PRO B CA 1
ATOM 5556 C C . PRO B 1 286 ? -17.25 -12.328 9.906 1 93.12 286 PRO B C 1
ATOM 5558 O O . PRO B 1 286 ? -18.406 -12.039 9.555 1 93.12 286 PRO B O 1
ATOM 5561 N N . GLN B 1 287 ? -16.734 -11.914 11.047 1 92.06 287 GLN B N 1
ATOM 5562 C CA . GLN B 1 287 ? -17.562 -11.156 11.984 1 92.06 287 GLN B CA 1
ATOM 5563 C C . GLN B 1 287 ? -17.219 -9.672 11.93 1 92.06 287 GLN B C 1
ATOM 5565 O O . GLN B 1 287 ? -17.766 -8.883 12.703 1 92.06 287 GLN B O 1
ATOM 5570 N N . SER B 1 288 ? -16.359 -9.328 11.086 1 93.88 288 SER B N 1
ATOM 5571 C CA . SER B 1 288 ? -15.922 -7.938 11.023 1 93.88 288 SER B CA 1
ATOM 5572 C C . SER B 1 288 ? -17.031 -7.031 10.492 1 93.88 288 SER B C 1
ATOM 5574 O O . SER B 1 288 ? -17.891 -7.477 9.742 1 93.88 288 SER B O 1
ATOM 5576 N N . LYS B 1 289 ? -17.047 -5.863 11 1 95.31 289 LYS B N 1
ATOM 5577 C CA . LYS B 1 289 ? -17.906 -4.797 10.477 1 95.31 289 LYS B CA 1
ATOM 5578 C C . LYS B 1 289 ? -17.156 -3.473 10.414 1 95.31 289 LYS B C 1
ATOM 5580 O O . LYS B 1 289 ? -16.547 -3.051 11.398 1 95.31 289 LYS B O 1
ATOM 5585 N N . VAL B 1 290 ? -17.172 -2.832 9.281 1 97.25 290 VAL B N 1
ATOM 5586 C CA . VAL B 1 290 ? -16.484 -1.558 9.078 1 97.25 290 VAL B CA 1
ATOM 5587 C C . VAL B 1 290 ? -17.453 -0.543 8.484 1 97.25 290 VAL B C 1
ATOM 5589 O O . VAL B 1 290 ? -18.078 -0.807 7.449 1 97.25 290 VAL B O 1
ATOM 5592 N N . VAL B 1 291 ? -17.531 0.567 9.188 1 96.12 291 VAL B N 1
ATOM 5593 C CA . VAL B 1 291 ? -18.469 1.603 8.773 1 96.12 291 VAL B CA 1
ATOM 5594 C C . VAL B 1 291 ? -17.766 2.955 8.727 1 96.12 291 VAL B C 1
ATOM 5596 O O . VAL B 1 291 ? -17.094 3.338 9.68 1 96.12 291 VAL B O 1
ATOM 5599 N N . SER B 1 292 ? -17.969 3.744 7.598 1 97.12 292 SER B N 1
ATOM 5600 C CA . SER B 1 292 ? -17.453 5.102 7.488 1 97.12 292 SER B CA 1
ATOM 5601 C C . SER B 1 292 ? -16.031 5.195 8.023 1 97.12 292 SER B C 1
ATOM 5603 O O . SER B 1 292 ? -15.75 5.988 8.93 1 97.12 292 SER B O 1
ATOM 5605 N N . SER B 1 293 ? -15.164 4.41 7.457 1 98.56 293 SER B N 1
ATOM 5606 C CA . SER B 1 293 ? -13.805 4.324 7.98 1 98.56 293 SER B CA 1
ATOM 5607 C C . SER B 1 293 ? -12.781 4.195 6.855 1 98.56 293 SER B C 1
ATOM 5609 O O . SER B 1 293 ? -13.156 3.984 5.695 1 98.56 293 SER B O 1
ATOM 5611 N N . MET B 1 294 ? -11.609 4.484 7.152 1 98.31 294 MET B N 1
ATOM 5612 C CA . MET B 1 294 ? -10.453 4.25 6.289 1 98.31 294 MET B CA 1
ATOM 5613 C C . MET B 1 294 ? -9.555 3.166 6.871 1 98.31 294 MET B C 1
ATOM 5615 O O . MET B 1 294 ? -9.164 3.234 8.039 1 98.31 294 MET B O 1
ATOM 5619 N N . ILE B 1 295 ? -9.305 2.088 6.086 1 98.62 295 ILE B N 1
ATOM 5620 C CA . ILE B 1 295 ? -8.516 0.941 6.527 1 98.62 295 ILE B CA 1
ATOM 5621 C C . ILE B 1 295 ? -7.324 0.743 5.59 1 98.62 295 ILE B C 1
ATOM 5623 O O . ILE B 1 295 ? -7.5 0.588 4.379 1 98.62 295 ILE B O 1
ATOM 5627 N N . SER B 1 296 ? -6.152 0.755 6.16 1 97.81 296 SER B N 1
ATOM 5628 C CA . SER B 1 296 ? -4.934 0.643 5.363 1 97.81 296 SER B CA 1
ATOM 5629 C C . SER B 1 296 ? -4.516 -0.814 5.191 1 97.81 296 SER B C 1
ATOM 5631 O O . SER B 1 296 ? -4.961 -1.685 5.945 1 97.81 296 SER B O 1
ATOM 5633 N N . ASN B 1 297 ? -3.643 -1.069 4.152 1 97.25 297 ASN B N 1
ATOM 5634 C CA . ASN B 1 297 ? -3.059 -2.391 3.945 1 97.25 297 ASN B CA 1
ATOM 5635 C C . ASN B 1 297 ? -2.389 -2.914 5.211 1 97.25 297 ASN B C 1
ATOM 5637 O O . ASN B 1 297 ? -1.91 -2.131 6.035 1 97.25 297 ASN B O 1
ATOM 5641 N N . GLY B 1 298 ? -2.387 -4.242 5.336 1 96.31 298 GLY B N 1
ATOM 5642 C CA . GLY B 1 298 ? -1.743 -4.863 6.484 1 96.31 298 GLY B CA 1
ATOM 5643 C C . GLY B 1 298 ? -2.678 -5.051 7.664 1 96.31 298 GLY B C 1
ATOM 5644 O O . GLY B 1 298 ? -2.379 -5.816 8.586 1 96.31 298 GLY B O 1
ATOM 5645 N N . CYS B 1 299 ? -3.76 -4.305 7.648 1 98.06 299 CYS B N 1
ATOM 5646 C CA . CYS B 1 299 ? -4.715 -4.438 8.742 1 98.06 299 CYS B CA 1
ATOM 5647 C C . CYS B 1 299 ? -5.414 -5.793 8.695 1 98.06 299 CYS B C 1
ATOM 5649 O O . CYS B 1 299 ? -5.621 -6.352 7.617 1 98.06 299 CYS B O 1
ATOM 5651 N N . VAL B 1 300 ? -5.699 -6.332 9.781 1 97.56 300 VAL B N 1
ATOM 5652 C CA . VAL B 1 300 ? -6.57 -7.484 9.961 1 97.56 300 VAL B CA 1
ATOM 5653 C C . VAL B 1 300 ? -7.727 -7.121 10.883 1 97.56 300 VAL B C 1
ATOM 5655 O O . VAL B 1 300 ? -7.52 -6.848 12.07 1 97.56 300 VAL B O 1
ATOM 5658 N N . ILE B 1 301 ? -8.922 -7.094 10.352 1 98.25 301 ILE B N 1
ATOM 5659 C CA . ILE B 1 301 ? -10.094 -6.613 11.078 1 98.25 301 ILE B CA 1
ATOM 5660 C C . ILE B 1 301 ? -11.023 -7.785 11.398 1 98.25 301 ILE B C 1
ATOM 5662 O O . ILE B 1 301 ? -11.586 -8.398 10.492 1 98.25 301 ILE B O 1
ATOM 5666 N N . ARG B 1 302 ? -11.18 -8.07 12.641 1 97.38 302 ARG B N 1
ATOM 5667 C CA . ARG B 1 302 ? -12.07 -9.133 13.086 1 97.38 302 ARG B CA 1
ATOM 5668 C C . ARG B 1 302 ? -13.141 -8.586 14.023 1 97.38 302 ARG B C 1
ATOM 5670 O O . ARG B 1 302 ? -13.938 -9.344 14.578 1 97.38 302 ARG B O 1
ATOM 5677 N N . GLY B 1 303 ? -13.125 -7.277 14.273 1 97.62 303 GLY B N 1
ATOM 5678 C CA . GLY B 1 303 ? -14.094 -6.605 15.133 1 97.62 303 GLY B CA 1
ATOM 5679 C C . GLY B 1 303 ? -14.859 -5.508 14.414 1 97.62 303 GLY B C 1
ATOM 5680 O O . GLY B 1 303 ? -15.086 -5.586 13.203 1 97.62 303 GLY B O 1
ATOM 5681 N N . LEU B 1 304 ? -15.398 -4.562 15.242 1 98.12 304 LEU B N 1
ATOM 5682 C CA . LEU B 1 304 ? -16.203 -3.467 14.727 1 98.12 304 LEU B CA 1
ATOM 5683 C C . LEU B 1 304 ? -15.398 -2.18 14.641 1 98.12 304 LEU B C 1
ATOM 5685 O O . LEU B 1 304 ? -14.773 -1.767 15.617 1 98.12 304 LEU B O 1
ATOM 5689 N N . VAL B 1 305 ? -15.305 -1.585 13.484 1 98.62 305 VAL B N 1
ATOM 5690 C CA . VAL B 1 305 ? -14.641 -0.302 13.273 1 98.62 305 VAL B CA 1
ATOM 5691 C C . VAL B 1 305 ? -15.633 0.703 12.695 1 98.62 305 VAL B C 1
ATOM 5693 O O . VAL B 1 305 ? -16.188 0.485 11.609 1 98.62 305 VAL B O 1
ATOM 5696 N N . VAL B 1 306 ? -15.836 1.771 13.438 1 98.31 306 VAL B N 1
ATOM 5697 C CA . VAL B 1 306 ? -16.812 2.771 13.031 1 98.31 306 VAL B CA 1
ATOM 5698 C C . VAL B 1 306 ? -16.172 4.156 13.039 1 98.31 306 VAL B C 1
ATOM 5700 O O . VAL B 1 306 ? -15.57 4.562 14.031 1 98.31 306 VAL B O 1
ATOM 5703 N N . ASN B 1 307 ? -16.344 4.867 11.922 1 98.25 307 ASN B N 1
ATOM 5704 C CA . ASN B 1 307 ? -15.922 6.266 11.844 1 98.25 307 ASN B CA 1
ATOM 5705 C C . ASN B 1 307 ? -14.5 6.449 12.367 1 98.25 307 ASN B C 1
ATOM 5707 O O . ASN B 1 307 ? -14.258 7.27 13.25 1 98.25 307 ASN B O 1
ATOM 5711 N N . SER B 1 308 ? -13.602 5.672 11.805 1 98.81 308 SER B N 1
ATOM 5712 C CA . SER B 1 308 ? -12.242 5.648 12.328 1 98.81 308 SER B CA 1
ATOM 5713 C C . SER B 1 308 ? -11.227 5.477 11.203 1 98.81 308 SER B C 1
ATOM 5715 O O . SER B 1 308 ? -11.578 5.062 10.094 1 98.81 308 SER B O 1
ATOM 5717 N N . VAL B 1 309 ? -10.055 5.895 11.445 1 98.81 309 VAL B N 1
ATOM 5718 C CA . VAL B 1 309 ? -8.945 5.773 10.508 1 98.81 309 VAL B CA 1
ATOM 5719 C C . VAL B 1 309 ? -7.887 4.836 11.086 1 98.81 309 VAL B C 1
ATOM 5721 O O . VAL B 1 309 ? -7.352 5.082 12.172 1 98.81 309 VAL B O 1
ATOM 5724 N N . LEU B 1 310 ? -7.594 3.711 10.391 1 98.81 310 LEU B N 1
ATOM 5725 C CA . LEU B 1 310 ? -6.598 2.744 10.844 1 98.81 310 LEU B CA 1
ATOM 5726 C C . LEU B 1 310 ? -5.395 2.725 9.906 1 98.81 310 LEU B C 1
ATOM 5728 O O . LEU B 1 310 ? -5.539 2.469 8.711 1 98.81 310 LEU B O 1
ATOM 5732 N N . SER B 1 311 ? -4.258 2.992 10.492 1 98.44 311 SER B N 1
ATOM 5733 C CA . SER B 1 311 ? -2.994 2.938 9.766 1 98.44 311 SER B CA 1
ATOM 5734 C C . SER B 1 311 ? -2.582 1.497 9.484 1 98.44 311 SER B C 1
ATOM 5736 O O . SER B 1 311 ? -3.24 0.558 9.93 1 98.44 311 SER B O 1
ATOM 5738 N N . PRO B 1 312 ? -1.545 1.305 8.656 1 97.19 312 PRO B N 1
ATOM 5739 C CA . PRO B 1 312 ? -1.145 -0.047 8.258 1 97.19 312 PRO B CA 1
ATOM 5740 C C . PRO B 1 312 ? -0.806 -0.938 9.445 1 97.19 312 PRO B C 1
ATOM 5742 O O . PRO B 1 312 ? -0.141 -0.493 10.383 1 97.19 312 PRO B O 1
ATOM 5745 N N . GLY B 1 313 ? -1.272 -2.178 9.375 1 97.25 313 GLY B N 1
ATOM 5746 C CA . GLY B 1 313 ? -0.822 -3.195 10.312 1 97.25 313 GLY B CA 1
ATOM 5747 C C . GLY B 1 313 ? -1.626 -3.221 11.594 1 97.25 313 GLY B C 1
ATOM 5748 O O . GLY B 1 313 ? -1.267 -3.92 12.547 1 97.25 313 GLY B O 1
ATOM 5749 N N . VAL B 1 314 ? -2.66 -2.465 11.625 1 98.56 314 VAL B N 1
ATOM 5750 C CA . VAL B 1 314 ? -3.498 -2.49 12.82 1 98.56 314 VAL B CA 1
ATOM 5751 C C . VAL B 1 314 ? -4.293 -3.793 12.867 1 98.56 314 VAL B C 1
ATOM 5753 O O . VAL B 1 314 ? -4.812 -4.246 11.844 1 98.56 314 VAL B O 1
ATOM 5756 N N . TYR B 1 315 ? -4.301 -4.383 14.031 1 98.44 315 TYR B N 1
ATOM 5757 C CA . TYR B 1 315 ? -5.059 -5.609 14.258 1 98.44 315 TYR B CA 1
ATOM 5758 C C . TYR B 1 315 ? -6.219 -5.363 15.219 1 98.44 315 TYR B C 1
ATOM 5760 O O . TYR B 1 315 ? -6.012 -4.93 16.344 1 98.44 315 TYR B O 1
ATOM 5768 N N . VAL B 1 316 ? -7.43 -5.59 14.781 1 98.69 316 VAL B N 1
ATOM 5769 C CA . VAL B 1 316 ? -8.617 -5.445 15.609 1 98.69 316 VAL B CA 1
ATOM 5770 C C . VAL B 1 316 ? -9.211 -6.82 15.914 1 98.69 316 VAL B C 1
ATOM 5772 O O . VAL B 1 316 ? -9.789 -7.465 15.039 1 98.69 316 VAL B O 1
ATOM 5775 N N . SER B 1 317 ? -9.125 -7.258 17.125 1 98.12 317 SER B N 1
ATOM 5776 C CA . SER B 1 317 ? -9.523 -8.594 17.547 1 98.12 317 SER B CA 1
ATOM 5777 C C . SER B 1 317 ? -11.047 -8.742 17.547 1 98.12 317 SER B C 1
ATOM 5779 O O . SER B 1 317 ? -11.766 -7.75 17.453 1 98.12 317 SER B O 1
ATOM 5781 N N . PRO B 1 318 ? -11.5 -10.062 17.609 1 96.69 318 PRO B N 1
ATOM 5782 C CA . PRO B 1 318 ? -12.945 -10.289 17.703 1 96.69 318 PRO B CA 1
ATOM 5783 C C . PRO B 1 318 ? -13.57 -9.602 18.906 1 96.69 318 PRO B C 1
ATOM 5785 O O . PRO B 1 318 ? -12.977 -9.586 20 1 96.69 318 PRO B O 1
ATOM 5788 N N . GLY B 1 319 ? -14.68 -9.031 18.688 1 97.5 319 GLY B N 1
ATOM 5789 C CA . GLY B 1 319 ? -15.414 -8.406 19.766 1 97.5 319 GLY B CA 1
ATOM 5790 C C . GLY B 1 319 ? -14.93 -7 20.078 1 97.5 319 GLY B C 1
ATOM 5791 O O . GLY B 1 319 ? -15.609 -6.246 20.781 1 97.5 319 GLY B O 1
ATOM 5792 N N . ALA B 1 320 ? -13.781 -6.625 19.578 1 98.56 320 ALA B N 1
ATOM 5793 C CA . ALA B 1 320 ? -13.266 -5.277 19.797 1 98.56 320 ALA B CA 1
ATOM 5794 C C . ALA B 1 320 ? -14.07 -4.246 19.016 1 98.56 320 ALA B C 1
ATOM 5796 O O . ALA B 1 320 ? -14.641 -4.562 17.969 1 98.56 320 ALA B O 1
ATOM 5797 N N . VAL B 1 321 ? -14.164 -3.049 19.594 1 98.69 321 VAL B N 1
ATOM 5798 C CA . VAL B 1 321 ? -14.875 -1.94 18.969 1 98.69 321 VAL B CA 1
ATOM 5799 C C . VAL B 1 321 ? -13.977 -0.709 18.922 1 98.69 321 VAL B C 1
ATOM 5801 O O . VAL B 1 321 ? -13.43 -0.288 19.938 1 98.69 321 VAL B O 1
ATOM 5804 N N . VAL B 1 322 ? -13.75 -0.176 17.766 1 98.81 322 VAL B N 1
ATOM 5805 C CA . VAL B 1 322 ? -13.023 1.072 17.562 1 98.81 322 VAL B CA 1
ATOM 5806 C C . VAL B 1 322 ? -13.953 2.115 16.953 1 98.81 322 VAL B C 1
ATOM 5808 O O . VAL B 1 322 ? -14.422 1.954 15.812 1 98.81 322 VAL B O 1
ATOM 5811 N N . LYS B 1 323 ? -14.234 3.137 17.688 1 98.69 323 LYS B N 1
ATOM 5812 C CA . LYS B 1 323 ? -15.188 4.148 17.25 1 98.69 323 LYS B CA 1
ATOM 5813 C C . LYS B 1 323 ? -14.586 5.551 17.344 1 98.69 323 LYS B C 1
ATOM 5815 O O . LYS B 1 323 ? -13.906 5.867 18.328 1 98.69 323 LYS B O 1
ATOM 5820 N N . ASP B 1 324 ? -14.797 6.387 16.312 1 98.5 324 ASP B N 1
ATOM 5821 C CA . ASP B 1 324 ? -14.406 7.793 16.328 1 98.5 324 ASP B CA 1
ATOM 5822 C C . ASP B 1 324 ? -12.945 7.953 16.719 1 98.5 324 ASP B C 1
ATOM 5824 O O . ASP B 1 324 ? -12.617 8.766 17.594 1 98.5 324 ASP B O 1
ATOM 5828 N N . SER B 1 325 ? -12.086 7.121 16.109 1 98.88 325 SER B N 1
ATOM 5829 C CA . SER B 1 325 ? -10.711 7.082 16.609 1 98.88 325 SER B CA 1
ATOM 5830 C C . SER B 1 325 ? -9.719 7.055 15.445 1 98.88 325 SER B C 1
ATOM 5832 O O . SER B 1 325 ? -10.086 6.742 14.312 1 98.88 325 SER B O 1
ATOM 5834 N N . VAL B 1 326 ? -8.562 7.504 15.688 1 98.81 326 VAL B N 1
ATOM 5835 C CA . VAL B 1 326 ? -7.406 7.402 14.797 1 98.81 326 VAL B CA 1
ATOM 5836 C C . VAL B 1 326 ? -6.359 6.477 15.414 1 98.81 326 VAL B C 1
ATOM 5838 O O . VAL B 1 326 ? -5.824 6.766 16.484 1 98.81 326 VAL B O 1
ATOM 5841 N N . VAL B 1 327 ? -6.109 5.336 14.781 1 98.88 327 VAL B N 1
ATOM 5842 C CA . VAL B 1 327 ? -5.184 4.336 15.297 1 98.88 327 VAL B CA 1
ATOM 5843 C C . VAL B 1 327 ? -4.004 4.176 14.344 1 98.88 327 VAL B C 1
ATOM 5845 O O . VAL B 1 327 ? -4.184 3.809 13.18 1 98.88 327 VAL B O 1
ATOM 5848 N N . MET B 1 328 ? -2.807 4.402 14.875 1 98.25 328 MET B N 1
ATOM 5849 C CA . MET B 1 328 ? -1.623 4.434 14.023 1 98.25 328 MET B CA 1
ATOM 5850 C C . MET B 1 328 ? -0.993 3.049 13.914 1 98.25 328 MET B C 1
ATOM 5852 O O . MET B 1 328 ? -1.542 2.072 14.422 1 98.25 328 MET B O 1
ATOM 5856 N N . ASN B 1 329 ? 0.127 2.945 13.25 1 97.31 329 ASN B N 1
ATOM 5857 C CA . ASN B 1 329 ? 0.722 1.739 12.688 1 97.31 329 ASN B CA 1
ATOM 5858 C C . ASN B 1 329 ? 0.948 0.672 13.758 1 97.31 329 ASN B C 1
ATOM 5860 O O . ASN B 1 329 ? 1.413 0.977 14.852 1 97.31 329 ASN B O 1
ATOM 5864 N N . ASP B 1 330 ? 0.667 -0.603 13.375 1 97.5 330 ASP B N 1
ATOM 5865 C CA . ASP B 1 330 ? 1.092 -1.815 14.07 1 97.5 330 ASP B CA 1
ATOM 5866 C C . ASP B 1 330 ? 0.568 -1.84 15.508 1 97.5 330 ASP B C 1
ATOM 5868 O O . ASP B 1 330 ? 1.283 -2.242 16.422 1 97.5 330 ASP B O 1
ATOM 5872 N N . THR B 1 331 ? -0.607 -1.275 15.656 1 98.44 331 THR B N 1
ATOM 5873 C CA . THR B 1 331 ? -1.294 -1.329 16.938 1 98.44 331 THR B CA 1
ATOM 5874 C C . THR B 1 331 ? -2.174 -2.572 17.031 1 98.44 331 THR B C 1
ATOM 5876 O O . THR B 1 331 ? -2.848 -2.936 16.062 1 98.44 331 THR B O 1
ATOM 5879 N N . TRP B 1 332 ? -2.127 -3.209 18.172 1 98.69 332 TRP B N 1
ATOM 5880 C CA . TRP B 1 332 ? -2.945 -4.387 18.438 1 98.69 332 TRP B CA 1
ATOM 5881 C C . TRP B 1 332 ? -4.074 -4.066 19.406 1 98.69 332 TRP B C 1
ATOM 5883 O O . TRP B 1 332 ? -3.82 -3.65 20.547 1 98.69 332 TRP B O 1
ATOM 5893 N N . ILE B 1 333 ? -5.285 -4.211 18.984 1 98.88 333 ILE B N 1
ATOM 5894 C CA . ILE B 1 333 ? -6.457 -4.004 19.844 1 98.88 333 ILE B CA 1
ATOM 5895 C C . ILE B 1 333 ? -7.02 -5.352 20.281 1 98.88 333 ILE B C 1
ATOM 5897 O O . ILE B 1 333 ? -7.57 -6.098 19.469 1 98.88 333 ILE B O 1
ATOM 5901 N N . GLY B 1 334 ? -6.922 -5.613 21.531 1 98.56 334 GLY B N 1
ATOM 5902 C CA . GLY B 1 334 ? -7.227 -6.93 22.078 1 98.56 334 GLY B CA 1
ATOM 5903 C C . GLY B 1 334 ? -8.703 -7.266 22.031 1 98.56 334 GLY B C 1
ATOM 5904 O O . GLY B 1 334 ? -9.539 -6.398 21.75 1 98.56 334 GLY B O 1
ATOM 5905 N N . PRO B 1 335 ? -9.008 -8.594 22.297 1 98.5 335 PRO B N 1
ATOM 5906 C CA . PRO B 1 335 ? -10.398 -9.055 22.219 1 98.5 335 PRO B CA 1
ATOM 5907 C C . PRO B 1 335 ? -11.32 -8.305 23.188 1 98.5 335 PRO B C 1
ATOM 5909 O O . PRO B 1 335 ? -10.977 -8.133 24.359 1 98.5 335 PRO B O 1
ATOM 5912 N N . GLY B 1 336 ? -12.391 -7.824 22.656 1 98.38 336 GLY B N 1
ATOM 5913 C CA . GLY B 1 336 ? -13.406 -7.203 23.5 1 98.38 336 GLY B CA 1
ATOM 5914 C C . GLY B 1 336 ? -13.039 -5.797 23.922 1 98.38 336 GLY B C 1
ATOM 5915 O O . GLY B 1 336 ? -13.805 -5.148 24.656 1 98.38 336 GLY B O 1
ATOM 5916 N N . ALA B 1 337 ? -11.883 -5.301 23.516 1 98.69 337 ALA B N 1
ATOM 5917 C CA . ALA B 1 337 ? -11.492 -3.936 23.859 1 98.69 337 ALA B CA 1
ATOM 5918 C C . ALA B 1 337 ? -12.391 -2.918 23.156 1 98.69 337 ALA B C 1
ATOM 5920 O O . ALA B 1 337 ? -12.922 -3.189 22.078 1 98.69 337 ALA B O 1
ATOM 5921 N N . ARG B 1 338 ? -12.578 -1.777 23.812 1 98.75 338 ARG B N 1
ATOM 5922 C CA . ARG B 1 338 ? -13.414 -0.716 23.25 1 98.75 338 ARG B CA 1
ATOM 5923 C C . ARG B 1 338 ? -12.688 0.625 23.297 1 98.75 338 ARG B C 1
ATOM 5925 O O . ARG B 1 338 ? -12.266 1.078 24.359 1 98.75 338 ARG B O 1
ATOM 5932 N N . LEU B 1 339 ? -12.477 1.191 22.188 1 98.81 339 LEU B N 1
ATOM 5933 C CA . LEU B 1 339 ? -11.875 2.512 22.031 1 98.81 339 LEU B CA 1
ATOM 5934 C C . LEU B 1 339 ? -12.883 3.504 21.453 1 98.81 339 LEU B C 1
ATOM 5936 O O . LEU B 1 339 ? -13.555 3.211 20.469 1 98.81 339 LEU B O 1
ATOM 5940 N N . GLU B 1 340 ? -13.055 4.609 22.062 1 98.62 340 GLU B N 1
ATOM 5941 C CA . GLU B 1 340 ? -13.938 5.664 21.562 1 98.62 340 GLU B CA 1
ATOM 5942 C C . GLU B 1 340 ? -13.281 7.035 21.688 1 98.62 340 GLU B C 1
ATOM 5944 O O . GLU B 1 340 ? -12.953 7.469 22.797 1 98.62 340 GLU B O 1
ATOM 5949 N N . LYS B 1 341 ? -13.141 7.746 20.547 1 98.31 341 LYS B N 1
ATOM 5950 C CA . LYS B 1 341 ? -12.578 9.094 20.484 1 98.31 341 LYS B CA 1
ATOM 5951 C C . LYS B 1 341 ? -11.164 9.125 21.062 1 98.31 341 LYS B C 1
ATOM 5953 O O . LYS B 1 341 ? -10.875 9.898 21.984 1 98.31 341 LYS B O 1
ATOM 5958 N N . VAL B 1 342 ? -10.305 8.305 20.516 1 98.56 342 VAL B N 1
ATOM 5959 C CA . VAL B 1 342 ? -8.93 8.148 20.969 1 98.56 342 VAL B CA 1
ATOM 5960 C C . VAL B 1 342 ? -7.969 8.289 19.797 1 98.56 342 VAL B C 1
ATOM 5962 O O . VAL B 1 342 ? -8.305 7.922 18.672 1 98.56 342 VAL B O 1
ATOM 5965 N N . VAL B 1 343 ? -6.875 8.906 20 1 98.5 343 VAL B N 1
ATOM 5966 C CA . VAL B 1 343 ? -5.734 8.867 19.094 1 98.5 343 VAL B CA 1
ATOM 5967 C C . VAL B 1 343 ? -4.652 7.949 19.656 1 98.5 343 VAL B C 1
ATOM 5969 O O . VAL B 1 343 ? -4.117 8.211 20.75 1 98.5 343 VAL B O 1
ATOM 5972 N N . VAL B 1 344 ? -4.406 6.863 18.969 1 98.62 344 VAL B N 1
ATOM 5973 C CA . VAL B 1 344 ? -3.451 5.859 19.438 1 98.62 344 VAL B CA 1
ATOM 5974 C C . VAL B 1 344 ? -2.205 5.891 18.547 1 98.62 344 VAL B C 1
ATOM 5976 O O . VAL B 1 344 ? -2.287 5.668 17.344 1 98.62 344 VAL B O 1
ATOM 5979 N N . ASP B 1 345 ? -1.081 6.129 19.141 1 97.88 345 ASP B N 1
ATOM 5980 C CA . ASP B 1 345 ? 0.179 6.184 18.406 1 97.88 345 ASP B CA 1
ATOM 5981 C C . ASP B 1 345 ? 0.627 4.789 17.984 1 97.88 345 ASP B C 1
ATOM 5983 O O . ASP B 1 345 ? -0.137 3.828 18.078 1 97.88 345 ASP B O 1
ATOM 5987 N N . LYS B 1 346 ? 1.846 4.691 17.453 1 97.19 346 LYS B N 1
ATOM 5988 C CA . LYS B 1 346 ? 2.326 3.471 16.797 1 97.19 346 LYS B CA 1
ATOM 5989 C C . LYS B 1 346 ? 2.664 2.4 17.828 1 97.19 346 LYS B C 1
ATOM 5991 O O . LYS B 1 346 ? 3.104 2.715 18.938 1 97.19 346 LYS B O 1
ATOM 5996 N N . GLN B 1 347 ? 2.49 1.115 17.438 1 97.5 347 GLN B N 1
ATOM 5997 C CA . GLN B 1 347 ? 3.002 -0.05 18.141 1 97.5 347 GLN B CA 1
ATOM 5998 C C . GLN B 1 347 ? 2.441 -0.117 19.562 1 97.5 347 GLN B C 1
ATOM 6000 O O . GLN B 1 347 ? 3.178 -0.392 20.516 1 97.5 347 GLN B O 1
ATOM 6005 N N . VAL B 1 348 ? 1.193 0.24 19.719 1 98.31 348 VAL B N 1
ATOM 6006 C CA . VAL B 1 348 ? 0.509 0.173 21 1 98.31 348 VAL B CA 1
ATOM 6007 C C . VAL B 1 348 ? -0.213 -1.166 21.141 1 98.31 348 VAL B C 1
ATOM 6009 O O . VAL B 1 348 ? -0.64 -1.749 20.141 1 98.31 348 VAL B O 1
ATOM 6012 N N . MET B 1 349 ? -0.254 -1.687 22.281 1 98.62 349 MET B N 1
ATOM 6013 C CA . MET B 1 349 ? -1.027 -2.881 22.609 1 98.62 349 MET B CA 1
ATOM 6014 C C . MET B 1 349 ? -2.156 -2.553 23.578 1 98.62 349 MET B C 1
ATOM 6016 O O . MET B 1 349 ? -1.905 -2.125 24.703 1 98.62 349 MET B O 1
ATOM 6020 N N . ILE B 1 350 ? -3.371 -2.713 23.141 1 98.75 350 ILE B N 1
ATOM 6021 C CA . ILE B 1 350 ? -4.539 -2.521 23.984 1 98.75 350 ILE B CA 1
ATOM 6022 C C . ILE B 1 350 ? -5.02 -3.871 24.516 1 98.75 350 ILE B C 1
ATOM 6024 O O . ILE B 1 350 ? -5.461 -4.727 23.75 1 98.75 350 ILE B O 1
ATOM 6028 N N . GLY B 1 351 ? -4.969 -4.023 25.766 1 98.44 351 GLY B N 1
ATOM 6029 C CA . GLY B 1 351 ? -5.301 -5.293 26.391 1 98.44 351 GLY B CA 1
ATOM 6030 C C . GLY B 1 351 ? -6.754 -5.691 26.203 1 98.44 351 GLY B C 1
ATOM 6031 O O . GLY B 1 351 ? -7.598 -4.848 25.906 1 98.44 351 GLY B O 1
ATOM 6032 N N . ALA B 1 352 ? -6.98 -7.023 26.422 1 98.44 352 ALA B N 1
ATOM 6033 C CA . ALA B 1 352 ? -8.328 -7.578 26.281 1 98.44 352 ALA B CA 1
ATOM 6034 C C . ALA B 1 352 ? -9.297 -6.898 27.25 1 98.44 352 ALA B C 1
ATOM 6036 O O . ALA B 1 352 ? -8.969 -6.676 28.422 1 98.44 352 ALA B O 1
ATOM 6037 N N . GLY B 1 353 ? -10.391 -6.504 26.688 1 98.44 353 GLY B N 1
ATOM 6038 C CA . GLY B 1 353 ? -11.461 -5.969 27.5 1 98.44 353 GLY B CA 1
ATOM 6039 C C . GLY B 1 353 ? -11.195 -4.559 27.984 1 98.44 353 GLY B C 1
ATOM 6040 O O . GLY B 1 353 ? -12.016 -3.977 28.703 1 98.44 353 GLY B O 1
ATOM 6041 N N . ALA B 1 354 ? -10.094 -3.967 27.609 1 98.5 354 ALA B N 1
ATOM 6042 C CA . ALA B 1 354 ? -9.805 -2.592 28.016 1 98.5 354 ALA B CA 1
ATOM 6043 C C . ALA B 1 354 ? -10.789 -1.618 27.375 1 98.5 354 ALA B C 1
ATOM 6045 O O . ALA B 1 354 ? -11.242 -1.838 26.25 1 98.5 354 ALA B O 1
ATOM 6046 N N . VAL B 1 355 ? -11.172 -0.611 28.141 1 98.62 355 VAL B N 1
ATOM 6047 C CA . VAL B 1 355 ? -12.039 0.448 27.641 1 98.62 355 VAL B CA 1
ATOM 6048 C C . VAL B 1 355 ? -11.312 1.788 27.703 1 98.62 355 VAL B C 1
ATOM 6050 O O . VAL B 1 355 ? -10.898 2.229 28.781 1 98.62 355 VAL B O 1
ATOM 6053 N N . VAL B 1 356 ? -11.125 2.383 26.562 1 98.25 356 VAL B N 1
ATOM 6054 C CA . VAL B 1 356 ? -10.43 3.664 26.484 1 98.25 356 VAL B CA 1
ATOM 6055 C C . VAL B 1 356 ? -11.383 4.734 25.953 1 98.25 356 VAL B C 1
ATOM 6057 O O . VAL B 1 356 ? -11.977 4.566 24.875 1 98.25 356 VAL B O 1
ATOM 6060 N N . GLY B 1 357 ? -11.438 5.91 26.547 1 96.81 357 GLY B N 1
ATOM 6061 C CA . GLY B 1 357 ? -12.312 6.996 26.141 1 96.81 357 GLY B CA 1
ATOM 6062 C C . GLY B 1 357 ? -13.688 6.918 26.781 1 96.81 357 GLY B C 1
ATOM 6063 O O . GLY B 1 357 ? -14.695 7.18 26.125 1 96.81 357 GLY B O 1
ATOM 6064 N N . THR B 1 358 ? -13.594 6.352 28.031 1 92.69 358 THR B N 1
ATOM 6065 C CA . THR B 1 358 ? -14.836 6.316 28.797 1 92.69 358 THR B CA 1
ATOM 6066 C C . THR B 1 358 ? -14.859 7.43 29.828 1 92.69 358 THR B C 1
ATOM 6068 O O . THR B 1 358 ? -13.805 7.91 30.266 1 92.69 358 THR B O 1
ATOM 6071 N N . GLY B 1 359 ? -16.031 8.086 30.016 1 92.94 359 GLY B N 1
ATOM 6072 C CA . GLY B 1 359 ? -16.109 9.078 31.078 1 92.94 359 GLY B CA 1
ATOM 6073 C C . GLY B 1 359 ? -16.656 10.406 30.594 1 92.94 359 GLY B C 1
ATOM 6074 O O . GLY B 1 359 ? -17.469 10.461 29.672 1 92.94 359 GLY B O 1
ATOM 6075 N N . ASP B 1 360 ? -16.188 11.492 31.375 1 94.31 360 ASP B N 1
ATOM 6076 C CA . ASP B 1 360 ? -16.719 12.836 31.172 1 94.31 360 ASP B CA 1
ATOM 6077 C C . ASP B 1 360 ? -15.742 13.68 30.344 1 94.31 360 ASP B C 1
ATOM 6079 O O . ASP B 1 360 ? -14.625 13.953 30.781 1 94.31 360 ASP B O 1
ATOM 6083 N N . GLU B 1 361 ? -16.219 14.211 29.219 1 93.81 361 GLU B N 1
ATOM 6084 C CA . GLU B 1 361 ? -15.344 14.938 28.297 1 93.81 361 GLU B CA 1
ATOM 6085 C C . GLU B 1 361 ? -15.109 16.359 28.766 1 93.81 361 GLU B C 1
ATOM 6087 O O . GLU B 1 361 ? -14.227 17.062 28.266 1 93.81 361 GLU B O 1
ATOM 6092 N N . SER B 1 362 ? -15.797 16.766 29.797 1 95 362 SER B N 1
ATOM 6093 C CA . SER B 1 362 ? -15.719 18.156 30.25 1 95 362 SER B CA 1
ATOM 6094 C C . SER B 1 362 ? -14.508 18.375 31.156 1 95 362 SER B C 1
ATOM 6096 O O . SER B 1 362 ? -14.172 19.516 31.484 1 95 362 SER B O 1
ATOM 6098 N N . VAL B 1 363 ? -13.758 17.328 31.609 1 96.88 363 VAL B N 1
ATOM 6099 C CA . VAL B 1 363 ? -12.602 17.438 32.5 1 96.88 363 VAL B CA 1
ATOM 6100 C C . VAL B 1 363 ? -11.32 17.516 31.672 1 96.88 363 VAL B C 1
ATOM 6102 O O . VAL B 1 363 ? -10.852 16.516 31.125 1 96.88 363 VAL B O 1
ATOM 6105 N N . PRO B 1 364 ? -10.75 18.719 31.625 1 96.94 364 PRO B N 1
ATOM 6106 C CA . PRO B 1 364 ? -9.508 18.859 30.859 1 96.94 364 PRO B CA 1
ATOM 6107 C C . PRO B 1 364 ? -8.344 18.094 31.484 1 96.94 364 PRO B C 1
ATOM 6109 O O . PRO B 1 364 ? -8.398 17.75 32.656 1 96.94 364 PRO B O 1
ATOM 6112 N N . ASN B 1 365 ? -7.367 17.781 30.719 1 97.44 365 ASN B N 1
ATOM 6113 C CA . ASN B 1 365 ? -6.176 17.125 31.25 1 97.44 365 ASN B CA 1
ATOM 6114 C C . ASN B 1 365 ? -5.492 17.984 32.312 1 97.44 365 ASN B C 1
ATOM 6116 O O . ASN B 1 365 ? -5.348 19.188 32.156 1 97.44 365 ASN B O 1
ATOM 6120 N N . GLU B 1 366 ? -5.023 17.375 33.312 1 96.88 366 GLU B N 1
ATOM 6121 C CA . GLU B 1 366 ? -4.453 18.094 34.469 1 96.88 366 GLU B CA 1
ATOM 6122 C C . GLU B 1 366 ? -3.115 18.734 34.094 1 96.88 366 GLU B C 1
ATOM 6124 O O . GLU B 1 366 ? -2.816 19.844 34.531 1 96.88 366 GLU B O 1
ATOM 6129 N N . GLN B 1 367 ? -2.324 18.062 33.344 1 94.56 367 GLN B N 1
ATOM 6130 C CA . GLN B 1 367 ? -0.976 18.531 33.031 1 94.56 367 GLN B CA 1
ATOM 6131 C C . GLN B 1 367 ? -0.973 19.422 31.781 1 94.56 367 GLN B C 1
ATOM 6133 O O . GLN B 1 367 ? -0.111 20.281 31.641 1 94.56 367 GLN B O 1
ATOM 6138 N N . MET B 1 368 ? -1.927 19.188 30.938 1 93.25 368 MET B N 1
ATOM 6139 C CA . MET B 1 368 ? -1.987 19.953 29.703 1 93.25 368 MET B CA 1
ATOM 6140 C C . MET B 1 368 ? -3.42 20.375 29.391 1 93.25 368 MET B C 1
ATOM 6142 O O . MET B 1 368 ? -3.967 20 28.344 1 93.25 368 MET B O 1
ATOM 6146 N N . PRO B 1 369 ? -3.975 21.219 30.172 1 93.81 369 PRO B N 1
ATOM 6147 C CA . PRO B 1 369 ? -5.387 21.578 30.031 1 93.81 369 PRO B CA 1
ATOM 6148 C C . PRO B 1 369 ? -5.68 22.328 28.734 1 93.81 369 PRO B C 1
ATOM 6150 O O . PRO B 1 369 ? -6.812 22.312 28.234 1 93.81 369 PRO B O 1
ATOM 6153 N N . ASP B 1 370 ? -4.676 22.922 28.188 1 90.06 370 ASP B N 1
ATOM 6154 C CA . ASP B 1 370 ? -4.875 23.703 26.984 1 90.06 370 ASP B CA 1
ATOM 6155 C C . ASP B 1 370 ? -4.711 22.844 25.734 1 90.06 370 ASP B C 1
ATOM 6157 O O . ASP B 1 370 ? -5.004 23.297 24.625 1 90.06 370 ASP B O 1
ATOM 6161 N N . LYS B 1 371 ? -4.332 21.625 25.922 1 91.56 371 LYS B N 1
ATOM 6162 C CA . LYS B 1 371 ? -4.066 20.75 24.766 1 91.56 371 LYS B CA 1
ATOM 6163 C C . LYS B 1 371 ? -5.07 19.609 24.703 1 91.56 371 LYS B C 1
ATOM 6165 O O . LYS B 1 371 ? -5.383 19.109 23.609 1 91.56 371 LYS B O 1
ATOM 6170 N N . LEU B 1 372 ? -5.512 19.172 25.781 1 94.94 372 LEU B N 1
ATOM 6171 C CA . LEU B 1 372 ? -6.457 18.062 25.875 1 94.94 372 LEU B CA 1
ATOM 6172 C C . LEU B 1 372 ? -7.672 18.438 26.703 1 94.94 372 LEU B C 1
ATOM 6174 O O . LEU B 1 372 ? -7.641 18.344 27.938 1 94.94 372 LEU B O 1
ATOM 6178 N N . TYR B 1 373 ? -8.719 18.812 26 1 95.06 373 TYR B N 1
ATOM 6179 C CA . TYR B 1 373 ? -9.867 19.328 26.734 1 95.06 373 TYR B CA 1
ATOM 6180 C C . TYR B 1 373 ? -11.164 19.031 25.984 1 95.06 373 TYR B C 1
ATOM 6182 O O . TYR B 1 373 ? -12.25 19.438 26.422 1 95.06 373 TYR B O 1
ATOM 6190 N N . THR B 1 374 ? -11.109 18.297 24.891 1 95 374 THR B N 1
ATOM 6191 C CA . THR B 1 374 ? -12.305 18.109 24.078 1 95 374 THR B CA 1
ATOM 6192 C C . THR B 1 374 ? -12.805 16.672 24.172 1 95 374 THR B C 1
ATOM 6194 O O . THR B 1 374 ? -13.688 16.266 23.422 1 95 374 THR B O 1
ATOM 6197 N N . GLY B 1 375 ? -12.258 15.914 25 1 97.25 375 GLY B N 1
ATOM 6198 C CA . GLY B 1 375 ? -12.75 14.562 25.203 1 97.25 375 GLY B CA 1
ATOM 6199 C C . GLY B 1 375 ? -11.859 13.5 24.578 1 97.25 375 GLY B C 1
ATOM 6200 O O . GLY B 1 375 ? -12.039 12.305 24.812 1 97.25 375 GLY B O 1
ATOM 6201 N N . ILE B 1 376 ? -10.812 13.93 23.828 1 97.75 376 ILE B N 1
ATOM 6202 C CA . ILE B 1 376 ? -9.93 12.992 23.141 1 97.75 376 ILE B CA 1
ATOM 6203 C C . ILE B 1 376 ? -8.844 12.5 24.094 1 97.75 376 ILE B C 1
ATOM 6205 O O . ILE B 1 376 ? -8.188 13.305 24.75 1 97.75 376 ILE B O 1
ATOM 6209 N N . SER B 1 377 ? -8.711 11.219 24.219 1 98.25 377 SER B N 1
ATOM 6210 C CA . SER B 1 377 ? -7.562 10.664 24.922 1 98.25 377 SER B CA 1
ATOM 6211 C C . SER B 1 377 ? -6.469 10.227 23.969 1 98.25 377 SER B C 1
ATOM 6213 O O . SER B 1 377 ? -6.758 9.805 22.844 1 98.25 377 SER B O 1
ATOM 6215 N N . VAL B 1 378 ? -5.246 10.398 24.375 1 98.12 378 VAL B N 1
ATOM 6216 C CA . VAL B 1 378 ? -4.102 10.117 23.5 1 98.12 378 VAL B CA 1
ATOM 6217 C C . VAL B 1 378 ? -3.207 9.062 24.141 1 98.12 378 VAL B C 1
ATOM 6219 O O . VAL B 1 378 ? -2.859 9.172 25.328 1 98.12 378 VAL B O 1
ATOM 6222 N N . ILE B 1 379 ? -2.924 8.031 23.391 1 98.25 379 ILE B N 1
ATOM 6223 C CA . ILE B 1 379 ? -2.027 6.973 23.859 1 98.25 379 ILE B CA 1
ATOM 6224 C C . ILE B 1 379 ? -0.709 7.043 23.094 1 98.25 379 ILE B C 1
ATOM 6226 O O . ILE B 1 379 ? -0.691 6.945 21.859 1 98.25 379 ILE B O 1
ATOM 6230 N N . GLY B 1 380 ? 0.376 7.098 23.844 1 97.56 380 GLY B N 1
ATOM 6231 C CA . GLY B 1 380 ? 1.688 7.281 23.25 1 97.56 380 GLY B CA 1
ATOM 6232 C C . GLY B 1 380 ? 2.26 6.008 22.656 1 97.56 380 GLY B C 1
ATOM 6233 O O . GLY B 1 380 ? 1.792 4.91 22.969 1 97.56 380 GLY B O 1
ATOM 6234 N N . LYS B 1 381 ? 3.283 6.211 21.922 1 96.94 381 LYS B N 1
ATOM 6235 C CA . LYS B 1 381 ? 3.912 5.145 21.141 1 96.94 381 LYS B CA 1
ATOM 6236 C C . LYS B 1 381 ? 4.402 4.02 22.047 1 96.94 381 LYS B C 1
ATOM 6238 O O . LYS B 1 381 ? 5.02 4.273 23.094 1 96.94 381 LYS B O 1
ATOM 6243 N N . GLY B 1 382 ? 4.094 2.781 21.672 1 97.31 382 GLY B N 1
ATOM 6244 C CA . GLY B 1 382 ? 4.656 1.61 22.328 1 97.31 382 GLY B CA 1
ATOM 6245 C C . GLY B 1 382 ? 4.02 1.316 23.672 1 97.31 382 GLY B C 1
ATOM 6246 O O . GLY B 1 382 ? 4.488 0.442 24.406 1 97.31 382 GLY B O 1
ATOM 6247 N N . ALA B 1 383 ? 3.025 2.025 24.031 1 97.69 383 ALA B N 1
ATOM 6248 C CA . ALA B 1 383 ? 2.389 1.806 25.328 1 97.69 383 ALA B CA 1
ATOM 6249 C C . ALA B 1 383 ? 1.607 0.495 25.328 1 97.69 383 ALA B C 1
ATOM 6251 O O . ALA B 1 383 ? 1.124 0.045 24.297 1 97.69 383 ALA B O 1
ATOM 6252 N N . TYR B 1 384 ? 1.573 -0.099 26.453 1 98.25 384 TYR B N 1
ATOM 6253 C CA . TYR B 1 384 ? 0.755 -1.278 26.703 1 98.25 384 TYR B CA 1
ATOM 6254 C C . TYR B 1 384 ? -0.344 -0.968 27.719 1 98.25 384 TYR B C 1
ATOM 6256 O O . TYR B 1 384 ? -0.064 -0.709 28.891 1 98.25 384 TYR B O 1
ATOM 6264 N N . ILE B 1 385 ? -1.587 -0.946 27.266 1 98.44 385 ILE B N 1
ATOM 6265 C CA . ILE B 1 385 ? -2.742 -0.77 28.125 1 98.44 385 ILE B CA 1
ATOM 6266 C C . ILE B 1 385 ? -3.164 -2.119 28.703 1 98.44 385 ILE B C 1
ATOM 6268 O O . ILE B 1 385 ? -3.535 -3.031 27.969 1 98.44 385 ILE B O 1
ATOM 6272 N N . PRO B 1 386 ? -3.16 -2.256 29.969 1 98 386 PRO B N 1
ATOM 6273 C CA . PRO B 1 386 ? -3.445 -3.555 30.594 1 98 386 PRO B CA 1
ATOM 6274 C C . PRO B 1 386 ? -4.855 -4.055 30.281 1 98 386 PRO B C 1
ATOM 6276 O O . PRO B 1 386 ? -5.75 -3.254 30 1 98 386 PRO B O 1
ATOM 6279 N N . ASP B 1 387 ? -5.008 -5.41 30.453 1 97.88 387 ASP B N 1
ATOM 6280 C CA . ASP B 1 387 ? -6.316 -6.031 30.281 1 97.88 387 ASP B CA 1
ATOM 6281 C C . ASP B 1 387 ? -7.336 -5.434 31.25 1 97.88 387 ASP B C 1
ATOM 6283 O O . ASP B 1 387 ? -7.023 -5.191 32.406 1 97.88 387 ASP B O 1
ATOM 6287 N N . GLY B 1 388 ? -8.422 -5.102 30.703 1 97.75 388 GLY B N 1
ATOM 6288 C CA . GLY B 1 388 ? -9.539 -4.672 31.531 1 97.75 388 GLY B CA 1
ATOM 6289 C C . GLY B 1 388 ? -9.391 -3.244 32.031 1 97.75 388 GLY B C 1
ATOM 6290 O O . GLY B 1 388 ? -10.273 -2.732 32.719 1 97.75 388 GLY B O 1
ATOM 6291 N N . ALA B 1 389 ? -8.336 -2.568 31.672 1 97.94 389 ALA B N 1
ATOM 6292 C CA . ALA B 1 389 ? -8.125 -1.197 32.125 1 97.94 389 ALA B CA 1
ATOM 6293 C C . ALA B 1 389 ? -9.25 -0.28 31.641 1 97.94 389 ALA B C 1
ATOM 6295 O O . ALA B 1 389 ? -9.789 -0.471 30.547 1 97.94 389 ALA B O 1
ATOM 6296 N N . GLN B 1 390 ? -9.625 0.656 32.469 1 98.31 390 GLN B N 1
ATOM 6297 C CA . GLN B 1 390 ? -10.586 1.699 32.156 1 98.31 390 GLN B CA 1
ATOM 6298 C C . GLN B 1 390 ? -9.922 3.07 32.094 1 98.31 390 GLN B C 1
ATOM 6300 O O . GLN B 1 390 ? -9.57 3.627 33.156 1 98.31 390 GLN B O 1
ATOM 6305 N N . ILE B 1 391 ? -9.812 3.604 30.953 1 98.31 391 ILE B N 1
ATOM 6306 C CA . ILE B 1 391 ? -9.133 4.879 30.75 1 98.31 391 ILE B CA 1
ATOM 6307 C C . ILE B 1 391 ? -10.148 5.957 30.406 1 98.31 391 ILE B C 1
ATOM 6309 O O . ILE B 1 391 ? -10.883 5.824 29.422 1 98.31 391 ILE B O 1
ATOM 6313 N N . GLY B 1 392 ? -10.172 7.035 31.109 1 98.19 392 GLY B N 1
ATOM 6314 C CA . GLY B 1 392 ? -11.148 8.102 30.938 1 98.19 392 GLY B CA 1
ATOM 6315 C C . GLY B 1 392 ? -10.875 8.969 29.734 1 98.19 392 GLY B C 1
ATOM 6316 O O . GLY B 1 392 ? -10.203 8.539 28.781 1 98.19 392 GLY B O 1
ATOM 6317 N N . ARG B 1 393 ? -11.523 10.133 29.719 1 98.19 393 ARG B N 1
ATOM 6318 C CA . ARG B 1 393 ? -11.391 11.102 28.625 1 98.19 393 ARG B CA 1
ATOM 6319 C C . ARG B 1 393 ? -10.359 12.172 28.969 1 98.19 393 ARG B C 1
ATOM 6321 O O . ARG B 1 393 ? -10.078 12.422 30.141 1 98.19 393 ARG B O 1
ATOM 6328 N N . ASN B 1 394 ? -9.797 12.75 27.859 1 98.06 394 ASN B N 1
ATOM 6329 C CA . ASN B 1 394 ? -8.742 13.742 28 1 98.06 394 ASN B CA 1
ATOM 6330 C C . ASN B 1 394 ? -7.559 13.195 28.812 1 98.06 394 ASN B C 1
ATOM 6332 O O . ASN B 1 394 ? -6.953 13.914 29.594 1 98.06 394 ASN B O 1
ATOM 6336 N N . VAL B 1 395 ? -7.352 11.906 28.656 1 98.12 395 VAL B N 1
ATOM 6337 C CA . VAL B 1 395 ? -6.234 11.234 29.328 1 98.12 395 VAL B CA 1
ATOM 6338 C C . VAL B 1 395 ? -5.039 11.164 28.375 1 98.12 395 VAL B C 1
ATOM 6340 O O . VAL B 1 395 ? -5.211 11.008 27.172 1 98.12 395 VAL B O 1
ATOM 6343 N N . LEU B 1 396 ? -3.873 11.383 28.969 1 97.75 396 LEU B N 1
ATOM 6344 C CA . LEU B 1 396 ? -2.627 11.203 28.234 1 97.75 396 LEU B CA 1
ATOM 6345 C C . LEU B 1 396 ? -1.833 10.023 28.781 1 97.75 396 LEU B C 1
ATOM 6347 O O . LEU B 1 396 ? -1.488 10 29.969 1 97.75 396 LEU B O 1
ATOM 6351 N N . ILE B 1 397 ? -1.658 8.992 27.984 1 97.94 397 ILE B N 1
ATOM 6352 C CA . ILE B 1 397 ? -0.734 7.914 28.297 1 97.94 397 ILE B CA 1
ATOM 6353 C C . ILE B 1 397 ? 0.587 8.125 27.562 1 97.94 397 ILE B C 1
ATOM 6355 O O . ILE B 1 397 ? 0.638 8.062 26.344 1 97.94 397 ILE B O 1
ATOM 6359 N N . ASN B 1 398 ? 1.631 8.32 28.312 1 96.88 398 ASN B N 1
ATOM 6360 C CA . ASN B 1 398 ? 2.939 8.57 27.703 1 96.88 398 ASN B CA 1
ATOM 6361 C C . ASN B 1 398 ? 3.475 7.328 27 1 96.88 398 ASN B C 1
ATOM 6363 O O . ASN B 1 398 ? 2.986 6.219 27.219 1 96.88 398 ASN B O 1
ATOM 6367 N N . SER B 1 399 ? 4.473 7.543 26.203 1 96.44 399 SER B N 1
ATOM 6368 C CA . SER B 1 399 ? 5.051 6.461 25.406 1 96.44 399 SER B CA 1
ATOM 6369 C C . SER B 1 399 ? 5.68 5.398 26.297 1 96.44 399 SER B C 1
ATOM 6371 O O . SER B 1 399 ? 6.191 5.707 27.375 1 96.44 399 SER B O 1
ATOM 6373 N N . ASN B 1 400 ? 5.613 4.176 25.891 1 96.38 400 ASN B N 1
ATOM 6374 C CA . ASN B 1 400 ? 6.301 3.021 26.469 1 96.38 400 ASN B CA 1
ATOM 6375 C C . ASN B 1 400 ? 5.844 2.748 27.891 1 96.38 400 ASN B C 1
ATOM 6377 O O . ASN B 1 400 ? 6.637 2.311 28.734 1 96.38 400 ASN B O 1
ATOM 6381 N N . ARG B 1 401 ? 4.633 3.209 28.203 1 96.5 401 ARG B N 1
ATOM 6382 C CA . ARG B 1 401 ? 4.062 2.836 29.5 1 96.5 401 ARG B CA 1
ATOM 6383 C C . ARG B 1 401 ? 3.646 1.368 29.5 1 96.5 401 ARG B C 1
ATOM 6385 O O . ARG B 1 401 ? 3.305 0.807 28.453 1 96.5 401 ARG B O 1
ATOM 6392 N N . ASP B 1 402 ? 3.748 0.789 30.641 1 95.81 402 ASP B N 1
ATOM 6393 C CA . ASP B 1 402 ? 3.402 -0.619 30.812 1 95.81 402 ASP B CA 1
ATOM 6394 C C . ASP B 1 402 ? 2.51 -0.822 32.031 1 95.81 402 ASP B C 1
ATOM 6396 O O . ASP B 1 402 ? 2.08 0.146 32.656 1 95.81 402 ASP B O 1
ATOM 6400 N N . GLU B 1 403 ? 2.244 -2.035 32.312 1 94.69 403 GLU B N 1
ATOM 6401 C CA . GLU B 1 403 ? 1.285 -2.389 33.344 1 94.69 403 GLU B CA 1
ATOM 6402 C C . GLU B 1 403 ? 1.668 -1.761 34.688 1 94.69 403 GLU B C 1
ATOM 6404 O O . GLU B 1 403 ? 0.8 -1.328 35.438 1 94.69 403 GLU B O 1
ATOM 6409 N N . LYS B 1 404 ? 2.938 -1.693 34.938 1 95.56 404 LYS B N 1
ATOM 6410 C CA . LYS B 1 404 ? 3.416 -1.2 36.219 1 95.56 404 LYS B CA 1
ATOM 6411 C C . LYS B 1 404 ? 3.113 0.286 36.406 1 95.56 404 LYS B C 1
ATOM 6413 O O . LYS B 1 404 ? 3.115 0.803 37.5 1 95.56 404 LYS B O 1
ATOM 6418 N N . ASP B 1 405 ? 2.902 0.981 35.312 1 96.75 405 ASP B N 1
ATOM 6419 C CA . ASP B 1 405 ? 2.699 2.426 35.344 1 96.75 405 ASP B CA 1
ATOM 6420 C C . ASP B 1 405 ? 1.238 2.768 35.625 1 96.75 405 ASP B C 1
ATOM 6422 O O . ASP B 1 405 ? 0.911 3.918 35.938 1 96.75 405 ASP B O 1
ATOM 6426 N N . PHE B 1 406 ? 0.379 1.763 35.531 1 96.94 406 PHE B N 1
ATOM 6427 C CA . PHE B 1 406 ? -1.05 1.991 35.719 1 96.94 406 PHE B CA 1
ATOM 6428 C C . PHE B 1 406 ? -1.463 1.726 37.156 1 96.94 406 PHE B C 1
ATOM 6430 O O . PHE B 1 406 ? -0.823 0.938 37.875 1 96.94 406 PHE B O 1
ATOM 6437 N N . PRO B 1 407 ? -2.539 2.387 37.562 1 96.25 407 PRO B N 1
ATOM 6438 C CA . PRO B 1 407 ? -3.057 2.09 38.906 1 96.25 407 PRO B CA 1
ATOM 6439 C C . PRO B 1 407 ? -3.438 0.622 39.094 1 96.25 407 PRO B C 1
ATOM 6441 O O . PRO B 1 407 ? -3.834 -0.035 38.125 1 96.25 407 PRO B O 1
ATOM 6444 N N . ALA B 1 408 ? -3.443 0.144 40.281 1 93.94 408 ALA B N 1
ATOM 6445 C CA . ALA B 1 408 ? -3.695 -1.258 40.594 1 93.94 408 ALA B CA 1
ATOM 6446 C C . ALA B 1 408 ? -5.117 -1.661 40.219 1 93.94 408 ALA B C 1
ATOM 6448 O O . ALA B 1 408 ? -5.355 -2.805 39.812 1 93.94 408 ALA B O 1
ATOM 6449 N N . ASP B 1 409 ? -5.977 -0.694 40.281 1 94.38 409 ASP B N 1
ATOM 6450 C CA . ASP B 1 409 ? -7.367 -1.023 39.969 1 94.38 409 ASP B CA 1
ATOM 6451 C C . ASP B 1 409 ? -7.645 -0.889 38.469 1 94.38 409 ASP B C 1
ATOM 6453 O O . ASP B 1 409 ? -8.758 -1.166 38.031 1 94.38 409 ASP B O 1
ATOM 6457 N N . GLY B 1 410 ? -6.66 -0.396 37.781 1 94.44 410 GLY B N 1
ATOM 6458 C CA . GLY B 1 410 ? -6.754 -0.32 36.312 1 94.44 410 GLY B CA 1
ATOM 6459 C C . GLY B 1 410 ? -7.562 0.869 35.844 1 94.44 410 GLY B C 1
ATOM 6460 O O . GLY B 1 410 ? -7.867 0.973 34.656 1 94.44 410 GLY B O 1
ATOM 6461 N N . ILE B 1 411 ? -7.949 1.746 36.75 1 97.19 411 ILE B N 1
ATOM 6462 C CA . ILE B 1 411 ? -8.812 2.871 36.406 1 97.19 411 ILE B CA 1
ATOM 6463 C C . ILE B 1 411 ? -7.977 4.148 36.312 1 97.19 411 ILE B C 1
ATOM 6465 O O . ILE B 1 411 ? -7.312 4.531 37.281 1 97.19 411 ILE B O 1
ATOM 6469 N N . VAL B 1 412 ? -7.957 4.766 35.188 1 97.94 412 VAL B N 1
ATOM 6470 C CA . VAL B 1 412 ? -7.359 6.082 35 1 97.94 412 VAL B CA 1
ATOM 6471 C C . VAL B 1 412 ? -8.461 7.121 34.781 1 97.94 412 VAL B C 1
ATOM 6473 O O . VAL B 1 412 ? -9.094 7.164 33.719 1 97.94 412 VAL B O 1
ATOM 6476 N N . ALA B 1 413 ? -8.617 7.988 35.719 1 97.5 413 ALA B N 1
ATOM 6477 C CA . ALA B 1 413 ? -9.719 8.953 35.719 1 97.5 413 ALA B CA 1
ATOM 6478 C C . ALA B 1 413 ? -9.547 9.969 34.594 1 97.5 413 ALA B C 1
ATOM 6480 O O . ALA B 1 413 ? -8.453 10.102 34.031 1 97.5 413 ALA B O 1
ATOM 6481 N N . ASP B 1 414 ? -10.641 10.664 34.344 1 98.06 414 ASP B N 1
ATOM 6482 C CA . ASP B 1 414 ? -10.617 11.719 33.312 1 98.06 414 ASP B CA 1
ATOM 6483 C C . ASP B 1 414 ? -9.531 12.742 33.625 1 98.06 414 ASP B C 1
ATOM 6485 O O . ASP B 1 414 ? -9.312 13.109 34.781 1 98.06 414 ASP B O 1
ATOM 6489 N N . GLY B 1 415 ? -8.844 13.148 32.562 1 97.88 415 GLY B N 1
ATOM 6490 C CA . GLY B 1 415 ? -7.918 14.266 32.656 1 97.88 415 GLY B CA 1
ATOM 6491 C C . GLY B 1 415 ? -6.562 13.867 33.219 1 97.88 415 GLY B C 1
ATOM 6492 O O . GLY B 1 415 ? -5.676 14.711 33.344 1 97.88 415 GLY B O 1
ATOM 6493 N N . LYS B 1 416 ? -6.332 12.609 33.5 1 97.69 416 LYS B N 1
ATOM 6494 C CA . LYS B 1 416 ? -5.074 12.18 34.125 1 97.69 416 LYS B CA 1
ATOM 6495 C C . LYS B 1 416 ? -4.008 11.914 33.062 1 97.69 416 LYS B C 1
ATOM 6497 O O . LYS B 1 416 ? -4.328 11.766 31.875 1 97.69 416 LYS B O 1
ATOM 6502 N N . THR B 1 417 ? -2.793 11.977 33.5 1 97.25 417 THR B N 1
ATOM 6503 C CA . THR B 1 417 ? -1.639 11.609 32.688 1 97.25 417 THR B CA 1
ATOM 6504 C C . THR B 1 417 ? -0.857 10.469 33.344 1 97.25 417 THR B C 1
ATOM 6506 O O . THR B 1 417 ? -0.612 10.492 34.562 1 97.25 417 THR B O 1
ATOM 6509 N N . ILE B 1 418 ? -0.66 9.492 32.5 1 96.25 418 ILE B N 1
ATOM 6510 C CA . ILE B 1 418 ? 0.175 8.391 32.969 1 96.25 418 ILE B CA 1
ATOM 6511 C C . ILE B 1 418 ? 1.479 8.359 32.188 1 96.25 418 ILE B C 1
ATOM 6513 O O . ILE B 1 418 ? 1.465 8.266 30.953 1 96.25 418 ILE B O 1
#

Nearest PDB structures (foldseek):
  6r8u-assembly1_A  TM=9.362E-01  e=6.075E-34  Escherichia coli
  6v96-assembly5_K  TM=9.042E-01  e=2.858E-34  Agrobacterium fabrum str. C58
  6v9a-assembly4_I  TM=9.145E-01  e=6.718E-34  Agrobacterium fabrum str. C58
  5w6j-assembly5_U  TM=8.991E-01  e=2.718E-34  Agrobacterium tumefaciens
  5w5r-assembly5_T  TM=8.985E-01  e=5.494E-34  Agrobacterium tumefaciens

Sequence (836 aa):
MKTIAMILAGGEGTRLTVLSEARAKPAVPFAGKFRIIDFPLSNCVNSGIYTVGVLTQYRPHSLNEHIGIGKPWDLDRSRGGVRLLQPYQRRRGQQWYAGTADAIYQNMDYIWEHRADTVLILSGDHIYKMNYMPMIEYHWAVGADLTIAVMPVPIEEAHRFGIMQTDDEQRIIQFYEKPKERDKGNLASMGIYVFNAHTLERRLSEGGPENPRIDFGKDVIPAMIAEGDRVFAYRYEGYWVDVGTVDSYWATNLDLLKPEPALDLYTDKWPIHTKSEERPAAKFGPQSKVVSSMISNGCVIRGLVVNSVLSPGVYVSPGAVVKDSVVMNDTWIGPGARLEKVVVDKQVMIGAGAVVGTGDESVPNEQMPDKLYTGISVIGKGAYIPDGAQIGRNVLINSNRDEKDFPADGIVADGKTIMKTIAMILAGGEGTRLTVLSEARAKPAVPFAGKFRIIDFPLSNCVNSGIYTVGVLTQYRPHSLNEHIGIGKPWDLDRSRGGVRLLQPYQRRRGQQWYAGTADAIYQNMDYIWEHRADTVLILSGDHIYKMNYMPMIEYHWAVGADLTIAVMPVPIEEAHRFGIMQTDDEQRIIQFYEKPKERDKGNLASMGIYVFNAHTLERRLSEGGPENPRIDFGKDVIPAMIAEGDRVFAYRYEGYWVDVGTVDSYWATNLDLLKPEPALDLYTDKWPIHTKSEERPAAKFGPQSKVVSSMISNGCVIRGLVVNSVLSPGVYVSPGAVVKDSVVMNDTWIGPGARLEKVVVDKQVMIGAGAVVGTGDESVPNEQMPDKLYTGISVIGKGAYIPDGAQIGRNVLINSNRDEKDFPADGIVADGKTI

Foldseek 3Di:
DAEEEEEEFADQLCLAPQQSPQHTLQLRDFLFAFGLQLQVLLLCVLLVHQAYEYEYEPNCVSVCVWCPCNVLNPQVDPQHRYDYDYQDADPVGGDGQPEDLSSCLSCLVVVVVNVHQKYKYHYSQKHWHDNCVVVQVVCVVVVAQKEFEKEFDPLVCQLVFWAFDADPQQFTQDIDGSDPDSPRHGTGTLRIMMHGSVSSNVQQVPADPVQHPRYCRPHRVRVCNVVPGRYGYDYDDADMFGCSANVSRLVLSLLQLDPDHSDDQPDPSRHRTTDGDDAAAEAEDPQEAEESEADGGLEYTQDYEYSEYHHHNEYHDHLEYHESEYAYENEYAAHNEYEYQEYEYYQEYEAHQEYALADDLQAAAPVCRPRFRRSYEYAHANAYQYHNAYHHTNEYEHHNHYPVNADPVNYHYYNYYD/DAEEEEEEFADQLCLAPQQSVQHTLQLRDFLFAFGLQLQVLLLCVLLVHQAYEYEYERNCVSVCVWCPCNVLNPQVDPQHRYDYDYQDADPVGGDGQPEDLSSCLSCLVVVVVNPHQKYKYHYSQKHWHDNCVVVQVVCVVVVAQKEFEKEFDPLVCQLVFWAFDADPVQFTQDIDGSDPDSPRHGTGTLRIMMHGSVSSNVQQVPADPVQHPRYCRPGRVRVCNVVPGRYGYDYDDADMFGCSANVSRLVLSLLQLDPDHSDDQPDPSRHRTTDGDDAAAEAEDPQFAEESEADGGLEYTQDYEYSEYHHHNEYHDHLEYHESEYAYENEYAAHNEYEYQEYEYYQEYEAHNEYALADDLQAAAPVCRPRFRRSYEYAHANAYQYHNAYHHTNEYEHHNHYPVNADPVNYHYHNYYD

pLDDT: mean 92.47, std 8.38, range [43.12, 98.88]